Protein AF-0000000086655591 (afdb_homodimer)

Secondary structure (DSSP, 8-state):
------------------------SPPPPP-PPPTTS------B-HHHHHTT-HHHHHHHHB---TTTTT---EEEEEEEETTTTEEEEEEEE--SS-TTTSPEEEEE--TTT--THHIIIIISSSEEE-TTS-EEE-TT-GGGTSEEEEE--STTSBT-B-SSGGGS--SHHHHHHHHHHHHHHHHHHSGGGTTS-EEEEEETTHHHHHHHHHHHHHHHTTT-SS---EEEEEEES----HHHH---HHHHHHHTSS-HHHHHHHHHHHHHHHHHHHTT-HHHHHHHHIIIII-BTTB--HHHHHH--S--S-TT-SS--SHHHHHHHHHTSHHHHHHTT-TT---BSS-HHHHHHHTTTTTS--HHHHHHHTTTSEEEEEEETT-STT-HHHHHHHHHT--STTHHHHHHSPPEEEEETTEEEEEEEEETTEEEEEETT--S-HHHH-HHHHHHHHHHHHTTPPP-/------------------------SPPPPP-PPPTTS------B-HHHHHTT-HHHHHHHHB---TTTTT---EEEEEEEETTTTEEEEEEEE--SS-TTTSPEEEEE--TTT--THHIIIIISSSEEE-TTS-EEE-TT-GGGTSEEEEE--STTSBT-B-SSGGGS--SHHHHHHHHHHHHHHHHHHSGGGTTS-EEEEEETTHHHHHHHHHHHHHHHTTT-SS---EEEEEEES----HHHH---HHHHHHHTSS-HHHHHHHHHHHHHHHHHHHTT-HHHHHHHHIIIII-BTTB--HHHHHH--S--S-TT-SS--SHHHHHHHHHTSHHHHHHTT-TT---BSS-HHHHHHHTTTTTS--HHHHHHHTTTSEEEEEEETT-STT-HHHHHHHHHT--STTHHHHHHSPPEEEEETTEEEEEEEEETTEEEEEETT--S-HHHH-HHHHHHHHHHHHTTPPP-

Radius of gyration: 32.23 Å; Cα contacts (8 Å, |Δi|>4): 2110; chains: 2; bounding box: 83×98×82 Å

InterPro domains:
  IPR001563 Peptidase S10, serine carboxypeptidase [PF00450] (71-464)
  IPR001563 Peptidase S10, serine carboxypeptidase [PR00724] (138-150)
  IPR001563 Peptidase S10, serine carboxypeptidase [PR00724] (151-161)
  IPR001563 Peptidase S10, serine carboxypeptidase [PR00724] (186-211)
  IPR001563 Peptidase S10, serine carboxypeptidase [PR00724] (434-447)
  IPR001563 Peptidase S10, serine carboxypeptidase [PTHR11802] (72-451)
  IPR018202 Serine carboxypeptidase, serine active site [PS00131] (200-207)
  IPR029058 Alpha/Beta hydrolase fold [G3DSA:3.40.50.1820] (53-468)
  IPR029058 Alpha/Beta hydrolase fold [SSF53474] (71-465)
  IPR033124 Serine carboxypeptidases, histidine active site [PS00560] (434-451)

pLDDT: mean 93.1, std 14.23, range [26.48, 98.94]

Solvent-accessible surface area (backbone atoms only — not comparable to full-atom values): 46714 Å² total; per-residue (Å²): 136,82,79,78,78,75,79,75,77,74,76,75,75,73,79,65,83,65,61,50,55,62,46,76,60,84,83,50,63,88,65,86,68,65,88,84,55,79,20,62,62,59,39,66,41,46,69,33,54,76,70,66,38,35,69,57,40,51,61,70,20,48,41,63,48,83,72,61,58,86,60,62,35,35,27,23,27,37,65,62,34,77,90,32,54,18,26,35,27,38,42,36,31,63,16,73,44,60,46,71,66,24,39,36,37,37,41,32,34,17,32,57,15,30,36,15,59,51,44,36,39,56,31,38,28,57,34,30,47,39,97,84,54,40,65,43,81,40,90,50,24,46,30,50,56,20,21,38,36,32,33,17,39,50,44,37,3,18,64,7,32,48,79,33,81,81,43,45,44,50,42,53,68,50,44,7,49,41,50,46,48,44,50,48,53,48,33,62,59,40,55,80,49,35,82,24,49,25,33,40,27,22,25,33,38,7,25,40,50,33,44,30,32,52,51,37,47,63,60,48,43,76,75,40,87,74,52,71,41,72,49,31,37,36,26,32,22,36,56,27,30,45,78,47,36,63,60,57,24,68,45,38,29,52,54,60,60,34,51,70,67,50,23,54,52,38,46,52,53,34,51,52,35,42,52,26,42,77,69,65,35,19,48,61,26,41,54,49,48,21,46,44,60,60,5,32,85,85,38,79,9,53,44,28,71,68,57,66,35,72,40,46,45,29,74,88,39,49,57,77,76,63,53,62,46,28,41,38,49,44,65,55,31,51,68,45,20,33,26,43,21,44,15,86,60,63,73,34,56,74,25,57,66,37,39,65,42,25,36,67,37,68,43,48,62,46,52,68,48,48,36,56,44,39,75,79,27,38,32,38,40,34,19,13,44,37,16,55,80,46,22,43,52,21,50,47,46,32,59,74,65,44,70,45,94,56,40,73,56,56,74,66,57,74,71,40,66,27,44,62,86,92,38,81,41,31,36,36,38,73,43,94,35,38,36,40,34,43,33,54,79,6,16,51,51,35,34,49,54,31,27,64,57,40,39,52,51,52,51,27,59,78,66,72,44,80,84,75,132,83,79,77,78,76,78,76,78,75,75,76,75,72,78,66,83,66,61,52,56,63,46,75,59,85,84,51,62,88,65,87,67,65,88,83,54,76,20,62,63,58,40,67,39,46,70,33,53,76,71,65,37,33,68,59,40,50,61,68,21,45,41,62,50,82,73,62,57,88,58,63,35,35,28,22,26,38,67,63,33,77,91,32,54,19,27,34,29,39,43,35,30,61,14,72,46,60,45,71,66,24,38,36,36,37,42,31,36,18,33,57,16,30,37,14,59,50,45,37,40,55,31,38,27,58,35,29,48,38,98,84,53,41,66,42,79,40,91,48,25,46,29,50,56,18,22,37,37,32,33,17,39,48,45,38,3,18,63,7,32,48,80,32,82,83,43,45,44,50,43,53,68,50,44,8,49,42,52,45,49,45,50,48,53,47,32,64,59,41,56,79,50,35,81,23,49,25,33,40,27,22,26,32,38,6,25,41,50,32,44,30,32,52,50,38,46,62,59,46,41,76,74,41,87,72,52,73,41,73,50,32,39,38,26,30,21,38,56,28,32,43,79,48,36,62,61,57,23,69,45,38,30,53,56,58,59,33,54,71,66,50,22,53,53,38,47,53,52,34,51,51,35,43,52,26,43,76,69,66,36,20,49,62,26,42,53,50,47,22,44,45,61,60,6,32,85,84,39,80,8,53,45,27,69,70,56,67,35,71,39,47,46,28,75,89,38,48,56,77,76,64,55,63,46,28,40,38,50,44,65,53,30,48,70,45,19,32,27,44,21,45,16,85,58,61,71,37,56,77,24,54,67,38,38,65,41,25,38,68,36,69,43,49,63,47,52,68,50,46,36,54,44,39,75,79,26,40,31,38,41,33,19,12,46,35,16,55,81,46,22,42,52,21,50,49,45,31,59,75,66,44,71,46,96,55,40,72,56,55,75,67,58,74,71,40,66,26,46,62,83,94,38,82,40,31,34,35,38,72,48,94,36,39,33,39,34,44,33,56,79,7,16,50,50,34,34,51,56,32,27,65,58,39,39,52,51,52,51,28,59,78,67,72,44,80,84,76

Nearest PDB structures (foldseek):
  4mws-assembly1_B  TM=7.932E-01  e=4.209E-32  Homo sapiens
  4cib-assembly1_A-2  TM=7.897E-01  e=4.209E-32  Homo sapiens
  6wia-assembly1_A-2  TM=7.871E-01  e=2.374E-32  Homo sapiens
  1ysc-assembly1_A  TM=8.544E-01  e=5.780E-30  Saccharomyces cerevisiae
  1cpy-assembly1_A  TM=8.738E-01  e=3.040E-29  Saccharomyces cerevisiae

Foldseek 3Di:
DPPPPPPPPPPPPPPPVQLQLQQQDDFADDDDADPPFFLDAADELAVCLVVVVLVVSQVVQWFDDPQCPPFTKGWGWYQQDPVFRWIKIKIKGQAPPPSLAFEEEEEDEARVQEFLVCCQAQFAHQWHADPVLGTDGDPQHLSNGYTYMGIRDDALHFLTHTNDLVSFDQALLSRLSSVLSVVQSVCSSVVSCQQHEYEYEYFACVLSNRLSNVLSLVVCQVPDPRHHNYAEYEYELYDFALLQQQQQLVVCCVVVQADPVSSVVSVVLNVVLNVCVVVLVQLVSLVSVSQACVDGPVDDHPSCVGRVAPHFQFPVDRDDDCRSNSSSVNCNYSSNSNSSRSTPRDTRGSRSSNCVSHSSHSNDHNLVSVQVVLVPHAYEYEYECRGRSSHLVSVVSSLCPRDHPCNVVQVDFDKDFFDDVPDGQWIWGDDRRYIYTYGYQGGRRRSNRPVNSVSVVVVCRSVVHDGD/DPPPPPPPPPPPPPPPVFLQQQQQDDFADDDDADPPFFLDAADELAVCLVVVVLVVSQVVQWFDDPQCPPFTKGWGWYQQDPVFRWIKIKIKGQAPPPSLAFEEEEEDEARVQEFLVCCQAQFAHQWHADPVLGTDGDPQHLSNGYTYMGIRDDALHFLTHTNDLVSFDQAQLSRLSSVLSVVLSVCSSVVSCQQHEYEYEYFACVLSNRLSNVLSLVVCQVPDPRHHNYAEYEYELYDFALLQQQQQLVVCCVVVQADPVSSVVSVVLNVVLNVCVVVLVQLVSLVSVSQACVDGPVDDHPSCVGRVAPHFQFPVDRDDDCRSNSSSVNCNYSSNSNSNRSTPRDTRRSSSSNCVSHSSHSNDHNLVSVQVVLVPHAYEYEYECRGRSSHLVSVVSSLCPRDHPCNVVQVDFDKDFFDDVPDGQWIWGDDRRYIYTYGYQGGRRRSNRPVNSVSVVVVCRSVVHDGD

Organism: Vespula vulgaris (NCBI:txid7454)

Structure (mmCIF, N/CA/C/O backbone):
data_AF-0000000086655591-model_v1
#
loop_
_entity.id
_entity.type
_entity.pdbx_description
1 polymer Carboxypeptidase
#
loop_
_atom_site.group_PDB
_atom_site.id
_atom_site.type_symbol
_atom_site.label_atom_id
_atom_site.label_alt_id
_atom_site.label_comp_id
_atom_site.label_asym_id
_atom_site.label_entity_id
_atom_site.label_seq_id
_atom_site.pdbx_PDB_ins_code
_atom_site.Cartn_x
_atom_site.Cartn_y
_atom_site.Cartn_z
_atom_site.occupancy
_atom_site.B_iso_or_equiv
_atom_site.auth_seq_id
_atom_site.auth_comp_id
_atom_site.auth_asym_id
_atom_site.auth_atom_id
_atom_site.pdbx_PDB_model_num
ATOM 1 N N . MET A 1 1 ? 46.312 -15.406 42.938 1 26.48 1 MET A N 1
ATOM 2 C CA . MET A 1 1 ? 46.062 -13.969 42.875 1 26.48 1 MET A CA 1
ATOM 3 C C . MET A 1 1 ? 45.688 -13.531 41.469 1 26.48 1 MET A C 1
ATOM 5 O O . MET A 1 1 ? 46.562 -13.312 40.625 1 26.48 1 MET A O 1
ATOM 9 N N . THR A 1 2 ? 44.625 -14.125 40.844 1 29.84 2 THR A N 1
ATOM 10 C CA . THR A 1 2 ? 44.062 -13.984 39.531 1 29.84 2 THR A CA 1
ATOM 11 C C . THR A 1 2 ? 43.531 -12.57 39.312 1 29.84 2 THR A C 1
ATOM 13 O O . THR A 1 2 ? 42.656 -12.109 40.031 1 29.84 2 THR A O 1
ATOM 16 N N . GLN A 1 3 ? 44.438 -11.648 38.844 1 32.62 3 GLN A N 1
ATOM 17 C CA . GLN A 1 3 ? 44.188 -10.25 38.531 1 32.62 3 GLN A CA 1
ATOM 18 C C . GLN A 1 3 ? 43.031 -10.117 37.562 1 32.62 3 GLN A C 1
ATOM 20 O O . GLN A 1 3 ? 43.031 -10.734 36.5 1 32.62 3 GLN A O 1
ATOM 25 N N . LEU A 1 4 ? 41.844 -9.805 38.094 1 33.78 4 LEU A N 1
ATOM 26 C CA . LEU A 1 4 ? 40.562 -9.414 37.469 1 33.78 4 LEU A CA 1
ATOM 27 C C . LEU A 1 4 ? 40.781 -8.219 36.562 1 33.78 4 LEU A C 1
ATOM 29 O O . LEU A 1 4 ? 41.125 -7.129 37 1 33.78 4 LEU A O 1
ATOM 33 N N . PHE A 1 5 ? 41.375 -8.422 35.344 1 33.19 5 PHE A N 1
ATOM 34 C CA . PHE A 1 5 ? 41.406 -7.363 34.344 1 33.19 5 PHE A CA 1
ATOM 35 C C . PHE A 1 5 ? 40.031 -6.859 34.031 1 33.19 5 PHE A C 1
ATOM 37 O O . PHE A 1 5 ? 39.188 -7.617 33.531 1 33.19 5 PHE A O 1
ATOM 44 N N . SER A 1 6 ? 39.5 -5.906 34.844 1 30.02 6 SER A N 1
ATOM 45 C CA . SER A 1 6 ? 38.281 -5.188 34.562 1 30.02 6 SER A CA 1
ATOM 46 C C . SER A 1 6 ? 38.406 -4.367 33.281 1 30.02 6 SER A C 1
ATOM 48 O O . SER A 1 6 ? 39.219 -3.461 33.188 1 30.02 6 SER A O 1
ATOM 50 N N . LEU A 1 7 ? 38.156 -4.969 32.125 1 29.78 7 LEU A N 1
ATOM 51 C CA . LEU A 1 7 ? 38.031 -4.234 30.891 1 29.78 7 LEU A CA 1
ATOM 52 C C . LEU A 1 7 ? 36.938 -3.16 30.984 1 29.78 7 LEU A C 1
ATOM 54 O O . LEU A 1 7 ? 35.75 -3.473 31.156 1 29.78 7 LEU A O 1
ATOM 58 N N . PHE A 1 8 ? 37.312 -1.96 31.469 1 28.31 8 PHE A N 1
ATOM 59 C CA . PHE A 1 8 ? 36.438 -0.791 31.391 1 28.31 8 PHE A CA 1
ATOM 60 C C . PHE A 1 8 ? 36.188 -0.418 29.938 1 28.31 8 PHE A C 1
ATOM 62 O O . PHE A 1 8 ? 37.094 -0.047 29.203 1 28.31 8 PHE A O 1
ATOM 69 N N . VAL A 1 9 ? 35.219 -1.028 29.344 1 28.84 9 VAL A N 1
ATOM 70 C CA . VAL A 1 9 ? 34.719 -0.539 28.062 1 28.84 9 VAL A CA 1
ATOM 71 C C . VAL A 1 9 ? 34.25 0.905 28.203 1 28.84 9 VAL A C 1
ATOM 73 O O . VAL A 1 9 ? 33.281 1.181 28.953 1 28.84 9 VAL A O 1
ATOM 76 N N . PHE A 1 10 ? 35.156 1.83 28.062 1 27.53 10 PHE A N 1
ATOM 77 C CA . PHE A 1 10 ? 34.844 3.25 27.969 1 27.53 10 PHE A CA 1
ATOM 78 C C . PHE A 1 10 ? 33.875 3.514 26.812 1 27.53 10 PHE A C 1
ATOM 80 O O . PHE A 1 10 ? 34.188 3.254 25.656 1 27.53 10 PHE A O 1
ATOM 87 N N . PHE A 1 11 ? 32.656 3.479 27.156 1 28.09 11 PHE A N 1
ATOM 88 C CA . PHE A 1 11 ? 31.625 4.012 26.266 1 28.09 11 PHE A CA 1
ATOM 89 C C . PHE A 1 11 ? 31.891 5.48 25.953 1 28.09 11 PHE A C 1
ATOM 91 O O . PHE A 1 11 ? 31.844 6.328 26.844 1 28.09 11 PHE A O 1
ATOM 98 N N . VAL A 1 12 ? 32.844 5.699 25.047 1 29.44 12 VAL A N 1
ATOM 99 C CA . VAL A 1 12 ? 32.969 7.055 24.516 1 29.44 12 VAL A CA 1
ATOM 100 C C . VAL A 1 12 ? 31.625 7.543 24 1 29.44 12 VAL A C 1
ATOM 102 O O . VAL A 1 12 ? 31.078 6.984 23.031 1 29.44 12 VAL A O 1
ATOM 105 N N . PHE A 1 13 ? 30.938 8.203 24.922 1 28.98 13 PHE A N 1
ATOM 106 C CA . PHE A 1 13 ? 29.797 9 24.484 1 28.98 13 PHE A CA 1
ATOM 107 C C . PHE A 1 13 ? 30.25 10.156 23.594 1 28.98 13 PHE A C 1
ATOM 109 O O . PHE A 1 13 ? 30.812 11.133 24.078 1 28.98 13 PHE A O 1
ATOM 116 N N . VAL A 1 14 ? 30.75 9.938 22.438 1 30.02 14 VAL A N 1
ATOM 117 C CA . VAL A 1 14 ? 30.906 11.039 21.484 1 30.02 14 VAL A CA 1
ATOM 118 C C . VAL A 1 14 ? 29.594 11.82 21.391 1 30.02 14 VAL A C 1
ATOM 120 O O . VAL A 1 14 ? 28.562 11.273 21 1 30.02 14 VAL A O 1
ATOM 123 N N . ARG A 1 15 ? 29.594 12.898 22.156 1 33.22 15 ARG A N 1
ATOM 124 C CA . ARG A 1 15 ? 28.531 13.883 21.953 1 33.22 15 ARG A CA 1
ATOM 125 C C . ARG A 1 15 ? 28.547 14.422 20.531 1 33.22 15 ARG A C 1
ATOM 127 O O . ARG A 1 15 ? 29.375 15.281 20.203 1 33.22 15 ARG A O 1
ATOM 134 N N . ALA A 1 16 ? 28.406 13.539 19.625 1 37.03 16 ALA A N 1
ATOM 135 C CA . ALA A 1 16 ? 28.141 14.156 18.328 1 37.03 16 ALA A CA 1
ATOM 136 C C . ALA A 1 16 ? 26.969 15.117 18.391 1 37.03 16 ALA A C 1
ATOM 138 O O . ALA A 1 16 ? 25.891 14.742 18.859 1 37.03 16 ALA A O 1
ATOM 139 N N . ASP A 1 17 ? 27.172 16.359 18.438 1 33.03 17 ASP A N 1
ATOM 140 C CA . ASP A 1 17 ? 26.156 17.375 18.219 1 33.03 17 ASP A CA 1
ATOM 141 C C . ASP A 1 17 ? 25.266 17 17.031 1 33.03 17 ASP A C 1
ATOM 143 O O . ASP A 1 17 ? 25.625 17.234 15.883 1 33.03 17 ASP A O 1
ATOM 147 N N . THR A 1 18 ? 24.5 15.992 17.141 1 39.22 18 THR A N 1
ATOM 148 C CA . THR A 1 18 ? 23.562 15.555 16.125 1 39.22 18 THR A CA 1
ATOM 149 C C . THR A 1 18 ? 22.453 16.578 15.914 1 39.22 18 THR A C 1
ATOM 151 O O . THR A 1 18 ? 21.672 16.859 16.828 1 39.22 18 THR A O 1
ATOM 154 N N . HIS A 1 19 ? 22.781 17.641 15.18 1 42.78 19 HIS A N 1
ATOM 155 C CA . HIS A 1 19 ? 21.75 18.562 14.727 1 42.78 19 HIS A CA 1
ATOM 156 C C . HIS A 1 19 ? 20.641 17.812 13.984 1 42.78 19 HIS A C 1
ATOM 158 O O . HIS A 1 19 ? 20.844 17.375 12.852 1 42.78 19 HIS A O 1
ATOM 164 N N . GLY A 1 20 ? 19.828 17.141 14.68 1 45.38 20 GLY A N 1
ATOM 165 C CA . GLY A 1 20 ? 18.75 16.312 14.164 1 45.38 20 GLY A CA 1
ATOM 166 C C . GLY A 1 20 ? 17.609 17.125 13.578 1 45.38 20 GLY A C 1
ATOM 167 O O . GLY A 1 20 ? 17.109 18.047 14.211 1 45.38 20 GLY A O 1
ATOM 168 N N . PHE A 1 21 ? 17.625 17.438 12.273 1 48.62 21 PHE A N 1
ATOM 169 C CA . PHE A 1 21 ? 16.484 18.094 11.656 1 48.62 21 PHE A CA 1
ATOM 170 C C . PHE A 1 21 ? 15.297 17.141 11.57 1 48.62 21 PHE A C 1
ATOM 172 O O . PHE A 1 21 ? 15.414 16.047 11.008 1 48.62 21 PHE A O 1
ATOM 179 N N . THR A 1 22 ? 14.312 17.375 12.484 1 59.91 22 THR A N 1
ATOM 180 C CA . THR A 1 22 ? 13.133 16.516 12.602 1 59.91 22 THR A CA 1
ATOM 181 C C . THR A 1 22 ? 12.031 16.984 11.656 1 59.91 22 THR A C 1
ATOM 183 O O . THR A 1 22 ? 10.977 16.359 11.562 1 59.91 22 THR A O 1
ATOM 186 N N . ASN A 1 23 ? 12.281 18.172 10.969 1 67.31 23 ASN A N 1
ATOM 187 C CA . ASN A 1 23 ? 11.219 18.469 10.016 1 67.31 23 ASN A CA 1
ATOM 188 C C . ASN A 1 23 ? 11.07 17.359 8.984 1 67.31 23 ASN A C 1
ATOM 190 O O . ASN A 1 23 ? 11.969 17.141 8.164 1 67.31 23 ASN A O 1
ATOM 194 N N . ILE A 1 24 ? 10.008 16.797 9.039 1 70.94 24 ILE A N 1
ATOM 195 C CA . ILE A 1 24 ? 9.82 15.555 8.297 1 70.94 24 ILE A CA 1
ATOM 196 C C . ILE A 1 24 ? 9.453 15.875 6.852 1 70.94 24 ILE A C 1
ATOM 198 O O . ILE A 1 24 ? 9.477 14.992 5.988 1 70.94 24 ILE A O 1
ATOM 202 N N . TYR A 1 25 ? 9.242 17.188 6.574 1 78.38 25 TYR A N 1
ATOM 203 C CA . TYR A 1 25 ? 8.859 17.547 5.215 1 78.38 25 TYR A CA 1
ATOM 204 C C . TYR A 1 25 ? 10.078 17.656 4.309 1 78.38 25 TYR A C 1
ATOM 206 O O . TYR A 1 25 ? 11.203 17.781 4.793 1 78.38 25 TYR A O 1
ATOM 214 N N . PRO A 1 26 ? 9.836 17.578 3.01 1 77.62 26 PRO A N 1
ATOM 215 C CA . PRO A 1 26 ? 10.969 17.688 2.088 1 77.62 26 PRO A CA 1
ATOM 216 C C . PRO A 1 26 ? 11.758 18.969 2.281 1 77.62 26 PRO A C 1
ATOM 218 O O . PRO A 1 26 ? 11.18 20.031 2.531 1 77.62 26 PRO A O 1
ATOM 221 N N . LYS A 1 27 ? 13.055 18.828 2.152 1 80 27 LYS A N 1
ATOM 222 C CA . LYS A 1 27 ? 13.922 20 2.287 1 80 27 LYS A CA 1
ATOM 223 C C . LYS A 1 27 ? 13.836 20.891 1.056 1 80 27 LYS A C 1
ATOM 225 O O . LYS A 1 27 ? 14.109 20.453 -0.062 1 80 27 LYS A O 1
ATOM 230 N N . LEU A 1 28 ? 13.469 22.125 1.323 1 87.12 28 LEU A N 1
ATOM 231 C CA . LEU A 1 28 ? 13.297 23.078 0.237 1 87.12 28 LEU A CA 1
ATOM 232 C C . LEU A 1 28 ? 14.625 23.766 -0.099 1 87.12 28 LEU A C 1
ATOM 234 O O . LEU A 1 28 ? 15.492 23.906 0.766 1 87.12 28 LEU A O 1
ATOM 238 N N . LYS A 1 29 ? 14.742 24.188 -1.337 1 84.88 29 LYS A N 1
ATOM 239 C CA . LYS A 1 29 ? 15.938 24.906 -1.79 1 84.88 29 LYS A CA 1
ATOM 240 C C . LYS A 1 29 ? 15.727 26.422 -1.747 1 84.88 29 LYS A C 1
ATOM 242 O O . LYS A 1 29 ? 14.609 26.891 -1.913 1 84.88 29 LYS A O 1
ATOM 247 N N . LYS A 1 30 ? 16.828 27.016 -1.481 1 87.94 30 LYS A N 1
ATOM 248 C CA . LYS A 1 30 ? 16.828 28.469 -1.546 1 87.94 30 LYS A CA 1
ATOM 249 C C . LYS A 1 30 ? 17.062 28.953 -2.973 1 87.94 30 LYS A C 1
ATOM 251 O O . LYS A 1 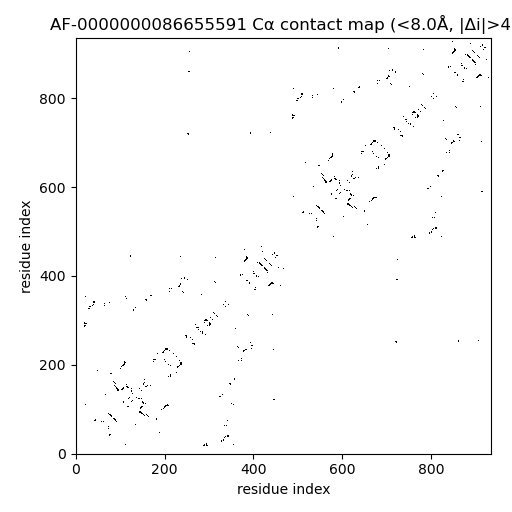30 ? 17.906 28.422 -3.689 1 87.94 30 LYS A O 1
ATOM 256 N N . PHE A 1 31 ? 16.234 29.938 -3.307 1 86.69 31 PHE A N 1
ATOM 257 C CA . PHE A 1 31 ? 16.406 30.531 -4.629 1 86.69 31 PHE A CA 1
ATOM 258 C C . PHE A 1 31 ? 16.828 31.984 -4.527 1 86.69 31 PHE A C 1
ATOM 260 O O . PHE A 1 31 ? 16.25 32.75 -3.742 1 86.69 31 PHE A O 1
ATOM 267 N N . VAL A 1 32 ? 17.906 32.312 -5.199 1 78.06 32 VAL A N 1
ATOM 268 C CA . VAL A 1 32 ? 18.562 33.625 -5.051 1 78.06 32 VAL A CA 1
ATOM 269 C C . VAL A 1 32 ? 17.734 34.688 -5.738 1 78.06 32 VAL A C 1
ATOM 271 O O . VAL A 1 32 ? 17.344 34.531 -6.902 1 78.06 32 VAL A O 1
ATOM 274 N N . LEU A 1 33 ? 17.484 35.688 -4.949 1 79.5 33 LEU A N 1
ATOM 275 C CA . LEU A 1 33 ? 16.766 36.844 -5.438 1 79.5 33 LEU A CA 1
ATOM 276 C C . LEU A 1 33 ? 17.688 37.781 -6.215 1 79.5 33 LEU A C 1
ATOM 278 O O . LEU A 1 33 ? 18.859 37.938 -5.859 1 79.5 33 LEU A O 1
ATOM 282 N N . ASP A 1 34 ? 17.062 38.25 -7.258 1 81.62 34 ASP A N 1
ATOM 283 C CA . ASP A 1 34 ? 17.766 39.344 -7.922 1 81.62 34 ASP A CA 1
ATOM 284 C C . ASP A 1 34 ? 17.812 40.594 -7.023 1 81.62 34 ASP A C 1
ATOM 286 O O . ASP A 1 34 ? 16.781 41.156 -6.652 1 81.62 34 ASP A O 1
ATOM 290 N N . LYS A 1 35 ? 18.969 41.094 -6.691 1 81.62 35 LYS A N 1
ATOM 291 C CA . LYS A 1 35 ? 19.188 42.219 -5.773 1 81.62 35 LYS A CA 1
ATOM 292 C C . LYS A 1 35 ? 18.547 43.5 -6.309 1 81.62 35 LYS A C 1
ATOM 294 O O . LYS A 1 35 ? 18.203 44.375 -5.535 1 81.62 35 LYS A O 1
ATOM 299 N N . ASN A 1 36 ? 18.359 43.5 -7.566 1 86.12 36 ASN A N 1
ATOM 300 C CA . ASN A 1 36 ? 17.844 44.719 -8.18 1 86.12 36 ASN A CA 1
ATOM 301 C C . ASN A 1 36 ? 16.344 44.625 -8.438 1 86.12 36 ASN A C 1
ATOM 303 O O . ASN A 1 36 ? 15.727 45.594 -8.906 1 86.12 36 ASN A O 1
ATOM 307 N N . ALA A 1 37 ? 15.797 43.5 -8.039 1 89.19 37 ALA A N 1
ATOM 308 C CA . ALA A 1 37 ? 14.375 43.312 -8.32 1 89.19 37 ALA A CA 1
ATOM 309 C C . ALA A 1 37 ? 13.516 44.094 -7.32 1 89.19 37 ALA A C 1
ATOM 311 O O . ALA A 1 37 ? 13.891 44.219 -6.152 1 89.19 37 ALA A O 1
ATOM 312 N N . ASP A 1 38 ? 12.414 44.656 -7.824 1 92.38 38 ASP A N 1
ATOM 313 C CA . ASP A 1 38 ? 11.469 45.312 -6.938 1 92.38 38 ASP A CA 1
ATOM 314 C C . ASP A 1 38 ? 10.547 44.312 -6.254 1 92.38 38 ASP A C 1
ATOM 316 O O . ASP A 1 38 ? 9.539 43.906 -6.824 1 92.38 38 ASP A O 1
ATOM 320 N N . VAL A 1 39 ? 10.766 44.031 -5.066 1 95.06 39 VAL A N 1
ATOM 321 C CA . VAL A 1 39 ? 10 43.031 -4.328 1 95.06 39 VAL A CA 1
ATOM 322 C C . VAL A 1 39 ? 8.992 43.719 -3.418 1 95.06 39 VAL A C 1
ATOM 324 O O . VAL A 1 39 ? 8.258 43.062 -2.676 1 95.06 39 VAL A O 1
ATOM 327 N N . GLY A 1 40 ?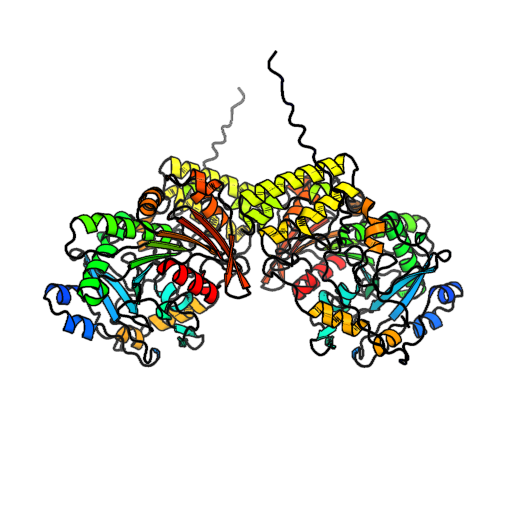 8.906 45.031 -3.531 1 95.56 40 GLY A N 1
ATOM 328 C CA . GLY A 1 40 ? 8 45.781 -2.682 1 95.56 40 GLY A CA 1
ATOM 329 C C . GLY A 1 40 ? 8.414 45.812 -1.223 1 95.56 40 GLY A C 1
ATOM 330 O O . GLY A 1 40 ? 9.547 45.438 -0.892 1 95.56 40 GLY A O 1
ATOM 331 N N . GLU A 1 41 ? 7.516 46.344 -0.335 1 96.56 41 GLU A N 1
ATOM 332 C CA . GLU A 1 41 ? 7.738 46.375 1.106 1 96.56 41 GLU A CA 1
ATOM 333 C C . GLU A 1 41 ? 6.82 45.406 1.837 1 96.56 41 GLU A C 1
ATOM 335 O O . GLU A 1 41 ? 5.68 45.188 1.425 1 96.56 41 GLU A O 1
ATOM 340 N N . PRO A 1 42 ? 7.41 44.844 2.898 1 98.38 42 PRO A N 1
ATOM 341 C CA . PRO A 1 42 ? 6.504 44 3.688 1 98.38 42 PRO A CA 1
ATOM 342 C C . PRO A 1 42 ? 5.332 44.781 4.27 1 98.38 42 PRO A C 1
ATOM 344 O O . PRO A 1 42 ? 5.504 45.938 4.684 1 98.38 42 PRO A O 1
ATOM 347 N N . LEU A 1 43 ? 4.219 44.188 4.246 1 98.88 43 LEU A N 1
ATOM 348 C CA . LEU A 1 43 ? 3.023 44.812 4.781 1 98.88 43 LEU A CA 1
ATOM 349 C C . LEU A 1 43 ? 2.734 44.344 6.195 1 98.88 43 LEU A C 1
ATOM 351 O O . LEU A 1 43 ? 2.447 43.156 6.402 1 98.88 43 LEU A O 1
ATOM 355 N N . PHE A 1 44 ? 2.836 45.156 7.137 1 98.81 44 PHE A N 1
ATOM 356 C CA . PHE A 1 44 ? 2.457 44.875 8.516 1 98.81 44 P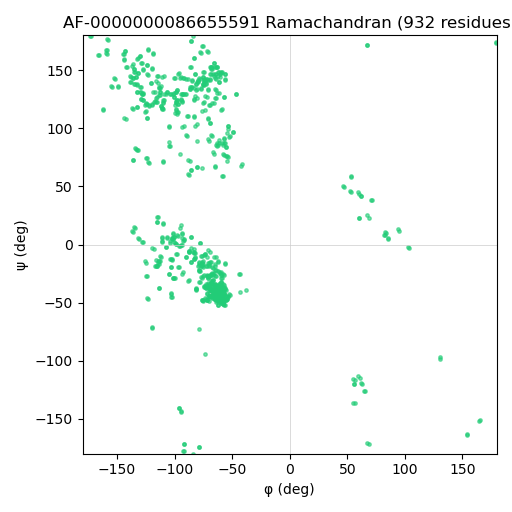HE A CA 1
ATOM 357 C C . PHE A 1 44 ? 1.08 45.438 8.828 1 98.81 44 PHE A C 1
ATOM 359 O O . PHE A 1 44 ? 0.882 46.656 8.781 1 98.81 44 PHE A O 1
ATOM 366 N N . LEU A 1 45 ? 0.191 44.625 9.219 1 98.88 45 LEU A N 1
ATOM 367 C CA . LEU A 1 45 ? -1.213 45 9.32 1 98.88 45 LEU A CA 1
ATOM 368 C C . LEU A 1 45 ? -1.547 45.469 10.727 1 98.88 45 LEU A C 1
ATOM 370 O O . LEU A 1 45 ? -2.492 46.25 10.922 1 98.88 45 LEU A O 1
ATOM 374 N N . THR A 1 46 ? -0.841 45.062 11.734 1 98.81 46 THR A N 1
ATOM 375 C CA . THR A 1 46 ? -1.151 45.281 13.148 1 98.81 46 THR A CA 1
ATOM 376 C C . THR A 1 46 ? -1.289 46.75 13.445 1 98.81 46 THR A C 1
ATOM 378 O O . THR A 1 46 ? -2.271 47.188 14.055 1 98.81 46 THR A O 1
ATOM 381 N N . PRO A 1 47 ? -0.304 47.625 12.992 1 98.5 47 PRO A N 1
ATOM 382 C CA . PRO A 1 47 ? -0.46 49.062 13.281 1 98.5 47 PRO A CA 1
ATOM 383 C C . PRO A 1 47 ? -1.723 49.656 12.664 1 98.5 47 PRO A C 1
ATOM 385 O O . PRO A 1 47 ? -2.357 50.531 13.258 1 98.5 47 PRO A O 1
ATOM 388 N N . LEU A 1 48 ? -2.096 49.219 11.469 1 98.69 48 LEU A N 1
ATOM 389 C CA . LEU A 1 48 ? -3.297 49.688 10.805 1 98.69 48 LEU A CA 1
ATOM 390 C C . LEU A 1 48 ? -4.551 49.281 11.555 1 98.69 48 LEU A C 1
ATOM 392 O O . LEU A 1 48 ? -5.473 50.062 11.742 1 98.69 48 LEU A O 1
ATOM 396 N N . ILE A 1 49 ? -4.594 48.062 12.016 1 98.31 49 ILE A N 1
ATOM 397 C CA . ILE A 1 49 ? -5.734 47.531 12.75 1 98.31 49 ILE A CA 1
ATOM 398 C C . ILE A 1 49 ? -5.887 48.25 14.078 1 98.31 49 ILE A C 1
ATOM 400 O O . ILE A 1 49 ? -6.996 48.625 14.461 1 98.31 49 ILE A O 1
ATOM 404 N N . GLU A 1 50 ? -4.762 48.531 14.75 1 97.94 50 GLU A N 1
ATOM 405 C CA . GLU A 1 50 ? -4.777 49.188 16.047 1 97.94 50 GLU A CA 1
ATOM 406 C C . GLU A 1 50 ? -5.23 50.625 15.922 1 97.94 50 GLU A C 1
ATOM 408 O O . GLU A 1 50 ? -5.805 51.188 16.859 1 97.94 50 GLU A O 1
ATOM 413 N N . SER A 1 51 ? -5.035 51.219 14.758 1 98 51 SER A N 1
ATOM 414 C CA . SER A 1 51 ? -5.418 52.594 14.539 1 98 51 SER A CA 1
ATOM 415 C C . SER A 1 51 ? -6.824 52.688 13.945 1 98 51 SER A C 1
ATOM 417 O O . SER A 1 51 ? -7.277 53.781 13.602 1 98 51 SER A O 1
ATOM 419 N N . GLY A 1 52 ? -7.461 51.562 13.711 1 97.25 52 GLY A N 1
ATOM 420 C CA . GLY A 1 52 ? -8.836 51.531 13.227 1 97.25 52 GLY A CA 1
ATOM 421 C C . GLY A 1 52 ? -8.938 51.688 11.719 1 97.25 52 GLY A C 1
ATOM 422 O O . GLY A 1 52 ? -10.031 51.844 11.18 1 97.25 52 GLY A O 1
ATOM 423 N N . LYS A 1 53 ? -7.828 51.625 11.008 1 98.25 53 LYS A N 1
ATOM 424 C CA . LYS A 1 53 ? -7.812 51.781 9.555 1 98.25 53 LYS A CA 1
ATOM 425 C C . LYS A 1 53 ? -8.047 50.469 8.859 1 98.25 53 LYS A C 1
ATOM 427 O O . LYS A 1 53 ? -7.242 50.031 8.031 1 98.25 53 LYS A O 1
ATOM 432 N N . ILE A 1 54 ? -9.164 49.906 9.125 1 98.25 54 ILE A N 1
ATOM 433 C CA . ILE A 1 54 ? -9.484 48.531 8.719 1 98.25 54 ILE A CA 1
ATOM 434 C C . ILE A 1 54 ? -9.641 48.469 7.203 1 98.25 54 ILE A C 1
ATOM 436 O O . ILE A 1 54 ? -9.109 47.562 6.559 1 98.25 54 ILE A O 1
ATOM 440 N N . ASP A 1 55 ? -10.328 49.406 6.609 1 98.12 55 ASP A N 1
ATOM 441 C CA . ASP A 1 55 ? -10.531 49.406 5.164 1 98.12 55 ASP A CA 1
ATOM 442 C C . ASP A 1 55 ? -9.203 49.562 4.426 1 98.12 55 ASP A C 1
ATOM 444 O O . ASP A 1 55 ? -8.977 48.875 3.412 1 98.12 55 ASP A O 1
ATOM 448 N N . GLU A 1 56 ? -8.422 50.406 4.969 1 98.31 56 GLU A N 1
ATOM 449 C CA . GLU A 1 56 ? -7.102 50.562 4.379 1 98.31 56 GLU A CA 1
ATOM 450 C C . GLU A 1 56 ? -6.273 49.281 4.492 1 98.31 56 GLU A C 1
ATOM 452 O O . GLU A 1 56 ? -5.613 48.875 3.533 1 98.31 56 GLU A O 1
ATOM 457 N N . ALA A 1 57 ? -6.281 48.75 5.656 1 98.75 57 ALA A N 1
ATOM 458 C CA . ALA A 1 57 ? -5.543 47.5 5.887 1 98.75 57 ALA A CA 1
ATOM 459 C C . ALA A 1 57 ? -5.977 46.406 4.91 1 98.75 57 ALA A C 1
ATOM 461 O O . ALA A 1 57 ? -5.141 45.719 4.324 1 98.75 57 ALA A O 1
ATOM 462 N N . ARG A 1 58 ? -7.281 46.25 4.684 1 98.44 58 ARG A N 1
ATOM 463 C CA . ARG A 1 58 ? -7.816 45.219 3.781 1 98.44 58 ARG A CA 1
ATOM 464 C C . ARG A 1 58 ? -7.387 45.5 2.342 1 98.44 58 ARG A C 1
ATOM 466 O O . ARG A 1 58 ? -6.996 44.562 1.624 1 98.44 58 ARG A O 1
ATOM 473 N N . LYS A 1 59 ? -7.492 46.688 1.985 1 98.38 59 LYS A N 1
ATOM 474 C CA . LYS A 1 59 ? -7.121 47.062 0.624 1 98.38 59 LYS A CA 1
ATOM 475 C C . LYS A 1 59 ? -5.648 46.781 0.356 1 98.38 59 LYS A C 1
ATOM 477 O O . LYS A 1 59 ? -5.297 46.25 -0.701 1 98.38 59 LYS A O 1
ATOM 482 N N . GLU A 1 60 ? -4.883 47.094 1.32 1 98.44 60 GLU A N 1
ATOM 483 C CA . GLU A 1 60 ? -3.447 46.906 1.159 1 98.44 60 GLU A CA 1
ATOM 484 C C . GLU A 1 60 ? -3.088 45.406 1.158 1 98.44 60 GLU A C 1
ATOM 486 O O . GLU A 1 60 ? -2.08 45 0.571 1 98.44 60 GLU A O 1
ATOM 491 N N . ALA A 1 61 ? -3.889 44.625 1.797 1 98.81 61 ALA A N 1
ATOM 492 C CA . ALA A 1 61 ? -3.584 43.219 1.961 1 98.81 61 ALA A CA 1
ATOM 493 C C . ALA A 1 61 ? -3.994 42.406 0.726 1 98.81 61 ALA A C 1
ATOM 495 O O . ALA A 1 61 ? -3.652 41.25 0.597 1 98.81 61 ALA A O 1
ATOM 496 N N . ILE A 1 62 ? -4.699 43 -0.268 1 98.69 62 ILE A N 1
ATOM 497 C CA . ILE A 1 62 ? -5.176 42.312 -1.464 1 98.69 62 ILE A CA 1
ATOM 498 C C . ILE A 1 62 ? -3.984 41.812 -2.268 1 98.69 62 ILE A C 1
ATOM 500 O O . ILE A 1 62 ? -3.004 42.531 -2.473 1 98.69 62 ILE A O 1
ATOM 504 N N . VAL A 1 63 ? -4.07 40.531 -2.633 1 98.56 63 VAL A N 1
ATOM 505 C CA . VAL A 1 63 ? -3.027 39.938 -3.451 1 98.56 63 VAL A CA 1
ATOM 506 C C . VAL A 1 63 ? -3.408 40.031 -4.926 1 98.56 63 VAL A C 1
ATOM 508 O O . VAL A 1 63 ? -4.465 39.531 -5.332 1 98.56 63 VAL A O 1
ATOM 511 N N . GLU A 1 64 ? -2.568 40.625 -5.695 1 96.69 64 GLU A N 1
ATOM 512 C CA . GLU A 1 64 ? -2.744 40.719 -7.141 1 96.69 64 GLU A CA 1
ATOM 513 C C . GLU A 1 64 ? -1.526 40.188 -7.879 1 96.69 64 GLU A C 1
ATOM 515 O O . GLU A 1 64 ? -0.41 40.688 -7.691 1 96.69 64 GLU A O 1
ATOM 520 N N . HIS A 1 65 ? -1.78 39.25 -8.609 1 96.56 65 HIS A N 1
ATOM 521 C CA . HIS A 1 65 ? -0.751 38.625 -9.422 1 96.56 65 HIS A CA 1
ATOM 522 C C . HIS A 1 65 ? -1.351 38 -10.68 1 96.56 65 HIS A C 1
ATOM 524 O O . HIS A 1 65 ? -2.43 37.375 -10.625 1 96.56 65 HIS A O 1
ATOM 530 N N . LYS A 1 66 ? -0.648 38.062 -11.781 1 96.25 66 LYS A N 1
ATOM 531 C CA . LYS A 1 66 ? -1.158 37.594 -13.07 1 96.25 66 LYS A CA 1
ATOM 532 C C . LYS A 1 66 ? -1.502 36.125 -13.031 1 96.25 66 LYS A C 1
ATOM 534 O O . LYS A 1 66 ? -2.525 35.688 -13.578 1 96.25 66 LYS A O 1
ATOM 539 N N . GLU A 1 67 ? -0.701 35.281 -12.383 1 96.5 67 GLU A N 1
ATOM 540 C CA . GLU A 1 67 ? -0.893 33.844 -12.383 1 96.5 67 GLU A CA 1
ATOM 541 C C . GLU A 1 67 ? -2.023 33.438 -11.445 1 96.5 67 GLU A C 1
ATOM 543 O O . GLU A 1 67 ? -2.625 32.375 -11.617 1 96.5 67 GLU A O 1
ATOM 548 N N . ILE A 1 68 ? -2.275 34.156 -10.477 1 95.44 68 ILE A N 1
ATOM 549 C CA . ILE A 1 68 ? -3.328 33.875 -9.508 1 95.44 68 ILE A CA 1
ATOM 550 C C . ILE A 1 68 ? -4.691 34.188 -10.117 1 95.44 68 ILE A C 1
ATOM 552 O O . ILE A 1 68 ? -5.691 33.562 -9.781 1 95.44 68 ILE A O 1
ATOM 556 N N . GLY A 1 69 ? -4.727 35.094 -11.047 1 92.94 69 GLY A N 1
ATOM 557 C CA . GLY A 1 69 ? -5.926 35.406 -11.812 1 92.94 69 GLY A CA 1
ATOM 558 C C . GLY A 1 69 ? -7.035 36 -10.969 1 92.94 69 GLY A C 1
ATOM 559 O O . GLY A 1 69 ? -6.809 36.969 -10.227 1 92.94 69 GLY A O 1
ATOM 560 N N . ALA A 1 70 ? -8.219 35.375 -11.047 1 91.06 70 ALA A N 1
ATOM 561 C CA . ALA A 1 70 ? -9.406 35.969 -10.445 1 91.06 70 ALA A CA 1
ATOM 562 C C . ALA A 1 70 ? -9.617 35.469 -9.023 1 91.06 70 ALA A C 1
ATOM 564 O O . ALA A 1 70 ? -10.578 35.844 -8.352 1 91.06 70 ALA A O 1
ATOM 565 N N . VAL A 1 71 ? -8.727 34.656 -8.523 1 95.62 71 VAL A N 1
ATOM 566 C CA . VAL A 1 71 ? -8.875 34.156 -7.16 1 95.62 71 VAL A CA 1
ATOM 567 C C . VAL A 1 71 ? -8.547 35.281 -6.16 1 95.62 71 VAL A C 1
ATOM 569 O O . VAL A 1 71 ? -7.414 35.75 -6.102 1 95.62 71 VAL A O 1
ATOM 572 N N . SER A 1 72 ? -9.523 35.656 -5.434 1 96.06 72 SER A N 1
ATOM 573 C CA . SER A 1 72 ? -9.312 36.688 -4.426 1 96.06 72 SER A CA 1
ATOM 574 C C . SER A 1 72 ? -8.57 36.156 -3.215 1 96.06 72 SER A C 1
ATOM 576 O O . SER A 1 72 ? -8.852 35.031 -2.758 1 96.06 72 SER A O 1
ATOM 578 N N . SER A 1 73 ? -7.648 36.938 -2.764 1 98.62 73 SER A N 1
ATOM 579 C CA . SER A 1 73 ? -6.957 36.562 -1.539 1 98.62 73 SER A CA 1
ATOM 580 C C . SER A 1 73 ? -6.305 37.75 -0.869 1 98.62 73 SER A C 1
ATOM 582 O O . SER A 1 73 ? -6.277 38.844 -1.435 1 98.62 73 SER A O 1
ATOM 584 N N . TYR A 1 74 ? -5.887 37.562 0.353 1 98.88 74 TYR A N 1
ATOM 585 C CA . TYR A 1 74 ? -5.262 38.594 1.184 1 98.88 74 TYR A CA 1
ATOM 586 C C . TYR A 1 74 ? -4.027 38.031 1.887 1 98.88 74 TYR A C 1
ATOM 588 O O . TYR A 1 74 ? -4.027 36.875 2.346 1 98.88 74 TYR A O 1
ATOM 596 N N . ALA A 1 75 ? -2.965 38.812 1.929 1 98.88 75 ALA A N 1
ATOM 597 C CA . ALA A 1 75 ? -1.751 38.344 2.598 1 98.88 75 ALA A CA 1
ATOM 598 C C . ALA A 1 75 ? -1.042 39.5 3.299 1 98.88 75 ALA A C 1
ATOM 600 O O . ALA A 1 75 ? -1.311 40.688 3.012 1 98.88 75 ALA A O 1
ATOM 601 N N . GLY A 1 76 ? -0.165 39.188 4.172 1 98.81 76 GLY A N 1
ATOM 602 C CA . GLY A 1 76 ? 0.62 40.125 4.949 1 98.81 76 GLY A CA 1
ATOM 603 C C . GLY A 1 76 ? 1.087 39.562 6.277 1 98.81 76 GLY A C 1
ATOM 604 O O . GLY A 1 76 ? 1.17 38.344 6.449 1 98.81 76 GLY A O 1
ATOM 605 N N . TYR A 1 77 ? 1.504 40.5 7.156 1 98.94 77 TYR A N 1
ATOM 606 C CA . TYR A 1 77 ? 2.039 40.125 8.453 1 98.94 77 TYR A CA 1
ATOM 607 C C . TYR A 1 77 ? 1.148 40.594 9.586 1 98.94 77 TYR A C 1
ATOM 609 O O . TYR A 1 77 ? 0.627 41.719 9.539 1 98.94 77 TYR A O 1
ATOM 617 N N . PHE A 1 78 ? 0.985 39.781 10.539 1 98.94 78 PHE A N 1
ATOM 618 C CA . PHE A 1 78 ? 0.484 40.188 11.844 1 98.94 78 PHE A CA 1
ATOM 619 C C . PHE A 1 78 ? 1.597 40.125 12.891 1 98.94 78 PHE A C 1
ATOM 621 O O . PHE A 1 78 ? 2.287 39.125 13.031 1 98.94 78 PHE A O 1
ATOM 628 N N . THR A 1 79 ? 1.747 41.219 13.617 1 98.88 79 THR A N 1
ATOM 629 C CA . THR A 1 79 ? 2.711 41.25 14.711 1 98.88 79 THR A CA 1
ATOM 630 C C . THR A 1 79 ? 2.133 40.625 15.969 1 98.88 79 THR A C 1
ATOM 632 O O . THR A 1 79 ? 1.068 41.031 16.438 1 98.88 79 THR A O 1
ATOM 635 N N . VAL A 1 80 ? 2.885 39.688 16.5 1 98.62 80 VAL A N 1
ATOM 636 C CA . VAL A 1 80 ? 2.338 38.969 17.656 1 98.62 80 VAL A CA 1
ATOM 637 C C . VAL A 1 80 ? 3.164 39.281 18.891 1 98.62 80 VAL A C 1
ATOM 639 O O . VAL A 1 80 ? 2.732 39 20.016 1 98.62 80 VAL A O 1
ATOM 642 N N . ASN A 1 81 ? 4.305 39.781 18.719 1 98.31 81 ASN A N 1
ATOM 643 C CA . ASN A 1 81 ? 5.152 40.281 19.797 1 98.31 81 ASN A CA 1
ATOM 644 C C . ASN A 1 81 ? 5.91 41.531 19.391 1 98.31 81 ASN A C 1
ATOM 646 O O . ASN A 1 81 ? 6.891 41.469 18.641 1 98.31 81 ASN A O 1
ATOM 650 N N . LYS A 1 82 ? 5.555 42.656 19.906 1 97.94 82 LYS A N 1
ATOM 651 C CA . LYS A 1 82 ? 6.145 43.938 19.516 1 97.94 82 LYS A CA 1
ATOM 652 C C . LYS A 1 82 ? 7.555 44.094 20.078 1 97.94 82 LYS A C 1
ATOM 654 O O . LYS A 1 82 ? 8.438 44.656 19.422 1 97.94 82 LYS A O 1
ATOM 659 N N . GLU A 1 83 ? 7.727 43.594 21.234 1 97.88 83 GLU A N 1
ATOM 660 C CA . GLU A 1 83 ? 9.031 43.688 21.891 1 97.88 83 GLU A CA 1
ATOM 661 C C . GLU A 1 83 ? 10.117 43.031 21.031 1 97.88 83 GLU A C 1
ATOM 663 O O . GLU A 1 83 ? 11.211 43.562 20.891 1 97.88 83 GLU A O 1
ATOM 668 N N . TYR A 1 84 ? 9.789 41.875 20.469 1 98.19 84 TYR A N 1
ATOM 669 C CA . TYR A 1 84 ? 10.781 41.125 19.719 1 98.19 84 TYR A CA 1
ATOM 670 C C . TYR A 1 84 ? 10.57 41.25 18.219 1 98.19 84 TYR A C 1
ATOM 672 O O . TYR A 1 84 ? 11.297 40.656 17.422 1 98.19 84 TYR A O 1
ATOM 680 N N . ASN A 1 85 ? 9.57 42.062 17.859 1 98.19 85 ASN A N 1
ATOM 681 C CA . ASN A 1 85 ? 9.18 42.219 16.469 1 98.19 85 ASN A CA 1
ATOM 682 C C . ASN A 1 85 ? 8.914 40.875 15.797 1 98.19 85 ASN A C 1
ATOM 684 O O . ASN A 1 85 ? 9.5 40.562 14.758 1 98.19 85 ASN A O 1
ATOM 688 N N . SER A 1 86 ? 8.164 40.031 16.5 1 98.56 86 SER A N 1
ATOM 689 C CA . SER A 1 86 ? 7.746 38.75 15.953 1 98.56 86 SER A CA 1
ATOM 690 C C . SER A 1 86 ? 6.504 38.906 15.086 1 98.56 86 SER A C 1
ATOM 692 O O . SER A 1 86 ? 5.488 39.438 15.523 1 98.56 86 SER A O 1
ATOM 694 N N . ASN A 1 87 ? 6.629 38.438 13.852 1 98.81 87 ASN A N 1
ATOM 695 C CA . ASN A 1 87 ? 5.578 38.594 12.859 1 98.81 87 ASN A CA 1
ATOM 696 C C . ASN A 1 87 ? 5.234 37.281 12.18 1 98.81 87 ASN A C 1
ATOM 698 O O . ASN A 1 87 ? 6.133 36.531 11.797 1 98.81 87 ASN A O 1
ATOM 702 N N . LEU A 1 88 ? 3.984 36.969 12.102 1 98.88 88 LEU A N 1
ATOM 703 C CA . LEU A 1 88 ? 3.514 35.781 11.406 1 98.88 88 LEU A CA 1
ATOM 704 C C . LEU A 1 88 ? 2.916 36.156 10.047 1 98.88 88 LEU A C 1
ATOM 706 O O . LEU A 1 88 ? 2.104 37.062 9.953 1 98.88 88 LEU A O 1
ATOM 710 N N . PHE A 1 89 ? 3.365 35.469 9.047 1 98.81 89 PHE A N 1
ATOM 711 C CA . PHE A 1 89 ? 2.828 35.625 7.703 1 98.81 89 PHE A CA 1
ATOM 712 C C . PHE A 1 89 ? 1.538 34.844 7.539 1 98.81 89 PHE A C 1
ATOM 714 O O . PHE A 1 89 ? 1.455 33.688 7.961 1 98.81 89 PHE A O 1
ATOM 721 N N . PHE A 1 90 ? 0.507 35.438 6.965 1 98.88 90 PHE A N 1
ATOM 722 C CA . PHE A 1 90 ? -0.731 34.75 6.668 1 98.88 90 PHE A CA 1
ATOM 723 C C . PHE A 1 90 ? -1.126 34.938 5.207 1 98.88 90 PHE A C 1
ATOM 725 O O . PHE A 1 90 ? -0.704 35.906 4.566 1 98.88 90 PHE A O 1
ATOM 732 N N . TRP A 1 91 ? -1.767 34 4.695 1 98.94 91 TRP A N 1
ATOM 733 C CA . TRP A 1 91 ? -2.418 34.062 3.389 1 98.94 91 TRP A CA 1
ATOM 734 C C . TRP A 1 91 ? -3.844 33.531 3.475 1 98.94 91 TRP A C 1
ATOM 736 O O . TRP A 1 91 ? -4.062 32.375 3.852 1 98.94 91 TRP A O 1
ATOM 746 N N . PHE A 1 92 ? -4.824 34.406 3.17 1 98.94 92 PHE A N 1
ATOM 747 C CA . PHE A 1 92 ? -6.242 34.125 3.357 1 98.94 92 PHE A CA 1
ATOM 748 C C . PHE A 1 92 ? -6.957 34.031 2.016 1 98.94 92 PHE A C 1
ATOM 750 O O . PHE A 1 92 ? -6.754 34.906 1.146 1 98.94 92 PHE A O 1
ATOM 757 N N . PHE A 1 93 ? -7.801 33 1.857 1 98.88 93 PHE A N 1
ATOM 758 C CA . PHE A 1 93 ? -8.609 32.781 0.662 1 98.88 93 PHE A CA 1
ATOM 759 C C . PHE A 1 93 ? -10.086 32.688 1.02 1 98.88 93 PHE A C 1
ATOM 761 O O . PHE A 1 93 ? -10.523 31.688 1.597 1 98.88 93 PHE A O 1
ATOM 768 N N . PRO A 1 94 ? -10.883 33.75 0.646 1 98.62 94 PRO A N 1
ATOM 769 C CA . PRO A 1 94 ? -12.336 33.594 0.801 1 98.62 94 PRO A CA 1
ATOM 770 C C . PRO A 1 94 ? -12.883 32.406 0.001 1 98.62 94 PRO A C 1
ATOM 772 O O . PRO A 1 94 ? -12.391 32.094 -1.088 1 98.62 94 PRO A O 1
ATOM 775 N N . ALA A 1 95 ? -13.922 31.828 0.551 1 98.56 95 ALA A N 1
ATOM 776 C CA . ALA A 1 95 ? -14.578 30.719 -0.148 1 98.56 95 ALA A CA 1
ATOM 777 C C . ALA A 1 95 ? -15.109 31.172 -1.508 1 98.56 95 ALA A C 1
ATOM 779 O O . ALA A 1 95 ? -15.562 32.312 -1.659 1 98.56 95 ALA A O 1
ATOM 780 N N . GLN A 1 96 ? -15.062 30.219 -2.43 1 96.88 96 GLN A N 1
ATOM 781 C CA . GLN A 1 96 ? -15.609 30.5 -3.752 1 96.88 96 GLN A CA 1
ATOM 782 C C . GLN A 1 96 ? -17.125 30.641 -3.701 1 96.88 96 GLN A C 1
ATOM 784 O O . GLN A 1 96 ? -17.703 31.5 -4.379 1 96.88 96 GLN A O 1
ATOM 789 N N . HIS A 1 97 ? -17.625 29.75 -2.859 1 95.88 97 HIS A N 1
ATOM 790 C CA . HIS A 1 97 ? -19.078 29.781 -2.748 1 95.88 97 HIS A CA 1
ATOM 791 C C . HIS A 1 97 ? -19.531 30.312 -1.392 1 95.88 97 HIS A C 1
ATOM 793 O O . HIS A 1 97 ? -19.172 29.75 -0.352 1 95.88 97 HIS A O 1
ATOM 799 N N . ASN A 1 98 ? -20.312 31.359 -1.363 1 95.75 98 ASN A N 1
ATOM 800 C CA . ASN A 1 98 ? -20.922 31.969 -0.184 1 95.75 98 ASN A CA 1
ATOM 801 C C . ASN A 1 98 ? -19.875 32.281 0.89 1 95.75 98 ASN A C 1
ATOM 803 O O . ASN A 1 98 ? -20.016 31.828 2.031 1 95.75 98 ASN A O 1
ATOM 807 N N . PRO A 1 99 ? -18.938 33.062 0.564 1 97.06 99 PRO A N 1
ATOM 808 C CA . PRO A 1 99 ? -17.844 33.312 1.506 1 97.06 99 PRO A CA 1
ATOM 809 C C . PRO A 1 99 ? -18.328 33.938 2.812 1 97.06 99 PRO A C 1
ATOM 811 O O . PRO A 1 99 ? -17.703 33.75 3.861 1 97.06 99 PRO A O 1
ATOM 814 N N . LYS A 1 100 ? -19.422 34.594 2.828 1 97.06 100 LYS A N 1
ATOM 815 C CA . LYS A 1 100 ? -19.906 35.281 4.02 1 97.06 100 LYS A CA 1
ATOM 816 C C . LYS A 1 100 ? -20.406 34.281 5.066 1 97.06 100 LYS A C 1
ATOM 818 O O . LYS A 1 100 ? -20.359 34.562 6.266 1 97.06 100 LYS A O 1
ATOM 823 N N . ASP A 1 101 ? -20.828 33.125 4.586 1 97.25 101 ASP A N 1
ATOM 824 C CA . ASP A 1 101 ? -21.453 32.188 5.508 1 97.25 101 ASP A CA 1
ATOM 825 C C . ASP A 1 101 ? -20.625 30.906 5.629 1 97.25 101 ASP A C 1
ATOM 827 O O . ASP A 1 101 ? -20.812 30.125 6.559 1 97.25 101 ASP A O 1
ATOM 831 N N . ALA A 1 102 ? -19.703 30.75 4.734 1 98.56 102 ALA A N 1
ATOM 832 C CA . ALA A 1 102 ? -18.906 29.531 4.719 1 98.56 102 ALA A CA 1
ATOM 833 C C . ALA A 1 102 ? -18.047 29.406 5.98 1 98.56 102 ALA A C 1
ATOM 835 O O . ALA A 1 102 ? -17.594 30.422 6.523 1 98.56 102 ALA A O 1
ATOM 836 N N . PRO A 1 103 ? -17.859 28.156 6.406 1 98.81 103 PRO A N 1
ATOM 837 C CA . PRO A 1 103 ? -16.953 27.969 7.551 1 98.81 103 PRO A CA 1
ATOM 838 C C . PRO A 1 103 ? -15.562 28.562 7.305 1 98.81 103 PRO A C 1
ATOM 840 O O . PRO A 1 103 ? -15.094 28.578 6.164 1 98.81 103 PRO A O 1
ATOM 843 N N . VAL A 1 104 ? -14.945 29.062 8.391 1 98.94 104 VAL A N 1
ATOM 844 C CA . VAL A 1 104 ? -13.562 29.531 8.336 1 98.94 104 VAL A CA 1
ATOM 845 C C . VAL A 1 104 ? -12.633 28.438 8.875 1 98.94 104 VAL A C 1
ATOM 847 O O . VAL A 1 104 ? -12.828 27.938 9.992 1 98.94 104 VAL A O 1
ATOM 850 N N . VAL A 1 105 ? -11.688 28.031 8.07 1 98.94 105 VAL A N 1
ATOM 851 C CA . VAL A 1 105 ? -10.773 26.953 8.422 1 98.94 105 VAL A CA 1
ATOM 852 C C . VAL A 1 105 ? -9.344 27.469 8.484 1 98.94 105 VAL A C 1
ATOM 854 O O . VAL A 1 105 ? -8.836 28.031 7.516 1 98.94 105 VAL A O 1
ATOM 857 N N . LEU A 1 106 ? -8.734 27.281 9.609 1 98.94 106 LEU A N 1
ATOM 858 C CA . LEU A 1 106 ? -7.309 27.547 9.781 1 98.94 106 LEU A CA 1
ATOM 859 C C . LEU A 1 106 ? -6.492 26.297 9.477 1 98.94 106 LEU A C 1
ATOM 861 O O . LEU A 1 106 ? -6.797 25.203 9.984 1 98.94 106 LEU A O 1
ATOM 865 N N . TRP A 1 107 ? -5.496 26.438 8.648 1 98.88 107 TRP A N 1
ATOM 866 C CA . TRP A 1 107 ? -4.586 25.344 8.359 1 98.88 107 TRP A CA 1
ATOM 867 C C . TRP A 1 107 ? -3.215 25.594 8.977 1 98.88 107 TRP A C 1
ATOM 869 O O . TRP A 1 107 ? -2.586 26.625 8.719 1 98.88 107 TRP A O 1
ATOM 879 N N . LEU A 1 108 ? -2.779 24.672 9.758 1 98.44 108 LEU A N 1
ATOM 880 C CA . LEU A 1 108 ? -1.45 24.688 10.359 1 98.44 108 LEU A CA 1
ATOM 881 C C . LEU A 1 108 ? -0.643 23.469 9.922 1 98.44 108 LEU A C 1
ATOM 883 O O . LEU A 1 108 ? -1.013 22.328 10.227 1 98.44 108 LEU A O 1
ATOM 887 N N . GLN A 1 109 ? 0.436 23.828 9.312 1 95.62 109 GLN A N 1
ATOM 888 C CA . GLN A 1 109 ? 1.286 22.75 8.828 1 95.62 109 GLN A CA 1
ATOM 889 C C . GLN A 1 109 ? 2.064 22.109 9.969 1 95.62 109 GLN A C 1
ATOM 891 O O . GLN A 1 109 ? 2.043 22.594 11.102 1 95.62 109 GLN A O 1
ATOM 896 N N . GLY A 1 110 ? 2.734 21.031 9.781 1 93.38 110 GLY A N 1
ATOM 897 C CA . GLY A 1 110 ? 3.529 20.359 10.805 1 93.38 110 GLY A CA 1
ATOM 898 C C . GLY A 1 110 ? 5 20.734 10.75 1 93.38 110 GLY A C 1
ATOM 899 O O . GLY A 1 110 ? 5.344 21.906 10.688 1 93.38 110 GLY A O 1
ATOM 900 N N . GLY A 1 111 ? 5.715 19.984 10.922 1 89 111 GLY A N 1
ATOM 901 C CA . GLY A 1 111 ? 7.156 20.156 10.977 1 89 111 GLY A CA 1
ATOM 902 C C . GLY A 1 111 ? 7.789 19.516 12.203 1 89 111 GLY A C 1
ATOM 903 O O . GLY A 1 111 ? 7.867 18.297 12.305 1 89 111 GLY A O 1
ATOM 904 N N . PRO A 1 112 ? 8.016 20.297 13.203 1 90.69 112 PRO A N 1
ATOM 905 C CA . PRO A 1 112 ? 7.715 21.719 13.297 1 90.69 112 PRO A CA 1
ATOM 906 C C . PRO A 1 112 ? 8.562 22.562 12.352 1 90.69 112 PRO A C 1
ATOM 908 O O . PRO A 1 112 ? 9.664 22.156 11.977 1 90.69 112 PRO A O 1
ATOM 911 N N . GLY A 1 113 ? 7.961 23.656 11.961 1 90.94 113 GLY A N 1
ATOM 912 C CA . GLY A 1 113 ? 8.688 24.641 11.18 1 90.94 113 GLY A CA 1
ATOM 913 C C . GLY A 1 113 ? 8.492 24.484 9.688 1 90.94 113 GLY A C 1
ATOM 914 O O . GLY A 1 113 ? 9.25 25.062 8.898 1 90.94 113 GLY A O 1
ATOM 915 N N . ALA A 1 114 ? 7.535 23.672 9.344 1 93.31 114 ALA A N 1
ATOM 916 C CA . ALA A 1 114 ? 7.199 23.609 7.926 1 93.31 114 ALA A CA 1
ATOM 917 C C . ALA A 1 114 ? 6.199 24.703 7.547 1 93.31 114 ALA A C 1
ATOM 919 O O . ALA A 1 114 ? 5.215 24.922 8.258 1 93.31 114 ALA A O 1
ATOM 920 N N . THR A 1 115 ? 6.477 25.328 6.438 1 96.06 115 THR A N 1
ATOM 921 C CA . THR A 1 115 ? 5.609 26.406 5.988 1 96.06 115 THR A CA 1
ATOM 922 C C . THR A 1 115 ? 4.219 25.875 5.645 1 96.06 115 THR A C 1
ATOM 924 O O . THR A 1 115 ? 4.082 24.797 5.086 1 96.06 115 THR A O 1
ATOM 927 N N . SER A 1 116 ? 3.227 26.641 5.941 1 97.19 116 SER A N 1
ATOM 928 C CA . SER A 1 116 ? 1.858 26.266 5.598 1 97.19 116 SER A CA 1
ATOM 929 C C . SER A 1 116 ? 1.622 26.359 4.094 1 97.19 116 SER A C 1
ATOM 931 O O . SER A 1 116 ? 0.586 25.906 3.594 1 97.19 116 SER A O 1
ATOM 933 N N . LEU A 1 117 ? 2.59 26.828 3.402 1 97.44 117 LEU A N 1
ATOM 934 C CA . LEU A 1 117 ? 2.488 26.891 1.949 1 97.44 117 LEU A CA 1
ATOM 935 C C . LEU A 1 117 ? 2.547 25.5 1.339 1 97.44 117 LEU A C 1
ATOM 937 O O . LEU A 1 117 ? 2.111 25.297 0.203 1 97.44 117 LEU A O 1
ATOM 941 N N . PHE A 1 118 ? 3.037 24.531 2.111 1 96.62 118 PHE A N 1
ATOM 942 C CA . PHE A 1 118 ? 2.832 23.156 1.701 1 96.62 118 PHE A CA 1
ATOM 943 C C . PHE A 1 118 ? 1.347 22.844 1.551 1 96.62 118 PHE A C 1
ATOM 945 O O . PHE A 1 118 ? 0.922 22.281 0.538 1 96.62 118 PHE A O 1
ATOM 952 N N . GLY A 1 119 ? 0.602 23.203 2.607 1 98.12 119 GLY A N 1
ATOM 953 C CA . GLY A 1 119 ? -0.839 23.016 2.541 1 98.12 119 GLY A CA 1
ATOM 954 C C . GLY A 1 119 ? -1.484 23.766 1.386 1 98.12 119 GLY A C 1
ATOM 955 O O . GLY A 1 119 ? -2.307 23.203 0.661 1 98.12 119 GLY A O 1
ATOM 956 N N . LEU A 1 120 ? -1.07 24.953 1.169 1 98.62 120 LEU A N 1
ATOM 957 C CA . LEU A 1 120 ? -1.663 25.812 0.153 1 98.62 120 LEU A CA 1
ATOM 958 C C . LEU A 1 120 ? -1.38 25.281 -1.247 1 98.62 120 LEU A C 1
ATOM 960 O O . LEU A 1 120 ? -2.291 25.172 -2.07 1 98.62 120 LEU A O 1
ATOM 964 N N . PHE A 1 121 ? -0.177 24.875 -1.497 1 98.38 121 PHE A N 1
ATOM 965 C CA . PHE A 1 121 ? 0.215 24.641 -2.881 1 98.38 121 PHE A CA 1
ATOM 966 C C . PHE A 1 121 ? 0.233 23.141 -3.188 1 98.38 121 PHE A C 1
ATOM 968 O O . PHE A 1 121 ? 0.161 22.734 -4.352 1 98.38 121 PHE A O 1
ATOM 975 N N . MET A 1 122 ? 0.295 22.312 -2.164 1 97.94 122 MET A N 1
ATOM 976 C CA . MET A 1 122 ? 0.413 20.891 -2.451 1 97.94 122 MET A CA 1
ATOM 977 C C . MET A 1 122 ? -0.823 20.125 -1.975 1 97.94 122 MET A C 1
ATOM 979 O O . MET A 1 122 ? -1.098 19.016 -2.441 1 97.94 122 MET A O 1
ATOM 983 N N . GLU A 1 123 ? -1.594 20.688 -1.108 1 98.44 123 GLU A N 1
ATOM 984 C CA . GLU A 1 123 ? -2.6 19.859 -0.449 1 98.44 123 GLU A CA 1
ATOM 985 C C . GLU A 1 123 ? -4.008 20.375 -0.72 1 98.44 123 GLU A C 1
ATOM 987 O O . GLU A 1 123 ? -4.789 19.734 -1.428 1 98.44 123 GLU A O 1
ATOM 992 N N . ASN A 1 124 ? -4.398 21.531 -0.136 1 98.75 124 ASN A N 1
ATOM 993 C CA . ASN A 1 124 ? -5.836 21.766 -0.106 1 98.75 124 ASN A CA 1
ATOM 994 C C . ASN A 1 124 ? -6.176 23.172 -0.584 1 98.75 124 ASN A C 1
ATOM 996 O O . ASN A 1 124 ? -7.344 23.578 -0.589 1 98.75 124 ASN A O 1
ATOM 1000 N N . GLY A 1 125 ? -5.203 23.969 -1.064 1 98.69 125 GLY A N 1
ATOM 1001 C CA . GLY A 1 125 ? -5.445 25.328 -1.542 1 98.69 125 GLY A CA 1
ATOM 1002 C C . GLY A 1 125 ? -6.031 25.375 -2.939 1 98.69 125 GLY A C 1
ATOM 1003 O O . GLY A 1 125 ? -6.348 24.328 -3.52 1 98.69 125 GLY A O 1
ATOM 1004 N N . PRO A 1 126 ? -6.172 26.547 -3.496 1 98.31 126 PRO A N 1
ATOM 1005 C CA . PRO A 1 126 ? -6.895 26.719 -4.758 1 98.31 126 PRO A CA 1
ATOM 1006 C C . PRO A 1 126 ? -6.059 26.328 -5.973 1 98.31 126 PRO A C 1
ATOM 1008 O O . PRO A 1 126 ? -6.602 26.078 -7.051 1 98.31 126 PRO A O 1
ATOM 1011 N N . PHE A 1 127 ? -4.719 26.328 -5.852 1 97.94 127 PHE A N 1
ATOM 1012 C CA . PHE A 1 127 ? -3.867 26.062 -7.004 1 97.94 127 PHE A CA 1
ATOM 1013 C C . PHE A 1 127 ? -2.641 25.25 -6.594 1 97.94 127 PHE A C 1
ATOM 1015 O O . PHE A 1 127 ? -2.398 25.047 -5.402 1 97.94 127 PHE A O 1
ATOM 1022 N N . PHE A 1 128 ? -1.959 24.719 -7.527 1 98.19 128 PHE A N 1
ATOM 1023 C CA . PHE A 1 128 ? -0.665 24.078 -7.344 1 98.19 128 PHE A CA 1
ATOM 1024 C C . PHE A 1 128 ? 0.351 24.609 -8.352 1 98.19 128 PHE A C 1
ATOM 1026 O O . PHE A 1 128 ? -0.018 25.266 -9.328 1 98.19 128 PHE A O 1
ATOM 1033 N N . VAL A 1 129 ? 1.613 24.391 -8.062 1 98.38 129 VAL A N 1
ATOM 1034 C CA . VAL A 1 129 ? 2.686 24.828 -8.945 1 98.38 129 VAL A CA 1
ATOM 1035 C C . VAL A 1 129 ? 3.066 23.703 -9.906 1 98.38 129 VAL A C 1
ATOM 1037 O O . VAL A 1 129 ? 3.348 22.578 -9.477 1 98.38 129 VAL A O 1
ATOM 1040 N N . THR A 1 130 ? 3.111 24 -11.164 1 98.19 130 THR A N 1
ATOM 1041 C CA . THR A 1 130 ? 3.436 23.016 -12.188 1 98.19 130 THR A CA 1
ATOM 1042 C C . THR A 1 130 ? 4.945 22.906 -12.375 1 98.19 130 THR A C 1
ATOM 1044 O O . THR A 1 130 ? 5.707 23.688 -11.789 1 98.19 130 THR A O 1
ATOM 1047 N N . SER A 1 131 ? 5.395 21.984 -13.203 1 97.31 131 SER A N 1
ATOM 1048 C CA . SER A 1 131 ? 6.812 21.766 -13.484 1 97.31 131 SER A CA 1
ATOM 1049 C C . SER A 1 131 ? 7.418 22.953 -14.227 1 97.31 131 SER A C 1
ATOM 1051 O O . SER A 1 131 ? 8.641 23.125 -14.227 1 97.31 131 SER A O 1
ATOM 1053 N N . ASN A 1 132 ? 6.574 23.797 -14.875 1 97.88 132 ASN A N 1
ATOM 1054 C CA . ASN A 1 132 ? 7.027 25.016 -15.531 1 97.88 132 ASN A CA 1
ATOM 1055 C C . ASN A 1 132 ? 7.098 26.188 -14.555 1 97.88 132 ASN A C 1
ATOM 1057 O O . ASN A 1 132 ? 7.27 27.344 -14.969 1 97.88 132 ASN A O 1
ATOM 1061 N N . ILE A 1 133 ? 6.875 25.906 -13.305 1 97.25 133 ILE A N 1
ATOM 1062 C CA . ILE A 1 133 ? 6.914 26.875 -12.211 1 97.25 133 ILE A CA 1
ATOM 1063 C C . ILE A 1 133 ? 5.852 27.938 -12.43 1 97.25 133 ILE A C 1
ATOM 1065 O O . ILE A 1 133 ? 6.125 29.141 -12.297 1 97.25 133 ILE A O 1
ATOM 1069 N N . THR A 1 134 ? 4.691 27.516 -12.852 1 97.69 134 THR A N 1
ATOM 1070 C CA . THR A 1 134 ? 3.5 28.344 -12.961 1 97.69 134 THR A CA 1
ATOM 1071 C C . THR A 1 134 ? 2.346 27.75 -12.156 1 97.69 134 THR A C 1
ATOM 1073 O O . THR A 1 134 ? 2.426 26.609 -11.695 1 97.69 134 THR A O 1
ATOM 1076 N N . LEU A 1 135 ? 1.327 28.578 -12.008 1 98.06 135 LEU A N 1
ATOM 1077 C CA . LEU A 1 135 ? 0.2 28.109 -11.211 1 98.06 135 LEU A CA 1
ATOM 1078 C C . LEU A 1 135 ? -0.849 27.438 -12.086 1 98.06 135 LEU A C 1
ATOM 1080 O O . LEU A 1 135 ? -1.072 27.844 -13.227 1 98.06 135 LEU A O 1
ATOM 1084 N N . ALA A 1 136 ? -1.466 26.406 -11.586 1 97.94 136 ALA A N 1
ATOM 1085 C CA . ALA A 1 136 ? -2.645 25.766 -12.156 1 97.94 136 ALA A CA 1
ATOM 1086 C C . ALA A 1 136 ? -3.719 25.547 -11.094 1 97.94 136 ALA A C 1
ATOM 1088 O O . ALA A 1 136 ? -3.408 25.328 -9.922 1 97.94 136 ALA A O 1
ATOM 1089 N N . PRO A 1 137 ? -4.988 25.609 -11.492 1 97.38 137 PRO A N 1
ATOM 1090 C CA . PRO A 1 137 ? -6.062 25.438 -10.508 1 97.38 137 PRO A CA 1
ATOM 1091 C C . PRO A 1 137 ? -6.145 24 -9.977 1 97.38 137 PRO A C 1
ATOM 1093 O O . PRO A 1 137 ? -5.891 23.047 -10.719 1 97.38 137 PRO A O 1
ATOM 1096 N N . ARG A 1 138 ? -6.516 23.906 -8.758 1 97.88 138 ARG A N 1
ATOM 1097 C CA . ARG A 1 138 ? -6.766 22.609 -8.133 1 97.88 138 ARG A CA 1
ATOM 1098 C C . ARG A 1 138 ? -8.234 22.219 -8.25 1 97.88 138 ARG A C 1
ATOM 1100 O O . ARG A 1 138 ? -9.117 22.969 -7.812 1 97.88 138 ARG A O 1
ATOM 1107 N N . LYS A 1 139 ? -8.523 21.016 -8.711 1 97.5 139 LYS A N 1
ATOM 1108 C CA . LYS A 1 139 ? -9.891 20.562 -8.945 1 97.5 139 LYS A CA 1
ATOM 1109 C C . LYS A 1 139 ? -10.641 20.359 -7.637 1 97.5 139 LYS A C 1
ATOM 1111 O O . LYS A 1 139 ? -11.781 20.812 -7.492 1 97.5 139 LYS A O 1
ATOM 1116 N N . TYR A 1 140 ? -9.992 19.734 -6.684 1 98.19 140 TYR A N 1
ATOM 1117 C CA . TYR A 1 140 ? -10.625 19.422 -5.402 1 98.19 140 TYR A CA 1
ATOM 1118 C C . TYR A 1 140 ? -10.023 20.281 -4.289 1 98.19 140 TYR A C 1
ATOM 1120 O O . TYR A 1 140 ? -9.398 19.75 -3.361 1 98.19 140 TYR A O 1
ATOM 1128 N N . SER A 1 141 ? -10.336 21.547 -4.297 1 98.44 141 SER A N 1
ATOM 1129 C CA . SER A 1 141 ? -9.836 22.516 -3.33 1 98.44 141 SER A CA 1
ATOM 1130 C C . SER A 1 141 ? -10.805 22.703 -2.17 1 98.44 141 SER A C 1
ATOM 1132 O O . SER A 1 141 ? -12.023 22.703 -2.365 1 98.44 141 SER A O 1
ATOM 1134 N N . TRP A 1 142 ? -10.234 22.891 -1.013 1 98.81 142 TRP A N 1
ATOM 1135 C CA . TRP A 1 142 ? -11.086 23.188 0.134 1 98.81 142 TRP A CA 1
ATOM 1136 C C . TRP A 1 142 ? -11.68 24.594 0.014 1 98.81 142 TRP A C 1
ATOM 1138 O O . TRP A 1 142 ? -12.68 24.906 0.664 1 98.81 142 TRP A O 1
ATOM 1148 N N . SER A 1 143 ? -11.109 25.453 -0.875 1 98.31 143 SER A N 1
ATOM 1149 C CA . SER A 1 143 ? -11.562 26.844 -0.993 1 98.31 143 SER A CA 1
ATOM 1150 C C . SER A 1 143 ? -12.906 26.922 -1.705 1 98.31 143 SER A C 1
ATOM 1152 O O . SER A 1 143 ? -13.547 27.969 -1.715 1 98.31 143 SER A O 1
ATOM 1154 N N . ILE A 1 144 ? -13.336 25.812 -2.217 1 97.25 144 ILE A N 1
ATOM 1155 C CA . ILE A 1 144 ? -14.625 25.781 -2.893 1 97.25 144 ILE A CA 1
ATOM 1156 C C . ILE A 1 144 ? -15.727 26.172 -1.912 1 97.25 144 ILE A C 1
ATOM 1158 O O . ILE A 1 144 ? -16.609 26.969 -2.244 1 97.25 144 ILE A O 1
ATOM 1162 N N . SER A 1 145 ? -15.555 25.688 -0.691 1 97.31 145 SER A N 1
ATOM 1163 C CA . SER A 1 145 ? -16.672 25.906 0.23 1 97.31 145 SER A CA 1
ATOM 1164 C C . SER A 1 145 ? -16.172 26.328 1.608 1 97.31 145 SER A C 1
ATOM 1166 O O . SER A 1 145 ? -16.938 26.297 2.582 1 97.31 145 SER A O 1
ATOM 1168 N N . HIS A 1 146 ? -14.977 26.641 1.717 1 98.81 146 HIS A N 1
ATOM 1169 C CA . HIS A 1 146 ? -14.422 27.078 2.994 1 98.81 146 HIS A CA 1
ATOM 1170 C C . HIS A 1 146 ? -13.594 28.344 2.832 1 98.81 146 HIS A C 1
ATOM 1172 O O . HIS A 1 146 ? -12.891 28.5 1.832 1 98.81 146 HIS A O 1
ATOM 1178 N N . ASN A 1 147 ? -13.727 29.312 3.764 1 98.88 147 ASN A N 1
ATOM 1179 C CA . ASN A 1 147 ? -12.719 30.344 3.963 1 98.88 147 ASN A CA 1
ATOM 1180 C C . ASN A 1 147 ? -11.438 29.766 4.566 1 98.88 147 ASN A C 1
ATOM 1182 O O . ASN A 1 147 ? -11.469 29.219 5.668 1 98.88 147 ASN A O 1
ATOM 1186 N N . LEU A 1 148 ? -10.328 29.922 3.838 1 98.94 148 LEU A N 1
ATOM 1187 C CA . LEU A 1 148 ? -9.117 29.234 4.266 1 98.94 148 LEU A CA 1
ATOM 1188 C C . LEU A 1 148 ? -8.055 30.219 4.723 1 98.94 148 LEU A C 1
ATOM 1190 O O . LEU A 1 148 ? -7.75 31.188 4.012 1 98.94 148 LEU A O 1
ATOM 1194 N N . ILE A 1 149 ? -7.488 29.969 5.875 1 98.94 149 ILE A N 1
ATOM 1195 C CA . ILE A 1 149 ? -6.375 30.75 6.398 1 98.94 149 ILE A CA 1
ATOM 1196 C C . ILE A 1 149 ? -5.133 29.875 6.512 1 98.94 149 ILE A C 1
ATOM 1198 O O . ILE A 1 149 ? -5.16 28.828 7.172 1 98.94 149 ILE A O 1
ATOM 1202 N N . TYR A 1 150 ? -4.082 30.281 5.863 1 98.88 150 TYR A N 1
ATOM 1203 C CA . TYR A 1 150 ? -2.775 29.656 6.027 1 98.88 150 TYR A CA 1
ATOM 1204 C C . TYR A 1 150 ? -1.837 30.562 6.824 1 98.88 150 TYR A C 1
ATOM 1206 O O . TYR A 1 150 ? -1.681 31.734 6.508 1 98.88 150 TYR A O 1
ATOM 1214 N N . ILE A 1 151 ? -1.167 30 7.848 1 98.81 151 ILE A N 1
ATOM 1215 C CA . ILE A 1 151 ? -0.232 30.766 8.656 1 98.81 151 ILE A CA 1
ATOM 1216 C C . ILE A 1 151 ? 1.097 30.031 8.758 1 98.81 151 ILE A C 1
ATOM 1218 O O . ILE A 1 151 ? 1.128 28.844 9.117 1 98.81 151 ILE A O 1
ATOM 1222 N N . ASP A 1 152 ? 2.174 30.688 8.391 1 97.69 152 ASP A N 1
ATOM 1223 C CA . ASP A 1 152 ? 3.502 30.141 8.672 1 97.69 152 ASP A CA 1
ATOM 1224 C C . ASP A 1 152 ? 3.789 30.141 10.172 1 97.69 152 ASP A C 1
ATOM 1226 O O . ASP A 1 152 ? 4.293 31.125 10.711 1 97.69 152 ASP A O 1
ATOM 1230 N N . ASN A 1 153 ? 3.504 29.062 10.703 1 96.38 153 ASN A N 1
ATOM 1231 C CA . ASN A 1 153 ? 3.588 28.859 12.141 1 96.38 153 ASN A CA 1
ATOM 1232 C C . ASN A 1 153 ? 4.555 27.734 12.5 1 96.38 153 ASN A C 1
ATOM 1234 O O . ASN A 1 153 ? 4.609 26.719 11.797 1 96.38 153 ASN A O 1
ATOM 1238 N N . PRO A 1 154 ? 5.379 28.016 13.641 1 96.69 154 PRO A N 1
ATOM 1239 C CA . PRO A 1 154 ? 5.508 29.141 14.562 1 96.69 154 PRO A CA 1
ATOM 1240 C C . PRO A 1 154 ? 6.418 30.25 14.016 1 96.69 154 PRO A C 1
ATOM 1242 O O . PRO A 1 154 ? 6.855 30.172 12.867 1 96.69 154 PRO A O 1
ATOM 1245 N N . VAL A 1 155 ? 6.535 31.281 14.844 1 96.62 155 VAL A N 1
ATOM 1246 C CA . VAL A 1 155 ? 7.461 32.344 14.477 1 96.62 155 VAL A CA 1
ATOM 1247 C C . VAL A 1 155 ? 8.789 31.75 14.031 1 96.62 155 VAL A C 1
ATOM 1249 O O . VAL A 1 155 ? 9.312 30.828 14.672 1 96.62 155 VAL A O 1
ATOM 1252 N N . GLY A 1 156 ? 9.297 32.188 12.836 1 95.75 156 GLY A N 1
ATOM 1253 C CA . GLY A 1 156 ? 10.523 31.656 12.258 1 95.75 156 GLY A CA 1
ATOM 1254 C C . GLY A 1 156 ? 10.273 30.672 11.125 1 95.75 156 GLY A C 1
ATOM 1255 O O . GLY A 1 156 ? 11.211 30.234 10.461 1 95.75 156 GLY A O 1
ATOM 1256 N N . THR A 1 157 ? 9.062 30.375 10.82 1 96 157 THR A N 1
ATOM 1257 C CA . THR A 1 157 ? 8.68 29.422 9.781 1 96 157 THR A CA 1
ATOM 1258 C C . THR A 1 157 ? 8.336 30.141 8.484 1 96 157 THR A C 1
ATOM 1260 O O . THR A 1 157 ? 7.562 31.109 8.492 1 96 157 THR A O 1
ATOM 1263 N N . GLY A 1 158 ? 8.875 29.641 7.359 1 95.88 158 GLY A N 1
ATOM 1264 C CA . GLY A 1 158 ? 8.57 30.281 6.09 1 95.88 158 GLY A CA 1
ATOM 1265 C C . GLY A 1 158 ? 8.906 31.766 6.062 1 95.88 158 GLY A C 1
ATOM 1266 O O . GLY A 1 158 ? 10.031 32.156 6.355 1 95.88 158 GLY A O 1
ATOM 1267 N N . TYR A 1 159 ? 7.883 32.531 5.832 1 97.38 159 TYR A N 1
ATOM 1268 C CA . TYR A 1 159 ? 8.117 33.969 5.758 1 97.38 159 TYR A CA 1
ATOM 1269 C C . TYR A 1 159 ? 7.977 34.625 7.129 1 97.38 159 TYR A C 1
ATOM 1271 O O . TYR A 1 159 ? 8.305 35.781 7.305 1 97.38 159 TYR A O 1
ATOM 1279 N N . SER A 1 160 ? 7.473 33.906 8.086 1 98.06 160 SER A N 1
ATOM 1280 C CA . SER A 1 160 ? 7.387 34.469 9.43 1 98.06 160 SER A CA 1
ATOM 1281 C C . SER A 1 160 ? 8.773 34.625 10.047 1 98.06 160 SER A C 1
ATOM 1283 O O . SER A 1 160 ? 9.703 33.906 9.711 1 98.06 160 SER A O 1
ATOM 1285 N N . PHE A 1 161 ? 8.859 35.625 10.984 1 97.31 161 PHE A N 1
ATOM 1286 C CA . PHE A 1 161 ? 10.195 35.906 11.5 1 97.31 161 PHE A CA 1
ATOM 1287 C C . PHE A 1 161 ? 10.117 36.625 12.844 1 97.31 161 PHE A C 1
ATOM 1289 O O . PHE A 1 161 ? 9.047 37.062 13.25 1 97.31 161 PHE A O 1
ATOM 1296 N N . THR A 1 162 ? 11.195 36.625 13.523 1 97.5 162 THR A N 1
ATOM 1297 C CA . THR A 1 162 ? 11.445 37.438 14.711 1 97.5 162 THR A CA 1
ATOM 1298 C C . THR A 1 162 ? 12.836 38.062 14.656 1 97.5 162 THR A C 1
ATOM 1300 O O . THR A 1 162 ? 13.719 37.562 13.953 1 97.5 162 THR A O 1
ATOM 1303 N N . LYS A 1 163 ? 13.031 39.156 15.328 1 97.06 163 LYS A N 1
ATOM 1304 C CA . LYS A 1 163 ? 14.328 39.812 15.336 1 97.06 163 LYS A CA 1
ATOM 1305 C C . LYS A 1 163 ? 15.086 39.531 16.625 1 97.06 163 LYS A C 1
ATOM 1307 O O . LYS A 1 163 ? 16.156 40.094 16.859 1 97.06 163 LYS A O 1
ATOM 1312 N N . ASN A 1 164 ? 14.5 38.719 17.406 1 97.06 164 ASN A N 1
ATOM 1313 C CA . ASN A 1 164 ? 15.102 38.344 18.688 1 97.06 164 ASN A CA 1
ATOM 1314 C C . ASN A 1 164 ? 14.93 36.844 18.938 1 97.06 164 ASN A C 1
ATOM 1316 O O . ASN A 1 164 ? 13.852 36.281 18.719 1 97.06 164 ASN A O 1
ATOM 1320 N N . ASP A 1 165 ? 15.984 36.25 19.469 1 95.81 165 ASP A N 1
ATOM 1321 C CA . ASP A 1 165 ? 15.969 34.812 19.734 1 95.81 165 ASP A CA 1
ATOM 1322 C C . ASP A 1 165 ? 14.852 34.469 20.703 1 95.81 165 ASP A C 1
ATOM 1324 O O . ASP A 1 165 ? 14.258 33.375 20.609 1 95.81 165 ASP A O 1
ATOM 1328 N N . LYS A 1 166 ? 14.531 35.312 21.594 1 96.62 166 LYS A N 1
ATOM 1329 C CA . LYS A 1 166 ? 13.5 35.062 22.594 1 96.62 166 LYS A CA 1
ATOM 1330 C C . LYS A 1 166 ? 12.109 35.125 21.984 1 96.62 166 LYS A C 1
ATOM 1332 O O . LYS A 1 166 ? 11.133 34.719 22.609 1 96.62 166 LYS A O 1
ATOM 1337 N N . GLY A 1 167 ? 12.008 35.531 20.781 1 97.25 167 GLY A N 1
ATOM 1338 C CA . GLY A 1 167 ? 10.734 35.625 20.094 1 97.25 167 GLY A CA 1
ATOM 1339 C C . GLY A 1 167 ? 10.234 34.312 19.578 1 97.25 167 GLY A C 1
ATOM 1340 O O . GLY A 1 167 ? 9.055 34.156 19.25 1 97.25 167 GLY A O 1
ATOM 1341 N N . TYR A 1 168 ? 11.203 33.344 19.484 1 96.75 168 TYR A N 1
ATOM 1342 C CA . TYR A 1 168 ? 10.805 32 19.062 1 96.75 168 TYR A CA 1
ATOM 1343 C C . TYR A 1 168 ? 9.961 31.312 20.141 1 96.75 168 TYR A C 1
ATOM 1345 O O . TYR A 1 168 ? 10.219 31.484 21.328 1 96.75 168 TYR A O 1
ATOM 1353 N N . ALA A 1 169 ? 8.938 30.562 19.672 1 96.81 169 ALA A N 1
ATOM 1354 C CA . ALA A 1 169 ? 8.164 29.781 20.625 1 96.81 169 ALA A CA 1
ATOM 1355 C C . ALA A 1 169 ? 8.977 28.594 21.141 1 96.81 169 ALA A C 1
ATOM 1357 O O . ALA A 1 169 ? 9.711 27.953 20.391 1 96.81 169 ALA A O 1
ATOM 1358 N N . SER A 1 170 ? 8.812 28.297 22.406 1 96.44 170 SER A N 1
ATOM 1359 C CA . SER A 1 170 ? 9.555 27.188 23.016 1 96.44 170 SER A CA 1
ATOM 1360 C C . SER A 1 170 ? 8.617 26.109 23.531 1 96.44 170 SER A C 1
ATOM 1362 O O . SER A 1 170 ? 9.07 25.078 24.016 1 96.44 170 SER A O 1
ATOM 1364 N N . ASN A 1 171 ? 7.383 26.312 23.453 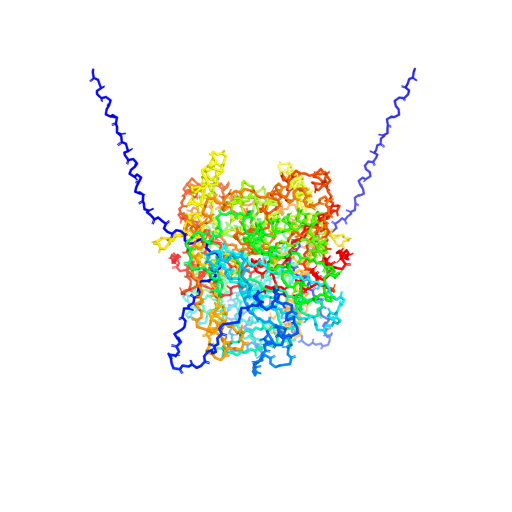1 96.88 171 ASN A N 1
ATOM 1365 C CA . ASN A 1 171 ? 6.379 25.344 23.828 1 96.88 171 ASN A CA 1
ATOM 1366 C C . ASN A 1 171 ? 5.039 25.609 23.156 1 96.88 171 ASN A C 1
ATOM 1368 O O . ASN A 1 171 ? 4.859 26.656 22.531 1 96.88 171 ASN A O 1
ATOM 1372 N N . GLU A 1 172 ? 4.113 24.75 23.375 1 97.81 172 GLU A N 1
ATOM 1373 C CA . GLU A 1 172 ? 2.852 24.812 22.656 1 97.81 172 GLU A CA 1
ATOM 1374 C C . GLU A 1 172 ? 1.94 25.891 23.234 1 97.81 172 GLU A C 1
ATOM 1376 O O . GLU A 1 172 ? 1.046 26.391 22.547 1 97.81 172 GLU A O 1
ATOM 1381 N N . THR A 1 173 ? 2.131 26.266 24.453 1 97.88 173 THR A N 1
ATOM 1382 C CA . THR A 1 173 ? 1.382 27.375 25.031 1 97.88 173 THR A CA 1
ATOM 1383 C C . THR A 1 173 ? 1.685 28.688 24.297 1 97.88 173 THR A C 1
ATOM 1385 O O . THR A 1 173 ? 0.774 29.453 23.984 1 97.88 173 THR A O 1
ATOM 1388 N N . GLN A 1 174 ? 2.914 28.875 24.016 1 98.19 174 GLN A N 1
ATOM 1389 C CA . GLN A 1 174 ? 3.33 30.078 23.297 1 98.19 174 GLN A CA 1
ATOM 1390 C C . GLN A 1 174 ? 2.822 30.047 21.859 1 98.19 174 GLN A C 1
ATOM 1392 O O . GLN A 1 174 ? 2.398 31.078 21.328 1 98.19 174 GLN A O 1
ATOM 1397 N N . VAL A 1 175 ? 2.865 28.891 21.25 1 98.25 175 VAL A N 1
ATOM 1398 C CA . VAL A 1 175 ? 2.332 28.75 19.906 1 98.25 175 VAL A CA 1
ATOM 1399 C C . VAL A 1 175 ? 0.849 29.109 19.891 1 98.25 175 VAL A C 1
ATOM 1401 O O . VAL A 1 175 ? 0.398 29.875 19.047 1 98.25 175 VAL A O 1
ATOM 1404 N N . GLY A 1 176 ? 0.106 28.531 20.859 1 98.56 176 GLY A N 1
ATOM 1405 C CA . GLY A 1 176 ? -1.313 28.828 20.984 1 98.56 176 GLY A CA 1
ATOM 1406 C C . GLY A 1 176 ? -1.606 30.312 21.156 1 98.56 176 GLY A C 1
ATOM 1407 O O . GLY A 1 176 ? -2.521 30.844 20.531 1 98.56 176 GLY A O 1
ATOM 1408 N N . ARG A 1 177 ? -0.846 30.969 21.953 1 97.94 177 ARG A N 1
ATOM 1409 C CA . ARG A 1 177 ? -1.019 32.375 22.219 1 97.94 177 ARG A CA 1
ATOM 1410 C C . ARG A 1 177 ? -0.775 33.219 20.969 1 97.94 177 ARG A C 1
ATOM 1412 O O . ARG A 1 177 ? -1.553 34.125 20.641 1 97.94 177 ARG A O 1
ATOM 1419 N N . ASP A 1 178 ? 0.303 32.906 20.312 1 98.62 178 ASP A N 1
ATOM 1420 C CA . ASP A 1 178 ? 0.659 33.656 19.125 1 98.62 178 ASP A CA 1
ATOM 1421 C C . ASP A 1 178 ? -0.411 33.531 18.047 1 98.62 178 ASP A C 1
ATOM 1423 O O . ASP A 1 178 ? -0.811 34.531 17.438 1 98.62 178 ASP A O 1
ATOM 1427 N N . ILE A 1 179 ? -0.891 32.344 17.828 1 98.81 179 ILE A N 1
ATOM 1428 C CA . ILE A 1 179 ? -1.899 32.125 16.797 1 98.81 179 ILE A CA 1
ATOM 1429 C C . ILE A 1 179 ? -3.219 32.75 17.219 1 98.81 179 ILE A C 1
ATOM 1431 O O . ILE A 1 179 ? -3.941 33.312 16.391 1 98.81 179 ILE A O 1
ATOM 1435 N N . HIS A 1 180 ? -3.566 32.625 18.5 1 98.56 180 HIS A N 1
ATOM 1436 C CA . HIS A 1 180 ? -4.77 33.312 18.969 1 98.56 180 HIS A CA 1
ATOM 1437 C C . HIS A 1 180 ? -4.695 34.812 18.703 1 98.56 180 HIS A C 1
ATOM 1439 O O . HIS A 1 180 ? -5.688 35.438 18.297 1 98.56 180 HIS A O 1
ATOM 1445 N N . ASN A 1 181 ? -3.527 35.375 18.938 1 98.06 181 ASN A N 1
ATOM 1446 C CA . ASN A 1 181 ? -3.32 36.812 18.641 1 98.06 181 ASN A CA 1
ATOM 1447 C C . ASN A 1 181 ? -3.562 37.125 17.172 1 98.06 181 ASN A C 1
ATOM 1449 O O . ASN A 1 181 ? -4.219 38.094 16.844 1 98.06 181 ASN A O 1
ATOM 1453 N N . VAL A 1 182 ? -3.051 36.281 16.312 1 98.81 182 VAL A N 1
ATOM 1454 C CA . VAL A 1 182 ? -3.262 36.469 14.883 1 98.81 182 VAL A CA 1
ATOM 1455 C C . VAL A 1 182 ? -4.754 36.406 14.57 1 98.81 182 VAL A C 1
ATOM 1457 O O . VAL A 1 182 ? -5.266 37.219 13.805 1 98.81 182 VAL A O 1
ATOM 1460 N N . LEU A 1 183 ? -5.438 35.469 15.156 1 98.88 183 LEU A N 1
ATOM 1461 C CA . LEU A 1 183 ? -6.848 35.25 14.852 1 98.88 183 LEU A CA 1
ATOM 1462 C C . LEU A 1 183 ? -7.688 36.438 15.312 1 98.88 183 LEU A C 1
ATOM 1464 O O . LEU A 1 183 ? -8.633 36.844 14.625 1 98.88 183 LEU A O 1
ATOM 1468 N N . VAL A 1 184 ? -7.379 37 16.453 1 98.31 184 VAL A N 1
ATOM 1469 C CA . VAL A 1 184 ? -8.086 38.188 16.938 1 98.31 184 VAL A CA 1
ATOM 1470 C C . VAL A 1 184 ? -7.906 39.344 15.938 1 98.31 184 VAL A C 1
ATOM 1472 O O . VAL A 1 184 ? -8.875 40 15.57 1 98.31 184 VAL A O 1
ATOM 1475 N N . GLN A 1 185 ? -6.684 39.562 15.516 1 98.62 185 GLN A N 1
ATOM 1476 C CA . GLN A 1 185 ? -6.41 40.625 14.539 1 98.62 185 GLN A CA 1
ATOM 1477 C C . GLN A 1 185 ? -7.102 40.312 13.211 1 98.62 185 GLN A C 1
ATOM 1479 O O . GLN A 1 185 ? -7.629 41.219 12.57 1 98.62 185 GLN A O 1
ATOM 1484 N N . PHE A 1 186 ? -7.105 39.094 12.781 1 98.88 186 PHE A N 1
ATOM 1485 C CA . PHE A 1 186 ? -7.746 38.656 11.539 1 98.88 186 PHE A CA 1
ATOM 1486 C C . PHE A 1 186 ? -9.234 39 11.555 1 98.88 186 PHE A C 1
ATOM 1488 O O . PHE A 1 186 ? -9.758 39.562 10.586 1 98.88 186 PHE A O 1
ATOM 1495 N N . PHE A 1 187 ? -9.898 38.688 12.656 1 98.62 187 PHE A N 1
ATOM 1496 C CA . PHE A 1 187 ? -11.336 38.875 12.719 1 98.62 187 PHE A CA 1
ATOM 1497 C C . PHE A 1 187 ? -11.664 40.344 12.914 1 98.62 187 PHE A C 1
ATOM 1499 O O . PHE A 1 187 ? -12.781 40.781 12.641 1 98.62 187 PHE A O 1
ATOM 1506 N N . LYS A 1 188 ? -10.727 41.125 13.352 1 98.12 188 LYS A N 1
ATOM 1507 C CA . LYS A 1 188 ? -10.891 42.594 13.312 1 98.12 188 LYS A CA 1
ATOM 1508 C C . LYS A 1 188 ? -10.75 43.125 11.883 1 98.12 188 LYS A C 1
ATOM 1510 O O . LYS A 1 188 ? -11.438 44.062 11.5 1 98.12 188 LYS A O 1
ATOM 1515 N N . LEU A 1 189 ? -9.867 42.5 11.188 1 98.44 189 LEU A N 1
ATOM 1516 C CA . LEU A 1 189 ? -9.656 42.875 9.789 1 98.44 189 LEU A CA 1
ATOM 1517 C C . LEU A 1 189 ? -10.852 42.469 8.93 1 98.44 189 LEU A C 1
ATOM 1519 O O . LEU A 1 189 ? -11.203 43.156 7.973 1 98.44 189 LEU A O 1
ATOM 1523 N N . PHE A 1 190 ? -11.438 41.312 9.242 1 98.31 190 PHE A N 1
ATOM 1524 C CA . PHE A 1 190 ? -12.602 40.75 8.555 1 98.31 190 PHE A CA 1
ATOM 1525 C C . PHE A 1 190 ? -13.734 40.5 9.531 1 98.31 190 PHE A C 1
ATOM 1527 O O . PHE A 1 190 ? -14.148 39.344 9.719 1 98.31 190 PHE A O 1
ATOM 1534 N N . PRO A 1 191 ? -14.359 41.5 10.031 1 97 191 PRO A N 1
ATOM 1535 C CA . PRO A 1 191 ? -15.344 41.344 11.102 1 97 191 PRO A CA 1
ATOM 1536 C C . PRO A 1 191 ? -16.594 40.594 10.641 1 97 191 PRO A C 1
ATOM 1538 O O . PRO A 1 191 ? -17.266 39.938 11.461 1 97 191 PRO A O 1
ATOM 1541 N N . GLU A 1 192 ? -16.906 40.594 9.375 1 97.12 192 GLU A N 1
ATOM 1542 C CA . GLU A 1 192 ? -18.078 39.875 8.844 1 97.12 192 GLU A CA 1
ATOM 1543 C C . GLU A 1 192 ? -17.938 38.375 9.008 1 97.12 192 GLU A C 1
ATOM 1545 O O . GLU A 1 192 ? -18.938 37.656 8.93 1 97.12 192 GLU A O 1
ATOM 1550 N N . LEU A 1 193 ? -16.734 37.875 9.25 1 98.56 193 LEU A N 1
ATOM 1551 C CA . LEU A 1 193 ? -16.484 36.438 9.328 1 98.56 193 LEU A CA 1
ATOM 1552 C C . LEU A 1 193 ? -16.453 35.969 10.781 1 98.56 193 LEU A C 1
ATOM 1554 O O . LEU A 1 193 ? -16.406 34.75 11.055 1 98.56 193 LEU A O 1
ATOM 1558 N N . GLN A 1 194 ? -16.484 36.812 11.727 1 97.56 194 GLN A N 1
ATOM 1559 C CA . GLN A 1 194 ? -16.234 36.5 13.133 1 97.56 194 GLN A CA 1
ATOM 1560 C C . GLN A 1 194 ? -17.25 35.469 13.656 1 97.56 194 GLN A C 1
ATOM 1562 O O . GLN A 1 194 ? -16.922 34.625 14.484 1 97.56 194 GLN A O 1
ATOM 1567 N N . ASN A 1 195 ? -18.5 35.594 13.203 1 97.25 195 ASN A N 1
ATOM 1568 C CA . ASN A 1 195 ? -19.562 34.719 13.734 1 97.25 195 ASN A CA 1
ATOM 1569 C C . ASN A 1 195 ? -19.656 33.406 12.961 1 97.25 195 ASN A C 1
ATOM 1571 O O . ASN A 1 195 ? -20.422 32.531 13.336 1 97.25 195 ASN A O 1
ATOM 1575 N N . ASN A 1 196 ? -18.906 33.25 11.852 1 98.62 196 ASN A N 1
ATOM 1576 C CA . ASN A 1 196 ? -18.906 31.984 11.117 1 98.62 196 ASN A CA 1
ATOM 1577 C C . ASN A 1 196 ? -18.344 30.844 11.945 1 98.62 196 ASN A C 1
ATOM 1579 O O . ASN A 1 196 ? -17.594 31.078 12.898 1 98.62 196 ASN A O 1
ATOM 1583 N N . ASP A 1 197 ? -18.812 29.625 11.617 1 98.75 197 ASP A N 1
ATOM 1584 C CA . ASP A 1 197 ? -18.188 28.453 12.234 1 98.75 197 ASP A CA 1
ATOM 1585 C C . ASP A 1 197 ? -16.688 28.422 11.961 1 98.75 197 ASP A C 1
ATOM 1587 O O . ASP A 1 197 ? -16.25 28.578 10.812 1 98.75 197 ASP A O 1
ATOM 1591 N N . PHE A 1 198 ? -15.93 28.312 13.016 1 98.94 198 PHE A N 1
ATOM 1592 C CA . PHE A 1 198 ? -14.477 28.344 12.891 1 98.94 198 PHE A CA 1
ATOM 1593 C C . PHE A 1 198 ? -13.883 26.984 13.258 1 98.94 198 PHE A C 1
ATOM 1595 O O . PHE A 1 198 ? -14.328 26.328 14.203 1 98.94 198 PHE A O 1
ATOM 1602 N N . PHE A 1 199 ? -12.953 26.5 12.492 1 98.94 199 PHE A N 1
ATOM 1603 C CA . PHE A 1 199 ? -12.289 25.219 12.711 1 98.94 199 PHE A CA 1
ATOM 1604 C C . PHE A 1 199 ? -10.773 25.375 12.664 1 98.94 199 PHE A C 1
ATOM 1606 O O . PHE A 1 199 ? -10.242 26.094 11.812 1 98.94 199 PHE A O 1
ATOM 1613 N N . VAL A 1 200 ? -10.07 24.766 13.594 1 98.94 200 VAL A N 1
ATOM 1614 C CA . VAL A 1 200 ? -8.609 24.672 13.562 1 98.94 200 VAL A CA 1
ATOM 1615 C C . VAL A 1 200 ? -8.188 23.328 12.977 1 98.94 200 VAL A C 1
ATOM 1617 O O . VAL A 1 200 ? -8.578 22.281 13.484 1 98.94 200 VAL A O 1
ATOM 1620 N N . THR A 1 201 ? -7.43 23.328 11.898 1 98.94 201 THR A N 1
ATOM 1621 C CA . THR A 1 201 ? -7.008 22.094 11.25 1 98.94 201 THR A CA 1
ATOM 1622 C C . THR A 1 201 ? -5.496 22.094 11.031 1 98.94 201 THR A C 1
ATOM 1624 O O . THR A 1 201 ? -4.855 23.141 11.039 1 98.94 201 THR A O 1
ATOM 1627 N N . GLY A 1 202 ? -4.965 20.969 10.93 1 98.62 202 GLY A N 1
ATOM 1628 C CA . GLY A 1 202 ? -3.539 20.812 10.695 1 98.62 202 GLY A CA 1
ATOM 1629 C C . GLY A 1 202 ? -3.127 19.375 10.445 1 98.62 202 GLY A C 1
ATOM 1630 O O . GLY A 1 202 ? -3.977 18.484 10.383 1 98.62 202 GLY A O 1
ATOM 1631 N N . GLU A 1 203 ? -1.862 19.188 10.227 1 97.69 203 GLU A N 1
ATOM 1632 C CA . GLU A 1 203 ? -1.312 17.891 9.875 1 97.69 203 GLU A CA 1
ATOM 1633 C C . GLU A 1 203 ? 0.039 17.656 10.539 1 97.69 203 GLU A C 1
ATOM 1635 O O . GLU A 1 203 ? 0.769 18.609 10.828 1 97.69 203 GLU A O 1
ATOM 1640 N N . SER A 1 204 ? 0.391 16.391 10.781 1 97.19 204 SER A N 1
ATOM 1641 C CA . SER A 1 204 ? 1.715 16.031 11.281 1 97.19 204 SER A CA 1
ATOM 1642 C C . SER A 1 204 ? 1.959 16.641 12.664 1 97.19 204 SER A C 1
ATOM 1644 O O . SER A 1 204 ? 1.163 16.438 13.578 1 97.19 204 SER A O 1
ATOM 1646 N N . TYR A 1 205 ? 2.988 17.484 12.797 1 96.38 205 TYR A N 1
ATOM 1647 C CA . TYR A 1 205 ? 3.217 18.156 14.07 1 96.38 205 TYR A CA 1
ATOM 1648 C C . TYR A 1 205 ? 2.068 19.094 14.414 1 96.38 205 TYR A C 1
ATOM 1650 O O . TYR A 1 205 ? 1.919 19.516 15.562 1 96.38 205 TYR A O 1
ATOM 1658 N N . GLY A 1 206 ? 1.179 19.312 13.383 1 97.62 206 GLY A N 1
ATOM 1659 C CA . GLY A 1 206 ? -0.079 19.984 13.672 1 97.62 206 GLY A CA 1
ATOM 1660 C C . GLY A 1 206 ? -0.892 19.281 14.75 1 97.62 206 GLY A C 1
ATOM 1661 O O . GLY A 1 206 ? -1.771 19.891 15.359 1 97.62 206 GLY A O 1
ATOM 1662 N N . GLY A 1 207 ? -0.542 18.078 15 1 98.31 207 GLY A N 1
ATOM 1663 C CA . GLY A 1 207 ? -1.129 17.359 16.109 1 98.31 207 GLY A CA 1
ATOM 1664 C C . GLY A 1 207 ? -0.835 17.984 17.453 1 98.31 207 GLY A C 1
ATOM 1665 O O . GLY A 1 207 ? -1.494 17.672 18.453 1 98.31 207 GLY A O 1
ATOM 1666 N N . LYS A 1 208 ? 0.097 18.859 17.469 1 98.12 208 LYS A N 1
ATOM 1667 C CA . LYS A 1 208 ? 0.397 19.641 18.672 1 98.12 208 LYS A CA 1
ATOM 1668 C C . LYS A 1 208 ? -0.153 21.062 18.547 1 98.12 208 LYS A C 1
ATOM 1670 O O . LYS A 1 208 ? -0.721 21.594 19.5 1 98.12 208 LYS A O 1
ATOM 1675 N N . TYR A 1 209 ? 0.004 21.625 17.391 1 98.56 209 TYR A N 1
ATOM 1676 C CA . TYR A 1 209 ? -0.448 22.984 17.156 1 98.56 209 TYR A CA 1
ATOM 1677 C C . TYR A 1 209 ? -1.959 23.094 17.328 1 98.56 209 TYR A C 1
ATOM 1679 O O . TYR A 1 209 ? -2.447 24.016 18 1 98.56 209 TYR A O 1
ATOM 1687 N N . VAL A 1 210 ? -2.652 22.172 16.719 1 98.88 210 VAL A N 1
ATOM 1688 C CA . VAL A 1 210 ? -4.105 22.266 16.609 1 98.88 210 VAL A CA 1
ATOM 1689 C C . VAL A 1 210 ? -4.738 22.219 18 1 98.88 210 VAL A C 1
ATOM 1691 O O . VAL A 1 210 ? -5.539 23.078 18.359 1 98.88 210 VAL A O 1
ATOM 1694 N N . PRO A 1 211 ? -4.367 21.281 18.828 1 98.88 211 PRO A N 1
ATOM 1695 C CA . PRO A 1 211 ? -4.957 21.312 20.172 1 98.88 211 PRO A CA 1
ATOM 1696 C C . PRO A 1 211 ? -4.5 22.516 20.984 1 98.88 211 PRO A C 1
ATOM 1698 O O . PRO A 1 211 ? -5.277 23.062 21.766 1 98.88 211 PRO A O 1
ATOM 1701 N N . ALA A 1 212 ? -3.305 22.922 20.797 1 98.81 212 ALA A N 1
ATOM 1702 C CA . ALA A 1 212 ? -2.799 24.078 21.547 1 98.81 212 ALA A CA 1
ATOM 1703 C C . ALA A 1 212 ? -3.574 25.344 21.188 1 98.81 212 ALA A C 1
ATOM 1705 O O . ALA A 1 212 ? -3.986 26.094 22.078 1 98.81 212 ALA A O 1
ATOM 1706 N N . VAL A 1 213 ? -3.762 25.547 19.938 1 98.94 213 VAL A N 1
ATOM 1707 C CA . VAL A 1 213 ? -4.473 26.734 19.453 1 98.94 213 VAL A CA 1
ATOM 1708 C C . VAL A 1 213 ? -5.941 26.656 19.875 1 98.94 213 VAL A C 1
ATOM 1710 O O . VAL A 1 213 ? -6.512 27.656 20.328 1 98.94 213 VAL A O 1
ATOM 1713 N N . SER A 1 214 ? -6.539 25.516 19.719 1 98.94 214 SER A N 1
ATOM 1714 C CA . SER A 1 214 ? -7.934 25.344 20.109 1 98.94 214 SER A CA 1
ATOM 1715 C C . SER A 1 214 ? -8.133 25.594 21.594 1 98.94 214 SER A C 1
ATOM 1717 O O . SER A 1 214 ? -9.117 26.219 22 1 98.94 214 SER A O 1
ATOM 1719 N N . HIS A 1 215 ? -7.23 25.062 22.375 1 98.81 215 HIS A N 1
ATOM 1720 C CA . HIS A 1 215 ? -7.285 25.297 23.812 1 98.81 215 HIS A CA 1
ATOM 1721 C C . HIS A 1 215 ? -7.145 26.781 24.141 1 98.81 215 HIS A C 1
ATOM 1723 O O . HIS A 1 215 ? -7.852 27.297 25 1 98.81 215 HIS A O 1
ATOM 1729 N N . ALA A 1 216 ? -6.23 27.453 23.484 1 98.75 216 ALA A N 1
ATOM 1730 C CA . ALA A 1 216 ? -6.055 28.875 23.688 1 98.75 216 ALA A CA 1
ATOM 1731 C C . ALA A 1 216 ? -7.336 29.641 23.375 1 98.75 216 ALA A C 1
ATOM 1733 O O . ALA A 1 216 ? -7.746 30.531 24.125 1 98.75 216 ALA A O 1
ATOM 1734 N N . ILE A 1 217 ? -7.953 29.297 22.25 1 98.81 217 ILE A N 1
ATOM 1735 C CA . ILE A 1 217 ? -9.195 29.953 21.859 1 98.81 217 ILE A CA 1
ATOM 1736 C C . ILE A 1 217 ? -10.25 29.75 22.953 1 98.81 217 ILE A C 1
ATOM 1738 O O . ILE A 1 217 ? -10.914 30.703 23.375 1 98.81 217 ILE A O 1
ATOM 1742 N N . LYS A 1 218 ? -10.43 28.516 23.359 1 98.5 218 LYS A N 1
ATOM 1743 C CA . LYS A 1 218 ? -11.406 28.188 24.391 1 98.5 218 LYS A CA 1
ATOM 1744 C C . LYS A 1 218 ? -11.188 29.031 25.656 1 98.5 218 LYS A C 1
ATOM 1746 O O . LYS A 1 218 ? -12.141 29.562 26.219 1 98.5 218 LYS A O 1
ATOM 1751 N N . ASP A 1 219 ? -9.961 29.141 26.047 1 98 219 ASP A N 1
ATOM 1752 C CA . ASP A 1 219 ? -9.609 29.828 27.281 1 98 219 ASP A CA 1
ATOM 1753 C C . ASP A 1 219 ? -9.797 31.344 27.141 1 98 219 ASP A C 1
ATOM 1755 O O . ASP A 1 219 ? -10.383 32 28 1 98 219 ASP A O 1
ATOM 1759 N N . TYR A 1 220 ? -9.289 31.891 26.078 1 97.44 220 TYR A N 1
ATOM 1760 C CA . TYR A 1 220 ? -9.32 33.344 25.891 1 97.44 220 TYR A CA 1
ATOM 1761 C C . TYR A 1 220 ? -10.734 33.812 25.609 1 97.44 220 TYR A C 1
ATOM 1763 O O . TYR A 1 220 ? -11.07 34.969 25.891 1 97.44 220 TYR A O 1
ATOM 1771 N N . ASN A 1 221 ? -11.531 33 25.031 1 96.31 221 ASN A N 1
ATOM 1772 C CA . ASN A 1 221 ? -12.914 33.344 24.734 1 96.31 221 ASN A CA 1
ATOM 1773 C C . ASN A 1 221 ? -13.672 33.75 26 1 96.31 221 ASN A C 1
ATOM 1775 O O . ASN A 1 221 ? -14.672 34.469 25.922 1 96.31 221 ASN A O 1
ATOM 1779 N N . ILE A 1 222 ? -13.258 33.281 27.109 1 94.88 222 ILE A N 1
ATOM 1780 C CA . ILE A 1 222 ? -13.938 33.562 28.375 1 94.88 222 ILE A CA 1
ATOM 1781 C C . ILE A 1 222 ? -13.984 35.062 28.609 1 94.88 222 ILE A C 1
ATOM 1783 O O . ILE A 1 222 ? -15.016 35.594 29.031 1 94.88 222 ILE A O 1
ATOM 1787 N N . LYS A 1 223 ? -12.977 35.812 28.266 1 94.31 223 LYS A N 1
ATOM 1788 C CA . LYS A 1 223 ? -12.906 37.219 28.609 1 94.31 223 LYS A CA 1
ATOM 1789 C C . LYS A 1 223 ? -12.641 38.062 27.375 1 94.31 223 LYS A C 1
ATOM 1791 O O . LYS A 1 223 ? -12.625 39.312 27.453 1 94.31 223 LYS A O 1
ATOM 1796 N N . ALA A 1 224 ? -12.57 37.438 26.297 1 92 224 ALA A N 1
ATOM 1797 C CA . ALA A 1 224 ? -12.148 38.156 25.094 1 92 224 ALA A CA 1
ATOM 1798 C C . ALA A 1 224 ? -13.258 39.094 24.594 1 92 224 ALA A C 1
ATOM 1800 O O . ALA A 1 224 ? -14.438 38.75 24.656 1 92 224 ALA A O 1
ATOM 1801 N N . GLU A 1 225 ? -12.844 40.188 24.141 1 91.81 225 GLU A N 1
ATOM 1802 C CA . GLU A 1 225 ? -13.781 41.094 23.438 1 91.81 225 GLU A CA 1
ATOM 1803 C C . GLU A 1 225 ? -14.156 40.531 22.062 1 91.81 225 GLU A C 1
ATOM 1805 O O . GLU A 1 225 ? -15.328 40.5 21.703 1 91.81 225 GLU A O 1
ATOM 1810 N N . THR A 1 226 ? -13.203 40.125 21.344 1 94.25 226 THR A N 1
ATOM 1811 C CA . THR A 1 226 ? -13.398 39.438 20.078 1 94.25 226 THR A CA 1
ATOM 1812 C C . THR A 1 226 ? -13.391 37.906 20.297 1 94.25 226 THR A C 1
ATOM 1814 O O . THR A 1 226 ? -12.328 37.312 20.359 1 94.25 226 THR A O 1
ATOM 1817 N N . LYS A 1 227 ? -14.555 37.344 20.312 1 96.56 227 LYS A N 1
ATOM 1818 C CA . LYS A 1 227 ? -14.664 35.906 20.531 1 96.56 227 LYS A CA 1
ATOM 1819 C C . LYS A 1 227 ? -14.57 35.156 19.203 1 96.56 227 LYS A C 1
ATOM 1821 O O . LYS A 1 227 ? -15.023 35.625 18.172 1 96.56 227 LYS A O 1
ATOM 1826 N N . ILE A 1 228 ? -13.961 34.094 19.234 1 98.5 228 ILE A N 1
ATOM 1827 C CA . ILE A 1 228 ? -13.836 33.219 18.062 1 98.5 228 ILE A CA 1
ATOM 1828 C C . ILE A 1 228 ? -14.828 32.062 18.188 1 98.5 228 ILE A C 1
ATOM 1830 O O . ILE A 1 228 ? -14.883 31.391 19.219 1 98.5 228 ILE A O 1
ATOM 1834 N N . ASN A 1 229 ? -15.617 31.797 17.172 1 98.62 229 ASN A N 1
ATOM 1835 C CA . ASN A 1 229 ? -16.703 30.812 17.188 1 98.62 229 ASN A CA 1
ATOM 1836 C C . ASN A 1 229 ? -16.203 29.422 16.859 1 98.62 229 ASN A C 1
ATOM 1838 O O . ASN A 1 229 ? -16.656 28.797 15.898 1 98.62 229 ASN A O 1
ATOM 1842 N N . LEU A 1 230 ? -15.359 28.906 17.719 1 98.88 230 LEU A N 1
ATOM 1843 C CA . LEU A 1 230 ? -14.766 27.578 17.531 1 98.88 230 LEU A CA 1
ATOM 1844 C C . LEU A 1 230 ? -15.828 26.484 17.578 1 98.88 230 LEU A C 1
ATOM 1846 O O . LEU A 1 230 ? -16.562 26.391 18.562 1 98.88 230 LEU A O 1
ATOM 1850 N N . LYS A 1 231 ? -15.859 25.625 16.484 1 98.88 231 LYS A N 1
ATOM 1851 C CA . LYS A 1 231 ? -16.844 24.547 16.438 1 98.88 231 LYS A CA 1
ATOM 1852 C C . LYS A 1 231 ? -16.156 23.188 16.438 1 98.88 231 LYS A C 1
ATOM 1854 O O . LYS A 1 231 ? -16.781 22.172 16.75 1 98.88 231 LYS A O 1
ATOM 1859 N N . GLY A 1 232 ? -14.875 23.203 16.094 1 98.88 232 GLY A N 1
ATOM 1860 C CA . GLY A 1 232 ? -14.203 21.906 16.047 1 98.88 232 GLY A CA 1
ATOM 1861 C C . GLY A 1 232 ? -12.75 22.016 15.617 1 98.88 232 GLY A C 1
ATOM 1862 O O . GLY A 1 232 ? -12.258 23.109 15.336 1 98.88 232 GLY A O 1
ATOM 1863 N N . LEU A 1 233 ? -12.062 20.891 15.68 1 98.94 233 LEU A N 1
ATOM 1864 C CA . LEU A 1 233 ? -10.68 20.781 15.242 1 98.94 233 LEU A CA 1
ATOM 1865 C C . LEU A 1 233 ? -10.461 19.469 14.477 1 98.94 233 LEU A C 1
ATOM 1867 O O . LEU A 1 233 ? -11.07 18.453 14.789 1 98.94 233 LEU A O 1
ATOM 1871 N N . ALA A 1 234 ? -9.594 19.484 13.438 1 98.94 234 ALA A N 1
ATOM 1872 C CA . ALA A 1 234 ? -9.242 18.328 12.617 1 98.94 234 ALA A CA 1
ATOM 1873 C C . ALA A 1 234 ? -7.73 18.156 12.539 1 98.94 234 ALA A C 1
ATOM 1875 O O . ALA A 1 234 ? -7.004 19.109 12.25 1 98.94 234 ALA A O 1
ATOM 1876 N N . ILE A 1 235 ? -7.277 16.969 12.797 1 98.94 235 ILE A N 1
ATOM 1877 C CA . ILE A 1 235 ? -5.848 16.672 12.82 1 98.94 235 ILE A CA 1
ATOM 1878 C C . ILE A 1 235 ? -5.543 15.508 11.883 1 98.94 235 ILE A C 1
ATOM 1880 O O . ILE A 1 235 ? -5.973 14.375 12.133 1 98.94 235 ILE A O 1
ATOM 1884 N N . GLY A 1 236 ? -4.797 15.766 10.812 1 98.81 236 GLY A N 1
ATOM 1885 C CA . GLY A 1 236 ? -4.387 14.727 9.875 1 98.81 236 GLY A CA 1
ATOM 1886 C C . GLY A 1 236 ? -3.016 14.156 10.18 1 98.81 236 GLY A C 1
ATOM 1887 O O . GLY A 1 236 ? -2.033 14.898 10.258 1 98.81 236 GLY A O 1
ATOM 1888 N N . ASN A 1 237 ? -2.973 12.891 10.328 1 98.56 237 ASN A N 1
ATOM 1889 C CA . ASN A 1 237 ? -1.688 12.258 10.609 1 98.56 237 ASN A CA 1
ATOM 1890 C C . ASN A 1 237 ? -0.929 12.992 11.711 1 98.56 237 ASN A C 1
ATOM 1892 O O . ASN A 1 237 ? 0.254 13.305 11.555 1 98.56 237 ASN A O 1
ATOM 1896 N N . GLY A 1 238 ? -1.615 13.234 12.773 1 98.56 238 GLY A N 1
ATOM 1897 C CA . GLY A 1 238 ? -1.113 14.148 13.781 1 98.56 238 GLY A CA 1
ATOM 1898 C C . GLY A 1 238 ? -0.205 13.477 14.797 1 98.56 238 GLY A C 1
ATOM 1899 O O . GLY A 1 238 ? -0.498 12.375 15.266 1 98.56 238 GLY A O 1
ATOM 1900 N N . PHE A 1 239 ? 0.882 14.078 15.086 1 97.81 239 PHE A N 1
ATOM 1901 C CA . PHE A 1 239 ? 1.768 13.672 16.172 1 97.81 239 PHE A CA 1
ATOM 1902 C C . PHE A 1 239 ? 1.382 14.367 17.469 1 97.81 239 PHE A C 1
ATOM 1904 O O . PHE A 1 239 ? 1.903 15.445 17.781 1 97.81 239 PHE A O 1
ATOM 1911 N N . THR A 1 240 ? 0.54 13.695 18.297 1 98.62 240 THR A N 1
ATOM 1912 C CA . THR A 1 240 ? -0.075 14.32 19.453 1 98.62 240 THR A CA 1
ATOM 1913 C C . THR A 1 240 ? 0.451 13.703 20.75 1 98.62 240 THR A C 1
ATOM 1915 O O . THR A 1 240 ? 0.673 14.398 21.734 1 98.62 240 THR A O 1
ATOM 1918 N N . ASP A 1 241 ? 0.666 12.422 20.703 1 98.44 241 ASP A N 1
ATOM 1919 C CA . ASP A 1 241 ? 0.967 11.648 21.906 1 98.44 241 ASP A CA 1
ATOM 1920 C C . ASP A 1 241 ? 2.146 10.711 21.672 1 98.44 241 ASP A C 1
ATOM 1922 O O . ASP A 1 241 ? 1.971 9.492 21.594 1 98.44 241 ASP A O 1
ATOM 1926 N N . PRO A 1 242 ? 3.359 11.281 21.797 1 97.56 242 PRO A N 1
ATOM 1927 C CA . PRO A 1 242 ? 4.551 10.469 21.516 1 97.56 242 PRO A CA 1
ATOM 1928 C C . PRO A 1 242 ? 4.629 9.219 22.375 1 97.56 242 PRO A C 1
ATOM 1930 O O . PRO A 1 242 ? 5.059 8.164 21.906 1 97.56 242 PRO A O 1
ATOM 1933 N N . GLU A 1 243 ? 4.207 9.281 23.531 1 95.94 243 GLU A N 1
ATOM 1934 C CA . GLU A 1 243 ? 4.266 8.141 24.453 1 95.94 243 GLU A CA 1
ATOM 1935 C C . GLU A 1 243 ? 3.559 6.926 23.859 1 95.94 243 GLU A C 1
ATOM 1937 O O . GLU A 1 243 ? 4.004 5.789 24.062 1 95.94 243 GLU A O 1
ATOM 1942 N N . HIS A 1 244 ? 2.514 7.156 23.188 1 97.81 244 HIS A N 1
ATOM 1943 C CA . HIS A 1 244 ? 1.697 6.047 22.703 1 97.81 244 HIS A CA 1
ATOM 1944 C C . HIS A 1 244 ? 1.78 5.93 21.188 1 97.81 244 HIS A C 1
ATOM 1946 O O . HIS A 1 244 ? 1.143 5.055 20.594 1 97.81 244 HIS A O 1
ATOM 1952 N N . GLN A 1 245 ? 2.578 6.77 20.547 1 97.88 245 GLN A N 1
ATOM 1953 C CA . GLN A 1 245 ? 2.59 6.746 19.078 1 97.88 245 GLN A CA 1
ATOM 1954 C C . GLN A 1 245 ? 3.93 6.246 18.547 1 97.88 245 GLN A C 1
ATOM 1956 O O . GLN A 1 245 ? 4.043 5.891 17.375 1 97.88 245 GLN A O 1
ATOM 1961 N N . LEU A 1 246 ? 4.953 6.18 19.344 1 96.75 246 LEU A N 1
ATOM 1962 C CA . LEU A 1 246 ? 6.258 5.719 18.875 1 96.75 246 LEU A CA 1
ATOM 1963 C C . LEU A 1 246 ? 6.305 4.195 18.828 1 96.75 246 LEU A C 1
ATOM 1965 O O . LEU A 1 246 ? 7.055 3.566 19.578 1 96.75 246 LEU A O 1
ATOM 1969 N N . LEU A 1 247 ? 5.539 3.574 17.953 1 96.88 247 LEU A N 1
ATOM 1970 C CA . LEU A 1 247 ? 5.391 2.133 17.766 1 96.88 247 LEU A CA 1
ATOM 1971 C C . LEU A 1 247 ? 5.504 1.752 16.297 1 96.88 247 LEU A C 1
ATOM 1973 O O . LEU A 1 247 ? 4.5 1.423 15.664 1 96.88 247 LEU A O 1
ATOM 1977 N N . TYR A 1 248 ? 6.734 1.65 15.82 1 97.88 248 TYR A N 1
ATOM 1978 C CA . TYR A 1 248 ? 6.953 1.478 14.391 1 97.88 248 TYR A CA 1
ATOM 1979 C C . TYR A 1 248 ? 7.227 0.017 14.055 1 97.88 248 TYR A C 1
ATOM 1981 O O . TYR A 1 248 ? 6.93 -0.438 12.945 1 97.88 248 TYR A O 1
ATOM 1989 N N . GLY A 1 249 ? 7.789 -0.725 14.961 1 98.25 249 GLY A N 1
ATOM 1990 C CA . GLY A 1 249 ? 8.336 -2.047 14.688 1 98.25 249 GLY A CA 1
ATOM 1991 C C . GLY A 1 249 ? 7.309 -3.002 14.102 1 98.25 249 GLY A C 1
ATOM 1992 O O . GLY A 1 249 ? 7.535 -3.598 13.047 1 98.25 249 GLY A O 1
ATOM 1993 N N . ASP A 1 250 ? 6.16 -3.129 14.773 1 98.19 250 ASP A N 1
ATOM 1994 C CA . ASP A 1 250 ? 5.133 -4.059 14.32 1 98.19 250 ASP A CA 1
ATOM 1995 C C . ASP A 1 250 ? 4.57 -3.639 12.969 1 98.19 250 ASP A C 1
ATOM 1997 O O . ASP A 1 250 ? 4.328 -4.48 12.102 1 98.19 250 ASP A O 1
ATOM 2001 N N . TYR A 1 251 ? 4.348 -2.4 12.805 1 98.62 251 TYR A N 1
ATOM 2002 C CA . TYR A 1 251 ? 3.777 -1.854 11.578 1 98.62 251 TYR A CA 1
ATOM 2003 C C . TYR A 1 251 ? 4.695 -2.109 10.391 1 98.62 251 TYR A C 1
ATOM 2005 O O . TYR A 1 251 ? 4.273 -2.695 9.391 1 98.62 251 TYR A O 1
ATOM 2013 N N . LEU A 1 252 ? 5.945 -1.731 10.555 1 98.62 252 LEU A N 1
ATOM 2014 C CA . LEU A 1 252 ? 6.914 -1.873 9.469 1 98.62 252 LEU A CA 1
ATOM 2015 C C . LEU A 1 252 ? 7.152 -3.344 9.141 1 98.62 252 LEU A C 1
ATOM 2017 O O . LEU A 1 252 ? 7.375 -3.697 7.98 1 98.62 252 LEU A O 1
ATOM 2021 N N . TYR A 1 253 ? 7.105 -4.176 10.133 1 98.62 253 TYR A N 1
ATOM 2022 C CA . TYR A 1 253 ? 7.273 -5.609 9.93 1 98.62 253 TYR A CA 1
ATOM 2023 C C . TYR A 1 253 ? 6.125 -6.184 9.109 1 98.62 253 TYR A C 1
ATOM 2025 O O . TYR A 1 253 ? 6.348 -6.961 8.18 1 98.62 253 TYR A O 1
ATOM 2033 N N . GLN A 1 254 ? 4.91 -5.77 9.43 1 98.56 254 GLN A N 1
ATOM 2034 C CA . GLN A 1 254 ? 3.758 -6.301 8.711 1 98.56 254 GLN A CA 1
ATOM 2035 C C . GLN A 1 254 ? 3.736 -5.805 7.27 1 98.56 254 GLN A C 1
ATOM 2037 O O . GLN A 1 254 ? 3.26 -6.508 6.371 1 98.56 254 GLN A O 1
ATOM 2042 N N . LEU A 1 255 ? 4.34 -4.648 7.035 1 98.38 255 LEU A N 1
ATOM 2043 C CA . LEU A 1 255 ? 4.445 -4.129 5.676 1 98.38 255 LEU A CA 1
ATOM 2044 C C . LEU A 1 255 ? 5.52 -4.875 4.891 1 98.38 255 LEU A C 1
ATOM 2046 O O . LEU A 1 255 ? 5.59 -4.766 3.666 1 98.38 255 LEU A O 1
ATOM 2050 N N . GLY A 1 256 ? 6.336 -5.586 5.59 1 98.38 256 GLY A N 1
ATOM 2051 C CA . GLY A 1 256 ? 7.438 -6.293 4.961 1 98.38 256 GLY A CA 1
ATOM 2052 C C . GLY A 1 256 ? 8.648 -5.414 4.715 1 98.38 256 GLY A C 1
ATOM 2053 O O . GLY A 1 256 ? 9.633 -5.852 4.109 1 98.38 256 GLY A O 1
ATOM 2054 N N . ILE A 1 257 ? 8.602 -4.242 5.227 1 97.38 257 ILE A N 1
ATOM 2055 C CA . ILE A 1 257 ? 9.656 -3.266 4.965 1 97.38 257 ILE A CA 1
ATOM 2056 C C . ILE A 1 257 ? 10.875 -3.578 5.828 1 97.38 257 ILE A C 1
ATOM 2058 O O . ILE A 1 257 ? 12.016 -3.316 5.426 1 97.38 257 ILE A O 1
ATOM 2062 N N . ILE A 1 258 ? 10.633 -4.102 6.988 1 98 258 ILE A N 1
ATOM 2063 C CA . ILE A 1 258 ? 11.727 -4.609 7.809 1 98 258 ILE A CA 1
ATOM 2064 C C . ILE A 1 258 ? 11.477 -6.074 8.156 1 98 258 ILE A C 1
ATOM 2066 O O . ILE A 1 258 ? 10.344 -6.551 8.094 1 98 258 ILE A O 1
ATOM 2070 N N . ASP A 1 259 ? 12.562 -6.812 8.43 1 97.81 259 ASP A N 1
ATOM 2071 C CA . ASP A 1 259 ? 12.422 -8.203 8.836 1 97.81 259 ASP A CA 1
ATOM 2072 C C . ASP A 1 259 ? 12.352 -8.328 10.359 1 97.81 259 ASP A C 1
ATOM 2074 O O . ASP A 1 259 ? 12.188 -7.324 11.062 1 97.81 259 ASP A O 1
ATOM 2078 N N . LEU A 1 260 ? 12.398 -9.523 10.898 1 97.56 260 LEU A N 1
ATOM 2079 C CA . LEU A 1 260 ? 12.273 -9.766 12.328 1 97.56 260 LEU A CA 1
ATOM 2080 C C . LEU A 1 260 ? 13.422 -9.117 13.094 1 97.56 260 LEU A C 1
ATOM 2082 O O . LEU A 1 260 ? 13.234 -8.609 14.203 1 97.56 260 LEU A O 1
ATOM 2086 N N . ASN A 1 261 ? 14.641 -9.141 12.484 1 97.31 261 ASN A N 1
ATOM 2087 C CA . ASN A 1 261 ? 15.773 -8.445 13.094 1 97.31 261 ASN A CA 1
ATOM 2088 C C . ASN A 1 261 ? 15.5 -6.949 13.242 1 97.31 261 ASN A C 1
ATOM 2090 O O . ASN A 1 261 ? 15.742 -6.371 14.305 1 97.31 261 ASN A O 1
ATOM 2094 N N . GLY A 1 262 ? 15.031 -6.398 12.164 1 97.19 262 GLY A N 1
ATOM 2095 C CA . GLY A 1 262 ? 14.672 -4.992 12.203 1 97.19 262 GLY A CA 1
ATOM 2096 C C . GLY A 1 262 ? 13.57 -4.68 13.195 1 97.19 262 GLY A C 1
ATOM 2097 O O . GLY A 1 262 ? 13.641 -3.688 13.922 1 97.19 262 GLY A O 1
ATOM 2098 N N . LYS A 1 263 ? 12.602 -5.531 13.234 1 98 263 LYS A N 1
ATOM 2099 C CA . LYS A 1 263 ? 11.5 -5.363 14.18 1 98 263 LYS A CA 1
ATOM 2100 C C . LYS A 1 263 ? 12 -5.336 15.617 1 98 263 LYS A C 1
ATOM 2102 O O . LYS A 1 263 ? 11.617 -4.461 16.406 1 98 263 LYS A O 1
ATOM 2107 N N . ASN A 1 264 ? 12.82 -6.293 15.953 1 97.69 264 ASN A N 1
ATOM 2108 C CA . ASN A 1 264 ? 13.375 -6.375 17.297 1 97.69 264 ASN A CA 1
ATOM 2109 C C . ASN A 1 264 ? 14.203 -5.137 17.641 1 97.69 264 ASN A C 1
ATOM 2111 O O . ASN A 1 264 ? 14.125 -4.625 18.766 1 97.69 264 ASN A O 1
ATOM 2115 N N . LEU A 1 265 ? 14.977 -4.723 16.734 1 97.12 265 LEU A N 1
ATOM 2116 C CA . LEU A 1 265 ? 15.773 -3.52 16.938 1 97.12 265 LEU A CA 1
ATOM 2117 C C . LEU A 1 265 ? 14.875 -2.307 17.156 1 97.12 265 LEU A C 1
ATOM 2119 O O . LEU A 1 265 ? 15.133 -1.509 18.062 1 97.12 265 LEU A O 1
ATOM 2123 N N . PHE A 1 266 ? 13.844 -2.154 16.375 1 97.75 266 PHE A N 1
ATOM 2124 C CA . PHE A 1 266 ? 12.906 -1.054 16.562 1 97.75 266 PHE A CA 1
ATOM 2125 C C . PHE A 1 266 ? 12.25 -1.126 17.922 1 97.75 266 PHE A C 1
ATOM 2127 O O . PHE A 1 266 ? 12.086 -0.104 18.594 1 97.75 266 PHE A O 1
ATOM 2134 N N . HIS A 1 267 ? 11.883 -2.312 18.344 1 98.12 267 HIS A N 1
ATOM 2135 C CA . HIS A 1 267 ? 11.258 -2.48 19.656 1 98.12 267 HIS A CA 1
ATOM 2136 C C . HIS A 1 267 ? 12.18 -2.016 20.781 1 98.12 267 HIS A C 1
ATOM 2138 O O . HIS A 1 267 ? 11.727 -1.434 21.766 1 98.12 267 HIS A O 1
ATOM 2144 N N . GLN A 1 268 ? 13.445 -2.291 20.609 1 98 268 GLN A N 1
ATOM 2145 C CA . GLN A 1 268 ? 14.422 -1.848 21.594 1 98 268 GLN A CA 1
ATOM 2146 C C . GLN A 1 268 ? 14.469 -0.324 21.688 1 98 268 GLN A C 1
ATOM 2148 O O . GLN A 1 268 ? 14.453 0.241 22.781 1 98 268 GLN A O 1
ATOM 2153 N N . TYR A 1 269 ? 14.523 0.308 20.578 1 96.75 269 TYR A N 1
ATOM 2154 C CA . TYR A 1 269 ? 14.586 1.765 20.547 1 96.75 269 TYR A CA 1
ATOM 2155 C C . TYR A 1 269 ? 13.273 2.377 21.031 1 96.75 269 TYR A C 1
ATOM 2157 O O . TYR A 1 269 ? 13.281 3.408 21.703 1 96.75 269 TYR A O 1
ATOM 2165 N N . GLU A 1 270 ? 12.164 1.771 20.641 1 97.31 270 GLU A N 1
ATOM 2166 C CA . GLU A 1 270 ? 10.852 2.229 21.109 1 97.31 270 GLU A CA 1
ATOM 2167 C C . GLU A 1 270 ? 10.758 2.193 22.625 1 97.31 270 GLU A C 1
ATOM 2169 O O . GLU A 1 270 ? 10.281 3.145 23.25 1 97.31 270 GLU A O 1
ATOM 2174 N N . LYS A 1 271 ? 11.188 1.099 23.188 1 98.06 271 LYS A N 1
ATOM 2175 C CA . LYS A 1 271 ? 11.18 0.971 24.641 1 98.06 271 LYS A CA 1
ATOM 2176 C C . LYS A 1 271 ? 12.055 2.041 25.297 1 98.06 271 LYS A C 1
ATOM 2178 O O . LYS A 1 271 ? 11.656 2.652 26.297 1 98.06 271 LYS A O 1
ATOM 2183 N N . LYS A 1 272 ? 13.219 2.234 24.766 1 98 272 LYS A N 1
ATOM 2184 C CA . LYS A 1 272 ? 14.117 3.262 25.281 1 98 272 LYS A CA 1
ATOM 2185 C C . LYS A 1 272 ? 13.484 4.645 25.188 1 98 272 LYS A C 1
ATOM 2187 O O . LYS A 1 272 ? 13.602 5.449 26.125 1 98 272 LYS A O 1
ATOM 2192 N N . ALA A 1 273 ? 12.867 4.961 24.109 1 96.88 273 ALA A N 1
ATOM 2193 C CA . ALA A 1 273 ? 12.195 6.25 23.938 1 96.88 273 ALA A CA 1
ATOM 2194 C C . ALA A 1 273 ? 11.094 6.43 24.969 1 96.88 273 ALA A C 1
ATOM 2196 O O . ALA A 1 273 ? 10.945 7.508 25.547 1 96.88 273 ALA A O 1
ATOM 2197 N N . HIS A 1 274 ? 10.336 5.406 25.156 1 97.31 274 HIS A N 1
ATOM 2198 C CA . HIS A 1 274 ? 9.266 5.441 26.156 1 97.31 274 HIS A CA 1
ATOM 2199 C C . HIS A 1 274 ? 9.828 5.715 27.547 1 97.31 274 HIS A C 1
ATOM 2201 O O . HIS A 1 274 ? 9.273 6.523 28.297 1 97.31 274 HIS A O 1
ATOM 2207 N N . ASP A 1 275 ? 10.891 5.02 27.859 1 98.31 275 ASP A N 1
ATOM 2208 C CA . ASP A 1 275 ? 11.531 5.215 29.172 1 98.31 275 ASP A CA 1
ATOM 2209 C C . ASP A 1 275 ? 12.008 6.656 29.328 1 98.31 275 ASP A C 1
ATOM 2211 O O . ASP A 1 275 ? 11.852 7.246 30.406 1 98.31 275 ASP A O 1
ATOM 2215 N N . LEU A 1 276 ? 12.586 7.188 28.297 1 98.56 276 LEU A N 1
ATOM 2216 C CA . LEU A 1 276 ? 13.062 8.562 28.344 1 98.56 276 LEU A CA 1
ATOM 2217 C C . LEU A 1 276 ? 11.914 9.539 28.547 1 98.56 276 LEU A C 1
ATOM 2219 O O . LEU A 1 276 ? 12.016 10.484 29.312 1 98.56 276 LEU A O 1
ATOM 2223 N N . ILE A 1 277 ? 10.82 9.344 27.891 1 98.31 277 ILE A N 1
ATOM 2224 C CA . ILE A 1 277 ? 9.648 10.211 28.016 1 98.31 277 ILE A CA 1
ATOM 2225 C C . ILE A 1 277 ? 9.094 10.125 29.438 1 98.31 277 ILE A C 1
ATOM 2227 O O . ILE A 1 277 ? 8.773 11.148 30.031 1 98.31 277 ILE A O 1
ATOM 2231 N N . GLU A 1 278 ? 9.016 8.922 29.953 1 97.69 278 GLU A N 1
ATOM 2232 C CA . GLU A 1 278 ? 8.539 8.734 31.328 1 97.69 278 GLU A CA 1
ATOM 2233 C C . GLU A 1 278 ? 9.422 9.477 32.312 1 97.69 278 GLU A C 1
ATOM 2235 O O . GLU A 1 278 ? 8.93 9.969 33.344 1 97.69 278 GLU A O 1
ATOM 2240 N N . GLN A 1 279 ? 10.695 9.562 32.062 1 98.31 279 GLN A N 1
ATOM 2241 C CA . GLN A 1 279 ? 11.656 10.242 32.906 1 98.31 279 GLN A CA 1
ATOM 2242 C C . GLN A 1 279 ? 11.688 11.742 32.625 1 98.31 279 GLN A C 1
ATOM 2244 O O . GLN A 1 279 ? 12.477 12.477 33.219 1 98.31 279 GLN A O 1
ATOM 2249 N N . LYS A 1 280 ? 10.93 12.188 31.641 1 97.81 280 LYS A N 1
ATOM 2250 C CA . LYS A 1 280 ? 10.812 13.586 31.219 1 97.81 280 LYS A CA 1
ATOM 2251 C C . LYS A 1 280 ? 12.117 14.086 30.609 1 97.81 280 LYS A C 1
ATOM 2253 O O . LYS A 1 280 ? 12.461 15.258 30.734 1 97.81 280 LYS A O 1
ATOM 2258 N N . LYS A 1 281 ? 12.844 13.109 30.109 1 98.19 281 LYS A N 1
ATOM 2259 C CA . LYS A 1 281 ? 14.023 13.438 29.312 1 98.19 281 LYS A CA 1
ATOM 2260 C C . LYS A 1 281 ? 13.664 13.602 27.844 1 98.19 281 LYS A C 1
ATOM 2262 O O . LYS A 1 281 ? 14.133 12.844 27 1 98.19 281 LYS A O 1
ATOM 2267 N N . TYR A 1 282 ? 13.016 14.672 27.531 1 97.5 282 TYR A N 1
ATOM 2268 C CA . TYR A 1 282 ? 12.352 14.852 26.25 1 97.5 282 TYR A CA 1
ATOM 2269 C C . TYR A 1 282 ? 13.375 15.117 25.156 1 97.5 282 TYR A C 1
ATOM 2271 O O . TYR A 1 282 ? 13.195 14.672 24.016 1 97.5 282 TYR A O 1
ATOM 2279 N N . VAL A 1 283 ? 14.398 15.805 25.406 1 96.38 283 VAL A N 1
ATOM 2280 C CA . VAL A 1 283 ? 15.414 16.094 24.391 1 96.38 283 VAL A CA 1
ATOM 2281 C C . VAL A 1 283 ? 16.109 14.812 23.984 1 96.38 283 VAL A C 1
ATOM 2283 O O . VAL A 1 283 ? 16.344 14.57 22.797 1 96.38 283 VAL A O 1
ATOM 2286 N N . ASP A 1 284 ? 16.422 13.977 24.969 1 96.69 284 ASP A N 1
ATOM 2287 C CA . ASP A 1 284 ? 17.047 12.695 24.688 1 96.69 284 ASP A CA 1
ATOM 2288 C C . ASP A 1 284 ? 16.125 11.805 23.859 1 96.69 284 ASP A C 1
ATOM 2290 O O . ASP A 1 284 ? 16.578 11.102 22.953 1 96.69 284 ASP A O 1
ATOM 2294 N N . ALA A 1 285 ? 14.859 11.828 24.25 1 96.62 285 ALA A N 1
ATOM 2295 C CA . ALA A 1 285 ? 13.875 11.055 23.5 1 96.62 285 ALA A CA 1
ATOM 2296 C C . ALA A 1 285 ? 13.789 11.531 22.047 1 96.62 285 ALA A C 1
ATOM 2298 O O . ALA A 1 285 ? 13.656 10.719 21.125 1 96.62 285 ALA A O 1
ATOM 2299 N N . PHE A 1 286 ? 13.852 12.797 21.891 1 94.19 286 PHE A N 1
ATOM 2300 C CA . PHE A 1 286 ? 13.812 13.383 20.562 1 94.19 286 PHE A CA 1
ATOM 2301 C C . PHE A 1 286 ? 15.023 12.953 19.734 1 94.19 286 PHE A C 1
ATOM 2303 O O . PHE A 1 286 ? 14.891 12.594 18.562 1 94.19 286 PHE A O 1
ATOM 2310 N N . GLU A 1 287 ? 16.172 12.992 20.328 1 91.69 287 GLU A N 1
ATOM 2311 C CA . GLU A 1 287 ? 17.375 12.57 19.641 1 91.69 287 GLU A CA 1
ATOM 2312 C C . GLU A 1 287 ? 17.312 11.102 19.234 1 91.69 287 GLU A C 1
ATOM 2314 O O . GLU A 1 287 ? 17.781 10.719 18.156 1 91.69 287 GLU A O 1
ATOM 2319 N N . LEU A 1 288 ? 16.766 10.375 20.078 1 93.19 288 LEU A N 1
ATOM 2320 C CA . LEU A 1 288 ? 16.594 8.961 19.766 1 93.19 288 LEU A CA 1
ATOM 2321 C C . LEU A 1 288 ? 15.625 8.773 18.594 1 93.19 288 LEU A C 1
ATOM 2323 O O . LEU A 1 288 ? 15.836 7.906 17.75 1 93.19 288 LEU A O 1
ATOM 2327 N N . PHE A 1 289 ? 14.602 9.523 18.594 1 92.31 289 PHE A N 1
ATOM 2328 C CA . PHE A 1 289 ? 13.648 9.5 17.5 1 92.31 289 PHE A CA 1
ATOM 2329 C C . PHE A 1 289 ? 14.336 9.844 16.172 1 92.31 289 PHE A C 1
ATOM 2331 O O . PHE A 1 289 ? 14.07 9.219 15.148 1 92.31 289 PHE A O 1
ATOM 2338 N N . ASN A 1 290 ? 15.164 10.766 16.172 1 89.38 290 ASN A N 1
ATOM 2339 C CA . ASN A 1 290 ? 15.938 11.141 14.992 1 89.38 290 ASN A CA 1
ATOM 2340 C C . ASN A 1 290 ? 16.828 9.992 14.516 1 89.38 290 ASN A C 1
ATOM 2342 O O . ASN A 1 290 ? 16.938 9.758 13.312 1 89.38 290 ASN A O 1
ATOM 2346 N N . THR A 1 291 ? 17.375 9.359 15.445 1 90.06 291 THR A N 1
ATOM 2347 C CA . THR A 1 291 ? 18.219 8.211 15.117 1 90.06 291 THR A CA 1
ATOM 2348 C C . THR A 1 291 ? 17.391 7.102 14.461 1 90.06 291 THR A C 1
ATOM 2350 O O . THR A 1 291 ? 17.859 6.434 13.539 1 90.06 291 THR A O 1
ATOM 2353 N N . LEU A 1 292 ? 16.25 6.98 14.891 1 91.81 292 LEU A N 1
ATOM 2354 C CA . LEU A 1 292 ? 15.383 5.902 14.438 1 91.81 292 LEU A CA 1
ATOM 2355 C C . LEU A 1 292 ? 14.852 6.191 13.039 1 91.81 292 LEU A C 1
ATOM 2357 O O . LEU A 1 292 ? 14.922 5.336 12.156 1 91.81 292 LEU A O 1
ATOM 2361 N N . LEU A 1 293 ? 14.32 7.406 12.781 1 88.94 293 LEU A N 1
ATOM 2362 C CA . LEU A 1 293 ? 13.516 7.609 11.586 1 88.94 293 LEU A CA 1
ATOM 2363 C C . LEU A 1 293 ? 14.094 8.742 10.734 1 88.94 293 LEU A C 1
ATOM 2365 O O . LEU A 1 293 ? 14.141 8.633 9.508 1 88.94 293 LEU A O 1
ATOM 2369 N N . SER A 1 294 ? 14.438 9.836 11.211 1 79.5 294 SER A N 1
ATOM 2370 C CA . SER A 1 294 ? 14.688 11.047 10.43 1 79.5 294 SER A CA 1
ATOM 2371 C C . SER A 1 294 ? 16.172 11.211 10.133 1 79.5 294 SER A C 1
ATOM 2373 O O . SER A 1 294 ? 16.547 11.781 9.102 1 79.5 294 SER A O 1
ATOM 2375 N N . GLY A 1 295 ? 16.953 10.609 10.82 1 73.5 295 GLY A N 1
ATOM 2376 C CA . GLY A 1 295 ? 18.375 10.82 10.633 1 73.5 295 GLY A CA 1
ATOM 2377 C C . GLY A 1 295 ? 18.828 12.219 11.016 1 73.5 295 GLY A C 1
ATOM 2378 O O . GLY A 1 295 ? 18.047 13.008 11.531 1 73.5 295 GLY A O 1
ATOM 2379 N N . ASP A 1 296 ? 20.109 12.391 11.016 1 64.06 296 ASP A N 1
ATOM 2380 C CA . ASP A 1 296 ? 20.719 13.695 11.234 1 64.06 296 ASP A CA 1
ATOM 2381 C C . ASP A 1 296 ? 21.547 14.125 10.023 1 64.06 296 ASP A C 1
ATOM 2383 O O . ASP A 1 296 ? 21.609 13.414 9.023 1 64.06 296 ASP A O 1
ATOM 2387 N N . TYR A 1 297 ? 21.828 15.383 10.055 1 56.09 297 TYR A N 1
ATOM 2388 C CA . TYR A 1 297 ? 22.609 15.953 8.961 1 56.09 297 TYR A CA 1
ATOM 2389 C C . TYR A 1 297 ? 23.781 15.047 8.602 1 56.09 297 TYR A C 1
ATOM 2391 O O . TYR A 1 297 ? 24.141 14.922 7.426 1 56.09 297 TYR A O 1
ATOM 2399 N N . ASP A 1 298 ? 24.172 14.32 9.508 1 62.72 298 ASP A N 1
ATOM 2400 C CA . ASP A 1 298 ? 25.438 13.664 9.219 1 62.72 298 ASP A CA 1
ATOM 2401 C C . ASP A 1 298 ? 25.266 12.156 9.062 1 62.72 298 ASP A C 1
ATOM 2403 O O . ASP A 1 298 ? 26.188 11.445 8.656 1 62.72 298 ASP A O 1
ATOM 2407 N N . SER A 1 299 ? 24.078 11.727 9.422 1 80 299 SER A N 1
ATOM 2408 C CA . SER A 1 299 ? 23.969 10.273 9.383 1 80 299 SER A CA 1
ATOM 2409 C C . SER A 1 299 ? 22.547 9.836 9.055 1 80 299 SER A C 1
ATOM 2411 O O . SER A 1 299 ? 21.578 10.375 9.609 1 80 299 SER A O 1
ATOM 2413 N N . PRO A 1 300 ? 22.484 8.898 8.195 1 87 300 PRO A N 1
ATOM 2414 C CA . PRO A 1 300 ? 21.156 8.352 7.918 1 87 300 PRO A CA 1
ATOM 2415 C C . PRO A 1 300 ? 20.516 7.688 9.141 1 87 300 PRO A C 1
ATOM 2417 O O . PRO A 1 300 ? 21.234 7.285 10.062 1 87 300 PRO A O 1
ATOM 2420 N N . SER A 1 301 ? 19.281 7.664 9.203 1 91.81 301 SER A N 1
ATOM 2421 C CA . SER A 1 301 ? 18.562 7.016 10.289 1 91.81 301 SER A CA 1
ATOM 2422 C C . SER A 1 301 ? 18.656 5.496 10.195 1 91.81 301 SER A C 1
ATOM 2424 O O . SER A 1 301 ? 19.078 4.961 9.164 1 91.81 301 SER A O 1
ATOM 2426 N N . LEU A 1 302 ? 18.281 4.844 11.266 1 94.06 302 LEU A N 1
ATOM 2427 C CA . LEU A 1 302 ? 18.156 3.393 11.266 1 94.06 302 LEU A CA 1
ATOM 2428 C C . LEU A 1 302 ? 17.172 2.93 10.211 1 94.06 302 LEU A C 1
ATOM 2430 O O . LEU A 1 302 ? 17.406 1.934 9.523 1 94.06 302 LEU A O 1
ATOM 2434 N N . PHE A 1 303 ? 16.094 3.602 10.047 1 96.56 303 PHE A N 1
ATOM 2435 C CA . PHE A 1 303 ? 15.07 3.311 9.047 1 96.56 303 PHE A CA 1
ATOM 2436 C C . PHE A 1 303 ? 15.664 3.338 7.648 1 96.56 303 PHE A C 1
ATOM 2438 O O . PHE A 1 303 ? 15.484 2.396 6.871 1 96.56 303 PHE A O 1
ATOM 2445 N N . THR A 1 304 ? 16.359 4.371 7.324 1 95.38 304 THR A N 1
ATOM 2446 C CA . THR A 1 304 ? 16.953 4.516 6.004 1 95.38 304 THR A CA 1
ATOM 2447 C C . THR A 1 304 ? 17.984 3.416 5.75 1 95.38 304 THR A C 1
ATOM 2449 O O . THR A 1 304 ? 18.016 2.828 4.668 1 95.38 304 THR A O 1
ATOM 2452 N N . ASN A 1 305 ? 18.75 3.148 6.777 1 95 305 ASN A N 1
ATOM 2453 C CA . ASN A 1 305 ? 19.797 2.145 6.625 1 95 305 ASN A CA 1
ATOM 2454 C C . ASN A 1 305 ? 19.219 0.759 6.367 1 95 305 ASN A C 1
ATOM 2456 O O . ASN A 1 305 ? 19.734 0.008 5.539 1 95 305 ASN A O 1
ATOM 2460 N N . ILE A 1 306 ? 18.156 0.469 7.02 1 96 306 ILE A N 1
ATOM 2461 C CA . ILE A 1 306 ? 17.578 -0.872 6.938 1 96 306 ILE A CA 1
ATOM 2462 C C . ILE A 1 306 ? 16.734 -0.998 5.672 1 96 306 ILE A C 1
ATOM 2464 O O . ILE A 1 306 ? 16.781 -2.027 4.996 1 96 306 ILE A O 1
ATOM 2468 N N . THR A 1 307 ? 16.016 0.039 5.289 1 97.25 307 THR A N 1
ATOM 2469 C CA . THR A 1 307 ? 14.977 -0.107 4.273 1 97.25 307 THR A CA 1
ATOM 2470 C C . THR A 1 307 ? 15.461 0.4 2.92 1 97.25 307 THR A C 1
ATOM 2472 O O . THR A 1 307 ? 14.93 0.014 1.878 1 97.25 307 THR A O 1
ATOM 2475 N N . GLY A 1 308 ? 16.391 1.373 2.975 1 96.06 308 GLY A N 1
ATOM 2476 C CA . GLY A 1 308 ? 16.797 2.039 1.749 1 96.06 308 GLY A CA 1
ATOM 2477 C C . GLY A 1 308 ? 15.898 3.201 1.371 1 96.06 308 GLY A C 1
ATOM 2478 O O . GLY A 1 308 ? 16.125 3.855 0.349 1 96.06 308 GLY A O 1
ATOM 2479 N N . PHE A 1 309 ? 14.938 3.531 2.236 1 96 309 PHE A N 1
ATOM 2480 C CA . PHE A 1 309 ? 14.016 4.629 1.976 1 96 309 PHE A CA 1
ATOM 2481 C C . PHE A 1 309 ? 14.648 5.965 2.34 1 96 309 PHE A C 1
ATOM 2483 O O . PHE A 1 309 ? 15.312 6.082 3.369 1 96 309 PHE A O 1
ATOM 2490 N N . ASN A 1 310 ? 14.438 6.902 1.511 1 91.94 310 ASN A N 1
ATOM 2491 C CA . ASN A 1 310 ? 14.75 8.289 1.832 1 91.94 310 ASN A CA 1
ATOM 2492 C C . ASN A 1 310 ? 13.484 9.148 1.9 1 91.94 310 ASN A C 1
ATOM 2494 O O . ASN A 1 310 ? 13.508 10.32 1.529 1 91.94 310 ASN A O 1
ATOM 2498 N N . TYR A 1 311 ? 12.422 8.516 2.141 1 92.69 311 TYR A N 1
ATOM 2499 C CA . TYR A 1 311 ? 11.086 9.102 2.148 1 92.69 311 TYR A CA 1
ATOM 2500 C C . TYR A 1 311 ? 10.141 8.305 3.039 1 92.69 311 TYR A C 1
ATOM 2502 O O . TYR A 1 311 ? 10.172 7.07 3.039 1 92.69 311 TYR A O 1
ATOM 2510 N N . TYR A 1 312 ? 9.352 8.906 3.842 1 94.56 312 TYR A N 1
ATOM 2511 C CA . TYR A 1 312 ? 8.539 8.141 4.781 1 94.56 312 TYR A CA 1
ATOM 2512 C C . TYR A 1 312 ? 7.102 8.641 4.793 1 94.56 312 TYR A C 1
ATOM 2514 O O . TYR A 1 312 ? 6.344 8.352 5.723 1 94.56 312 TYR A O 1
ATOM 2522 N N . PHE A 1 313 ? 6.637 9.469 3.795 1 96.44 313 PHE A N 1
ATOM 2523 C CA . PHE A 1 313 ? 5.273 9.992 3.758 1 96.44 313 PHE A CA 1
ATOM 2524 C C . PHE A 1 313 ? 4.336 9 3.076 1 96.44 313 PHE A C 1
ATOM 2526 O O . PHE A 1 313 ? 3.113 9.125 3.186 1 96.44 313 PHE A O 1
ATOM 2533 N N . ASN A 1 314 ? 4.895 8.047 2.383 1 97.94 314 ASN A N 1
ATOM 2534 C CA . ASN A 1 314 ? 4.168 7.039 1.624 1 97.94 314 ASN A CA 1
ATOM 2535 C C . ASN A 1 314 ? 5.055 5.844 1.289 1 97.94 314 ASN A C 1
ATOM 2537 O O . ASN A 1 314 ? 6.004 5.969 0.512 1 97.94 314 ASN A O 1
ATOM 2541 N N . TYR A 1 315 ? 4.758 4.688 1.789 1 98.12 315 TYR A N 1
ATOM 2542 C CA . TYR A 1 315 ? 5.715 3.59 1.7 1 98.12 315 TYR A CA 1
ATOM 2543 C C . TYR A 1 315 ? 5.715 2.979 0.304 1 98.12 315 TYR A C 1
ATOM 2545 O O . TYR A 1 315 ? 6.484 2.057 0.023 1 98.12 315 TYR A O 1
ATOM 2553 N N . LEU A 1 316 ? 4.906 3.496 -0.677 1 98.19 316 LEU A N 1
ATOM 2554 C CA . LEU A 1 316 ? 4.977 3.062 -2.068 1 98.19 316 LEU A CA 1
ATOM 2555 C C . LEU A 1 316 ? 6.105 3.777 -2.805 1 98.19 316 LEU A C 1
ATOM 2557 O 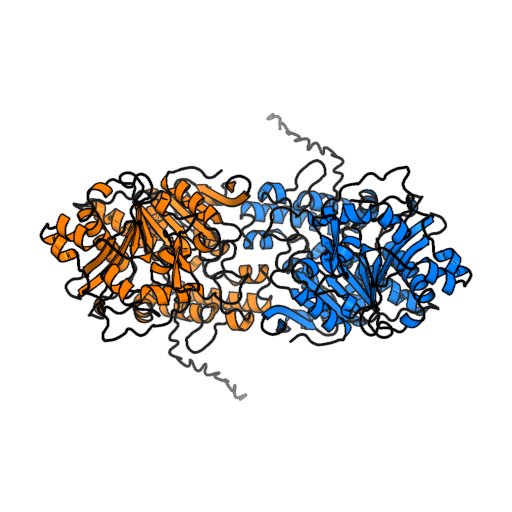O . LEU A 1 316 ? 6.488 3.371 -3.906 1 98.19 316 LEU A O 1
ATOM 2561 N N . ARG A 1 317 ? 6.648 4.82 -2.139 1 96.44 317 ARG A N 1
ATOM 2562 C CA . ARG A 1 317 ? 7.711 5.617 -2.744 1 96.44 317 ARG A CA 1
ATOM 2563 C C . ARG A 1 317 ? 8.953 5.633 -1.86 1 96.44 317 ARG A C 1
ATOM 2565 O O . ARG A 1 317 ? 8.852 5.707 -0.634 1 96.44 317 ARG A O 1
ATOM 2572 N N . THR A 1 318 ? 10.109 5.668 -2.535 1 95.94 318 THR A N 1
ATOM 2573 C CA . THR A 1 318 ? 11.352 5.656 -1.769 1 95.94 318 THR A CA 1
ATOM 2574 C C . THR A 1 318 ? 11.969 7.051 -1.72 1 95.94 318 THR A C 1
ATOM 2576 O O . THR A 1 318 ? 12.883 7.301 -0.934 1 95.94 318 THR A O 1
ATOM 2579 N N . GLU A 1 319 ? 11.422 7.906 -2.578 1 93.31 319 GLU A N 1
ATOM 2580 C CA . GLU A 1 319 ? 11.922 9.281 -2.656 1 93.31 319 GLU A CA 1
ATOM 2581 C C . GLU A 1 319 ? 10.781 10.258 -2.922 1 93.31 319 GLU A C 1
ATOM 2583 O O . GLU A 1 319 ? 9.711 9.867 -3.377 1 93.31 319 GLU A O 1
ATOM 2588 N N . ASP A 1 320 ? 11.055 11.469 -2.592 1 90.81 320 ASP A N 1
ATOM 2589 C CA . ASP A 1 320 ? 10.086 12.531 -2.844 1 90.81 320 ASP A CA 1
ATOM 2590 C C . ASP A 1 320 ? 10.094 12.953 -4.312 1 90.81 320 ASP A C 1
ATOM 2592 O O . ASP A 1 320 ? 10.969 12.531 -5.074 1 90.81 320 ASP A O 1
ATOM 2596 N N . THR A 1 321 ? 9.039 13.695 -4.691 1 91.94 321 THR A N 1
ATOM 2597 C CA . THR A 1 321 ? 8.992 14.289 -6.023 1 91.94 321 THR A CA 1
ATOM 2598 C C . THR A 1 321 ? 9.562 15.703 -6.012 1 91.94 321 THR A C 1
ATOM 2600 O O . THR A 1 321 ? 9.953 16.203 -4.957 1 91.94 321 THR A O 1
ATOM 2603 N N . ASN A 1 322 ? 9.523 16.344 -7.168 1 94.19 322 ASN A N 1
ATOM 2604 C CA . ASN A 1 322 ? 10.07 17.688 -7.281 1 94.19 322 ASN A CA 1
ATOM 2605 C C . ASN A 1 322 ? 9 18.75 -7.023 1 94.19 322 ASN A C 1
ATOM 2607 O O . ASN A 1 322 ? 9.281 19.953 -7.074 1 94.19 322 ASN A O 1
ATOM 2611 N N . GLU A 1 323 ? 7.891 18.344 -6.688 1 95.44 323 GLU A N 1
ATOM 2612 C CA . GLU A 1 323 ? 6.785 19.297 -6.578 1 95.44 323 GLU A CA 1
ATOM 2613 C C . GLU A 1 323 ? 7.027 20.297 -5.465 1 95.44 323 GLU A C 1
ATOM 2615 O O . GLU A 1 323 ? 6.668 21.469 -5.594 1 95.44 323 GLU A O 1
ATOM 2620 N N . SER A 1 324 ? 7.559 19.844 -4.383 1 94 324 SER A N 1
ATOM 2621 C CA . SER A 1 324 ? 7.875 20.766 -3.293 1 94 324 SER A CA 1
ATOM 2622 C C . SER A 1 324 ? 8.898 21.797 -3.73 1 94 324 SER A C 1
ATOM 2624 O O . SER A 1 324 ? 8.836 22.953 -3.311 1 94 324 SER A O 1
ATOM 2626 N N . GLN A 1 325 ? 9.82 21.422 -4.551 1 95 325 GLN A N 1
ATOM 2627 C CA . GLN A 1 325 ? 10.836 22.344 -5.043 1 95 325 GLN A CA 1
ATOM 2628 C C . GLN A 1 325 ? 10.227 23.359 -6.008 1 95 325 GLN A C 1
ATOM 2630 O O . GLN A 1 325 ? 10.648 24.516 -6.039 1 95 325 GLN A O 1
ATOM 2635 N N . TRP A 1 326 ? 9.273 22.875 -6.828 1 97 326 TRP A N 1
ATOM 2636 C CA . TRP A 1 326 ? 8.578 23.812 -7.707 1 97 326 TRP A CA 1
ATOM 2637 C C . TRP A 1 326 ? 7.867 24.891 -6.902 1 97 326 TRP A C 1
ATOM 2639 O O . TRP A 1 326 ? 7.93 26.078 -7.246 1 97 326 TRP A O 1
ATOM 2649 N N . MET A 1 327 ? 7.25 24.453 -5.855 1 96.31 327 MET A N 1
ATOM 2650 C CA . MET A 1 327 ? 6.586 25.406 -4.969 1 96.31 327 MET A CA 1
ATOM 2651 C C . MET A 1 327 ? 7.594 26.375 -4.352 1 96.31 327 MET A C 1
ATOM 2653 O O . MET A 1 327 ? 7.359 27.578 -4.32 1 96.31 327 MET A O 1
ATOM 2657 N N . SER A 1 328 ? 8.672 25.828 -3.885 1 95.44 328 SER A N 1
ATOM 2658 C CA . SER A 1 328 ? 9.711 26.656 -3.26 1 95.44 328 SER A CA 1
ATOM 2659 C C . SER A 1 328 ? 10.219 27.734 -4.211 1 95.44 328 SER A C 1
ATOM 2661 O O . SER A 1 328 ? 10.391 28.875 -3.814 1 95.44 328 SER A O 1
ATOM 2663 N N . GLU A 1 329 ? 10.398 27.328 -5.402 1 96.12 329 GLU A N 1
ATOM 2664 C CA . GLU A 1 329 ? 10.875 28.281 -6.402 1 96.12 329 GLU A CA 1
ATOM 2665 C C . GLU A 1 329 ? 9.836 29.375 -6.668 1 96.12 329 GLU A C 1
ATOM 2667 O O . GLU A 1 329 ? 10.172 30.562 -6.738 1 96.12 329 GLU A O 1
ATOM 2672 N N . TRP A 1 330 ? 8.656 28.984 -6.789 1 97.44 330 TRP A N 1
ATOM 2673 C CA . TRP A 1 330 ? 7.594 29.922 -7.133 1 97.44 330 TRP A CA 1
ATOM 2674 C C . TRP A 1 330 ? 7.398 30.953 -6.023 1 97.44 330 TRP A C 1
ATOM 2676 O O . TRP A 1 330 ? 7.293 32.156 -6.289 1 97.44 330 TRP A O 1
ATOM 2686 N N . VAL A 1 331 ? 7.395 30.578 -4.789 1 96.56 331 VAL A N 1
ATOM 2687 C CA . VAL A 1 331 ? 7.023 31.453 -3.684 1 96.56 331 VAL A CA 1
ATOM 2688 C C . VAL A 1 331 ? 8.164 32.438 -3.395 1 96.56 331 VAL A C 1
ATOM 2690 O O . VAL A 1 331 ? 7.961 33.469 -2.736 1 96.56 331 VAL A O 1
ATOM 2693 N N . GLN A 1 332 ? 9.352 32.156 -3.889 1 95.75 332 GLN A N 1
ATOM 2694 C CA . GLN A 1 332 ? 10.508 32.969 -3.592 1 95.75 332 GLN A CA 1
ATOM 2695 C C . GLN A 1 332 ? 10.789 33.938 -4.73 1 95.75 332 GLN A C 1
ATOM 2697 O O . GLN A 1 332 ? 11.727 34.75 -4.652 1 95.75 332 GLN A O 1
ATOM 2702 N N . ARG A 1 333 ? 9.984 33.906 -5.75 1 95.88 333 ARG A N 1
ATOM 2703 C CA . ARG A 1 333 ? 10.172 34.812 -6.879 1 95.88 333 ARG A CA 1
ATOM 2704 C C . ARG A 1 333 ? 9.93 36.281 -6.457 1 95.88 333 ARG A C 1
ATOM 2706 O O . ARG A 1 333 ? 9.078 36.531 -5.613 1 95.88 333 ARG A O 1
ATOM 2713 N N . ASP A 1 334 ? 10.547 37.156 -7.234 1 95.44 334 ASP A N 1
ATOM 2714 C CA . ASP A 1 334 ? 10.461 38.562 -6.906 1 95.44 334 ASP A CA 1
ATOM 2715 C C . ASP A 1 334 ? 9.039 39.094 -7.094 1 95.44 334 ASP A C 1
ATOM 2717 O O . ASP A 1 334 ? 8.523 39.844 -6.25 1 95.44 334 ASP A O 1
ATOM 2721 N N . ASP A 1 335 ? 8.422 38.719 -8.18 1 95.75 335 ASP A N 1
ATOM 2722 C CA . ASP A 1 335 ? 7.082 39.219 -8.477 1 95.75 335 ASP A CA 1
ATOM 2723 C C . ASP A 1 335 ? 6.059 38.656 -7.492 1 95.75 335 ASP A C 1
ATOM 2725 O O . ASP A 1 335 ? 5.082 39.344 -7.152 1 95.75 335 ASP A O 1
ATOM 2729 N N . VAL A 1 336 ? 6.289 37.438 -7.012 1 97.06 336 VAL A N 1
ATOM 2730 C CA . VAL A 1 336 ? 5.387 36.812 -6.051 1 97.06 336 VAL A CA 1
ATOM 2731 C C . VAL A 1 336 ? 5.551 37.5 -4.684 1 97.06 336 VAL A C 1
ATOM 2733 O O . VAL A 1 336 ? 4.562 37.812 -4.016 1 97.06 336 VAL A O 1
ATOM 2736 N N . ARG A 1 337 ? 6.781 37.688 -4.25 1 97.06 337 ARG A N 1
ATOM 2737 C CA . ARG A 1 337 ? 7.062 38.375 -2.977 1 97.06 337 ARG A CA 1
ATOM 2738 C C . ARG A 1 337 ? 6.352 39.719 -2.893 1 97.06 337 ARG A C 1
ATOM 2740 O O . ARG A 1 337 ? 5.797 40.062 -1.849 1 97.06 337 ARG A O 1
ATOM 2747 N N . ARG A 1 338 ? 6.422 40.438 -4.016 1 97.44 338 ARG A N 1
ATOM 2748 C CA . ARG A 1 338 ? 5.727 41.719 -4.074 1 97.44 338 ARG A CA 1
ATOM 2749 C C . ARG A 1 338 ? 4.219 41.531 -3.938 1 97.44 338 ARG A C 1
ATOM 2751 O O . ARG A 1 338 ? 3.559 42.281 -3.201 1 97.44 338 ARG A O 1
ATOM 2758 N N . ALA A 1 339 ? 3.713 40.594 -4.613 1 97.94 339 ALA A N 1
ATOM 2759 C CA . ALA A 1 339 ? 2.271 40.344 -4.672 1 97.94 339 ALA A CA 1
ATOM 2760 C C . ALA A 1 339 ? 1.726 39.938 -3.309 1 97.94 339 ALA A C 1
ATOM 2762 O O . ALA A 1 339 ? 0.617 40.344 -2.934 1 97.94 339 ALA A O 1
ATOM 2763 N N . ILE A 1 340 ? 2.518 39.188 -2.564 1 98.56 340 ILE A N 1
ATOM 2764 C CA . ILE A 1 340 ? 1.989 38.656 -1.311 1 98.56 340 ILE A CA 1
ATOM 2765 C C . ILE A 1 340 ? 2.512 39.469 -0.14 1 98.56 340 ILE A C 1
ATOM 2767 O O . ILE A 1 340 ? 2.348 39.094 1.021 1 98.56 340 ILE A O 1
ATOM 2771 N N . HIS A 1 341 ? 3.217 40.531 -0.39 1 98.62 341 HIS A N 1
ATOM 2772 C CA . HIS A 1 341 ? 3.551 41.594 0.545 1 98.62 341 HIS A CA 1
ATOM 2773 C C . HIS A 1 341 ? 4.566 41.125 1.582 1 98.62 341 HIS A C 1
ATOM 2775 O O . HIS A 1 341 ? 4.434 41.406 2.77 1 98.62 341 HIS A O 1
ATOM 2781 N N . VAL A 1 342 ? 5.523 40.312 1.152 1 98.06 342 VAL A N 1
ATOM 2782 C CA . VAL A 1 342 ? 6.539 39.875 2.102 1 98.06 342 VAL A CA 1
ATOM 2783 C C . VAL A 1 342 ? 7.828 40.656 1.891 1 98.06 342 VAL A C 1
ATOM 2785 O O . VAL A 1 342 ? 8.727 40.625 2.738 1 98.06 342 VAL A O 1
ATOM 2788 N N . GLY A 1 343 ? 7.93 41.375 0.78 1 96 343 GLY A N 1
ATOM 2789 C CA . GLY A 1 343 ? 9.125 42.125 0.503 1 96 343 GLY A CA 1
ATOM 2790 C C . GLY A 1 343 ? 10.398 41.312 0.515 1 96 343 GLY A C 1
ATOM 2791 O O . GLY A 1 343 ? 10.438 40.219 -0.074 1 96 343 GLY A O 1
ATOM 2792 N N . ASN A 1 344 ? 11.445 41.875 1.148 1 93.88 344 ASN A N 1
ATOM 2793 C CA . ASN A 1 344 ? 12.75 41.188 1.146 1 93.88 344 ASN A CA 1
ATOM 2794 C C . ASN A 1 344 ? 12.938 40.344 2.385 1 93.88 344 ASN A C 1
ATOM 2796 O O . ASN A 1 344 ? 14.055 39.906 2.695 1 93.88 344 ASN A O 1
ATOM 2800 N N . CYS A 1 345 ? 11.836 40.062 3.096 1 93.81 345 CYS A N 1
ATOM 2801 C CA . CYS A 1 345 ? 11.938 39.188 4.238 1 93.81 345 CYS A CA 1
ATOM 2802 C C . CYS A 1 345 ? 12.398 37.781 3.803 1 93.81 345 CYS A C 1
ATOM 2804 O O . CYS A 1 345 ? 12.023 37.312 2.73 1 93.81 345 CYS A O 1
ATOM 2806 N N . SER A 1 346 ? 13.164 37.188 4.637 1 92 346 SER A N 1
ATOM 2807 C CA . SER A 1 346 ? 13.734 35.875 4.301 1 92 346 SER A CA 1
ATOM 2808 C C . SER A 1 346 ? 12.672 34.781 4.352 1 92 346 SER A C 1
ATOM 2810 O O . SER A 1 346 ? 11.797 34.781 5.223 1 92 346 SER A O 1
ATOM 2812 N N . PHE A 1 347 ? 12.75 33.906 3.369 1 94.25 347 PHE A N 1
ATOM 2813 C CA . PHE A 1 347 ? 11.969 32.656 3.414 1 94.25 347 PHE A CA 1
ATOM 2814 C C . PHE A 1 347 ? 12.734 31.562 4.129 1 94.25 347 PHE A C 1
ATOM 2816 O O . PHE A 1 347 ? 13.688 31 3.576 1 94.25 347 PHE A O 1
ATOM 2823 N N . ASN A 1 348 ? 12.273 31.203 5.285 1 89.81 348 ASN A N 1
ATOM 2824 C CA . ASN A 1 348 ? 12.977 30.219 6.098 1 89.81 348 ASN A CA 1
ATOM 2825 C C . ASN A 1 348 ? 12.625 28.797 5.68 1 89.81 348 ASN A C 1
ATOM 2827 O O . ASN A 1 348 ? 11.477 28.375 5.816 1 89.81 348 ASN A O 1
ATOM 2831 N N . LEU A 1 349 ? 13.469 28.047 5.102 1 75.5 349 LEU A N 1
ATOM 2832 C CA . LEU A 1 349 ? 13.25 26.703 4.566 1 75.5 349 LEU A CA 1
ATOM 2833 C C . LEU A 1 349 ? 13.125 25.688 5.688 1 75.5 349 LEU A C 1
ATOM 2835 O O . LEU A 1 349 ? 12.172 24.906 5.715 1 75.5 349 LEU A O 1
ATOM 2839 N N . GLU A 1 350 ? 13.984 24.938 6.23 1 60 350 GLU A N 1
ATOM 2840 C CA . GLU A 1 350 ? 13.977 23.891 7.258 1 60 350 GLU A CA 1
ATOM 2841 C C . GLU A 1 350 ? 14.562 24.422 8.57 1 60 350 GLU A C 1
ATOM 2843 O O . GLU A 1 350 ? 15.781 24.453 8.734 1 60 350 GLU A O 1
ATOM 2848 N N . THR A 1 351 ? 13.516 24.984 9.273 1 69.12 351 THR A N 1
ATOM 2849 C CA . THR A 1 351 ? 14.086 25.953 10.211 1 69.12 351 THR A CA 1
ATOM 2850 C C . THR A 1 351 ? 14.617 25.234 11.453 1 69.12 351 THR A C 1
ATOM 2852 O O . THR A 1 351 ? 13.844 24.859 12.336 1 69.12 351 THR A O 1
ATOM 2855 N N . LYS A 1 352 ? 15.836 24.828 11.406 1 78.56 352 LYS A N 1
ATOM 2856 C CA . LYS A 1 352 ? 16.625 24.375 12.547 1 78.56 352 LYS A CA 1
ATOM 2857 C C . LYS A 1 352 ? 16.344 25.203 13.789 1 78.56 352 LYS A C 1
ATOM 2859 O O . LYS A 1 352 ? 16.188 24.672 14.883 1 78.56 352 LYS A O 1
ATOM 2864 N N . ASN A 1 353 ? 16.172 26.516 13.586 1 89.25 353 ASN A N 1
ATOM 2865 C CA . ASN A 1 353 ? 15.938 27.406 14.727 1 89.25 353 ASN A CA 1
ATOM 2866 C C . ASN A 1 353 ? 14.617 27.094 15.414 1 89.25 353 ASN A C 1
ATOM 2868 O O . ASN A 1 353 ? 14.547 27.047 16.641 1 89.25 353 ASN A O 1
ATOM 2872 N N . VAL A 1 354 ? 13.602 26.938 14.609 1 93.25 354 VAL A N 1
ATOM 2873 C CA . VAL A 1 354 ? 12.289 26.625 15.164 1 93.25 354 VAL A CA 1
ATOM 2874 C C . VAL A 1 354 ? 12.352 25.297 15.922 1 93.25 354 VAL A C 1
ATOM 2876 O O . VAL A 1 354 ? 11.883 25.188 17.047 1 93.25 354 VAL A O 1
ATOM 2879 N N . GLU A 1 355 ? 12.938 24.297 15.328 1 89.88 355 GLU A N 1
ATOM 2880 C CA . GLU A 1 355 ? 13.055 22.984 15.938 1 89.88 355 GLU A CA 1
ATOM 2881 C C . GLU A 1 355 ? 13.867 23.031 17.219 1 89.88 355 GLU A C 1
ATOM 2883 O O . GLU A 1 355 ? 13.508 22.391 18.219 1 89.88 355 GLU A O 1
ATOM 2888 N N . ASP A 1 356 ? 14.945 23.781 17.188 1 90.88 356 ASP A N 1
ATOM 2889 C CA . ASP A 1 356 ? 15.828 23.875 18.344 1 90.88 356 ASP A CA 1
ATOM 2890 C C . ASP A 1 356 ? 15.094 24.484 19.547 1 90.88 356 ASP A C 1
ATOM 2892 O O . ASP A 1 356 ? 15.328 24.078 20.688 1 90.88 356 ASP A O 1
ATOM 2896 N N . HIS A 1 357 ? 14.273 25.375 19.234 1 94.44 357 HIS A N 1
ATOM 2897 C CA . HIS A 1 357 ? 13.562 26.047 20.312 1 94.44 357 HIS A CA 1
ATOM 2898 C C . HIS A 1 357 ? 12.414 25.188 20.844 1 94.44 357 HIS A C 1
ATOM 2900 O O . HIS A 1 357 ? 11.93 25.406 21.953 1 94.44 357 HIS A O 1
ATOM 2906 N N . LEU A 1 358 ? 12.055 24.172 20.062 1 94.25 358 LEU A N 1
ATOM 2907 C CA . LEU A 1 358 ? 10.93 23.328 20.453 1 94.25 358 LEU A CA 1
ATOM 2908 C C . LEU A 1 358 ? 11.398 21.938 20.844 1 94.25 358 LEU A C 1
ATOM 2910 O O . LEU A 1 358 ? 10.586 21.062 21.156 1 94.25 358 LEU A O 1
ATOM 2914 N N . LYS A 1 359 ? 12.656 21.656 20.906 1 92.06 359 LYS A N 1
ATOM 2915 C CA . LYS A 1 359 ? 13.227 20.328 21.109 1 92.06 359 LYS A CA 1
ATOM 2916 C C . LYS A 1 359 ? 12.719 19.703 22.406 1 92.06 359 LYS A C 1
ATOM 2918 O O . LYS A 1 359 ? 12.5 18.484 22.469 1 92.06 359 LYS A O 1
ATOM 2923 N N . GLY A 1 360 ? 12.594 20.484 23.391 1 93.94 360 GLY A N 1
ATOM 2924 C CA . GLY A 1 360 ? 12.133 20 24.688 1 93.94 360 GLY A CA 1
ATOM 2925 C C . GLY A 1 360 ? 10.641 19.75 24.734 1 93.94 360 GLY A C 1
ATOM 2926 O O . GLY A 1 360 ? 10.141 19.094 25.656 1 93.94 360 GLY A O 1
ATOM 2927 N N . ASP A 1 361 ? 9.977 20.172 23.734 1 94.69 361 ASP A N 1
ATOM 2928 C CA . ASP A 1 361 ? 8.523 20.094 23.719 1 94.69 361 ASP A CA 1
ATOM 2929 C C . ASP A 1 361 ? 8.039 18.969 22.812 1 94.69 361 ASP A C 1
ATOM 2931 O O . ASP A 1 361 ? 6.984 18.375 23.062 1 94.69 361 ASP A O 1
ATOM 2935 N N . ILE A 1 362 ? 8.742 18.562 21.859 1 94.44 362 ILE A N 1
ATOM 2936 C CA . ILE A 1 362 ? 8.336 17.703 20.766 1 94.44 362 ILE A CA 1
ATOM 2937 C C . ILE A 1 362 ? 7.867 16.359 21.297 1 94.44 362 ILE A C 1
ATOM 2939 O O . ILE A 1 362 ? 6.859 15.812 20.844 1 94.44 362 ILE A O 1
ATOM 2943 N N . MET A 1 363 ? 8.508 15.852 22.328 1 97.06 363 MET A N 1
ATOM 2944 C CA . MET A 1 363 ? 8.203 14.5 22.797 1 97.06 363 MET A CA 1
ATOM 2945 C C . MET A 1 363 ? 7.242 14.539 23.984 1 97.06 363 MET A C 1
ATOM 2947 O O . MET A 1 363 ? 6.965 13.508 24.609 1 97.06 363 MET A O 1
ATOM 2951 N N . GLN A 1 364 ? 6.742 15.719 24.266 1 97.44 364 GLN A N 1
ATOM 2952 C CA . GLN A 1 364 ? 5.703 15.836 25.297 1 97.44 364 GLN A CA 1
ATOM 2953 C C . GLN A 1 364 ? 4.32 15.57 24.703 1 97.44 364 GLN A C 1
ATOM 2955 O O . GLN A 1 364 ? 4.023 16 23.578 1 97.44 364 GLN A O 1
ATOM 2960 N N . SER A 1 365 ? 3.5 14.875 25.516 1 97.88 365 SER A N 1
ATOM 2961 C CA . SER A 1 365 ? 2.154 14.562 25.047 1 97.88 365 SER A CA 1
ATOM 2962 C C . SER A 1 365 ? 1.219 15.758 25.203 1 97.88 365 SER A C 1
ATOM 2964 O O . SER A 1 365 ? 1.293 16.469 26.203 1 97.88 365 SER A O 1
ATOM 2966 N N . LEU A 1 366 ? 0.345 15.969 24.234 1 98.19 366 LEU A N 1
ATOM 2967 C CA . LEU A 1 366 ? -0.718 16.953 24.359 1 98.19 366 LEU A CA 1
ATOM 2968 C C . LEU A 1 366 ? -2.088 16.297 24.359 1 98.19 366 LEU A C 1
ATOM 2970 O O . LEU A 1 366 ? -3.107 16.953 24.141 1 98.19 366 LEU A O 1
ATOM 2974 N N . ALA A 1 367 ? -2.115 15.008 24.656 1 98.5 367 ALA A N 1
ATOM 2975 C CA . ALA A 1 367 ? -3.359 14.242 24.688 1 98.5 367 ALA A CA 1
ATOM 2976 C C . ALA A 1 367 ? -4.332 14.828 25.703 1 98.5 367 ALA A C 1
ATOM 2978 O O . ALA A 1 367 ? -5.551 14.773 25.516 1 98.5 367 ALA A O 1
ATOM 2979 N N . ILE A 1 368 ? -3.836 15.438 26.719 1 98.19 368 ILE A N 1
ATOM 2980 C CA . ILE A 1 368 ? -4.676 15.992 27.781 1 98.19 368 ILE A CA 1
ATOM 2981 C C . ILE A 1 368 ? -5.539 17.109 27.203 1 98.19 368 ILE A C 1
ATOM 2983 O O . ILE A 1 368 ? -6.68 17.312 27.641 1 98.19 368 ILE A O 1
ATOM 2987 N N . LEU A 1 369 ? -4.988 17.906 26.281 1 98.69 369 LEU A N 1
ATOM 2988 C CA . LEU A 1 369 ? -5.77 18.969 25.656 1 98.69 369 LEU A CA 1
ATOM 2989 C C . LEU A 1 369 ? -6.883 18.391 24.797 1 98.69 369 LEU A C 1
ATOM 2991 O O . LEU A 1 369 ? -8 18.906 24.781 1 98.69 369 LEU A O 1
ATOM 2995 N N . VAL A 1 370 ? -6.562 17.328 24.094 1 98.81 370 VAL A N 1
ATOM 2996 C CA . VAL A 1 370 ? -7.574 16.672 23.25 1 98.81 370 VAL A CA 1
ATOM 2997 C C . VAL A 1 370 ? -8.68 16.109 24.141 1 98.81 370 VAL A C 1
ATOM 2999 O O . VAL A 1 370 ? -9.859 16.188 23.781 1 98.81 370 VAL A O 1
ATOM 3002 N N . SER A 1 371 ? -8.297 15.516 25.266 1 98.75 371 SER A N 1
ATOM 3003 C CA . SER A 1 371 ? -9.258 14.984 26.234 1 98.75 371 SER A CA 1
ATOM 3004 C C . SER A 1 371 ? -10.25 16.047 26.672 1 98.75 371 SER A C 1
ATOM 3006 O O . SER A 1 371 ? -11.438 15.773 26.828 1 98.75 371 SER A O 1
ATOM 3008 N N . ASP A 1 372 ? -9.773 17.203 26.844 1 98.69 372 ASP A N 1
ATOM 3009 C CA . ASP A 1 372 ? -10.625 18.312 27.25 1 98.69 372 ASP A CA 1
ATOM 3010 C C . ASP A 1 372 ? -11.461 18.828 26.078 1 98.69 372 ASP A C 1
ATOM 3012 O O . ASP A 1 372 ? -12.68 18.969 26.203 1 98.69 372 ASP A O 1
ATOM 3016 N N . LEU A 1 373 ? -10.859 19.047 24.984 1 98.88 373 LEU A N 1
ATOM 3017 C CA . LEU A 1 373 ? -11.484 19.688 23.828 1 98.88 373 LEU A CA 1
ATOM 3018 C C . LEU A 1 373 ? -12.617 18.828 23.266 1 98.88 373 LEU A C 1
ATOM 3020 O O . LEU A 1 373 ? -13.641 19.344 22.828 1 98.88 373 LEU A O 1
ATOM 3024 N N . VAL A 1 374 ? -12.422 17.531 23.344 1 98.75 374 VAL A N 1
ATOM 3025 C CA . VAL A 1 374 ? -13.391 16.609 22.734 1 98.75 374 VAL A CA 1
ATOM 3026 C C . VAL A 1 374 ? -14.695 16.656 23.531 1 98.75 374 VAL A C 1
ATOM 3028 O O . VAL A 1 374 ? -15.742 16.234 23.031 1 98.75 374 VAL A O 1
ATOM 3031 N N . GLN A 1 375 ? -14.68 17.188 24.688 1 98.44 375 GLN A N 1
ATOM 3032 C CA . GLN A 1 375 ? -15.891 17.297 25.5 1 98.44 375 GLN A CA 1
ATOM 3033 C C . GLN A 1 375 ? -16.703 18.516 25.094 1 98.44 375 GLN A C 1
ATOM 3035 O O . GLN A 1 375 ? -17.875 18.656 25.5 1 98.44 375 GLN A O 1
ATOM 3040 N N . HIS A 1 376 ? -16.141 19.438 24.297 1 98.25 376 HIS A N 1
ATOM 3041 C CA . HIS A 1 376 ? -16.797 20.719 24.016 1 98.25 376 HIS A CA 1
ATOM 3042 C C . HIS A 1 376 ? -16.953 20.938 22.516 1 98.25 376 HIS A C 1
ATOM 3044 O O . HIS A 1 376 ? -17.859 21.656 22.094 1 98.25 376 HIS A O 1
ATOM 3050 N N . TYR A 1 377 ? -16.109 20.359 21.734 1 98.81 377 TYR A N 1
ATOM 3051 C CA . TYR A 1 377 ? -16.031 20.641 20.297 1 98.81 377 TYR A CA 1
ATOM 3052 C C . TYR A 1 377 ? -15.977 19.328 19.5 1 98.81 377 TYR A C 1
ATOM 3054 O O . TYR A 1 377 ? -15.648 18.281 20.047 1 98.81 377 TYR A O 1
ATOM 3062 N N . ARG A 1 378 ? -16.312 19.391 18.219 1 98.75 378 ARG A N 1
ATOM 3063 C CA . ARG A 1 378 ? -16.109 18.25 17.328 1 98.75 378 ARG A CA 1
ATOM 3064 C C . ARG A 1 378 ? -14.617 18.031 17.047 1 98.75 378 ARG A C 1
ATOM 3066 O O . ARG A 1 378 ? -13.891 18.984 16.766 1 98.75 378 ARG A O 1
ATOM 3073 N N . VAL A 1 379 ? -14.195 16.781 17.141 1 98.88 379 VAL A N 1
ATOM 3074 C CA . VAL A 1 379 ? -12.789 16.453 16.906 1 98.88 379 VAL A CA 1
ATOM 3075 C C . VAL A 1 379 ? -12.68 15.383 15.828 1 98.88 379 VAL A C 1
ATOM 3077 O O . VAL A 1 379 ? -13.258 14.297 15.953 1 98.88 379 VAL A O 1
ATOM 3080 N N . LEU A 1 380 ? -11.977 15.688 14.773 1 98.88 380 LEU A N 1
ATOM 3081 C CA . LEU A 1 380 ? -11.695 14.758 13.688 1 98.88 380 LEU A CA 1
ATOM 3082 C C . LEU A 1 380 ? -10.219 14.383 13.664 1 98.88 380 LEU A C 1
ATOM 3084 O O . LEU A 1 380 ? -9.352 15.25 13.516 1 98.88 380 LEU A O 1
ATOM 3088 N N . ILE A 1 381 ? -9.953 13.133 13.859 1 98.94 381 ILE A N 1
ATOM 3089 C CA . ILE A 1 381 ? -8.602 12.586 13.719 1 98.94 381 ILE A CA 1
ATOM 3090 C C . ILE A 1 381 ? -8.555 11.656 12.508 1 98.94 381 ILE A C 1
ATOM 3092 O O . ILE A 1 381 ? -9.258 10.648 12.453 1 98.94 381 ILE A O 1
ATOM 3096 N N . TYR A 1 382 ? -7.707 12 11.523 1 98.94 382 TYR A N 1
ATOM 3097 C CA . TYR A 1 382 ? -7.684 11.164 10.328 1 98.94 382 TYR A CA 1
ATOM 3098 C C . TYR A 1 382 ? -6.254 10.859 9.898 1 98.94 382 TYR A C 1
ATOM 3100 O O . TYR A 1 382 ? -5.34 11.648 10.172 1 98.94 382 TYR A O 1
ATOM 3108 N N . ASN A 1 383 ? -6.074 9.711 9.32 1 98.88 383 ASN A N 1
ATOM 3109 C CA . ASN A 1 383 ? -4.773 9.266 8.828 1 98.88 383 ASN A CA 1
ATOM 3110 C C . ASN A 1 383 ? -4.871 8.695 7.418 1 98.88 383 ASN A C 1
ATOM 3112 O O . ASN A 1 383 ? -5.879 8.078 7.062 1 98.88 383 ASN A O 1
ATOM 3116 N N . GLY A 1 384 ? -3.771 8.992 6.672 1 98.88 384 GLY A N 1
ATOM 3117 C CA . GLY A 1 384 ? -3.582 8.203 5.461 1 98.88 384 GLY A CA 1
ATOM 3118 C C . GLY A 1 384 ? -3.076 6.801 5.734 1 98.88 384 GLY A C 1
ATOM 3119 O O . GLY A 1 384 ? -2.209 6.602 6.59 1 98.88 384 GLY A O 1
ATOM 3120 N N . GLN A 1 385 ? -3.52 5.875 4.977 1 98.88 385 GLN A N 1
ATOM 3121 C CA . GLN A 1 385 ? -3.238 4.457 5.156 1 98.88 385 GLN A CA 1
ATOM 3122 C C . GLN A 1 385 ? -1.762 4.152 4.918 1 98.88 385 GLN A C 1
ATOM 3124 O O . GLN A 1 385 ? -1.195 3.258 5.551 1 98.88 385 GLN A O 1
ATOM 3129 N N . LEU A 1 386 ? -1.132 4.875 4.082 1 98.81 386 LEU A N 1
ATOM 3130 C CA . LEU A 1 386 ? 0.18 4.504 3.564 1 98.81 386 LEU A CA 1
ATOM 3131 C C . LEU A 1 386 ? 1.283 5.289 4.266 1 98.81 386 LEU A C 1
ATOM 3133 O O . LEU A 1 386 ? 2.449 5.215 3.873 1 98.81 386 LEU A O 1
ATOM 3137 N N . ASP A 1 387 ? 0.9 5.98 5.32 1 98.56 387 ASP A N 1
ATOM 3138 C CA . ASP A 1 387 ? 1.839 6.816 6.062 1 98.56 387 ASP A CA 1
ATOM 3139 C C . ASP A 1 387 ? 2.779 5.969 6.91 1 98.56 387 ASP A C 1
ATOM 3141 O O . ASP A 1 387 ? 2.348 5.008 7.551 1 98.56 387 ASP A O 1
ATOM 3145 N N . ILE A 1 388 ? 4.047 6.402 6.941 1 97.81 388 ILE A N 1
ATOM 3146 C CA . ILE A 1 388 ? 5.016 5.715 7.789 1 97.81 388 ILE A CA 1
ATOM 3147 C C . ILE A 1 388 ? 5.258 6.527 9.062 1 97.81 388 ILE A C 1
ATOM 3149 O O . ILE A 1 388 ? 5.262 5.977 10.164 1 97.81 388 ILE A O 1
ATOM 3153 N N . ILE A 1 389 ? 5.441 7.801 8.961 1 96.5 389 ILE A N 1
ATOM 3154 C CA . ILE A 1 389 ? 5.965 8.633 10.039 1 96.5 389 ILE A CA 1
ATOM 3155 C C . ILE A 1 389 ? 4.926 8.734 11.156 1 96.5 389 ILE A C 1
ATOM 3157 O O . ILE A 1 389 ? 5.27 8.703 12.336 1 96.5 389 ILE A O 1
ATOM 3161 N N . VAL A 1 390 ? 3.707 8.969 10.758 1 98 390 VAL A N 1
ATOM 3162 C CA . VAL A 1 390 ? 2.596 8.891 11.695 1 98 390 VAL A CA 1
ATOM 3163 C C . VAL A 1 390 ? 1.544 7.91 11.18 1 98 390 VAL A C 1
ATOM 3165 O O . VAL A 1 390 ? 0.437 8.312 10.812 1 98 390 VAL A O 1
ATOM 3168 N N . ALA A 1 391 ? 1.876 6.676 11.297 1 98.5 391 ALA A N 1
ATOM 3169 C CA . ALA A 1 391 ? 1.04 5.617 10.727 1 98.5 391 ALA A CA 1
ATOM 3170 C C . ALA A 1 391 ? -0.287 5.512 11.477 1 98.5 391 ALA A C 1
ATOM 3172 O O . ALA A 1 391 ? -0.374 5.867 12.656 1 98.5 391 ALA A O 1
ATOM 3173 N N . TYR A 1 392 ? -1.273 5.047 10.766 1 98.81 392 TYR A N 1
ATOM 3174 C CA . TYR A 1 392 ? -2.629 4.93 11.289 1 98.81 392 TYR A CA 1
ATOM 3175 C C . TYR A 1 392 ? -2.648 4.113 12.578 1 98.81 392 TYR A C 1
ATOM 3177 O O . TYR A 1 392 ? -3.258 4.52 13.57 1 98.81 392 TYR A O 1
ATOM 3185 N N . PRO A 1 393 ? -1.99 2.936 12.688 1 98.69 393 PRO A N 1
ATOM 3186 C CA . PRO A 1 393 ? -2.061 2.156 13.922 1 98.69 393 PRO A CA 1
ATOM 3187 C C . PRO A 1 393 ? -1.43 2.877 15.109 1 98.69 393 PRO A C 1
ATOM 3189 O O . PRO A 1 393 ? -1.819 2.645 16.266 1 98.69 393 PRO A O 1
ATOM 3192 N N . LEU A 1 394 ? -0.49 3.727 14.875 1 98.56 394 LEU A N 1
ATOM 3193 C CA . LEU A 1 394 ? 0.093 4.52 15.953 1 98.56 394 LEU A CA 1
ATOM 3194 C C . LEU A 1 394 ? -0.94 5.473 16.547 1 98.56 394 LEU A C 1
ATOM 3196 O O . LEU A 1 394 ? -1.027 5.617 17.766 1 98.56 394 LEU A O 1
ATOM 3200 N N . THR A 1 395 ? -1.65 6.125 15.633 1 98.81 395 THR A N 1
ATOM 3201 C CA . THR A 1 395 ? -2.717 7.027 16.047 1 98.81 395 THR A CA 1
ATOM 3202 C C . THR A 1 395 ? -3.811 6.262 16.797 1 98.81 395 THR A C 1
ATOM 3204 O O . THR A 1 395 ? -4.332 6.742 17.797 1 98.81 395 THR A O 1
ATOM 3207 N N . VAL A 1 396 ? -4.125 5.086 16.328 1 98.62 396 VAL A N 1
ATOM 3208 C CA . VAL A 1 396 ? -5.145 4.277 16.984 1 98.62 396 VAL A CA 1
ATOM 3209 C C . VAL A 1 396 ? -4.695 3.939 18.406 1 98.62 396 VAL A C 1
ATOM 3211 O O . VAL A 1 396 ? -5.496 3.98 19.344 1 98.62 396 VAL A O 1
ATOM 3214 N N . ASN A 1 397 ? -3.449 3.564 18.562 1 98.62 397 ASN A N 1
ATOM 3215 C CA . ASN A 1 397 ? -2.953 3.277 19.906 1 98.62 397 ASN A CA 1
ATOM 3216 C C . ASN A 1 397 ? -3.092 4.484 20.828 1 98.62 397 ASN A C 1
ATOM 3218 O O . ASN A 1 397 ? -3.453 4.344 22 1 98.62 397 ASN A O 1
ATOM 3222 N N . TYR A 1 398 ? -2.779 5.676 20.328 1 98.5 398 TYR A N 1
ATOM 3223 C CA . TYR A 1 398 ? -2.99 6.934 21.031 1 98.5 398 TYR A CA 1
ATOM 3224 C C . TYR A 1 398 ? -4.445 7.086 21.453 1 98.5 398 TYR A C 1
ATOM 3226 O O . TYR A 1 398 ? -4.738 7.344 22.625 1 98.5 398 TYR A O 1
ATOM 3234 N N . LEU A 1 399 ? -5.375 6.848 20.562 1 98.69 399 LEU A N 1
ATOM 3235 C CA . LEU A 1 399 ? -6.793 7.047 20.844 1 98.69 399 LEU A CA 1
ATOM 3236 C C . LEU A 1 399 ? -7.309 5.992 21.812 1 98.69 399 LEU A C 1
ATOM 3238 O O . LEU A 1 399 ? -8.18 6.281 22.641 1 98.69 399 LEU A O 1
ATOM 3242 N N . GLN A 1 400 ? -6.762 4.777 21.734 1 98.12 400 GLN A N 1
ATOM 3243 C CA . GLN A 1 400 ? -7.137 3.715 22.656 1 98.12 400 GLN A CA 1
ATOM 3244 C C . GLN A 1 400 ? -6.73 4.062 24.078 1 98.12 400 GLN A C 1
ATOM 3246 O O . GLN A 1 400 ? -7.324 3.572 25.047 1 98.12 400 GLN A O 1
ATOM 3251 N N . ASN A 1 401 ? -5.785 4.938 24.188 1 98.19 401 ASN A N 1
ATOM 3252 C CA . ASN A 1 401 ? -5.262 5.277 25.516 1 98.19 401 ASN A CA 1
ATOM 3253 C C . ASN A 1 401 ? -5.711 6.668 25.953 1 98.19 401 ASN A C 1
ATOM 3255 O O . ASN A 1 401 ? -5.352 7.125 27.047 1 98.19 401 ASN A O 1
ATOM 3259 N N . LEU A 1 402 ? -6.43 7.344 25.109 1 98.5 402 LEU A N 1
ATOM 3260 C CA . LEU A 1 402 ? -6.941 8.664 25.453 1 98.5 402 LEU A CA 1
ATOM 3261 C C . LEU A 1 402 ? -7.938 8.578 26.609 1 98.5 402 LEU A C 1
ATOM 3263 O O . LEU A 1 402 ? -8.836 7.73 26.594 1 98.5 402 LEU A O 1
ATOM 3267 N N . LYS A 1 403 ? -7.785 9.461 27.594 1 97.69 403 LYS A N 1
ATOM 3268 C CA . LYS A 1 403 ? -8.695 9.492 28.734 1 97.69 403 LYS A CA 1
ATOM 3269 C C . LYS A 1 403 ? -9.773 10.555 28.547 1 97.69 403 LYS A C 1
ATOM 3271 O O . LYS A 1 403 ? -9.484 11.758 28.578 1 97.69 403 LYS A O 1
ATOM 3276 N N . TRP A 1 404 ? -10.945 10.203 28.422 1 97.62 404 TRP A N 1
ATOM 3277 C CA . TRP A 1 404 ? -12.109 11.062 28.219 1 97.62 404 TRP A CA 1
ATOM 3278 C C . TRP A 1 404 ? -13.398 10.281 28.453 1 97.62 404 TRP A C 1
ATOM 3280 O O . TRP A 1 404 ? -13.383 9.055 28.531 1 97.62 404 TRP A O 1
ATOM 3290 N N . PRO A 1 405 ? -14.547 10.859 28.656 1 98.12 405 PRO A N 1
ATOM 3291 C CA . PRO A 1 405 ? -15.781 10.172 29.031 1 98.12 405 PRO A CA 1
ATOM 3292 C C . PRO A 1 405 ? -16.219 9.133 28 1 98.12 405 PRO A C 1
ATOM 3294 O O . PRO A 1 405 ? -16.859 8.141 28.344 1 98.12 405 PRO A O 1
ATOM 3297 N N . GLY A 1 406 ? -15.828 9.305 26.766 1 98.12 406 GLY A N 1
ATOM 3298 C CA . GLY A 1 406 ? -16.25 8.391 25.719 1 98.12 406 GLY A CA 1
ATOM 3299 C C . GLY A 1 406 ? -15.258 7.266 25.469 1 98.12 406 GLY A C 1
ATOM 3300 O O . GLY A 1 406 ? -15.43 6.469 24.547 1 98.12 406 GLY A O 1
ATOM 3301 N N . ALA A 1 407 ? -14.258 7.078 26.297 1 98.12 407 ALA A N 1
ATOM 3302 C CA . ALA A 1 407 ? -13.141 6.172 26.047 1 98.12 407 ALA A CA 1
ATOM 3303 C C . ALA A 1 407 ? -13.609 4.723 25.984 1 98.12 407 ALA A C 1
ATOM 3305 O O . ALA A 1 407 ? -13.18 3.959 25.125 1 98.12 407 ALA A O 1
ATOM 3306 N N . LYS A 1 408 ? -14.43 4.309 26.906 1 97.81 408 LYS A N 1
ATOM 3307 C CA . LYS A 1 408 ? -14.922 2.932 26.922 1 97.81 408 LYS A CA 1
ATOM 3308 C C . LYS A 1 408 ? -15.742 2.617 25.688 1 97.81 408 LYS A C 1
ATOM 3310 O O . LYS A 1 408 ? -15.602 1.549 25.078 1 97.81 408 LYS A O 1
ATOM 3315 N N . LYS A 1 409 ? -16.609 3.527 25.312 1 98.06 409 LYS A N 1
ATOM 3316 C CA . LYS A 1 409 ? -17.422 3.357 24.109 1 98.06 409 LYS A CA 1
ATOM 3317 C C . LYS A 1 409 ? -16.562 3.273 22.859 1 98.06 409 LYS A C 1
ATOM 3319 O O . LYS A 1 409 ? -16.859 2.498 21.938 1 98.06 409 LYS A O 1
ATOM 3324 N N . TYR A 1 410 ? -15.531 4.008 22.812 1 98.06 410 TYR A N 1
ATOM 3325 C CA . TYR A 1 410 ? -14.633 4.055 21.656 1 98.06 410 TYR A CA 1
ATOM 3326 C C . TYR A 1 410 ? -14 2.691 21.406 1 98.06 410 TYR A C 1
ATOM 3328 O O . TYR A 1 410 ? -13.812 2.295 20.25 1 98.06 410 TYR A O 1
ATOM 3336 N N . LYS A 1 411 ? -13.727 1.935 22.406 1 96.44 411 LYS A N 1
ATOM 3337 C CA . LYS A 1 411 ? -13.023 0.662 22.297 1 96.44 411 LYS A CA 1
ATOM 3338 C C . LYS A 1 411 ? -13.906 -0.405 21.656 1 96.44 411 LYS A C 1
ATOM 3340 O O . LYS A 1 411 ? -13.398 -1.367 21.062 1 96.44 411 LYS A O 1
ATOM 3345 N N . THR A 1 412 ? -15.258 -0.159 21.656 1 95.31 412 THR A N 1
ATOM 3346 C CA . THR A 1 412 ? -16.109 -1.277 21.266 1 95.31 412 THR A CA 1
ATOM 3347 C C . THR A 1 412 ? -17.031 -0.886 20.109 1 95.31 412 THR A C 1
ATOM 3349 O O . THR A 1 412 ? -17.609 -1.75 19.453 1 95.31 412 THR A O 1
ATOM 3352 N N . VAL A 1 413 ? -17.141 0.383 19.891 1 97.06 413 VAL A N 1
ATOM 3353 C CA . VAL A 1 413 ? -18.078 0.831 18.859 1 97.06 413 VAL A CA 1
ATOM 3354 C C . VAL A 1 413 ? -17.656 0.265 17.5 1 97.06 413 VAL A C 1
ATOM 3356 O O . VAL A 1 413 ? -16.469 0.093 17.234 1 97.06 413 VAL A O 1
ATOM 3359 N N . ASP A 1 414 ? -18.656 0.007 16.641 1 95.81 414 ASP A N 1
ATOM 3360 C CA . ASP A 1 414 ? -18.375 -0.555 15.32 1 95.81 414 ASP A CA 1
ATOM 3361 C C . ASP A 1 414 ? -17.766 0.492 14.391 1 95.81 414 ASP A C 1
ATOM 3363 O O . ASP A 1 414 ? -18.156 1.66 14.422 1 95.81 414 ASP A O 1
ATOM 3367 N N . ARG A 1 415 ? -16.859 0.042 13.672 1 96.94 415 ARG A N 1
ATOM 3368 C CA . ARG A 1 415 ? -16.312 0.855 12.586 1 96.94 415 ARG A CA 1
ATOM 3369 C C . ARG A 1 415 ? -17.188 0.773 11.344 1 96.94 415 ARG A C 1
ATOM 3371 O O . ARG A 1 415 ? -17.75 -0.284 11.039 1 96.94 415 ARG A O 1
ATOM 3378 N N . LYS A 1 416 ? -17.25 1.857 10.609 1 97.06 416 LYS A N 1
ATOM 3379 C CA . LYS A 1 416 ? -18.078 1.897 9.414 1 97.06 416 LYS A CA 1
ATOM 3380 C C . LYS A 1 416 ? -17.25 2.164 8.164 1 97.06 416 LYS A C 1
ATOM 3382 O O . LYS A 1 416 ? -16.219 2.83 8.234 1 97.06 416 LYS A O 1
ATOM 3387 N N . GLN A 1 417 ? -17.766 1.644 7.086 1 97.56 417 GLN A N 1
ATOM 3388 C CA . GLN A 1 417 ? -17.203 1.982 5.781 1 97.56 417 GLN A CA 1
ATOM 3389 C C . GLN A 1 417 ? -17.609 3.389 5.355 1 97.56 417 GLN A C 1
ATOM 3391 O O . GLN A 1 417 ? -18.75 3.803 5.578 1 97.56 417 GLN A O 1
ATOM 3396 N N . TRP A 1 418 ? -16.719 4.125 4.809 1 98.44 418 TRP A N 1
ATOM 3397 C CA . TRP A 1 418 ? -16.953 5.449 4.242 1 98.44 418 TRP A CA 1
ATOM 3398 C C . TRP A 1 418 ? -16.812 5.426 2.725 1 98.44 418 TRP A C 1
ATOM 3400 O O . TRP A 1 418 ? -15.758 5.102 2.191 1 98.44 418 TRP A O 1
ATOM 3410 N N . TRP A 1 419 ? -17.953 5.727 2.033 1 97.25 419 TRP A N 1
ATOM 3411 C CA . TRP A 1 419 ? -18.016 5.684 0.576 1 97.25 419 TRP A CA 1
ATOM 3412 C C . TRP A 1 419 ? -18.219 7.082 -0.002 1 97.25 419 TRP A C 1
ATOM 3414 O O . TRP A 1 419 ? -19 7.871 0.515 1 97.25 419 TRP A O 1
ATOM 3424 N N . VAL A 1 420 ? -17.422 7.469 -0.925 1 96.94 420 VAL A N 1
ATOM 3425 C CA . VAL A 1 420 ? -17.625 8.664 -1.736 1 96.94 420 VAL A CA 1
ATOM 3426 C C . VAL A 1 420 ? -18.094 8.266 -3.131 1 96.94 420 VAL A C 1
ATOM 3428 O O . VAL A 1 420 ? -17.312 7.812 -3.959 1 96.94 420 VAL A O 1
ATOM 3431 N N . GLN A 1 421 ? -19.359 8.422 -3.307 1 92.81 421 GLN A N 1
ATOM 3432 C CA . GLN A 1 421 ? -20.047 7.852 -4.465 1 92.81 421 GLN A CA 1
ATOM 3433 C C . GLN A 1 421 ? -19.891 6.332 -4.492 1 92.81 421 GLN A C 1
ATOM 3435 O O . GLN A 1 421 ? -20.281 5.648 -3.541 1 92.81 421 GLN A O 1
ATOM 3440 N N . ASP A 1 422 ? -19.203 5.781 -5.441 1 92.81 422 ASP A N 1
ATOM 3441 C CA . ASP A 1 422 ? -19.125 4.328 -5.566 1 92.81 422 ASP A CA 1
ATOM 3442 C C . ASP A 1 422 ? -17.734 3.822 -5.223 1 92.81 422 ASP A C 1
ATOM 3444 O O . ASP A 1 422 ? -17.406 2.664 -5.484 1 92.81 422 ASP A O 1
ATOM 3448 N N . GLU A 1 423 ? -17.047 4.668 -4.566 1 96.31 423 GLU A N 1
ATOM 3449 C CA . GLU A 1 423 ? -15.688 4.281 -4.227 1 96.31 423 GLU A CA 1
ATOM 3450 C C . GLU A 1 423 ? -15.492 4.203 -2.715 1 96.31 423 GLU A C 1
ATOM 3452 O O . GLU A 1 423 ? -15.922 5.094 -1.983 1 96.31 423 GLU A O 1
ATOM 3457 N N . LEU A 1 424 ? -14.914 3.123 -2.266 1 98.12 424 LEU A N 1
ATOM 3458 C CA . LEU A 1 424 ? -14.578 2.98 -0.854 1 98.12 424 LEU A CA 1
ATOM 3459 C C . LEU A 1 424 ? -13.422 3.898 -0.473 1 98.12 424 LEU A C 1
ATOM 3461 O O . LEU A 1 424 ? -12.266 3.619 -0.802 1 98.12 424 LEU A O 1
ATOM 3465 N N . ALA A 1 425 ? -13.688 4.953 0.274 1 98.56 425 ALA A N 1
ATOM 3466 C CA . ALA A 1 425 ? -12.703 5.98 0.602 1 98.56 425 ALA A CA 1
ATOM 3467 C C . ALA A 1 425 ? -11.922 5.613 1.86 1 98.56 425 ALA A C 1
ATOM 3469 O O . ALA A 1 425 ? -10.766 6 2.016 1 98.56 425 ALA A O 1
ATOM 3470 N N . GLY A 1 426 ? -12.609 4.895 2.744 1 98.5 426 GLY A N 1
ATOM 3471 C CA . GLY A 1 426 ? -11.953 4.512 3.984 1 98.5 426 GLY A CA 1
ATOM 3472 C C . GLY A 1 426 ? -12.922 4.031 5.047 1 98.5 426 GLY A C 1
ATOM 3473 O O . GLY A 1 426 ? -13.922 3.373 4.738 1 98.5 426 GLY A O 1
ATOM 3474 N N . TYR A 1 427 ? -12.516 4.238 6.285 1 98.69 427 TYR A N 1
ATOM 3475 C CA . TYR A 1 427 ? -13.289 3.746 7.426 1 98.69 427 TYR A CA 1
ATOM 3476 C C . TYR A 1 427 ? -13.398 4.812 8.508 1 98.69 427 TYR A C 1
ATOM 3478 O O . TYR A 1 427 ? -12.508 5.656 8.648 1 98.69 427 TYR A O 1
ATOM 3486 N N . THR A 1 428 ? -14.469 4.746 9.25 1 98.38 428 THR A N 1
ATOM 3487 C CA . THR A 1 428 ? -14.703 5.75 10.281 1 98.38 428 THR A CA 1
ATOM 3488 C C . THR A 1 428 ? -15.188 5.098 11.57 1 98.38 428 THR A C 1
ATOM 3490 O O . THR A 1 428 ? -15.867 4.066 11.539 1 98.38 428 THR A O 1
ATOM 3493 N N . LYS A 1 429 ? -14.789 5.594 12.641 1 96.94 429 LYS A N 1
ATOM 3494 C CA . LYS A 1 429 ? -15.289 5.305 13.984 1 96.94 429 LYS A CA 1
ATOM 3495 C C . LYS A 1 429 ? -15.672 6.586 14.719 1 96.94 429 LYS A C 1
ATOM 3497 O O . LYS A 1 429 ? -14.844 7.496 14.852 1 96.94 429 LYS A O 1
ATOM 3502 N N . SER A 1 430 ? -16.906 6.691 15.203 1 97.31 430 SER A N 1
ATOM 3503 C CA . SER A 1 430 ? -17.375 7.918 15.844 1 97.31 430 SER A CA 1
ATOM 3504 C C . SER A 1 430 ? -17.984 7.629 17.203 1 97.31 430 SER A C 1
ATOM 3506 O O . SER A 1 430 ? -18.797 6.711 17.344 1 97.31 430 SER A O 1
ATOM 3508 N N . VAL A 1 431 ? -17.547 8.336 18.156 1 97.69 431 VAL A N 1
ATOM 3509 C CA . VAL A 1 431 ? -18.109 8.32 19.5 1 97.69 431 VAL A CA 1
ATOM 3510 C C . VAL A 1 431 ? -18.25 9.75 20.031 1 97.69 431 VAL A C 1
ATOM 3512 O O . VAL A 1 431 ? -17.25 10.469 20.141 1 97.69 431 VAL A O 1
ATOM 3515 N N . ASP A 1 432 ? -19.531 10.156 20.281 1 97.12 432 ASP A N 1
ATOM 3516 C CA . ASP A 1 432 ? -19.766 11.508 20.781 1 97.12 432 ASP A CA 1
ATOM 3517 C C . ASP A 1 432 ? -19.172 12.547 19.828 1 97.12 432 ASP A C 1
ATOM 3519 O O . ASP A 1 432 ? -19.484 12.57 18.641 1 97.12 432 ASP A O 1
ATOM 3523 N N . ASN A 1 433 ? -18.141 13.344 20.312 1 98.06 433 ASN A N 1
ATOM 3524 C CA . ASN A 1 433 ? -17.594 14.422 19.5 1 98.06 433 ASN A CA 1
ATOM 3525 C C . ASN A 1 433 ? -16.344 13.969 18.75 1 98.06 433 ASN A C 1
ATOM 3527 O O . ASN A 1 433 ? -15.766 14.734 17.969 1 98.06 433 ASN A O 1
ATOM 3531 N N . LEU A 1 434 ? -15.914 12.711 18.938 1 98.69 434 LEU A N 1
ATOM 3532 C CA . LEU A 1 434 ? -14.695 12.211 18.297 1 98.69 434 LEU A CA 1
ATOM 3533 C C . LEU A 1 434 ? -15.023 11.375 17.062 1 98.69 434 LEU A C 1
ATOM 3535 O O . LEU A 1 434 ? -15.844 10.453 17.141 1 98.69 434 LEU A O 1
ATOM 3539 N N . THR A 1 435 ? -14.438 11.695 15.969 1 98.62 435 THR A N 1
ATOM 3540 C CA . THR A 1 435 ? -14.477 10.883 14.758 1 98.62 435 THR A CA 1
ATOM 3541 C C . THR A 1 435 ? -13.062 10.508 14.312 1 98.62 435 THR A C 1
ATOM 3543 O O . THR A 1 435 ? -12.211 11.383 14.133 1 98.62 435 THR A O 1
ATOM 3546 N N . GLU A 1 436 ? -12.797 9.266 14.266 1 98.75 436 GLU A N 1
ATOM 3547 C CA . GLU A 1 436 ? -11.562 8.695 13.727 1 98.75 436 GLU A CA 1
ATOM 3548 C C . GLU A 1 436 ? -11.758 8.203 12.297 1 98.75 436 GLU A C 1
ATOM 3550 O O . GLU A 1 436 ? -12.719 7.496 12.008 1 98.75 436 GLU A O 1
ATOM 3555 N N . VAL A 1 437 ? -10.82 8.594 11.344 1 98.81 437 VAL A N 1
ATOM 3556 C CA . VAL A 1 437 ? -10.992 8.195 9.953 1 98.81 437 VAL A CA 1
ATOM 3557 C C . VAL A 1 437 ? -9.672 7.645 9.406 1 98.81 437 VAL A C 1
ATOM 3559 O O . VAL A 1 437 ? -8.609 8.234 9.617 1 98.81 437 VAL A O 1
ATOM 3562 N N . LEU A 1 438 ? -9.758 6.52 8.781 1 98.88 438 LEU A N 1
ATOM 3563 C CA . LEU A 1 438 ? -8.68 6.062 7.906 1 98.88 438 LEU A CA 1
ATOM 3564 C C . LEU A 1 438 ? -9 6.375 6.449 1 98.88 438 LEU A C 1
ATOM 3566 O O . LEU A 1 438 ? -10.078 6.023 5.953 1 98.88 438 LEU A O 1
ATOM 3570 N N . VAL A 1 439 ? -8.109 7.078 5.789 1 98.94 439 VAL A N 1
ATOM 3571 C CA . VAL A 1 439 ? -8.266 7.367 4.367 1 98.94 439 VAL A CA 1
ATOM 3572 C C . VAL A 1 439 ? -7.426 6.391 3.547 1 98.94 439 VAL A C 1
ATOM 3574 O O . VAL A 1 439 ? -6.195 6.406 3.619 1 98.94 439 VAL A O 1
ATOM 3577 N N . ARG A 1 440 ? -8.055 5.602 2.76 1 98.69 440 ARG A N 1
ATOM 3578 C CA . ARG A 1 440 ? -7.379 4.586 1.962 1 98.69 440 ARG A CA 1
ATOM 3579 C C . ARG A 1 440 ? -6.484 5.223 0.905 1 98.69 440 ARG A C 1
ATOM 3581 O O . ARG A 1 440 ? -6.816 6.277 0.359 1 98.69 440 ARG A O 1
ATOM 3588 N N . ASN A 1 441 ? -5.375 4.531 0.639 1 98.56 441 ASN A N 1
ATOM 3589 C CA . ASN A 1 441 ? -4.465 4.867 -0.451 1 98.56 441 ASN A CA 1
ATOM 3590 C C . ASN A 1 441 ? -3.898 6.273 -0.296 1 98.56 441 ASN A C 1
ATOM 3592 O O . ASN A 1 441 ? -3.596 6.938 -1.289 1 98.56 441 ASN A O 1
ATOM 3596 N N . ALA A 1 442 ? -3.881 6.797 0.932 1 98.81 442 ALA A N 1
ATOM 3597 C CA . ALA A 1 442 ? -3.271 8.094 1.213 1 98.81 442 ALA A CA 1
ATOM 3598 C C . ALA A 1 442 ? -2.066 7.945 2.137 1 98.81 442 ALA A C 1
ATOM 3600 O O . ALA A 1 442 ? -2.062 7.094 3.027 1 98.81 442 ALA A O 1
ATOM 3601 N N . GLY A 1 443 ? -1.071 8.789 1.9 1 98.44 443 GLY A N 1
ATOM 3602 C CA . GLY A 1 443 ? 0.086 8.859 2.779 1 98.44 443 GLY A CA 1
ATOM 3603 C C . GLY A 1 443 ? -0.035 9.93 3.842 1 98.44 443 GLY A C 1
ATOM 3604 O O . GLY A 1 443 ? -1.111 10.141 4.406 1 98.44 443 GLY A O 1
ATOM 3605 N N . HIS A 1 444 ? 1.066 10.539 4.141 1 98.25 444 HIS A N 1
ATOM 3606 C CA . HIS A 1 444 ? 1.173 11.516 5.219 1 98.25 444 HIS A CA 1
ATOM 3607 C C . HIS A 1 444 ? 0.4 12.789 4.883 1 98.25 444 HIS A C 1
ATOM 3609 O O . HIS A 1 444 ? -0.101 13.469 5.781 1 98.25 444 HIS A O 1
ATOM 3615 N N . MET A 1 445 ? 0.367 13.133 3.621 1 98.25 445 MET A N 1
ATOM 3616 C CA . MET A 1 445 ? -0.367 14.305 3.148 1 98.25 445 MET A CA 1
ATOM 3617 C C . MET A 1 445 ? -1.664 13.891 2.461 1 98.25 445 MET A C 1
ATOM 3619 O O . MET A 1 445 ? -1.738 13.867 1.23 1 98.25 445 MET A O 1
ATOM 3623 N N . VAL A 1 446 ? -2.646 13.703 3.26 1 98.81 446 VAL A N 1
ATOM 3624 C CA . VAL A 1 446 ? -3.9 13.094 2.832 1 98.81 446 VAL A CA 1
ATOM 3625 C C . VAL A 1 446 ? -4.523 13.93 1.713 1 98.81 446 VAL A C 1
ATOM 3627 O O . VAL A 1 446 ? -4.895 13.391 0.665 1 98.81 446 VAL A O 1
ATOM 3630 N N . PRO A 1 447 ? -4.613 15.297 1.829 1 98.81 447 PRO A N 1
ATOM 3631 C CA . PRO A 1 447 ? -5.246 16.047 0.738 1 98.81 447 PRO A CA 1
ATOM 3632 C C . PRO A 1 447 ? -4.441 15.992 -0.558 1 98.81 447 PRO A C 1
ATOM 3634 O O . PRO A 1 447 ? -5 16.156 -1.645 1 98.81 447 PRO A O 1
ATOM 3637 N N . TYR A 1 448 ? -3.109 15.789 -0.414 1 98.38 448 TYR A N 1
ATOM 3638 C CA . TYR A 1 448 ? -2.26 15.641 -1.59 1 98.38 448 TYR A CA 1
ATOM 3639 C C . TYR A 1 448 ? -2.506 14.297 -2.268 1 98.38 448 TYR A C 1
ATOM 3641 O O . TYR A 1 448 ? -2.67 14.227 -3.486 1 98.38 448 TYR A O 1
ATOM 3649 N N . ASP A 1 449 ? -2.637 13.242 -1.482 1 98.44 449 ASP A N 1
ATOM 3650 C CA . ASP A 1 449 ? -2.701 11.875 -1.984 1 98.44 449 ASP A CA 1
ATOM 3651 C C . ASP A 1 449 ? -4.105 11.531 -2.473 1 98.44 449 ASP A C 1
ATOM 3653 O O . ASP A 1 449 ? -4.27 10.758 -3.414 1 98.44 449 ASP A O 1
ATOM 3657 N N . GLN A 1 450 ? -5.117 12.023 -1.73 1 98.62 450 GLN A N 1
ATOM 3658 C CA . GLN A 1 450 ? -6.52 11.75 -2.039 1 98.62 450 GLN A CA 1
ATOM 3659 C C . GLN A 1 450 ? -7.359 13.023 -1.927 1 98.62 450 GLN A C 1
ATOM 3661 O O . GLN A 1 450 ? -8.203 13.133 -1.037 1 98.62 450 GLN A O 1
ATOM 3666 N N . PRO A 1 451 ? -7.176 13.922 -2.92 1 98.56 451 PRO A N 1
ATOM 3667 C CA . PRO A 1 451 ? -7.809 15.234 -2.805 1 98.56 451 PRO A CA 1
ATOM 3668 C C . PRO A 1 451 ? -9.336 15.164 -2.764 1 98.56 451 PRO A C 1
ATOM 3670 O O . PRO A 1 451 ? -9.969 15.883 -1.995 1 98.56 451 PRO A O 1
ATOM 3673 N N . ARG A 1 452 ? -9.945 14.258 -3.57 1 98.19 452 ARG A N 1
ATOM 3674 C CA . ARG A 1 452 ? -11.398 14.141 -3.6 1 98.19 452 ARG A CA 1
ATOM 3675 C C . ARG A 1 452 ? -11.938 13.656 -2.256 1 98.19 452 ARG A C 1
ATOM 3677 O O . ARG A 1 452 ? -12.906 14.203 -1.738 1 98.19 452 ARG A O 1
ATOM 3684 N N . TRP A 1 453 ? -11.328 12.672 -1.717 1 98.56 453 TRP A N 1
ATOM 3685 C CA . TRP A 1 453 ? -11.766 12.117 -0.441 1 98.56 453 TRP A CA 1
ATOM 3686 C C . TRP A 1 453 ? -11.5 13.094 0.698 1 98.56 453 TRP A C 1
ATOM 3688 O O . TRP A 1 453 ? -12.297 13.188 1.641 1 98.56 453 TRP A O 1
ATOM 3698 N N . ALA A 1 454 ? -10.391 13.805 0.615 1 98.75 454 ALA A N 1
ATOM 3699 C CA . ALA A 1 454 ? -10.07 14.805 1.634 1 98.75 454 ALA A CA 1
ATOM 3700 C C . ALA A 1 454 ? -11.102 15.93 1.639 1 98.75 454 ALA A C 1
ATOM 3702 O O . ALA A 1 454 ? -11.492 16.422 2.701 1 98.75 454 ALA A O 1
ATOM 3703 N N . LEU A 1 455 ? -11.516 16.359 0.447 1 98.62 455 LEU A N 1
ATOM 3704 C CA . LEU A 1 455 ? -12.531 17.391 0.359 1 98.62 455 LEU A CA 1
ATOM 3705 C C . LEU A 1 455 ? -13.859 16.906 0.933 1 98.62 455 LEU A C 1
ATOM 3707 O O . LEU A 1 455 ? -14.539 17.641 1.649 1 98.62 455 LEU A O 1
ATOM 3711 N N . ASP A 1 456 ? -14.234 15.656 0.593 1 98.31 456 ASP A N 1
ATOM 3712 C CA . ASP A 1 456 ? -15.453 15.086 1.162 1 98.31 456 ASP A CA 1
ATOM 3713 C C . ASP A 1 456 ? -15.367 15.023 2.686 1 98.31 456 ASP A C 1
ATOM 3715 O O . ASP A 1 456 ? -16.328 15.391 3.379 1 98.31 456 ASP A O 1
ATOM 3719 N N . LEU A 1 457 ? -14.266 14.562 3.189 1 98.56 457 LEU A N 1
ATOM 3720 C CA . LEU A 1 457 ? -14 14.398 4.613 1 98.56 457 LEU A CA 1
ATOM 3721 C C . LEU A 1 457 ? -14.172 15.719 5.355 1 98.56 457 LEU A C 1
ATOM 3723 O O . LEU A 1 457 ? -14.93 15.797 6.32 1 98.56 457 LEU A O 1
ATOM 3727 N N . ILE A 1 458 ? -13.516 16.797 4.895 1 98.81 458 ILE A N 1
ATOM 3728 C CA . ILE A 1 458 ? -13.516 18.062 5.625 1 98.81 458 ILE A CA 1
ATOM 3729 C C . ILE A 1 458 ? -14.891 18.719 5.512 1 98.81 458 ILE A C 1
ATOM 3731 O O . ILE A 1 458 ? -15.344 19.391 6.445 1 98.81 458 ILE A O 1
ATOM 3735 N N . THR A 1 459 ? -15.508 18.531 4.344 1 98.19 459 THR A N 1
ATOM 3736 C CA . THR A 1 459 ? -16.828 19.125 4.145 1 98.19 459 THR A CA 1
ATOM 3737 C C . THR A 1 459 ? -17.859 18.484 5.07 1 98.19 459 THR A C 1
ATOM 3739 O O . THR A 1 459 ? -18.656 19.188 5.695 1 98.19 459 THR A O 1
ATOM 3742 N N . ARG A 1 460 ? -17.812 17.172 5.191 1 97.75 460 ARG A N 1
ATOM 3743 C CA . ARG A 1 460 ? -18.703 16.5 6.125 1 97.75 460 ARG A CA 1
ATOM 3744 C C . ARG A 1 460 ? -18.453 16.969 7.559 1 97.75 460 ARG A C 1
ATOM 3746 O O . ARG A 1 460 ? -19.391 17.234 8.305 1 97.75 460 ARG A O 1
ATOM 3753 N N . PHE A 1 461 ? -17.25 17.047 7.891 1 98.5 461 PHE A N 1
ATOM 3754 C CA . PHE A 1 461 ? -16.844 17.422 9.25 1 98.5 461 PHE A CA 1
ATOM 3755 C C . PHE A 1 461 ? -17.344 18.812 9.602 1 98.5 461 PHE A C 1
ATOM 3757 O O . PHE A 1 461 ? -18 19 10.625 1 98.5 461 PHE A O 1
ATOM 3764 N N . THR A 1 462 ? -17.109 19.797 8.68 1 98.56 462 THR A N 1
ATOM 3765 C CA . THR A 1 462 ? -17.406 21.188 8.992 1 98.56 462 THR A CA 1
ATOM 3766 C C . THR A 1 462 ? -18.906 21.453 8.914 1 98.56 462 THR A C 1
ATOM 3768 O O . THR A 1 462 ? -19.391 22.453 9.445 1 98.56 462 THR A O 1
ATOM 3771 N N . HIS A 1 463 ? -19.641 20.594 8.266 1 96.81 463 HIS A N 1
ATOM 3772 C CA . HIS A 1 463 ? -21.078 20.781 8.156 1 96.81 463 HIS A CA 1
ATOM 3773 C C . HIS A 1 463 ? -21.828 19.797 9.047 1 96.81 463 HIS A C 1
ATOM 3775 O O . HIS A 1 463 ? -23.047 19.656 8.938 1 96.81 463 HIS A O 1
ATOM 3781 N N . ASN A 1 464 ? -21.031 19.062 9.828 1 95.94 464 ASN A N 1
ATOM 3782 C CA . ASN A 1 464 ? -21.578 18.125 10.797 1 95.94 464 ASN A CA 1
ATOM 3783 C C . ASN A 1 464 ? -22.438 17.047 10.133 1 95.94 464 ASN A C 1
ATOM 3785 O O . ASN A 1 464 ? -23.547 16.766 10.578 1 95.94 464 ASN A O 1
ATOM 3789 N N . LYS A 1 465 ? -21.922 16.578 9.086 1 92.75 465 LYS A N 1
ATOM 3790 C CA . LYS A 1 465 ? -22.578 15.492 8.375 1 92.75 465 LYS A CA 1
ATOM 3791 C C . LYS A 1 465 ? -21.953 14.148 8.711 1 92.75 465 LYS A C 1
ATOM 3793 O O . LYS A 1 465 ? -20.734 14.055 8.867 1 92.75 465 LYS A O 1
ATOM 3798 N N . LYS A 1 466 ? -22.734 13.156 8.789 1 87.31 466 LYS A N 1
ATOM 3799 C CA . LYS A 1 466 ? -22.25 11.82 9.109 1 87.31 466 LYS A CA 1
ATOM 3800 C C . LYS A 1 466 ? -21.547 11.195 7.91 1 87.31 466 LYS A C 1
ATOM 3802 O O . LYS A 1 466 ? -21.859 11.492 6.762 1 87.31 466 LYS A O 1
ATOM 3807 N N . PHE A 1 467 ? -20.625 10.43 8.266 1 86.88 467 PHE A N 1
ATOM 3808 C CA . PHE A 1 467 ? -19.984 9.633 7.23 1 86.88 467 PHE A CA 1
ATOM 3809 C C . PHE A 1 467 ? -20.859 8.445 6.84 1 86.88 467 PHE A C 1
ATOM 3811 O O . PHE A 1 467 ? -21.531 7.855 7.688 1 86.88 467 PHE A O 1
ATOM 3818 N N . LYS A 1 468 ? -21.078 8.125 5.562 1 79.69 468 LYS A N 1
ATOM 3819 C CA . LYS A 1 468 ? -21.891 7.008 5.078 1 79.69 468 LYS A CA 1
ATOM 3820 C C . LYS A 1 468 ? -21.172 6.238 3.977 1 79.69 468 LYS A C 1
ATOM 3822 O O . LYS A 1 468 ? -20.328 6.797 3.273 1 79.69 468 LYS A O 1
ATOM 3827 N N . MET B 1 1 ? -36.562 -25.641 45.719 1 26.67 1 MET B N 1
ATOM 3828 C CA . MET B 1 1 ? -36.594 -26.438 44.5 1 26.67 1 MET B CA 1
ATOM 3829 C C . MET B 1 1 ? -36.5 -25.531 43.281 1 26.67 1 MET B C 1
ATOM 3831 O O . MET B 1 1 ? -37.5 -25.047 42.75 1 26.67 1 MET B O 1
ATOM 3835 N N . THR B 1 2 ? -35.562 -24.562 43.25 1 32.72 2 THR B N 1
ATOM 3836 C CA . THR B 1 2 ? -35.281 -23.531 42.25 1 32.72 2 THR B CA 1
ATOM 3837 C C . THR B 1 2 ? -34.906 -24.172 40.906 1 32.72 2 THR B C 1
ATOM 3839 O O . THR B 1 2 ? -33.969 -24.938 40.812 1 32.72 2 THR B O 1
ATOM 3842 N N . GLN B 1 3 ? -35.969 -24.406 40.062 1 31.81 3 GLN B N 1
ATOM 3843 C CA . GLN B 1 3 ? -35.906 -25 38.75 1 31.81 3 GLN B CA 1
ATOM 3844 C C . GLN B 1 3 ? -34.938 -24.266 37.844 1 31.81 3 GLN B C 1
ATOM 3846 O O . GLN B 1 3 ? -35.031 -23.047 37.656 1 31.81 3 GLN B O 1
ATOM 3851 N N . LEU B 1 4 ? -33.688 -24.766 37.75 1 33.69 4 LEU B N 1
ATOM 3852 C CA . LEU B 1 4 ? -32.594 -24.422 36.844 1 33.69 4 LEU B CA 1
ATOM 3853 C C . LEU B 1 4 ? -33.031 -24.516 35.375 1 33.69 4 LEU B C 1
ATOM 3855 O O . LEU B 1 4 ? -33.375 -25.594 34.906 1 33.69 4 LEU B O 1
ATOM 3859 N N . PHE B 1 5 ? -33.812 -23.516 34.875 1 33.44 5 PHE B N 1
ATOM 3860 C CA . PHE B 1 5 ? -34.094 -23.438 33.438 1 33.44 5 PHE B CA 1
ATOM 3861 C C . PHE B 1 5 ? -32.812 -23.406 32.625 1 33.44 5 PHE B C 1
ATOM 3863 O O . PHE B 1 5 ? -32 -22.484 32.75 1 33.44 5 PHE B O 1
ATOM 3870 N N . SER B 1 6 ? -32.25 -24.594 32.344 1 29.78 6 SER B N 1
ATOM 3871 C CA . SER B 1 6 ? -31.141 -24.734 31.391 1 29.78 6 SER B CA 1
ATOM 3872 C C . SER B 1 6 ? -31.547 -24.281 29.984 1 29.78 6 SER B C 1
ATOM 3874 O O . SER B 1 6 ? -32.438 -24.875 29.375 1 29.78 6 SER B O 1
ATOM 3876 N N . LEU B 1 7 ? -31.422 -23.016 29.672 1 30.48 7 LEU B N 1
ATOM 3877 C CA . LEU B 1 7 ? -31.562 -22.547 28.312 1 30.48 7 LEU B CA 1
ATOM 3878 C C . LEU B 1 7 ? -30.594 -23.25 27.375 1 30.48 7 LEU B C 1
ATOM 3880 O O . LEU B 1 7 ? -29.375 -23.109 27.516 1 30.48 7 LEU B O 1
ATOM 3884 N N . PHE B 1 8 ? -30.984 -24.406 26.828 1 28.81 8 PHE B N 1
ATOM 3885 C CA . PHE B 1 8 ? -30.266 -25.062 25.734 1 28.81 8 PHE B CA 1
ATOM 3886 C C . PHE B 1 8 ? -30.266 -24.188 24.484 1 28.81 8 PHE B C 1
ATOM 3888 O O . PHE B 1 8 ? -31.312 -23.938 23.891 1 28.81 8 PHE B O 1
ATOM 3895 N N . VAL B 1 9 ? -29.359 -23.297 24.391 1 29.14 9 VAL B N 1
ATOM 3896 C CA . VAL B 1 9 ? -29.109 -22.625 23.125 1 29.14 9 VAL B CA 1
ATOM 3897 C C . VAL B 1 9 ? -28.75 -23.656 22.062 1 29.14 9 VAL B C 1
ATOM 3899 O O . VAL B 1 9 ? -27.734 -24.344 22.172 1 29.14 9 VAL B O 1
ATOM 3902 N N . PHE B 1 10 ? -29.766 -24.188 21.422 1 28.14 10 PHE B N 1
ATOM 3903 C CA . PHE B 1 10 ? -29.594 -25.016 20.234 1 28.14 10 PHE B CA 1
ATOM 3904 C C . PHE B 1 10 ? -28.844 -24.281 19.141 1 28.14 10 PHE B C 1
ATOM 3906 O O . PHE B 1 10 ? -29.312 -23.25 18.641 1 28.14 10 PHE B O 1
ATOM 3913 N N . PHE B 1 11 ? -27.578 -24.438 19.188 1 28.58 11 PHE B N 1
ATOM 3914 C CA . PHE B 1 11 ? -26.75 -24.078 18.031 1 28.58 11 PHE B CA 1
ATOM 3915 C C . PHE B 1 11 ? -27.203 -24.828 16.797 1 28.58 11 PHE B C 1
ATOM 3917 O O . PHE B 1 11 ? -27.109 -26.047 16.734 1 28.58 11 PHE B O 1
ATOM 3924 N N . VAL B 1 12 ? -28.328 -24.359 16.203 1 29.34 12 VAL B N 1
ATOM 3925 C CA . VAL B 1 12 ? -28.656 -24.875 14.883 1 29.34 12 VAL B CA 1
ATOM 3926 C C . VAL B 1 12 ? -27.453 -24.734 13.953 1 29.34 12 VAL B C 1
ATOM 3928 O O . VAL B 1 12 ? -27.031 -23.625 13.648 1 29.34 12 VAL B O 1
ATOM 3931 N N . PHE B 1 13 ? -26.719 -25.844 13.953 1 29.2 13 PHE B N 1
ATOM 3932 C CA . PHE B 1 13 ? -25.734 -26 12.891 1 29.2 13 PHE B CA 1
ATOM 3933 C C . PHE B 1 13 ? -26.422 -26.109 11.531 1 29.2 13 PHE B C 1
ATOM 3935 O O . PHE B 1 13 ? -26.984 -27.156 11.195 1 29.2 13 PHE B O 1
ATOM 3942 N N . VAL B 1 14 ? -27.078 -25.109 11.008 1 30.25 14 VAL B N 1
ATOM 3943 C CA . VAL B 1 14 ? -27.469 -25.141 9.602 1 30.25 14 VAL B CA 1
ATOM 3944 C C . VAL B 1 14 ? -26.266 -25.516 8.734 1 30.25 14 VAL B C 1
ATOM 3946 O O . VAL B 1 14 ? -25.25 -24.797 8.727 1 30.25 14 VAL B O 1
ATOM 3949 N N . ARG B 1 15 ? -26.25 -26.797 8.438 1 33.44 15 ARG B N 1
ATOM 3950 C CA . ARG B 1 15 ? -25.328 -27.25 7.406 1 33.44 15 ARG B CA 1
ATOM 3951 C C . ARG B 1 15 ? -25.594 -26.531 6.086 1 33.44 15 ARG B C 1
ATOM 3953 O O . ARG B 1 15 ? -26.531 -26.859 5.367 1 33.44 15 ARG B O 1
ATOM 3960 N N . ALA B 1 16 ? -25.5 -25.25 6.133 1 37.75 16 ALA B N 1
ATOM 3961 C CA . ALA B 1 16 ? -25.484 -24.672 4.793 1 37.75 16 ALA B CA 1
ATOM 3962 C C . ALA B 1 16 ? -24.406 -25.312 3.924 1 37.75 16 ALA B C 1
ATOM 3964 O O . ALA B 1 16 ? -23.25 -25.359 4.312 1 37.75 16 ALA B O 1
ATOM 3965 N N . ASP B 1 17 ? -24.734 -26.188 3.059 1 33.34 17 ASP B N 1
ATOM 3966 C CA . ASP B 1 17 ? -23.859 -26.641 1.981 1 33.34 17 ASP B CA 1
ATOM 3967 C C . ASP B 1 17 ? -23.109 -25.453 1.352 1 33.34 17 ASP B C 1
ATOM 3969 O O . ASP B 1 17 ? -23.656 -24.75 0.51 1 33.34 17 ASP B O 1
ATOM 3973 N N . THR B 1 18 ? -22.219 -24.859 2.033 1 39.66 18 THR B N 1
ATOM 3974 C CA . THR B 1 18 ? -21.406 -23.75 1.557 1 39.66 18 THR B CA 1
ATOM 3975 C C . THR B 1 18 ? -20.469 -24.203 0.441 1 39.66 18 THR B C 1
ATOM 3977 O O . THR B 1 18 ? -19.609 -25.047 0.655 1 39.66 18 THR B O 1
ATOM 3980 N N . HIS B 1 19 ? -21.016 -24.312 -0.768 1 43.12 19 HIS B N 1
ATOM 3981 C CA . HIS B 1 19 ? -20.156 -24.484 -1.939 1 43.12 19 HIS B CA 1
ATOM 3982 C C . HIS B 1 19 ? -19.109 -23.391 -2.021 1 43.12 19 HIS B C 1
ATOM 3984 O O . HIS B 1 19 ? -19.422 -22.25 -2.402 1 43.12 19 HIS B O 1
ATOM 3990 N N . GLY B 1 20 ? -18.172 -23.438 -1.175 1 45.62 20 GLY B N 1
ATOM 3991 C CA . GLY B 1 20 ? -17.109 -22.438 -1.027 1 45.62 20 GLY B CA 1
ATOM 3992 C C . GLY B 1 20 ? -16.125 -22.453 -2.174 1 45.62 20 GLY B C 1
ATOM 3993 O O . GLY B 1 20 ? -15.57 -23.5 -2.52 1 45.62 20 GLY B O 1
ATOM 3994 N N . PHE B 1 21 ? -16.344 -21.703 -3.258 1 48.69 21 PHE B N 1
ATOM 3995 C CA . PHE B 1 21 ? -15.344 -21.594 -4.305 1 48.69 21 PHE B CA 1
ATOM 3996 C C . PHE B 1 21 ? -14.125 -20.812 -3.803 1 48.69 21 PHE B C 1
ATOM 3998 O O . PHE B 1 21 ? -14.258 -19.688 -3.34 1 48.69 21 PHE B O 1
ATOM 4005 N N . THR B 1 22 ? -13.031 -21.609 -3.52 1 59.72 22 THR B N 1
ATOM 4006 C CA . THR B 1 22 ? -11.805 -21.062 -2.947 1 59.72 22 THR B CA 1
ATOM 4007 C C . THR B 1 22 ? -10.859 -20.578 -4.047 1 59.72 22 THR B C 1
ATOM 4009 O O . THR B 1 22 ? -9.797 -20.031 -3.762 1 59.72 22 THR B O 1
ATOM 4012 N N . ASN B 1 23 ? -11.273 -20.859 -5.359 1 67.06 23 ASN B N 1
ATOM 4013 C CA . ASN B 1 23 ? -10.352 -20.266 -6.32 1 67.06 23 ASN B CA 1
ATOM 4014 C C . ASN B 1 23 ? -10.266 -18.75 -6.145 1 67.06 23 ASN B C 1
ATOM 4016 O O . ASN B 1 23 ? -11.242 -18.031 -6.379 1 67.06 23 ASN B O 1
ATOM 4020 N N . ILE B 1 24 ? -9.172 -18.375 -5.824 1 70.81 24 ILE B N 1
ATOM 4021 C CA . ILE B 1 24 ? -9 -17 -5.371 1 70.81 24 ILE B CA 1
ATOM 4022 C C . ILE B 1 24 ? -8.836 -16.078 -6.578 1 70.81 24 ILE B C 1
ATOM 4024 O O . ILE B 1 24 ? -8.906 -14.852 -6.441 1 70.81 24 ILE B O 1
ATOM 4028 N N . TYR B 1 25 ? -8.75 -16.688 -7.781 1 78.25 25 TYR B N 1
ATOM 4029 C CA . TYR B 1 25 ? -8.562 -15.859 -8.961 1 78.25 25 TYR B CA 1
ATOM 4030 C C . TYR B 1 25 ? -9.891 -15.312 -9.461 1 78.25 25 TYR B C 1
ATOM 4032 O O . TYR B 1 25 ? -10.953 -15.828 -9.109 1 78.25 25 TYR B O 1
ATOM 4040 N N . PRO B 1 26 ? -9.82 -14.25 -10.25 1 77.5 26 PRO B N 1
ATOM 4041 C CA . PRO B 1 26 ? -11.07 -13.695 -10.773 1 77.5 26 PRO B CA 1
ATOM 4042 C C . PRO B 1 26 ? -11.906 -14.719 -11.531 1 77.5 26 PRO B C 1
ATOM 4044 O O . PRO B 1 26 ? -11.359 -15.562 -12.25 1 77.5 26 PRO B O 1
ATOM 4047 N N . LYS B 1 27 ? -13.188 -14.609 -11.352 1 80 27 LYS B N 1
ATOM 4048 C CA . LYS B 1 27 ? -14.102 -15.523 -12.039 1 80 27 LYS B CA 1
ATOM 4049 C C . LYS B 1 27 ? -14.234 -15.164 -13.516 1 80 27 LYS B C 1
ATOM 4051 O O . LYS B 1 27 ? -14.633 -14.047 -13.852 1 80 27 LYS B O 1
ATOM 4056 N N . LEU B 1 28 ? -13.898 -16.125 -14.328 1 87 28 LEU B N 1
ATOM 4057 C CA . LEU B 1 28 ? -13.93 -15.906 -15.773 1 87 28 LEU B CA 1
ATOM 4058 C C . LEU B 1 28 ? -15.32 -16.172 -16.328 1 87 28 LEU B C 1
ATOM 4060 O O . LEU B 1 28 ? -16.078 -16.969 -15.781 1 87 28 LEU B O 1
ATOM 4064 N N . LYS B 1 29 ? -15.641 -15.516 -17.438 1 84.69 29 LYS B N 1
ATOM 4065 C CA . LYS B 1 29 ? -16.922 -15.695 -18.109 1 84.69 29 LYS B CA 1
ATOM 4066 C C . LYS B 1 29 ? -16.812 -16.688 -19.266 1 84.69 29 LYS B C 1
ATOM 4068 O O . LYS B 1 29 ? -15.75 -16.797 -19.891 1 84.69 29 LYS B O 1
ATOM 4073 N N . LYS B 1 30 ? -17.891 -17.344 -19.406 1 87.56 30 LYS B N 1
ATOM 4074 C CA . LYS B 1 30 ? -18 -18.234 -20.562 1 87.56 30 LYS B CA 1
ATOM 4075 C C . LYS B 1 30 ? -18.438 -17.469 -21.812 1 87.56 30 LYS B C 1
ATOM 4077 O O . LYS B 1 30 ? -19.328 -16.609 -21.734 1 87.56 30 LYS B O 1
ATOM 4082 N N . PHE B 1 31 ? -17.719 -17.797 -22.875 1 86.44 31 PHE B N 1
ATOM 4083 C CA . PHE B 1 31 ? -18.094 -17.172 -24.141 1 86.44 31 PHE B CA 1
ATOM 4084 C C . PHE B 1 31 ? -18.578 -18.219 -25.141 1 86.44 31 PHE B C 1
ATOM 4086 O O . PHE B 1 31 ? -17.953 -19.266 -25.297 1 86.44 31 PHE B O 1
ATOM 4093 N N . VAL B 1 32 ? -19.766 -17.984 -25.656 1 78.38 32 VAL B N 1
ATOM 4094 C CA . VAL B 1 32 ? -20.484 -18.969 -26.469 1 78.38 32 VAL B CA 1
ATOM 4095 C C . VAL B 1 32 ? -19.812 -19.094 -27.828 1 78.38 32 VAL B C 1
ATOM 4097 O O . VAL B 1 32 ? -19.547 -18.078 -28.5 1 78.38 32 VAL B O 1
ATOM 4100 N N . LEU B 1 33 ? -19.516 -20.312 -28.109 1 80.31 33 LEU B N 1
ATOM 4101 C CA . LEU B 1 33 ? -18.938 -20.656 -29.406 1 80.31 33 LEU B CA 1
ATOM 4102 C C . LEU B 1 33 ? -20.016 -20.734 -30.484 1 80.31 33 LEU B C 1
ATOM 4104 O O . LEU B 1 33 ? -21.125 -21.188 -30.234 1 80.31 33 LEU B O 1
ATOM 4108 N N . ASP B 1 34 ? -19.578 -20.203 -31.609 1 81.75 34 ASP B N 1
ATOM 4109 C CA . ASP B 1 34 ? -20.422 -20.453 -32.781 1 81.75 34 ASP B CA 1
ATOM 4110 C C . ASP B 1 34 ? -20.438 -21.938 -33.125 1 81.75 34 ASP B C 1
ATOM 4112 O O . ASP B 1 34 ? -19.406 -22.531 -33.438 1 81.75 34 ASP B O 1
ATOM 4116 N N . LYS B 1 35 ? -21.578 -22.594 -33.156 1 81.44 35 LYS B N 1
ATOM 4117 C CA . LYS B 1 35 ? -21.75 -24.031 -33.406 1 81.44 35 LYS B CA 1
ATOM 4118 C C . LYS B 1 35 ? -21.25 -24.406 -34.781 1 81.44 35 LYS B C 1
ATOM 4120 O O . LYS B 1 35 ? -20.859 -25.547 -35.031 1 81.44 35 LYS B O 1
ATOM 4125 N N . ASN B 1 36 ? -21.219 -23.438 -35.625 1 86.31 36 ASN B N 1
ATOM 4126 C CA . ASN B 1 36 ? -20.844 -23.734 -37 1 86.31 36 ASN B CA 1
ATOM 4127 C C . ASN B 1 36 ? -19.391 -23.375 -37.281 1 86.31 36 ASN B C 1
ATOM 4129 O O . ASN B 1 36 ? -18.891 -23.594 -38.406 1 86.31 36 ASN B O 1
ATOM 4133 N N . ALA B 1 37 ? -18.734 -22.922 -36.25 1 89.19 37 ALA B N 1
ATOM 4134 C CA . ALA B 1 37 ? -17.359 -22.5 -36.469 1 89.19 37 ALA B CA 1
ATOM 4135 C C . ALA B 1 37 ? -16.422 -23.719 -36.531 1 89.19 37 ALA B C 1
ATOM 4137 O O . ALA B 1 37 ? -16.641 -24.719 -35.844 1 89.19 37 ALA B O 1
ATOM 4138 N N . ASP B 1 38 ? -15.422 -23.609 -37.406 1 92.38 38 ASP B N 1
ATOM 4139 C CA . ASP B 1 38 ? -14.406 -24.656 -37.469 1 92.38 38 ASP B CA 1
ATOM 4140 C C . ASP B 1 38 ? -13.352 -24.484 -36.406 1 92.38 38 ASP B C 1
ATOM 4142 O O . ASP B 1 38 ? -12.398 -23.719 -36.562 1 92.38 38 ASP B O 1
ATOM 4146 N N . VAL B 1 39 ? -13.406 -25.203 -35.375 1 95 39 VAL B N 1
ATOM 4147 C CA . VAL B 1 39 ? -12.492 -25.078 -34.25 1 95 39 VAL B CA 1
ATOM 4148 C C . VAL B 1 39 ? -11.414 -26.172 -34.344 1 95 39 VAL B C 1
ATOM 4150 O O . VAL B 1 39 ? -10.555 -26.266 -33.469 1 95 39 VAL B O 1
ATOM 4153 N N . GLY B 1 40 ? -11.414 -26.922 -35.438 1 95.5 40 GLY B N 1
ATOM 4154 C CA . GLY B 1 40 ? -10.453 -28 -35.594 1 95.5 40 GLY B CA 1
ATOM 4155 C C . GLY B 1 40 ? -10.672 -29.141 -34.625 1 95.5 40 GLY B C 1
ATOM 4156 O O . GLY B 1 40 ? -11.734 -29.234 -34 1 95.5 40 GLY B O 1
ATOM 4157 N N . GLU B 1 41 ? -9.703 -30.109 -34.562 1 96.56 41 GLU B N 1
ATOM 4158 C CA . GLU B 1 41 ? -9.742 -31.25 -33.656 1 96.56 41 GLU B CA 1
ATOM 4159 C C . GLU B 1 41 ? -8.68 -31.125 -32.594 1 96.56 41 GLU B C 1
ATOM 4161 O O . GLU B 1 41 ? -7.586 -30.609 -32.844 1 96.56 41 GLU B O 1
ATOM 4166 N N . PRO B 1 42 ? -9.094 -31.609 -31.406 1 98.38 42 PRO B N 1
ATOM 4167 C CA . PRO B 1 42 ? -8.039 -31.625 -30.391 1 98.38 42 PRO B CA 1
ATOM 4168 C C . PRO B 1 42 ? -6.859 -32.5 -30.766 1 98.38 42 PRO B C 1
ATOM 4170 O O . PRO B 1 42 ? -7.047 -33.562 -31.359 1 98.38 42 PRO B O 1
ATOM 4173 N N . LEU B 1 43 ? -5.723 -32.031 -30.469 1 98.88 43 LEU B N 1
ATOM 4174 C CA . LEU B 1 43 ? -4.508 -32.781 -30.766 1 98.88 43 LEU B CA 1
ATOM 4175 C C . LEU B 1 43 ? -4.008 -33.5 -29.531 1 98.88 43 LEU B C 1
ATOM 4177 O O . LEU B 1 43 ? -3.625 -32.875 -28.531 1 98.88 43 LEU B O 1
ATOM 4181 N N . PHE B 1 44 ? -4.043 -34.781 -29.547 1 98.81 44 PHE B N 1
ATOM 4182 C CA . PHE B 1 44 ? -3.471 -35.625 -28.5 1 98.81 44 PHE B CA 1
ATOM 4183 C C . PHE B 1 44 ? -2.102 -36.156 -28.922 1 98.81 44 PHE B C 1
ATOM 4185 O O . PHE B 1 44 ? -1.985 -36.875 -29.906 1 98.81 44 PHE B O 1
ATOM 4192 N N . LEU B 1 45 ? -1.107 -35.844 -28.172 1 98.88 45 LEU B N 1
ATOM 4193 C CA . LEU B 1 45 ? 0.271 -36.094 -28.578 1 98.88 45 LEU B CA 1
ATOM 4194 C C . LEU B 1 45 ? 0.756 -37.438 -28.078 1 98.88 45 LEU B C 1
ATOM 4196 O O . LEU B 1 45 ? 1.668 -38.031 -28.672 1 98.88 45 LEU B O 1
ATOM 4200 N N . THR B 1 46 ? 0.202 -38 -27.031 1 98.81 46 THR B N 1
ATOM 4201 C CA . THR B 1 46 ? 0.674 -39.188 -26.344 1 98.81 46 THR B CA 1
ATOM 4202 C C . THR B 1 46 ? 0.76 -40.375 -27.297 1 98.81 46 THR B C 1
ATOM 4204 O O . THR B 1 46 ? 1.786 -41.031 -27.359 1 98.81 46 THR B O 1
ATOM 4207 N N . PRO B 1 47 ? -0.322 -40.625 -28.125 1 98.5 47 PRO B N 1
ATOM 4208 C CA . PRO B 1 47 ? -0.216 -41.75 -29.047 1 98.5 47 PRO B CA 1
ATOM 4209 C C . PRO B 1 47 ? 0.916 -41.594 -30.047 1 98.5 47 PRO B C 1
ATOM 4211 O O . PRO B 1 47 ? 1.568 -42.594 -30.422 1 98.5 47 PRO B O 1
ATOM 4214 N N . LEU B 1 48 ? 1.155 -40.375 -30.531 1 98.69 48 LEU B N 1
ATOM 4215 C CA . LEU B 1 48 ? 2.229 -40.125 -31.484 1 98.69 48 LEU B CA 1
ATOM 4216 C C . LEU B 1 48 ? 3.594 -40.344 -30.844 1 98.69 48 LEU B C 1
ATOM 4218 O O . LEU B 1 48 ? 4.48 -40.938 -31.438 1 98.69 48 LEU B O 1
ATOM 4222 N N . ILE B 1 49 ? 3.77 -39.906 -29.625 1 98.31 49 ILE B N 1
ATOM 4223 C CA . ILE B 1 49 ? 5.027 -40.062 -28.906 1 98.31 49 ILE B CA 1
ATOM 4224 C C . ILE B 1 49 ? 5.305 -41.531 -28.641 1 98.31 49 ILE B C 1
ATOM 4226 O O . ILE B 1 49 ? 6.43 -42 -28.828 1 98.31 49 ILE B O 1
ATOM 4230 N N . GLU B 1 50 ? 4.258 -42.281 -28.266 1 97.94 50 GLU B N 1
ATOM 4231 C CA . GLU B 1 50 ? 4.402 -43.688 -27.938 1 97.94 50 GLU B CA 1
ATOM 4232 C C . GLU B 1 50 ? 4.75 -44.5 -29.188 1 97.94 50 GLU B C 1
ATOM 4234 O O . GLU B 1 50 ? 5.402 -45.562 -29.078 1 97.94 50 GLU B O 1
ATOM 4239 N N . SER B 1 51 ? 4.371 -44 -30.344 1 98 51 SER B N 1
ATOM 4240 C CA . SER B 1 51 ? 4.637 -44.719 -31.578 1 98 51 SER B CA 1
ATOM 4241 C C . SER B 1 51 ? 5.941 -44.25 -32.219 1 98 51 SER B C 1
ATOM 4243 O O . SER B 1 51 ? 6.277 -44.656 -33.344 1 98 51 SER B O 1
ATOM 4245 N N . GLY B 1 52 ? 6.617 -43.281 -31.578 1 97.25 52 GLY B N 1
ATOM 4246 C CA . GLY B 1 52 ? 7.91 -42.812 -32.062 1 97.25 52 GLY B CA 1
ATOM 4247 C C . GLY B 1 52 ? 7.809 -41.781 -33.156 1 97.25 52 GLY B C 1
ATOM 4248 O O . GLY B 1 52 ? 8.812 -41.406 -33.75 1 97.25 52 GLY B O 1
ATOM 4249 N N . LYS B 1 53 ? 6.621 -41.25 -33.406 1 98.25 53 LYS B N 1
ATOM 4250 C CA . LYS B 1 53 ? 6.406 -40.25 -34.438 1 98.25 53 LYS B CA 1
ATOM 4251 C C . LYS B 1 53 ? 6.633 -38.844 -33.906 1 98.25 53 LYS B C 1
ATOM 4253 O O . LYS B 1 53 ? 5.75 -38 -34 1 98.25 53 LYS B O 1
ATOM 4258 N N . ILE B 1 54 ? 7.809 -38.625 -33.469 1 98.25 54 ILE B N 1
ATOM 4259 C CA . ILE B 1 54 ? 8.156 -37.438 -32.719 1 98.25 54 ILE B CA 1
ATOM 4260 C C . ILE B 1 54 ? 8.117 -36.219 -33.656 1 98.25 54 ILE B C 1
ATOM 4262 O O . ILE B 1 54 ? 7.559 -35.188 -33.312 1 98.25 54 ILE B O 1
ATOM 4266 N N . ASP B 1 55 ? 8.664 -36.312 -34.844 1 98.12 55 ASP B N 1
ATOM 4267 C CA . ASP B 1 55 ? 8.68 -35.219 -35.812 1 98.12 55 ASP B CA 1
ATOM 4268 C C . ASP B 1 55 ? 7.258 -34.812 -36.188 1 98.12 55 ASP B C 1
ATOM 4270 O O . ASP B 1 55 ? 6.945 -33.625 -36.312 1 98.12 55 ASP B O 1
ATOM 4274 N N . GLU B 1 56 ? 6.508 -35.812 -36.375 1 98.31 56 GLU B N 1
ATOM 4275 C CA . GLU B 1 56 ? 5.109 -35.562 -36.719 1 98.31 56 GLU B CA 1
ATOM 4276 C C . GLU B 1 56 ? 4.383 -34.875 -35.562 1 98.31 56 GLU B C 1
ATOM 4278 O O . GLU B 1 56 ? 3.631 -33.938 -35.781 1 98.31 56 GLU B O 1
ATOM 4283 N N . ALA B 1 57 ? 4.578 -35.406 -34.406 1 98.75 57 ALA B N 1
ATOM 4284 C CA . ALA B 1 57 ? 3.961 -34.844 -33.219 1 98.75 57 ALA B CA 1
ATOM 4285 C C . ALA B 1 57 ? 4.332 -33.344 -33.062 1 98.75 57 ALA B C 1
ATOM 4287 O O . ALA B 1 57 ? 3.467 -32.531 -32.812 1 98.75 57 ALA B O 1
ATOM 4288 N N . ARG B 1 58 ? 5.602 -33 -33.25 1 98.44 58 ARG B N 1
ATOM 4289 C CA . ARG B 1 58 ? 6.074 -31.625 -33.125 1 98.44 58 ARG B CA 1
ATOM 4290 C C . ARG B 1 58 ? 5.445 -30.719 -34.188 1 98.44 58 ARG B C 1
ATOM 4292 O O . ARG B 1 58 ? 5.023 -29.609 -33.875 1 98.44 58 ARG B O 1
ATOM 4299 N N . LYS B 1 59 ? 5.434 -31.219 -35.344 1 98.38 59 LYS B N 1
ATOM 4300 C CA . LYS B 1 59 ? 4.867 -30.438 -36.438 1 98.38 59 LYS B CA 1
ATOM 4301 C C . LYS B 1 59 ? 3.395 -30.141 -36.188 1 98.38 59 LYS B C 1
ATOM 4303 O O . LYS B 1 59 ? 2.943 -29.016 -36.406 1 98.38 59 LYS B O 1
ATOM 4308 N N . GLU B 1 60 ? 2.738 -31.125 -35.719 1 98.44 60 GLU B N 1
ATOM 4309 C CA . GLU B 1 60 ? 1.307 -30.969 -35.5 1 98.44 60 GLU B CA 1
ATOM 4310 C C . GLU B 1 60 ? 1.043 -30.031 -34.312 1 98.44 60 GLU B C 1
ATOM 4312 O O . GLU B 1 60 ? -0.006 -29.391 -34.25 1 98.44 60 GLU B O 1
ATOM 4317 N N . ALA B 1 61 ? 1.965 -29.969 -33.406 1 98.81 61 ALA B N 1
ATOM 4318 C CA . ALA B 1 61 ? 1.771 -29.188 -32.188 1 98.81 61 ALA B CA 1
ATOM 4319 C C . ALA B 1 61 ? 2.064 -27.719 -32.406 1 98.81 61 ALA B C 1
ATOM 4321 O O . ALA B 1 61 ? 1.782 -26.875 -31.562 1 98.81 61 ALA B O 1
ATOM 4322 N N . ILE B 1 62 ? 2.604 -27.297 -33.594 1 98.69 62 ILE B N 1
ATOM 4323 C CA . ILE B 1 62 ? 2.959 -25.922 -33.906 1 98.69 62 ILE B CA 1
ATOM 4324 C C . ILE B 1 62 ? 1.709 -25.047 -33.844 1 98.69 62 ILE B C 1
ATOM 4326 O O . ILE B 1 62 ? 0.669 -25.406 -34.406 1 98.69 62 ILE B O 1
ATOM 4330 N N . VAL B 1 63 ? 1.827 -23.953 -33.125 1 98.56 63 VAL B N 1
ATOM 4331 C CA . VAL B 1 63 ? 0.728 -23 -33.062 1 98.56 63 VAL B CA 1
ATOM 4332 C C . VAL B 1 63 ? 0.91 -21.906 -34.125 1 98.56 63 VAL B C 1
ATOM 4334 O O . VAL B 1 63 ? 1.93 -21.219 -34.125 1 98.56 63 VAL B O 1
ATOM 4337 N N . GLU B 1 64 ? -0.056 -21.766 -34.969 1 96.56 64 GLU B N 1
ATOM 4338 C CA . GLU B 1 64 ? -0.075 -20.703 -35.969 1 96.56 64 GLU B CA 1
ATOM 4339 C C . GLU B 1 64 ? -1.345 -19.875 -35.875 1 96.56 64 GLU B C 1
ATOM 4341 O O . GLU B 1 64 ? -2.455 -20.391 -35.969 1 96.56 64 GLU B O 1
ATOM 4346 N N . HIS B 1 65 ? -1.135 -18.703 -35.656 1 96.5 65 HIS B N 1
ATOM 4347 C CA . HIS B 1 65 ? -2.221 -17.734 -35.531 1 96.5 65 HIS B CA 1
ATOM 4348 C C . HIS B 1 65 ? -1.753 -16.344 -35.938 1 96.5 65 HIS B C 1
ATOM 4350 O O . HIS B 1 65 ? -0.643 -15.93 -35.594 1 96.5 65 HIS B O 1
ATOM 4356 N N . LYS B 1 66 ? -2.592 -15.578 -36.594 1 96.12 66 LYS B N 1
ATOM 4357 C CA . LYS B 1 66 ? -2.227 -14.273 -37.156 1 96.12 66 LYS B CA 1
ATOM 4358 C C . LYS B 1 66 ? -1.791 -13.32 -36.031 1 96.12 66 LYS B C 1
ATOM 4360 O O . LYS B 1 66 ? -0.821 -12.578 -36.188 1 96.12 66 LYS B O 1
ATOM 4365 N N . GLU B 1 67 ? -2.451 -13.336 -34.906 1 96.38 67 GLU B N 1
ATOM 4366 C CA . GLU B 1 67 ? -2.174 -12.391 -33.812 1 96.38 67 GLU B CA 1
ATOM 4367 C C . GLU B 1 67 ? -0.909 -12.773 -33.062 1 96.38 67 GLU B C 1
ATOM 4369 O O . GLU B 1 67 ? -0.268 -11.922 -32.438 1 96.38 67 GLU B O 1
ATOM 4374 N N . ILE B 1 68 ? -0.584 -13.977 -33.031 1 95.31 68 ILE B N 1
ATOM 4375 C CA . ILE B 1 68 ? 0.599 -14.461 -32.344 1 95.31 68 ILE B CA 1
ATOM 4376 C C . ILE B 1 68 ? 1.852 -14.117 -33.125 1 95.31 68 ILE B C 1
ATOM 4378 O O . ILE B 1 68 ? 2.922 -13.898 -32.562 1 95.31 68 ILE B O 1
ATOM 4382 N N . GLY B 1 69 ? 1.719 -13.977 -34.406 1 92.75 69 GLY B N 1
ATOM 4383 C CA . GLY B 1 69 ? 2.789 -13.523 -35.281 1 92.75 69 GLY B CA 1
ATOM 4384 C C . GLY B 1 69 ? 3.961 -14.484 -35.344 1 92.75 69 GLY B C 1
ATOM 4385 O O . GLY B 1 69 ? 3.779 -15.68 -35.562 1 92.75 69 GLY B O 1
ATOM 4386 N N . ALA B 1 70 ? 5.156 -13.938 -35.062 1 90.75 70 ALA B N 1
ATOM 4387 C CA . ALA B 1 70 ? 6.375 -14.703 -35.312 1 90.75 70 ALA B CA 1
ATOM 4388 C C . ALA B 1 70 ? 6.801 -15.445 -34.031 1 90.75 70 ALA B C 1
ATOM 4390 O O . ALA B 1 70 ? 7.812 -16.156 -34.031 1 90.75 70 ALA B O 1
ATOM 4391 N N . VAL B 1 71 ? 6.023 -15.391 -33 1 95.5 71 VAL B N 1
ATOM 4392 C CA . VAL B 1 71 ? 6.379 -16.094 -31.766 1 95.5 71 VAL B CA 1
ATOM 4393 C C . VAL B 1 71 ? 6.117 -17.594 -31.938 1 95.5 71 VAL B C 1
ATOM 4395 O O . VAL B 1 71 ? 4.973 -18 -32.125 1 95.5 71 VAL B O 1
ATOM 4398 N N . SER B 1 72 ? 7.156 -18.328 -31.906 1 95.94 72 SER B N 1
ATOM 4399 C CA . SER B 1 72 ? 7.02 -19.766 -32.031 1 95.94 72 SER B CA 1
ATOM 4400 C C . SER B 1 72 ? 6.473 -20.391 -30.734 1 95.94 72 SER B C 1
ATOM 4402 O O . SER B 1 72 ? 6.867 -20 -29.641 1 95.94 72 SER B O 1
ATOM 4404 N N . SER B 1 73 ? 5.566 -21.312 -30.953 1 98.56 73 SER B N 1
ATOM 4405 C CA . SER B 1 73 ? 5.062 -22.031 -29.781 1 98.56 73 SER B CA 1
ATOM 4406 C C . SER B 1 73 ? 4.43 -23.359 -30.188 1 98.56 73 SER B C 1
ATOM 4408 O O . SER B 1 73 ? 4.266 -23.641 -31.375 1 98.56 73 SER B O 1
ATOM 4410 N N . TYR B 1 74 ? 4.191 -24.188 -29.203 1 98.88 74 TYR B N 1
ATOM 4411 C CA . TYR B 1 74 ? 3.611 -25.516 -29.375 1 98.88 74 TYR B CA 1
ATOM 4412 C C . TYR B 1 74 ? 2.516 -25.766 -28.344 1 98.88 74 TYR B C 1
ATOM 4414 O O . TYR B 1 74 ? 2.645 -25.375 -27.188 1 98.88 74 TYR B O 1
ATOM 4422 N N . ALA B 1 75 ? 1.417 -26.375 -28.781 1 98.88 75 ALA B N 1
ATOM 4423 C CA . ALA B 1 75 ? 0.328 -26.656 -27.859 1 98.88 75 ALA B CA 1
ATOM 4424 C C . ALA B 1 75 ? -0.35 -27.984 -28.188 1 98.88 75 ALA B C 1
ATOM 4426 O O . ALA B 1 75 ? -0.188 -28.5 -29.297 1 98.88 75 ALA B O 1
ATOM 4427 N N . GLY B 1 76 ? -1.08 -28.469 -27.266 1 98.81 76 GLY B N 1
ATOM 4428 C CA . GLY B 1 76 ? -1.811 -29.734 -27.391 1 98.81 76 GLY B CA 1
ATOM 4429 C C . GLY B 1 76 ? -2.068 -30.406 -26.062 1 98.81 76 GLY B C 1
ATOM 4430 O O . GLY B 1 76 ? -2.051 -29.75 -25.016 1 98.81 76 GLY B O 1
ATOM 4431 N N . TYR B 1 77 ? -2.426 -31.719 -26.172 1 98.94 77 TYR B N 1
ATOM 4432 C CA . TYR B 1 77 ? -2.764 -32.469 -24.969 1 98.94 77 TYR B CA 1
ATOM 4433 C C . TYR B 1 77 ? -1.766 -33.594 -24.75 1 98.94 77 TYR B C 1
ATOM 4435 O O . TYR B 1 77 ? -1.326 -34.25 -25.688 1 98.94 77 TYR B O 1
ATOM 4443 N N . PHE B 1 78 ? -1.432 -33.781 -23.531 1 98.94 78 PHE B N 1
ATOM 4444 C CA . PHE B 1 78 ? -0.793 -35 -23.078 1 98.94 78 PHE B CA 1
ATOM 4445 C C . PHE B 1 78 ? -1.758 -35.844 -22.25 1 98.94 78 PHE B C 1
ATOM 4447 O O . PHE B 1 78 ? -2.357 -35.344 -21.297 1 98.94 78 PHE B O 1
ATOM 4454 N N . THR B 1 79 ? -1.887 -37.094 -22.578 1 98.88 79 THR B N 1
ATOM 4455 C CA . THR B 1 79 ? -2.705 -38.031 -21.797 1 98.88 79 THR B CA 1
ATOM 4456 C C . THR B 1 79 ? -1.931 -38.531 -20.578 1 98.88 79 THR B C 1
ATOM 4458 O O . THR B 1 79 ? -0.845 -39.094 -20.734 1 98.88 79 THR B O 1
ATOM 4461 N N . VAL B 1 80 ? -2.545 -38.375 -19.438 1 98.62 80 VAL B N 1
ATOM 4462 C CA . VAL B 1 80 ? -1.81 -38.75 -18.234 1 98.62 80 VAL B CA 1
ATOM 4463 C C . VAL B 1 80 ? -2.484 -39.938 -17.578 1 98.62 80 VAL B C 1
ATOM 4465 O O . VAL B 1 80 ? -1.894 -40.594 -16.719 1 98.62 80 VAL B O 1
ATOM 4468 N N . ASN B 1 81 ? -3.668 -40.219 -17.938 1 98.25 81 ASN B N 1
ATOM 4469 C CA . ASN B 1 81 ? -4.398 -41.406 -17.516 1 98.25 81 ASN B CA 1
ATOM 4470 C C . ASN B 1 81 ? -5.277 -41.938 -18.625 1 98.25 81 ASN B C 1
ATOM 4472 O O . ASN B 1 81 ? -6.344 -41.406 -18.906 1 98.25 81 ASN B O 1
ATOM 4476 N N . LYS B 1 82 ? -4.93 -43.031 -19.188 1 97.88 82 LYS B N 1
ATOM 4477 C CA . LYS B 1 82 ? -5.641 -43.625 -20.328 1 97.88 82 LYS B CA 1
ATOM 4478 C C . LYS B 1 82 ? -6.977 -44.219 -19.906 1 97.88 82 LYS B C 1
ATOM 4480 O O . LYS B 1 82 ? -7.965 -44.125 -20.641 1 97.88 82 LYS B O 1
ATOM 4485 N N . GLU B 1 83 ? -6.953 -44.781 -18.781 1 97.88 83 GLU B N 1
ATOM 4486 C CA . GLU B 1 83 ? -8.172 -45.406 -18.266 1 97.88 83 GLU B CA 1
ATOM 4487 C C . GLU B 1 83 ? -9.312 -44.406 -18.156 1 97.88 83 GLU B C 1
ATOM 4489 O O . GLU B 1 83 ? -10.453 -44.688 -18.531 1 97.88 83 GLU B O 1
ATOM 4494 N N . TYR B 1 84 ? -9 -43.219 -17.688 1 98.19 84 TYR B N 1
ATOM 4495 C CA . TYR B 1 84 ? -10.031 -42.219 -17.438 1 98.19 84 TYR B CA 1
ATOM 4496 C C . TYR B 1 84 ? -10.023 -41.156 -18.531 1 98.19 84 TYR B C 1
ATOM 4498 O O . TYR B 1 84 ? -10.805 -40.188 -18.484 1 98.19 84 TYR B O 1
ATOM 4506 N N . ASN B 1 85 ? -9.125 -41.344 -19.5 1 98.19 85 ASN B N 1
ATOM 4507 C CA . ASN B 1 85 ? -8.93 -40.344 -20.562 1 98.19 85 ASN B CA 1
ATOM 4508 C C . ASN B 1 85 ? -8.664 -38.969 -20 1 98.19 85 ASN B C 1
ATOM 4510 O O . ASN B 1 85 ? -9.359 -38 -20.359 1 98.19 85 ASN B O 1
ATOM 4514 N N . SER B 1 86 ? -7.793 -38.906 -19.016 1 98.56 86 SER B N 1
ATOM 4515 C CA . SER B 1 86 ? -7.363 -37.625 -18.438 1 98.56 86 SER B CA 1
ATOM 4516 C C . SER B 1 86 ? -6.258 -37 -19.266 1 98.56 86 SER B C 1
ATOM 4518 O O . SER B 1 86 ? -5.23 -37.625 -19.531 1 98.56 86 SER B O 1
ATOM 4520 N N . ASN B 1 87 ? -6.512 -35.781 -19.672 1 98.81 87 ASN B N 1
ATOM 4521 C CA . ASN B 1 87 ? -5.609 -35.062 -20.578 1 98.81 87 ASN B CA 1
ATOM 4522 C C . ASN B 1 87 ? -5.277 -33.656 -20.047 1 98.81 87 ASN B C 1
ATOM 4524 O O . ASN B 1 87 ? -6.168 -32.938 -19.594 1 98.81 87 ASN B O 1
ATOM 4528 N N . LEU B 1 88 ? -4.035 -33.344 -20.031 1 98.81 88 LEU B N 1
ATOM 4529 C CA . LEU B 1 88 ? -3.586 -32.031 -19.625 1 98.81 88 LEU B CA 1
ATOM 4530 C C . LEU B 1 88 ? -3.191 -31.188 -20.828 1 98.81 88 LEU B C 1
ATOM 4532 O O . LEU B 1 88 ? -2.453 -31.656 -21.703 1 98.81 88 LEU B O 1
ATOM 4536 N N . PHE B 1 89 ? -3.719 -30 -20.891 1 98.81 89 PHE B N 1
ATOM 4537 C CA . PHE B 1 89 ? -3.373 -29.047 -21.938 1 98.81 89 PHE B CA 1
ATOM 4538 C C . PHE B 1 89 ? -2.068 -28.328 -21.609 1 98.81 89 PHE B C 1
ATOM 4540 O O . PHE B 1 89 ? -1.856 -27.906 -20.469 1 98.81 89 PHE B O 1
ATOM 4547 N N . PHE B 1 90 ? -1.162 -28.234 -22.578 1 98.88 90 PHE B N 1
ATOM 4548 C CA . PHE B 1 90 ? 0.069 -27.484 -22.375 1 98.88 90 PHE B CA 1
ATOM 4549 C C . PHE B 1 90 ? 0.26 -26.469 -23.5 1 98.88 90 PHE B C 1
ATOM 4551 O O . PHE B 1 90 ? -0.302 -26.625 -24.594 1 98.88 90 PHE B O 1
ATOM 4558 N N . TRP B 1 91 ? 0.887 -25.438 -23.203 1 98.94 91 TRP B N 1
ATOM 4559 C CA . TRP B 1 91 ? 1.36 -24.438 -24.156 1 98.94 91 TRP B CA 1
ATOM 4560 C C . TRP B 1 91 ? 2.816 -24.078 -23.875 1 98.94 91 TRP B C 1
ATOM 4562 O O . TRP B 1 91 ? 3.154 -23.609 -22.781 1 98.94 91 TRP B O 1
ATOM 4572 N N . PHE B 1 92 ? 3.689 -24.359 -24.891 1 98.94 92 PHE B N 1
ATOM 4573 C CA . PHE B 1 92 ? 5.133 -24.234 -24.734 1 98.94 92 PHE B CA 1
ATOM 4574 C C . PHE B 1 92 ? 5.676 -23.125 -25.609 1 98.94 92 PHE B C 1
ATOM 4576 O O . PHE B 1 92 ? 5.312 -23.016 -26.797 1 98.94 92 PHE B O 1
ATOM 4583 N N . PHE B 1 93 ? 6.555 -22.281 -25.031 1 98.88 93 PHE B N 1
ATOM 4584 C CA . PHE B 1 93 ? 7.211 -21.188 -25.734 1 98.88 93 PHE B CA 1
ATOM 4585 C C . PHE B 1 93 ? 8.727 -21.297 -25.625 1 98.88 93 PHE B C 1
ATOM 4587 O O . PHE B 1 93 ? 9.297 -21.078 -24.547 1 98.88 93 PHE B O 1
ATOM 4594 N N . PRO B 1 94 ? 9.406 -21.641 -26.766 1 98.62 94 PRO B N 1
ATOM 4595 C CA . PRO B 1 94 ? 10.867 -21.578 -26.734 1 98.62 94 PRO B CA 1
ATOM 4596 C C . PRO B 1 94 ? 11.383 -20.172 -26.422 1 98.62 94 PRO B C 1
ATOM 4598 O O . PRO B 1 94 ? 10.766 -19.172 -26.828 1 98.62 94 PRO B O 1
ATOM 4601 N N . ALA B 1 95 ? 12.508 -20.156 -25.766 1 98.56 95 ALA B N 1
ATOM 4602 C CA . ALA B 1 95 ? 13.125 -18.875 -25.453 1 98.56 95 ALA B CA 1
ATOM 4603 C C . ALA B 1 95 ? 13.445 -18.094 -26.719 1 98.56 95 ALA B C 1
ATOM 4605 O O . ALA B 1 95 ? 13.812 -18.688 -27.75 1 98.56 95 ALA B O 1
ATOM 4606 N N . GLN B 1 96 ? 13.344 -16.781 -26.578 1 96.88 96 GLN B N 1
ATOM 4607 C CA . GLN B 1 96 ? 13.695 -15.922 -27.703 1 96.88 96 GLN B CA 1
ATOM 4608 C C . GLN B 1 96 ? 15.195 -15.961 -27.984 1 96.88 96 GLN B C 1
ATOM 4610 O O . GLN B 1 96 ? 15.625 -15.961 -29.141 1 96.88 96 GLN B O 1
ATOM 4615 N N . HIS B 1 97 ? 15.859 -16 -26.844 1 95.88 97 HIS B N 1
ATOM 4616 C CA . HIS B 1 97 ? 17.312 -16 -26.984 1 95.88 97 HIS B CA 1
ATOM 4617 C C . HIS B 1 97 ? 17.891 -17.359 -26.594 1 95.88 97 HIS B C 1
ATOM 4619 O O . HIS B 1 97 ? 17.719 -17.812 -25.453 1 95.88 97 HIS B O 1
ATOM 4625 N N . ASN B 1 98 ? 18.594 -18.016 -27.469 1 95.75 98 ASN B N 1
ATOM 4626 C CA . ASN B 1 98 ? 19.312 -19.266 -27.266 1 95.75 98 ASN B CA 1
ATOM 4627 C C . ASN B 1 98 ? 18.422 -20.344 -26.688 1 95.75 98 ASN B C 1
ATOM 4629 O O . ASN B 1 98 ? 18.719 -20.906 -25.625 1 95.75 98 ASN B O 1
ATOM 4633 N N . PRO B 1 99 ? 17.391 -20.656 -27.344 1 97.06 99 PRO B N 1
ATOM 4634 C CA . PRO B 1 99 ? 16.422 -21.609 -26.797 1 97.06 99 PRO B CA 1
ATOM 4635 C C . PRO B 1 99 ? 17.031 -22.969 -26.516 1 97.06 99 PRO B C 1
ATOM 4637 O O . PRO B 1 99 ? 16.578 -23.672 -25.609 1 97.06 99 PRO B O 1
ATOM 4640 N N . LYS B 1 100 ? 18.078 -23.344 -27.141 1 97.06 100 LYS B N 1
ATOM 4641 C CA . LYS B 1 100 ? 18.672 -24.656 -26.984 1 97.06 100 LYS B CA 1
ATOM 4642 C C . LYS B 1 100 ? 19.359 -24.797 -25.625 1 97.06 100 LYS B C 1
ATOM 4644 O O . LYS B 1 100 ? 19.438 -25.891 -25.078 1 97.06 100 LYS B O 1
ATOM 4649 N N . ASP B 1 101 ? 19.797 -23.656 -25.109 1 97.25 101 ASP B N 1
ATOM 4650 C CA . ASP B 1 101 ? 20.578 -23.703 -23.875 1 97.25 101 ASP B CA 1
ATOM 4651 C C . ASP B 1 101 ? 19.859 -23.031 -22.719 1 97.25 101 ASP B C 1
ATOM 4653 O O . ASP B 1 101 ? 20.219 -23.219 -21.562 1 97.25 101 ASP B O 1
ATOM 4657 N N . ALA B 1 102 ? 18.844 -22.297 -23.047 1 98.56 102 ALA B N 1
ATOM 4658 C CA . ALA B 1 102 ? 18.125 -21.547 -22.031 1 98.56 102 ALA B CA 1
ATOM 4659 C C . ALA B 1 102 ? 17.453 -22.484 -21.031 1 98.56 102 ALA B C 1
ATOM 4661 O O . ALA B 1 102 ? 17 -23.578 -21.391 1 98.56 102 ALA B O 1
ATOM 4662 N N . PRO B 1 103 ? 17.391 -22 -19.781 1 98.81 103 PRO B N 1
ATOM 4663 C CA . PRO B 1 103 ? 16.656 -22.812 -18.797 1 98.81 103 PRO B CA 1
ATOM 4664 C C . PRO B 1 103 ? 15.211 -23.094 -19.219 1 98.81 103 PRO B C 1
ATOM 4666 O O . PRO B 1 103 ? 14.602 -22.266 -19.906 1 98.81 103 PRO B O 1
ATOM 4669 N N . VAL B 1 104 ? 14.711 -24.281 -18.828 1 98.94 104 VAL B N 1
ATOM 4670 C CA . VAL B 1 104 ? 13.312 -24.625 -19.031 1 98.94 104 VAL B CA 1
ATOM 4671 C C . VAL B 1 104 ? 12.531 -24.391 -17.734 1 98.94 104 VAL B C 1
ATOM 4673 O O . VAL B 1 104 ? 12.898 -24.906 -16.672 1 98.94 104 VAL B O 1
ATOM 4676 N N . VAL B 1 105 ? 11.508 -23.578 -17.812 1 98.94 105 VAL B N 1
ATOM 4677 C CA . VAL B 1 105 ? 10.727 -23.188 -16.641 1 98.94 105 VAL B CA 1
ATOM 4678 C C . VAL B 1 105 ? 9.281 -23.672 -16.812 1 98.94 105 VAL B C 1
ATOM 4680 O O . VAL B 1 105 ? 8.617 -23.312 -17.797 1 98.94 105 VAL B O 1
ATOM 4683 N N . LEU B 1 106 ? 8.836 -24.438 -15.883 1 98.94 106 LEU B N 1
ATOM 4684 C CA . LEU B 1 106 ? 7.43 -24.812 -15.781 1 98.94 106 LEU B CA 1
ATOM 4685 C C . LEU B 1 106 ? 6.66 -23.828 -14.914 1 98.94 106 LEU B C 1
ATOM 4687 O O . LEU B 1 106 ? 7.09 -23.5 -13.805 1 98.94 106 LEU B O 1
ATOM 4691 N N . TRP B 1 107 ? 5.559 -23.359 -15.43 1 98.88 107 TRP B N 1
ATOM 4692 C CA . TRP B 1 107 ? 4.688 -22.484 -14.656 1 98.88 107 TRP B CA 1
ATOM 4693 C C . TRP B 1 107 ? 3.395 -23.188 -14.281 1 98.88 107 TRP B C 1
ATOM 4695 O O . TRP B 1 107 ? 2.678 -23.703 -15.148 1 98.88 107 TRP B O 1
ATOM 4705 N N . LEU B 1 108 ? 3.113 -23.219 -13.016 1 98.38 108 LEU B N 1
ATOM 4706 C CA . LEU B 1 108 ? 1.874 -23.766 -12.477 1 98.38 108 LEU B CA 1
ATOM 4707 C C . LEU B 1 108 ? 1.095 -22.703 -11.711 1 98.38 108 LEU B C 1
ATOM 4709 O O . LEU B 1 108 ? 1.568 -22.188 -10.695 1 98.38 108 LEU B O 1
ATOM 4713 N N . GLN B 1 109 ? -0.071 -22.531 -12.25 1 95.56 109 GLN B N 1
ATOM 4714 C CA . GLN B 1 109 ? -0.91 -21.516 -11.617 1 95.56 109 GLN B CA 1
ATOM 4715 C C . GLN B 1 109 ? -1.493 -22.016 -10.305 1 95.56 109 GLN B C 1
ATOM 4717 O O . GL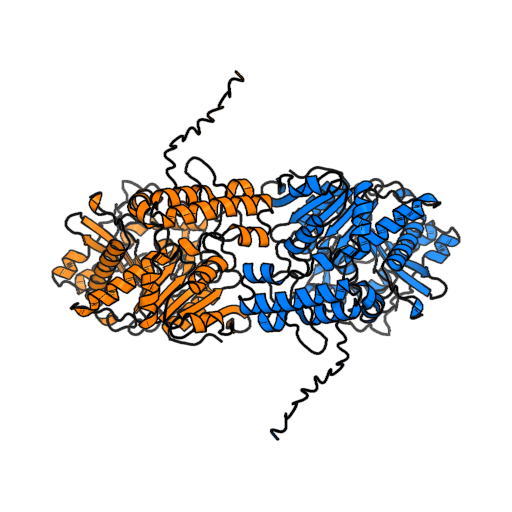N B 1 109 ? -1.362 -23.203 -9.977 1 95.56 109 GLN B O 1
ATOM 4722 N N . GLY B 1 110 ? -2.107 -21.219 -9.508 1 93.31 110 GLY B N 1
ATOM 4723 C CA . GLY B 1 110 ? -2.721 -21.609 -8.25 1 93.31 110 GLY B CA 1
ATOM 4724 C C . GLY B 1 110 ? -4.207 -21.891 -8.367 1 93.31 110 GLY B C 1
ATOM 4725 O O . GLY B 1 110 ? -4.629 -22.625 -9.266 1 93.31 110 GLY B O 1
ATOM 4726 N N . GLY B 1 111 ? -4.844 -21.578 -7.602 1 89.12 111 GLY B N 1
ATOM 4727 C CA . GLY B 1 111 ? -6.273 -21.828 -7.504 1 89.12 111 GLY B CA 1
ATOM 4728 C C . GLY B 1 111 ? -6.695 -22.375 -6.16 1 89.12 111 GLY B C 1
ATOM 4729 O O . GLY B 1 111 ? -6.672 -21.672 -5.152 1 89.12 111 GLY B O 1
ATOM 4730 N N . PRO B 1 112 ? -6.867 -23.656 -6.078 1 90.94 112 PRO B N 1
ATOM 4731 C CA . PRO B 1 112 ? -6.641 -24.625 -7.145 1 90.94 112 PRO B CA 1
ATOM 4732 C C . PRO B 1 112 ? -7.652 -24.5 -8.281 1 90.94 112 PRO B C 1
ATOM 4734 O O . PRO B 1 112 ? -8.773 -24.031 -8.07 1 90.94 112 PRO B O 1
ATOM 4737 N N . GLY B 1 113 ? -7.164 -24.875 -9.438 1 91.12 113 GLY B N 1
ATOM 4738 C CA . GLY B 1 113 ? -8.031 -24.969 -10.602 1 91.12 113 GLY B CA 1
ATOM 4739 C C . GLY B 1 113 ? -8.031 -23.719 -11.453 1 91.12 113 GLY B C 1
ATOM 4740 O O . GLY B 1 113 ? -8.922 -23.531 -12.289 1 91.12 113 GLY B O 1
ATOM 4741 N N . ALA B 1 114 ? -7.07 -22.891 -11.18 1 93.38 114 ALA B N 1
ATOM 4742 C CA . ALA B 1 114 ? -6.922 -21.734 -12.078 1 93.38 114 ALA B CA 1
ATOM 4743 C C . ALA B 1 114 ? -6.043 -22.094 -13.273 1 93.38 114 ALA B C 1
ATOM 4745 O O . ALA B 1 114 ? -4.988 -22.703 -13.125 1 93.38 114 ALA B O 1
ATOM 4746 N N . THR B 1 115 ? -6.508 -21.672 -14.43 1 96.12 115 THR B N 1
ATOM 4747 C CA . THR B 1 115 ? -5.773 -21.969 -15.656 1 96.12 115 THR B CA 1
ATOM 4748 C C . THR B 1 115 ? -4.406 -21.281 -15.648 1 96.12 115 THR B C 1
ATOM 4750 O O . THR B 1 115 ? -4.277 -20.141 -15.188 1 96.12 115 THR B O 1
ATOM 4753 N N . SER B 1 116 ? -3.436 -21.938 -16.156 1 97.19 116 SER B N 1
ATOM 4754 C CA . SER B 1 116 ? -2.104 -21.359 -16.281 1 97.19 116 SER B CA 1
ATOM 4755 C C . SER B 1 116 ? -2.072 -20.25 -17.328 1 97.19 116 SER B C 1
ATOM 4757 O O . SER B 1 116 ? -1.086 -19.516 -17.438 1 97.19 116 SER B O 1
ATOM 4759 N N . LEU B 1 117 ? -3.145 -20.094 -18 1 97.38 117 LEU B N 1
ATOM 4760 C CA . LEU B 1 117 ? -3.238 -19.016 -18.984 1 97.38 117 LEU B CA 1
ATOM 4761 C C . LEU B 1 117 ? -3.287 -17.656 -18.312 1 97.38 117 LEU B C 1
ATOM 4763 O O . LEU B 1 117 ? -2.988 -16.625 -18.922 1 97.38 117 LEU B O 1
ATOM 4767 N N . PHE B 1 118 ? -3.617 -17.656 -17.016 1 96.5 118 PHE B N 1
ATOM 4768 C CA . PHE B 1 118 ? -3.385 -16.438 -16.25 1 96.5 118 PHE B CA 1
ATOM 4769 C C . PHE B 1 118 ? -1.916 -16.031 -16.297 1 96.5 118 PHE B C 1
ATOM 4771 O O . PHE B 1 118 ? -1.595 -14.875 -16.578 1 96.5 118 PHE B O 1
ATOM 4778 N N . GLY B 1 119 ? -1.067 -17.016 -16 1 97.94 119 GLY B N 1
ATOM 4779 C CA . GLY B 1 119 ? 0.361 -16.766 -16.094 1 97.94 119 GLY B CA 1
ATOM 4780 C C . GLY B 1 119 ? 0.803 -16.328 -17.469 1 97.94 119 GLY B C 1
ATOM 4781 O O . GLY B 1 119 ? 1.552 -15.359 -17.609 1 97.94 119 GLY B O 1
ATOM 4782 N N . LEU B 1 120 ? 0.3 -16.953 -18.453 1 98.56 120 LEU B N 1
ATOM 4783 C CA . LEU B 1 120 ? 0.701 -16.703 -19.844 1 98.56 120 LEU B CA 1
ATOM 4784 C C . LEU B 1 120 ? 0.272 -15.312 -20.281 1 98.56 120 LEU B C 1
ATOM 4786 O O . LEU B 1 120 ? 1.071 -14.562 -20.859 1 98.56 120 LEU B O 1
ATOM 4790 N N . PHE B 1 121 ? -0.923 -14.93 -19.984 1 98.31 121 PHE B N 1
ATOM 4791 C CA . PHE B 1 121 ? -1.475 -13.742 -20.625 1 98.31 121 PHE B CA 1
ATOM 4792 C C . PHE B 1 121 ? -1.441 -12.547 -19.672 1 98.31 121 PHE B C 1
ATOM 4794 O O . PHE B 1 121 ? -1.499 -11.398 -20.125 1 98.31 121 PHE B O 1
ATOM 4801 N N . MET B 1 122 ? -1.319 -12.805 -18.391 1 97.88 122 MET B N 1
ATOM 4802 C CA . MET B 1 122 ? -1.387 -11.672 -17.469 1 97.88 122 MET B CA 1
ATOM 4803 C C . MET B 1 122 ? -0.057 -11.477 -16.75 1 97.88 122 MET B C 1
ATOM 4805 O O . MET B 1 122 ? 0.225 -10.383 -16.234 1 97.88 122 MET B O 1
ATOM 4809 N N . GLU B 1 123 ? 0.782 -12.445 -16.719 1 98.44 123 GLU B N 1
ATOM 4810 C CA . GLU B 1 123 ? 1.914 -12.352 -15.805 1 98.44 123 GLU B CA 1
ATOM 4811 C C . GLU B 1 123 ? 3.24 -12.398 -16.562 1 98.44 123 GLU B C 1
ATOM 4813 O O . GLU B 1 123 ? 3.957 -11.391 -16.625 1 98.44 123 GLU B O 1
ATOM 4818 N N . ASN B 1 124 ? 3.637 -13.555 -17.109 1 98.75 124 ASN B N 1
ATOM 4819 C CA . ASN B 1 124 ? 5.047 -13.648 -17.469 1 98.75 124 ASN B CA 1
ATOM 4820 C C . ASN B 1 124 ? 5.234 -14.172 -18.891 1 98.75 124 ASN B C 1
ATOM 4822 O O . ASN B 1 124 ? 6.367 -14.359 -19.344 1 98.75 124 ASN B O 1
ATOM 4826 N N . GLY B 1 125 ? 4.156 -14.383 -19.672 1 98.69 125 GLY B N 1
ATOM 4827 C CA . GLY B 1 125 ? 4.25 -14.875 -21.031 1 98.69 125 GLY B CA 1
ATOM 4828 C C . GLY B 1 125 ? 4.645 -13.805 -22.031 1 98.69 125 GLY B C 1
ATOM 4829 O O . GLY B 1 125 ? 4.961 -12.68 -21.641 1 98.69 125 GLY B O 1
ATOM 4830 N N . PRO B 1 126 ? 4.645 -14.141 -23.312 1 98.31 126 PRO B N 1
ATOM 4831 C CA . PRO B 1 126 ? 5.188 -13.234 -24.328 1 98.31 126 PRO B CA 1
ATOM 4832 C C . PRO B 1 126 ? 4.223 -12.109 -24.688 1 98.31 126 PRO B C 1
ATOM 4834 O O . PRO B 1 126 ? 4.641 -11.094 -25.25 1 98.31 126 PRO B O 1
ATOM 4837 N N . PHE B 1 127 ? 2.922 -12.281 -24.438 1 97.88 127 PHE B N 1
ATOM 4838 C CA . PHE B 1 127 ? 1.947 -11.281 -24.859 1 97.88 127 PHE B CA 1
ATOM 4839 C C . PHE B 1 127 ? 0.835 -11.148 -23.828 1 97.88 127 PHE B C 1
ATOM 4841 O O . PHE B 1 127 ? 0.764 -11.938 -22.875 1 97.88 127 PHE B O 1
ATOM 4848 N N . PHE B 1 128 ? 0.071 -10.141 -23.922 1 98.19 128 PHE B N 1
ATOM 4849 C CA . PHE B 1 128 ? -1.147 -9.938 -23.141 1 98.19 128 PHE B CA 1
ATOM 4850 C C . PHE B 1 128 ? -2.314 -9.57 -24.062 1 98.19 128 PHE B C 1
ATOM 4852 O O . PHE B 1 128 ? -2.115 -9.234 -25.219 1 98.19 128 PHE B O 1
ATOM 4859 N N . VAL B 1 129 ? -3.512 -9.719 -23.547 1 98.31 129 VAL B N 1
ATOM 4860 C CA . VAL B 1 129 ? -4.715 -9.398 -24.312 1 98.31 129 VAL B CA 1
ATOM 4861 C C . VAL B 1 129 ? -5.148 -7.969 -24 1 98.31 129 VAL B C 1
ATOM 4863 O O . VAL B 1 129 ? -5.297 -7.59 -22.844 1 98.31 129 VAL B O 1
ATOM 4866 N N . THR B 1 130 ? -5.375 -7.207 -25.031 1 98.12 130 THR B N 1
ATOM 4867 C CA . THR B 1 130 ? -5.77 -5.809 -24.891 1 98.12 130 THR B CA 1
ATOM 4868 C C . THR B 1 130 ? -7.281 -5.688 -24.719 1 98.12 130 THR B C 1
ATOM 4870 O O . THR B 1 130 ? -8.008 -6.68 -24.844 1 98.12 130 THR B O 1
ATOM 4873 N N . SER B 1 131 ? -7.785 -4.488 -24.484 1 97.31 131 SER B N 1
ATOM 4874 C CA . SER B 1 131 ? -9.211 -4.223 -24.297 1 97.31 131 SER B CA 1
ATOM 4875 C C . SER B 1 131 ? -9.977 -4.453 -25.594 1 97.31 131 SER B C 1
ATOM 4877 O O . SER B 1 131 ? -11.195 -4.641 -25.578 1 97.31 131 SER B O 1
ATOM 4879 N N . ASN B 1 132 ? -9.281 -4.457 -26.781 1 97.88 132 ASN B N 1
ATOM 4880 C CA . ASN B 1 132 ? -9.891 -4.773 -28.062 1 97.88 132 ASN B CA 1
ATOM 4881 C C . ASN B 1 132 ? -9.898 -6.273 -28.328 1 97.88 132 ASN B C 1
ATOM 4883 O O . ASN B 1 132 ? -10.195 -6.715 -29.438 1 97.88 132 ASN B O 1
ATOM 4887 N N . ILE B 1 133 ? -9.5 -7.031 -27.344 1 97.19 133 ILE B N 1
ATOM 4888 C CA . ILE B 1 133 ? -9.453 -8.484 -27.375 1 97.19 133 ILE B CA 1
ATOM 4889 C C . ILE B 1 133 ? -8.492 -8.945 -28.469 1 97.19 133 ILE B C 1
ATOM 4891 O O . ILE B 1 133 ? -8.82 -9.844 -29.25 1 97.19 133 ILE B O 1
ATOM 4895 N N . THR B 1 134 ? -7.367 -8.273 -28.562 1 97.69 134 THR B N 1
ATOM 4896 C CA . THR B 1 134 ? -6.254 -8.648 -29.422 1 97.69 134 THR B CA 1
ATOM 4897 C C . THR B 1 134 ? -4.973 -8.812 -28.609 1 97.69 134 THR B C 1
ATOM 4899 O O . THR B 1 134 ? -4.926 -8.445 -27.438 1 97.69 134 THR B O 1
ATOM 4902 N N . LEU B 1 135 ? -3.992 -9.391 -29.266 1 98.06 135 LEU B N 1
ATOM 4903 C CA . LEU B 1 135 ? -2.746 -9.641 -28.547 1 98.06 135 LEU B CA 1
ATOM 4904 C C . LEU B 1 135 ? -1.778 -8.469 -28.734 1 98.06 135 LEU B C 1
ATOM 4906 O O . LEU B 1 135 ? -1.725 -7.863 -29.812 1 98.06 135 LEU B O 1
ATOM 4910 N N . ALA B 1 136 ? -1.044 -8.156 -27.703 1 97.94 136 ALA B N 1
ATOM 4911 C CA . ALA B 1 136 ? 0.089 -7.234 -27.734 1 97.94 136 ALA B CA 1
ATOM 4912 C C . ALA B 1 136 ? 1.302 -7.84 -27.031 1 97.94 136 ALA B C 1
ATOM 4914 O O . ALA B 1 136 ? 1.156 -8.617 -26.094 1 97.94 136 ALA B O 1
ATOM 4915 N N . PRO B 1 137 ? 2.504 -7.508 -27.5 1 97.31 137 PRO B N 1
ATOM 4916 C CA . PRO B 1 137 ? 3.703 -8.078 -26.891 1 97.31 137 PRO B CA 1
ATOM 4917 C C . PRO B 1 137 ? 3.938 -7.562 -25.469 1 97.31 137 PRO B C 1
ATOM 4919 O O . PRO B 1 137 ? 3.652 -6.395 -25.172 1 97.31 137 PRO B O 1
ATOM 4922 N N . ARG B 1 138 ? 4.473 -8.398 -24.672 1 97.88 138 ARG B N 1
ATOM 4923 C CA . ARG B 1 138 ? 4.875 -8.023 -23.312 1 97.88 138 ARG B CA 1
ATOM 4924 C C . ARG B 1 138 ? 6.344 -7.605 -23.281 1 97.88 138 ARG B C 1
ATOM 4926 O O . ARG B 1 138 ? 7.219 -8.367 -23.688 1 97.88 138 ARG B O 1
ATOM 4933 N N . LYS B 1 139 ? 6.641 -6.449 -22.703 1 97.56 139 LYS B N 1
ATOM 4934 C CA . LYS B 1 139 ? 7.992 -5.902 -22.688 1 97.56 139 LYS B CA 1
ATOM 4935 C C . LYS B 1 139 ? 8.914 -6.73 -21.797 1 97.56 139 LYS B C 1
ATOM 4937 O O . LYS B 1 139 ? 10.031 -7.07 -22.188 1 97.56 139 LYS B O 1
ATOM 4942 N N . TYR B 1 140 ? 8.438 -7.082 -20.641 1 98.12 140 TYR B N 1
ATOM 4943 C CA . TYR B 1 140 ? 9.234 -7.82 -19.672 1 98.12 140 TYR B CA 1
ATOM 4944 C C . TYR B 1 140 ? 8.734 -9.25 -19.531 1 98.12 140 TYR B C 1
ATOM 4946 O O . TYR B 1 140 ? 8.289 -9.656 -18.453 1 98.12 140 TYR B O 1
ATOM 4954 N N . SER B 1 141 ? 8.969 -10.047 -20.547 1 98.38 141 SER B N 1
ATOM 4955 C CA . SER B 1 141 ? 8.531 -11.438 -20.609 1 98.38 141 SER B CA 1
ATOM 4956 C C . SER B 1 141 ? 9.633 -12.383 -20.141 1 98.38 141 SER B C 1
ATOM 4958 O O . SER B 1 141 ? 10.812 -12.156 -20.406 1 98.38 141 SER B O 1
ATOM 4960 N N . TRP B 1 142 ? 9.203 -13.414 -19.469 1 98.81 142 TRP B N 1
ATOM 4961 C CA . TRP B 1 142 ? 10.172 -14.43 -19.078 1 98.81 142 TRP B CA 1
ATOM 4962 C C . TRP B 1 142 ? 10.664 -15.211 -20.297 1 98.81 142 TRP B C 1
ATOM 4964 O O . TRP B 1 142 ? 11.719 -15.844 -20.25 1 98.81 142 TRP B O 1
ATOM 4974 N N . SER B 1 143 ? 9.938 -15.117 -21.438 1 98.38 143 SER B N 1
ATOM 4975 C CA . SER B 1 143 ? 10.281 -15.898 -22.625 1 98.38 143 SER B CA 1
ATOM 4976 C C . SER B 1 143 ? 11.516 -15.328 -23.312 1 98.38 143 SER B C 1
ATOM 4978 O O . SER B 1 143 ? 12.078 -15.961 -24.219 1 98.38 143 SER B O 1
ATOM 4980 N N . ILE B 1 144 ? 11.93 -14.203 -22.875 1 97.25 144 ILE B N 1
ATOM 4981 C CA . ILE B 1 144 ? 13.125 -13.594 -23.438 1 97.25 144 ILE B CA 1
ATOM 4982 C C . ILE B 1 144 ? 14.32 -14.523 -23.266 1 97.25 144 ILE B C 1
ATOM 4984 O O . ILE B 1 144 ? 15.094 -14.742 -24.203 1 97.25 144 ILE B O 1
ATOM 4988 N N . SER B 1 145 ? 14.344 -15.148 -22.094 1 97.38 145 SER B N 1
ATOM 4989 C CA . SER B 1 145 ? 15.547 -15.922 -21.812 1 97.38 145 SER B CA 1
ATOM 4990 C C . SER B 1 145 ? 15.211 -17.281 -21.203 1 97.38 145 SER B C 1
ATOM 4992 O O . SER B 1 145 ? 16.078 -17.953 -20.641 1 97.38 145 SER B O 1
ATOM 4994 N N . HIS B 1 146 ? 14.023 -17.641 -21.219 1 98.81 146 HIS B N 1
ATOM 4995 C CA . HIS B 1 146 ? 13.609 -18.922 -20.672 1 98.81 146 HIS B CA 1
ATOM 4996 C C . HIS B 1 146 ? 12.688 -19.672 -21.625 1 98.81 146 HIS B C 1
ATOM 4998 O O . HIS B 1 146 ? 11.859 -19.047 -22.297 1 98.81 146 HIS B O 1
ATOM 5004 N N . ASN B 1 147 ? 12.891 -20.984 -21.781 1 98.88 147 ASN B N 1
ATOM 5005 C CA . ASN B 1 147 ? 11.859 -21.859 -22.312 1 98.88 147 ASN B CA 1
ATOM 5006 C C . ASN B 1 147 ? 10.703 -22.031 -21.328 1 98.88 147 ASN B C 1
ATOM 5008 O O . ASN B 1 147 ? 10.906 -22.531 -20.219 1 98.88 147 ASN B O 1
ATOM 5012 N N . LEU B 1 148 ? 9.492 -21.641 -21.766 1 98.94 148 LEU B N 1
ATOM 5013 C CA . LEU B 1 148 ? 8.391 -21.594 -20.797 1 98.94 148 LEU B CA 1
ATOM 5014 C C . LEU B 1 148 ? 7.336 -22.656 -21.125 1 98.94 148 LEU B C 1
ATOM 5016 O O . LEU B 1 148 ? 6.883 -22.75 -22.266 1 98.94 148 LEU B O 1
ATOM 5020 N N . ILE B 1 149 ? 6.953 -23.406 -20.125 1 98.94 149 ILE B N 1
ATOM 5021 C CA . ILE B 1 149 ? 5.871 -24.375 -20.25 1 98.94 149 ILE B CA 1
ATOM 5022 C C . ILE B 1 149 ? 4.711 -23.969 -19.344 1 98.94 149 ILE B C 1
ATOM 5024 O O . ILE B 1 149 ? 4.887 -23.797 -18.141 1 98.94 149 ILE B O 1
ATOM 5028 N N . TYR B 1 150 ? 3.555 -23.797 -19.938 1 98.88 150 TYR B N 1
ATOM 5029 C CA . TYR B 1 150 ? 2.322 -23.594 -19.188 1 98.88 150 TYR B CA 1
ATOM 5030 C C . TYR B 1 150 ? 1.438 -24.844 -19.25 1 98.88 150 TYR B C 1
ATOM 5032 O O . TYR B 1 150 ? 1.164 -25.359 -20.328 1 98.88 150 TYR B O 1
ATOM 5040 N N . ILE B 1 151 ? 0.949 -25.297 -18.078 1 98.75 151 ILE B N 1
ATOM 5041 C CA . ILE B 1 151 ? 0.079 -26.469 -18.031 1 98.75 151 ILE B CA 1
ATOM 5042 C C . ILE B 1 151 ? -1.179 -26.141 -17.234 1 98.75 151 ILE B C 1
ATOM 5044 O O . ILE B 1 151 ? -1.093 -25.641 -16.109 1 98.75 151 ILE B O 1
ATOM 5048 N N . ASP B 1 152 ? -2.334 -26.344 -17.828 1 97.75 152 ASP B N 1
ATOM 5049 C CA . ASP B 1 152 ? -3.58 -26.281 -17.078 1 97.75 152 ASP B CA 1
ATOM 5050 C C . ASP B 1 152 ? -3.67 -27.453 -16.078 1 97.75 152 ASP B C 1
ATOM 5052 O O . ASP B 1 152 ? -4.16 -28.531 -16.422 1 97.75 152 ASP B O 1
ATOM 5056 N N . ASN B 1 153 ? -3.252 -27.141 -14.953 1 96.44 153 ASN B N 1
ATOM 5057 C CA . ASN B 1 153 ? -3.135 -28.109 -13.867 1 96.44 153 ASN B CA 1
ATOM 5058 C C . ASN B 1 153 ? -3.977 -27.703 -12.664 1 96.44 153 ASN B C 1
ATOM 5060 O O . ASN B 1 153 ? -4.066 -26.531 -12.328 1 96.44 153 ASN B O 1
ATOM 5064 N N . PRO B 1 154 ? -4.668 -28.812 -12.039 1 96.75 154 PRO B N 1
ATOM 5065 C CA . PRO B 1 154 ? -4.742 -30.25 -12.305 1 96.75 154 PRO B CA 1
ATOM 5066 C C . PRO B 1 154 ? -5.781 -30.609 -13.367 1 96.75 154 PRO B C 1
ATOM 5068 O O . PRO B 1 154 ? -6.359 -29.719 -13.992 1 96.75 154 PRO B O 1
ATOM 5071 N N . VAL B 1 155 ? -5.844 -31.922 -13.602 1 96.62 155 VAL B N 1
ATOM 5072 C CA . VAL B 1 155 ? -6.875 -32.375 -14.523 1 96.62 155 VAL B CA 1
ATOM 5073 C C . VAL B 1 155 ? -8.211 -31.734 -14.18 1 96.62 155 VAL B C 1
ATOM 5075 O O . VAL B 1 155 ? -8.586 -31.641 -13.008 1 96.62 155 VAL B O 1
ATOM 5078 N N . GLY B 1 156 ? -8.898 -31.125 -15.211 1 95.75 156 GLY B N 1
ATOM 5079 C CA . GLY B 1 156 ? -10.148 -30.422 -15.008 1 95.75 156 GLY B CA 1
ATOM 5080 C C . GLY B 1 156 ? -9.984 -28.906 -15.016 1 95.75 156 GLY B C 1
ATOM 5081 O O . GLY B 1 156 ? -10.969 -28.172 -14.969 1 95.75 156 GLY B O 1
ATOM 5082 N N . THR B 1 157 ? -8.805 -28.406 -15.141 1 96 157 THR B N 1
ATOM 5083 C CA . THR B 1 157 ? -8.5 -26.984 -15.125 1 96 157 THR B CA 1
ATOM 5084 C C . THR B 1 157 ? -8.375 -26.438 -16.547 1 96 157 THR B C 1
ATOM 5086 O O . THR B 1 157 ? -7.668 -27.016 -17.375 1 96 157 THR B O 1
ATOM 5089 N N . GLY B 1 158 ? -9.031 -25.281 -16.797 1 95.81 158 GLY B N 1
ATOM 5090 C CA . GLY B 1 158 ? -8.93 -24.703 -18.141 1 95.81 158 GLY B CA 1
ATOM 5091 C C . GLY B 1 158 ? -9.352 -25.672 -19.234 1 95.81 158 GLY B C 1
ATOM 5092 O O . GLY B 1 158 ? -10.461 -26.203 -19.203 1 95.81 158 GLY B O 1
ATOM 5093 N N . TYR B 1 159 ? -8.422 -25.938 -20.109 1 97.38 159 TYR B N 1
ATOM 5094 C CA . TYR B 1 159 ? -8.758 -26.812 -21.219 1 97.38 159 TYR B CA 1
ATOM 5095 C C . TYR B 1 159 ? -8.477 -28.266 -20.859 1 97.38 159 TYR B C 1
ATOM 5097 O O . TYR B 1 159 ? -8.852 -29.188 -21.609 1 97.38 159 TYR B O 1
ATOM 5105 N N . SER B 1 160 ? -7.809 -28.516 -19.766 1 98 160 SER B N 1
ATOM 5106 C CA . SER B 1 160 ? -7.586 -29.891 -19.344 1 98 160 SER B CA 1
ATOM 5107 C C . SER B 1 160 ? -8.891 -30.547 -18.922 1 98 160 SER B C 1
ATOM 5109 O O . SER B 1 160 ? -9.812 -29.875 -18.453 1 98 160 SER B O 1
ATOM 5111 N N . PHE B 1 161 ? -8.922 -31.906 -19.062 1 97.31 161 PHE B N 1
ATOM 5112 C CA . PHE B 1 161 ? -10.195 -32.562 -18.766 1 97.31 161 PHE B CA 1
ATOM 5113 C C . PHE B 1 161 ? -9.984 -34.031 -18.469 1 97.31 161 PHE B C 1
ATOM 5115 O O . PHE B 1 161 ? -8.898 -34.562 -18.688 1 97.31 161 PHE B O 1
ATOM 5122 N N . THR B 1 162 ? -10.961 -34.625 -17.906 1 97.44 162 THR B N 1
ATOM 5123 C CA . THR B 1 162 ? -11.102 -36.062 -17.734 1 97.44 162 THR B CA 1
ATOM 5124 C C . THR B 1 162 ? -12.523 -36.5 -18.047 1 97.44 162 THR B C 1
ATOM 5126 O O . THR B 1 162 ? -13.461 -35.719 -18.016 1 97.44 162 THR B O 1
ATOM 5129 N N . LYS B 1 163 ? -12.688 -37.75 -18.453 1 97.12 163 LYS B N 1
ATOM 5130 C CA . LYS B 1 163 ? -14.016 -38.25 -18.781 1 97.12 163 LYS B CA 1
ATOM 5131 C C . LYS B 1 163 ? -14.586 -39.094 -17.656 1 97.12 163 LYS B C 1
ATOM 5133 O O . LYS B 1 163 ? -15.641 -39.719 -17.797 1 97.12 163 LYS B O 1
ATOM 5138 N N . ASN B 1 164 ? -13.859 -39.125 -16.609 1 97.12 164 ASN B N 1
ATOM 5139 C CA . ASN B 1 164 ? -14.266 -39.875 -15.422 1 97.12 164 ASN B CA 1
ATOM 5140 C C . ASN B 1 164 ? -13.969 -39.094 -14.141 1 97.12 164 ASN B C 1
ATOM 5142 O O . ASN B 1 164 ? -12.898 -38.531 -14 1 97.12 164 ASN B O 1
ATOM 5146 N N . ASP B 1 165 ? -14.922 -39.188 -13.227 1 95.94 165 ASP B N 1
ATOM 5147 C CA . ASP B 1 165 ? -14.773 -38.469 -11.969 1 95.94 165 ASP B CA 1
ATOM 5148 C C . ASP B 1 165 ? -13.516 -38.906 -11.219 1 95.94 165 ASP B C 1
ATOM 5150 O O . ASP B 1 165 ? -12.875 -38.125 -10.539 1 95.94 165 ASP B O 1
ATOM 5154 N N . LYS B 1 166 ? -13.148 -40.125 -11.352 1 96.69 166 LYS B N 1
ATOM 5155 C CA . LYS B 1 166 ? -11.984 -40.688 -10.672 1 96.69 166 LYS B CA 1
ATOM 5156 C C . LYS B 1 166 ? -10.688 -40.156 -11.281 1 96.69 166 LYS B C 1
ATOM 5158 O O . LYS B 1 166 ? -9.609 -40.312 -10.711 1 96.69 166 LYS B O 1
ATOM 5163 N N . GLY B 1 167 ? -10.766 -39.5 -12.375 1 97.25 167 GLY B N 1
ATOM 5164 C CA . GLY B 1 167 ? -9.594 -38.969 -13.055 1 97.25 167 GLY B CA 1
ATOM 5165 C C . GLY B 1 167 ? -9.094 -37.688 -12.43 1 97.25 167 GLY B C 1
ATOM 5166 O O . GLY B 1 167 ? -7.953 -37.281 -12.672 1 97.25 167 GLY B O 1
ATOM 5167 N N . TYR B 1 168 ? -10 -37.062 -11.625 1 96.75 168 TYR B N 1
ATOM 5168 C CA . TYR B 1 168 ? -9.57 -35.844 -10.922 1 96.75 168 TYR B CA 1
ATOM 5169 C C . TYR B 1 168 ? -8.555 -36.188 -9.836 1 96.75 168 TYR B C 1
ATOM 5171 O O . TYR B 1 168 ? -8.664 -37.219 -9.172 1 96.75 168 TYR B O 1
ATOM 5179 N N . ALA B 1 169 ? -7.562 -35.281 -9.688 1 96.88 169 ALA B N 1
ATOM 5180 C CA . ALA B 1 169 ? -6.621 -35.438 -8.578 1 96.88 169 ALA B CA 1
ATOM 5181 C C . ALA B 1 169 ? -7.281 -35.125 -7.242 1 96.88 169 ALA B C 1
ATOM 5183 O O . ALA B 1 169 ? -8.07 -34.188 -7.137 1 96.88 169 ALA B O 1
ATOM 5184 N N . SER B 1 170 ? -6.941 -35.875 -6.234 1 96.5 170 SER B N 1
ATOM 5185 C CA . SER B 1 170 ? -7.535 -35.656 -4.918 1 96.5 170 SER B CA 1
ATOM 5186 C C . SER B 1 170 ? -6.477 -35.312 -3.883 1 96.5 170 SER B C 1
ATOM 5188 O O . SER B 1 170 ? -6.797 -35.031 -2.723 1 96.5 170 SER B O 1
ATOM 5190 N N . ASN B 1 171 ? -5.273 -35.312 -4.258 1 96.94 171 ASN B N 1
ATOM 5191 C CA . ASN B 1 171 ? -4.168 -34.906 -3.395 1 96.94 171 ASN B CA 1
ATOM 5192 C C . ASN B 1 171 ? -2.947 -34.5 -4.211 1 96.94 171 ASN B C 1
ATOM 5194 O O . ASN B 1 171 ? -2.916 -34.688 -5.426 1 96.94 171 ASN B O 1
ATOM 5198 N N . GLU B 1 172 ? -1.951 -34.062 -3.535 1 97.81 172 GLU B N 1
ATOM 5199 C CA . GLU B 1 172 ? -0.801 -33.469 -4.215 1 97.81 172 GLU B CA 1
ATOM 5200 C C . GLU B 1 172 ? 0.112 -34.562 -4.785 1 97.81 172 GLU B C 1
ATOM 5202 O O . GLU B 1 172 ? 0.875 -34.281 -5.719 1 97.81 172 GLU B O 1
ATOM 5207 N N . THR B 1 173 ? 0.063 -35.75 -4.27 1 97.88 173 THR B N 1
ATOM 5208 C CA . THR B 1 173 ? 0.811 -36.844 -4.848 1 97.88 173 THR B CA 1
ATOM 5209 C C . THR B 1 173 ? 0.336 -37.125 -6.27 1 97.88 173 THR B C 1
ATOM 5211 O O . THR B 1 173 ? 1.15 -37.344 -7.168 1 97.88 173 THR B O 1
ATOM 5214 N N . GLN B 1 174 ? -0.927 -37.125 -6.434 1 98.19 174 GLN B N 1
ATOM 5215 C CA . GLN B 1 174 ? -1.505 -37.375 -7.75 1 98.19 174 GLN B CA 1
ATOM 5216 C C . GLN B 1 174 ? -1.186 -36.219 -8.711 1 98.19 174 GLN B C 1
ATOM 5218 O O . GLN B 1 174 ? -0.899 -36.469 -9.883 1 98.19 174 GLN B O 1
ATOM 5223 N N . VAL B 1 175 ? -1.231 -35.031 -8.195 1 98.19 175 VAL B N 1
ATOM 5224 C CA . VAL B 1 175 ? -0.867 -33.875 -9.016 1 98.19 175 VAL B CA 1
ATOM 5225 C C . VAL B 1 175 ? 0.577 -34.031 -9.492 1 98.19 175 VAL B C 1
ATOM 5227 O O . VAL B 1 175 ? 0.865 -33.844 -10.68 1 98.19 175 VAL B O 1
ATOM 5230 N N . GLY B 1 176 ? 1.467 -34.344 -8.539 1 98.56 176 GLY B N 1
ATOM 5231 C CA . GLY B 1 176 ? 2.869 -34.531 -8.875 1 98.56 176 GLY B CA 1
ATOM 5232 C C . GLY B 1 176 ? 3.092 -35.625 -9.922 1 98.56 176 GLY B C 1
ATOM 5233 O O . GLY B 1 176 ? 3.883 -35.438 -10.852 1 98.56 176 GLY B O 1
ATOM 5234 N N . ARG B 1 177 ? 2.396 -36.688 -9.828 1 97.94 177 ARG B N 1
ATOM 5235 C CA . ARG B 1 177 ? 2.516 -37.781 -10.758 1 97.94 177 ARG B CA 1
ATOM 5236 C C . ARG B 1 177 ? 2.062 -37.375 -12.156 1 97.94 177 ARG B C 1
ATOM 5238 O O . ARG B 1 177 ? 2.738 -37.688 -13.148 1 97.94 177 ARG B O 1
ATOM 5245 N N . ASP B 1 178 ? 0.935 -36.75 -12.18 1 98.56 178 ASP B N 1
ATOM 5246 C CA . ASP B 1 178 ? 0.383 -36.344 -13.477 1 98.56 178 ASP B CA 1
ATOM 5247 C C . ASP B 1 178 ? 1.311 -35.375 -14.203 1 98.56 178 ASP B C 1
ATOM 5249 O O . ASP B 1 178 ? 1.566 -35.531 -15.398 1 98.56 178 ASP B O 1
ATOM 5253 N N . ILE B 1 179 ? 1.83 -34.406 -13.484 1 98.81 179 ILE B N 1
ATOM 5254 C CA . ILE B 1 179 ? 2.707 -33.438 -14.109 1 98.81 179 ILE B CA 1
ATOM 5255 C C . ILE B 1 179 ? 4.031 -34.094 -14.492 1 98.81 179 ILE B C 1
ATOM 5257 O O . ILE B 1 179 ? 4.605 -33.781 -15.539 1 98.81 179 ILE B O 1
ATOM 5261 N N . HIS B 1 180 ? 4.543 -34.969 -13.641 1 98.56 180 HIS B N 1
ATOM 5262 C CA . HIS B 1 180 ? 5.75 -35.688 -14.016 1 98.56 180 HIS B CA 1
ATOM 5263 C C . HIS B 1 180 ? 5.555 -36.469 -15.32 1 98.56 180 HIS B C 1
ATOM 5265 O O . HIS B 1 180 ? 6.441 -36.469 -16.172 1 98.56 180 HIS B O 1
ATOM 5271 N N . ASN B 1 181 ? 4.387 -37.062 -15.453 1 98.06 181 ASN B N 1
ATOM 5272 C CA . ASN B 1 181 ? 4.055 -37.781 -16.688 1 98.06 181 ASN B CA 1
ATOM 5273 C C . ASN B 1 181 ? 4.086 -36.844 -17.891 1 98.06 181 ASN B C 1
ATOM 5275 O O . ASN B 1 181 ? 4.633 -37.188 -18.938 1 98.06 181 ASN B O 1
ATOM 5279 N N . VAL B 1 182 ? 3.52 -35.688 -17.75 1 98.81 182 VAL B N 1
ATOM 5280 C CA . VAL B 1 182 ? 3.531 -34.688 -18.812 1 98.81 182 VAL B CA 1
ATOM 5281 C C . VAL B 1 182 ? 4.973 -34.312 -19.156 1 98.81 182 VAL B C 1
ATOM 5283 O O . VAL B 1 182 ? 5.328 -34.25 -20.344 1 98.81 182 VAL B O 1
ATOM 5286 N N . LEU B 1 183 ? 5.789 -34.125 -18.172 1 98.88 183 LEU B N 1
ATOM 5287 C CA . LEU B 1 183 ? 7.156 -33.688 -18.391 1 98.88 183 LEU B CA 1
ATOM 5288 C C . LEU B 1 183 ? 7.977 -34.75 -19.109 1 98.88 183 LEU B C 1
ATOM 5290 O O . LEU B 1 183 ? 8.797 -34.438 -19.969 1 98.88 183 LEU B O 1
ATOM 5294 N N . VAL B 1 184 ? 7.773 -36 -18.766 1 98.31 184 VAL B N 1
ATOM 5295 C CA . VAL B 1 184 ? 8.461 -37.094 -19.469 1 98.31 184 VAL B CA 1
ATOM 5296 C C . VAL B 1 184 ? 8.086 -37.062 -20.938 1 98.31 184 VAL B C 1
ATOM 5298 O O . VAL B 1 184 ? 8.953 -37.156 -21.812 1 98.31 184 VAL B O 1
ATOM 5301 N N . GLN B 1 185 ? 6.812 -36.969 -21.219 1 98.62 185 GLN B N 1
ATOM 5302 C CA . GLN B 1 185 ? 6.352 -36.906 -22.594 1 98.62 185 GLN B CA 1
ATOM 5303 C C . GLN B 1 185 ? 6.879 -35.656 -23.312 1 98.62 185 GLN B C 1
ATOM 5305 O O . GLN B 1 185 ? 7.262 -35.75 -24.484 1 98.62 185 GLN B O 1
ATOM 5310 N N . PHE B 1 186 ? 6.902 -34.562 -22.641 1 98.88 186 PHE B N 1
ATOM 5311 C CA . PHE B 1 186 ? 7.402 -33.281 -23.188 1 98.88 186 PHE B CA 1
ATOM 5312 C C . PHE B 1 186 ? 8.852 -33.438 -23.625 1 98.88 186 PHE B C 1
ATOM 5314 O O . PHE B 1 186 ? 9.219 -33.031 -24.734 1 98.88 186 PHE B O 1
ATOM 5321 N N . PHE B 1 187 ? 9.672 -34.031 -22.766 1 98.62 187 PHE B N 1
ATOM 5322 C CA . PHE B 1 187 ? 11.094 -34.125 -23.078 1 98.62 187 PHE B CA 1
ATOM 5323 C C . PHE B 1 187 ? 11.352 -35.188 -24.125 1 98.62 187 PHE B C 1
ATOM 5325 O O . PHE B 1 187 ? 12.391 -35.188 -24.781 1 98.62 187 PHE B O 1
ATOM 5332 N N . LYS B 1 188 ? 10.438 -36.094 -24.312 1 98.12 188 LYS B N 1
ATOM 5333 C CA . LYS B 1 188 ? 10.5 -37 -25.469 1 98.12 188 LYS B CA 1
ATOM 5334 C C . LYS B 1 188 ? 10.148 -36.25 -26.75 1 98.12 188 LYS B C 1
ATOM 5336 O O . LYS B 1 188 ? 10.711 -36.531 -27.812 1 98.12 188 LYS B O 1
ATOM 5341 N N . LEU B 1 189 ? 9.211 -35.375 -26.609 1 98.44 189 LEU B N 1
ATOM 5342 C CA . LEU B 1 189 ? 8.805 -34.562 -27.75 1 98.44 189 LEU B CA 1
ATOM 5343 C C . LEU B 1 189 ? 9.898 -33.594 -28.141 1 98.44 189 LEU B C 1
ATOM 5345 O O . LEU B 1 189 ? 10.086 -33.281 -29.312 1 98.44 189 LEU B O 1
ATOM 5349 N N . PHE B 1 190 ? 10.594 -33.031 -27.141 1 98.31 190 PHE B N 1
ATOM 5350 C CA . PHE B 1 190 ? 11.695 -32.094 -27.312 1 98.31 190 PHE B CA 1
ATOM 5351 C C . PHE B 1 190 ? 12.961 -32.594 -26.656 1 98.31 190 PHE B C 1
ATOM 5353 O O . PHE B 1 190 ? 13.469 -31.984 -25.719 1 98.31 190 PHE B O 1
ATOM 5360 N N . PRO B 1 191 ? 13.578 -33.594 -27.172 1 97 191 PRO B N 1
ATOM 5361 C CA . PRO B 1 191 ? 14.711 -34.25 -26.5 1 97 191 PRO B CA 1
ATOM 5362 C C . PRO B 1 191 ? 15.922 -33.344 -26.375 1 97 191 PRO B C 1
ATOM 5364 O O . PRO B 1 191 ? 16.734 -33.5 -25.453 1 97 191 PRO B O 1
ATOM 5367 N N . GLU B 1 192 ? 16.094 -32.344 -27.219 1 97.12 192 GLU B N 1
ATOM 5368 C CA . GLU B 1 192 ? 17.219 -31.422 -27.188 1 97.12 192 GLU B CA 1
ATOM 5369 C C . GLU B 1 192 ? 17.203 -30.578 -25.906 1 97.12 192 GLU B C 1
ATOM 5371 O O . GLU B 1 192 ? 18.203 -29.984 -25.531 1 97.12 192 GLU B O 1
ATOM 5376 N N . LEU B 1 193 ? 16.062 -30.5 -25.219 1 98.56 193 LEU B N 1
ATOM 5377 C CA . LEU B 1 193 ? 15.914 -29.656 -24.031 1 98.56 193 LEU B CA 1
ATOM 5378 C C . LEU B 1 193 ? 16.094 -30.469 -22.766 1 98.56 193 LEU B C 1
ATOM 5380 O O . LEU B 1 193 ? 16.172 -29.906 -21.672 1 98.56 193 LEU B O 1
ATOM 5384 N N . GLN B 1 194 ? 16.188 -31.719 -22.812 1 97.56 194 GLN B N 1
ATOM 5385 C CA . GLN B 1 194 ? 16.141 -32.594 -21.641 1 97.56 194 GLN B CA 1
ATOM 5386 C C . GLN B 1 194 ? 17.281 -32.281 -20.672 1 97.56 194 GLN B C 1
ATOM 5388 O O . GLN B 1 194 ? 17.109 -32.406 -19.453 1 97.56 194 GLN B O 1
ATOM 5393 N N . ASN B 1 195 ? 18.453 -31.938 -21.203 1 97.25 195 ASN B N 1
ATOM 5394 C CA . ASN B 1 195 ? 19.625 -31.719 -20.359 1 97.25 195 ASN B CA 1
ATOM 5395 C C . ASN B 1 195 ? 19.703 -30.281 -19.859 1 97.25 195 ASN B C 1
ATOM 5397 O O . ASN B 1 195 ? 20.562 -29.938 -19.047 1 97.25 195 ASN B O 1
ATOM 5401 N N . ASN B 1 196 ? 18.828 -29.375 -20.328 1 98.62 196 ASN B N 1
ATOM 5402 C CA . ASN B 1 196 ? 18.812 -28 -19.844 1 98.62 196 ASN B CA 1
ATOM 5403 C C . ASN B 1 196 ? 18.422 -27.938 -18.375 1 98.62 196 ASN B C 1
ATOM 5405 O O . ASN B 1 196 ? 17.797 -28.859 -17.844 1 98.62 196 ASN B O 1
ATOM 5409 N N . ASP B 1 197 ? 18.922 -26.859 -17.703 1 98.75 197 ASP B N 1
ATOM 5410 C CA . ASP B 1 197 ? 18.453 -26.625 -16.344 1 98.75 197 ASP B CA 1
ATOM 5411 C C . ASP B 1 197 ? 16.938 -26.484 -16.297 1 98.75 197 ASP B C 1
ATOM 5413 O O . ASP B 1 197 ? 16.359 -25.734 -17.094 1 98.75 197 ASP B O 1
ATOM 5417 N N . PHE B 1 198 ? 16.328 -27.266 -15.453 1 98.94 198 PHE B N 1
ATOM 5418 C CA . PHE B 1 198 ? 14.875 -27.266 -15.352 1 98.94 198 PHE B CA 1
ATOM 5419 C C . PHE B 1 198 ? 14.414 -26.703 -14.016 1 98.94 198 PHE B C 1
ATOM 5421 O O . PHE B 1 198 ? 15.023 -26.984 -12.977 1 98.94 198 PHE B O 1
ATOM 5428 N N . PHE B 1 199 ? 13.43 -25.875 -14.016 1 98.94 199 PHE B N 1
ATOM 5429 C CA . PHE B 1 199 ? 12.883 -25.25 -12.812 1 98.94 199 PHE B CA 1
ATOM 5430 C C . PHE B 1 199 ? 11.367 -25.406 -12.758 1 98.94 199 PHE B C 1
ATOM 5432 O O . PHE B 1 199 ? 10.688 -25.266 -13.773 1 98.94 199 PHE B O 1
ATOM 5439 N N . VAL B 1 200 ? 10.828 -25.766 -11.609 1 98.94 200 VAL B N 1
ATOM 5440 C CA . VAL B 1 200 ? 9.391 -25.766 -11.367 1 98.94 200 VAL B CA 1
ATOM 5441 C C . VAL B 1 200 ? 8.977 -24.484 -10.656 1 98.94 200 VAL B C 1
ATOM 5443 O O . VAL B 1 200 ? 9.492 -24.172 -9.586 1 98.94 200 VAL B O 1
ATOM 5446 N N . THR B 1 201 ? 8.078 -23.703 -11.258 1 98.94 201 THR B N 1
ATOM 5447 C CA . THR B 1 201 ? 7.652 -22.438 -10.672 1 98.94 201 THR B CA 1
ATOM 5448 C C . THR B 1 201 ? 6.129 -22.359 -10.602 1 98.94 201 THR B C 1
ATOM 5450 O O . THR B 1 201 ? 5.434 -23.094 -11.312 1 98.94 201 THR B O 1
ATOM 5453 N N . GLY B 1 202 ? 5.66 -21.594 -9.742 1 98.62 202 GLY B N 1
ATOM 5454 C CA . GLY B 1 202 ? 4.227 -21.406 -9.586 1 98.62 202 GLY B CA 1
ATOM 5455 C C . GLY B 1 202 ? 3.873 -20.297 -8.594 1 98.62 202 GLY B C 1
ATOM 5456 O O . GLY B 1 202 ? 4.758 -19.609 -8.086 1 98.62 202 GLY B O 1
ATOM 5457 N N . GLU B 1 203 ? 2.609 -20.094 -8.43 1 97.62 203 GLU B N 1
ATOM 5458 C CA . GLU B 1 203 ? 2.098 -19.016 -7.59 1 97.62 203 GLU B CA 1
ATOM 5459 C C . GLU B 1 203 ? 0.86 -19.453 -6.816 1 97.62 203 GLU B C 1
ATOM 5461 O O . GLU B 1 203 ? 0.118 -20.328 -7.266 1 97.62 203 GLU B O 1
ATOM 5466 N N . SER B 1 204 ? 0.618 -18.828 -5.652 1 97.12 204 SER B N 1
ATOM 5467 C CA . SER B 1 204 ? -0.605 -19.078 -4.891 1 97.12 204 SER B CA 1
ATOM 5468 C C . SER B 1 204 ? -0.705 -20.531 -4.441 1 97.12 204 SER B C 1
ATOM 5470 O O . SER B 1 204 ? 0.214 -21.047 -3.807 1 97.12 204 SER B O 1
ATOM 5472 N N . TYR B 1 205 ? -1.749 -21.234 -4.879 1 96.38 205 TYR B N 1
ATOM 5473 C CA . TYR B 1 205 ? -1.851 -22.656 -4.543 1 96.38 205 TYR B CA 1
ATOM 5474 C C . TYR B 1 205 ? -0.727 -23.453 -5.191 1 96.38 205 TYR B C 1
ATOM 5476 O O . TYR B 1 205 ? -0.458 -24.594 -4.805 1 96.38 205 TYR B O 1
ATOM 5484 N N . GLY B 1 206 ? 0.003 -22.766 -6.121 1 97.5 206 GLY B N 1
ATOM 5485 C CA . GLY B 1 206 ? 1.246 -23.344 -6.609 1 97.5 206 GLY B CA 1
ATOM 5486 C C . GLY B 1 206 ? 2.23 -23.656 -5.496 1 97.5 206 GLY B C 1
ATOM 5487 O O . GLY B 1 206 ? 3.146 -24.453 -5.684 1 97.5 206 GLY B O 1
ATOM 5488 N N . GLY B 1 207 ? 1.987 -23.094 -4.383 1 98.31 207 GLY B N 1
ATOM 5489 C CA . GLY B 1 207 ? 2.754 -23.438 -3.195 1 98.31 207 GLY B CA 1
ATOM 5490 C C . GLY B 1 207 ? 2.602 -24.891 -2.785 1 98.31 207 GLY B C 1
ATOM 5491 O O . GLY B 1 207 ? 3.404 -25.406 -2.004 1 98.31 207 GLY B O 1
ATOM 5492 N N . LYS B 1 208 ? 1.627 -25.516 -3.318 1 98.12 208 LYS B N 1
ATOM 5493 C CA . LYS B 1 208 ? 1.438 -26.953 -3.121 1 98.12 208 LYS B CA 1
ATOM 5494 C C . LYS B 1 208 ? 1.881 -27.734 -4.352 1 98.12 208 LYS B C 1
ATOM 5496 O O . LYS B 1 208 ? 2.537 -28.781 -4.23 1 98.12 208 LYS B O 1
ATOM 5501 N N . TYR B 1 209 ? 1.54 -27.234 -5.492 1 98.56 209 TYR B N 1
ATOM 5502 C CA . TYR B 1 209 ? 1.874 -27.906 -6.742 1 98.56 209 TYR B CA 1
ATOM 5503 C C . TYR B 1 209 ? 3.385 -28.016 -6.914 1 98.56 209 TYR B C 1
ATOM 5505 O O . TYR B 1 209 ? 3.9 -29.078 -7.25 1 98.56 209 TYR B O 1
ATOM 5513 N N . VAL B 1 210 ? 4.047 -26.922 -6.688 1 98.88 210 VAL B N 1
ATOM 5514 C CA . VAL B 1 210 ? 5.461 -26.797 -7.02 1 98.88 210 VAL B CA 1
ATOM 5515 C C . VAL B 1 210 ? 6.273 -27.781 -6.184 1 98.88 210 VAL B C 1
ATOM 5517 O O . VAL B 1 210 ? 7.059 -28.578 -6.723 1 98.88 210 VAL B O 1
ATOM 5520 N N . PRO B 1 211 ? 6.07 -27.828 -4.887 1 98.88 211 PRO B N 1
ATOM 5521 C CA . PRO B 1 211 ? 6.824 -28.844 -4.137 1 98.88 211 PRO B CA 1
ATOM 5522 C C . PRO B 1 211 ? 6.406 -30.266 -4.477 1 98.88 211 PRO B C 1
ATOM 5524 O O . PRO B 1 211 ? 7.242 -31.172 -4.5 1 98.88 211 PRO B O 1
ATOM 5527 N N . ALA B 1 212 ? 5.172 -30.469 -4.75 1 98.81 212 ALA B N 1
ATOM 5528 C CA . ALA B 1 212 ? 4.699 -31.812 -5.09 1 98.81 212 ALA B CA 1
ATOM 5529 C C . ALA B 1 212 ? 5.34 -32.312 -6.379 1 98.81 212 ALA B C 1
ATOM 5531 O O . ALA B 1 212 ? 5.816 -33.438 -6.445 1 98.81 212 ALA B O 1
ATOM 5532 N N . VAL B 1 213 ? 5.352 -31.469 -7.363 1 98.94 213 VAL B N 1
ATOM 5533 C CA . VAL B 1 213 ? 5.918 -31.828 -8.664 1 98.94 213 VAL B CA 1
ATOM 5534 C C . VAL B 1 213 ? 7.43 -32 -8.531 1 98.94 213 VAL B C 1
ATOM 5536 O O . VAL B 1 213 ? 7.992 -32.969 -9.078 1 98.94 213 VAL B O 1
ATOM 5539 N N . SER B 1 214 ? 8.07 -31.125 -7.832 1 98.94 214 SER B N 1
ATOM 5540 C CA . SER B 1 214 ? 9.508 -31.219 -7.641 1 98.94 214 SER B CA 1
ATOM 5541 C C . SER B 1 214 ? 9.891 -32.5 -6.914 1 98.94 214 SER B C 1
ATOM 5543 O O . SER B 1 214 ? 10.875 -33.156 -7.266 1 98.94 214 SER B O 1
ATOM 5545 N N . HIS B 1 215 ? 9.117 -32.812 -5.906 1 98.75 215 HIS B N 1
ATOM 5546 C CA . HIS B 1 215 ? 9.352 -34.062 -5.168 1 98.75 215 HIS B CA 1
ATOM 5547 C C . HIS B 1 215 ? 9.164 -35.25 -6.07 1 98.75 215 HIS B C 1
ATOM 5549 O O . HIS B 1 215 ? 9.938 -36.219 -6 1 98.75 215 HIS B O 1
ATOM 5555 N N . ALA B 1 216 ? 8.133 -35.25 -6.871 1 98.75 216 ALA B N 1
ATOM 5556 C CA . ALA B 1 216 ? 7.895 -36.344 -7.812 1 98.75 216 ALA B CA 1
ATOM 5557 C C . ALA B 1 216 ? 9.078 -36.531 -8.766 1 98.75 216 ALA B C 1
ATOM 5559 O O . ALA B 1 216 ? 9.523 -37.656 -9.008 1 98.75 216 ALA B O 1
ATOM 5560 N N . ILE B 1 217 ? 9.562 -35.406 -9.289 1 98.81 217 ILE B N 1
ATOM 5561 C CA . ILE B 1 217 ? 10.703 -35.469 -10.203 1 98.81 217 ILE B CA 1
ATOM 5562 C C . ILE B 1 217 ? 11.898 -36.094 -9.492 1 98.81 217 ILE B C 1
ATOM 5564 O O . ILE B 1 217 ? 12.547 -37 -10.031 1 98.81 217 ILE B O 1
ATOM 5568 N N . LYS B 1 218 ? 12.203 -35.594 -8.32 1 98.5 218 LYS B N 1
ATOM 5569 C CA . LYS B 1 218 ? 13.328 -36.125 -7.539 1 98.5 218 LYS B CA 1
ATOM 5570 C C . LYS B 1 218 ? 13.219 -37.625 -7.355 1 98.5 218 LYS B C 1
ATOM 5572 O O . LYS B 1 218 ? 14.203 -38.344 -7.531 1 98.5 218 LYS B O 1
ATOM 5577 N N . ASP B 1 219 ? 12.055 -38.094 -7.02 1 98 219 ASP B N 1
ATOM 5578 C CA . ASP B 1 219 ? 11.828 -39.5 -6.723 1 98 219 ASP B CA 1
ATOM 5579 C C . ASP B 1 219 ? 11.898 -40.344 -7.992 1 98 219 ASP B C 1
ATOM 5581 O O . ASP B 1 219 ? 12.547 -41.375 -8.016 1 98 219 ASP B O 1
ATOM 5585 N N . TYR B 1 220 ? 11.227 -39.906 -9.023 1 97.44 220 TYR B N 1
ATOM 5586 C CA . TYR B 1 220 ? 11.141 -40.688 -10.25 1 97.44 220 TYR B CA 1
ATOM 5587 C C . TYR B 1 220 ? 12.477 -40.719 -10.984 1 97.44 220 TYR B C 1
ATOM 5589 O O . TYR B 1 220 ? 12.773 -41.656 -11.727 1 97.44 220 TYR B O 1
ATOM 5597 N N . ASN B 1 221 ? 13.227 -39.688 -10.812 1 96.31 221 ASN B N 1
ATOM 5598 C CA . ASN B 1 221 ? 14.539 -39.625 -11.453 1 96.31 221 ASN B CA 1
ATOM 5599 C C . ASN B 1 221 ? 15.422 -40.781 -11.055 1 96.31 221 ASN B C 1
ATOM 5601 O O . ASN B 1 221 ? 16.359 -41.156 -11.781 1 96.31 221 ASN B O 1
ATOM 5605 N N . ILE B 1 222 ? 15.195 -41.344 -9.953 1 94.94 222 ILE B N 1
ATOM 5606 C CA . ILE B 1 222 ? 16 -42.469 -9.445 1 94.94 222 ILE B CA 1
ATOM 5607 C C . ILE B 1 222 ? 15.984 -43.625 -10.438 1 94.94 222 ILE B C 1
ATOM 5609 O O . ILE B 1 222 ? 17.031 -44.219 -10.727 1 94.94 222 ILE B O 1
ATOM 5613 N N . LYS B 1 223 ? 14.883 -43.875 -11.086 1 94.25 223 LYS B N 1
ATOM 5614 C CA . LYS B 1 223 ? 14.766 -45.062 -11.938 1 94.25 223 LYS B CA 1
ATOM 5615 C C . LYS B 1 223 ? 14.281 -44.688 -13.336 1 94.25 223 LYS B C 1
ATOM 5617 O O . LYS B 1 223 ? 14.219 -45.531 -14.219 1 94.25 223 LYS B O 1
ATOM 5622 N N . ALA B 1 224 ? 14.109 -43.469 -13.523 1 91.81 224 ALA B N 1
ATOM 5623 C CA . ALA B 1 224 ? 13.492 -43.062 -14.781 1 91.81 224 ALA B CA 1
ATOM 5624 C C . ALA B 1 224 ? 14.469 -43.188 -15.945 1 91.81 224 ALA B C 1
ATOM 5626 O O . ALA B 1 224 ? 15.664 -42.938 -15.789 1 91.81 224 ALA B O 1
ATOM 5627 N N . GLU B 1 225 ? 13.938 -43.594 -17.031 1 91.81 225 GLU B N 1
ATOM 5628 C CA . GLU B 1 225 ? 14.719 -43.562 -18.266 1 91.81 225 GLU B CA 1
ATOM 5629 C C . GLU B 1 225 ? 14.953 -42.125 -18.75 1 91.81 225 GLU B C 1
ATOM 5631 O O . GLU B 1 225 ? 16.078 -41.781 -19.094 1 91.81 225 GLU B O 1
ATOM 5636 N N . THR B 1 226 ? 13.945 -41.375 -18.797 1 94.31 226 THR B N 1
ATOM 5637 C CA . THR B 1 226 ? 14.023 -39.969 -19.094 1 94.31 226 THR B CA 1
ATOM 5638 C C . THR B 1 226 ? 14.148 -39.156 -17.797 1 94.31 226 THR B C 1
ATOM 5640 O O . THR B 1 226 ? 13.141 -38.875 -17.141 1 94.31 226 THR B O 1
ATOM 5643 N N . LYS B 1 227 ? 15.336 -38.719 -17.5 1 96.56 227 LYS B N 1
ATOM 5644 C CA . LYS B 1 227 ? 15.562 -37.969 -16.281 1 96.56 227 LYS B CA 1
ATOM 5645 C C . LYS B 1 227 ? 15.367 -36.469 -16.531 1 96.56 227 LYS B C 1
ATOM 5647 O O . LYS B 1 227 ? 15.656 -35.969 -17.625 1 96.56 227 LYS B O 1
ATOM 5652 N N . ILE B 1 228 ? 14.836 -35.844 -15.641 1 98.5 228 ILE B N 1
ATOM 5653 C CA . ILE B 1 228 ? 14.617 -34.375 -15.695 1 98.5 228 ILE B CA 1
ATOM 5654 C C . ILE B 1 228 ? 15.68 -33.688 -14.867 1 98.5 228 ILE B C 1
ATOM 5656 O O . ILE B 1 228 ? 15.922 -34.031 -13.711 1 98.5 228 ILE B O 1
ATOM 5660 N N . ASN B 1 229 ? 16.344 -32.688 -15.414 1 98.62 229 ASN B N 1
ATOM 5661 C CA . ASN B 1 229 ? 17.484 -32 -14.805 1 98.62 229 ASN B CA 1
ATOM 5662 C C . ASN B 1 229 ? 17.031 -30.875 -13.883 1 98.62 229 ASN B C 1
ATOM 5664 O O . ASN B 1 229 ? 17.406 -29.719 -14.078 1 98.62 229 ASN B O 1
ATOM 5668 N N . LEU B 1 230 ? 16.344 -31.25 -12.836 1 98.88 230 LEU B N 1
ATOM 5669 C CA . LEU B 1 230 ? 15.805 -30.297 -11.875 1 98.88 230 LEU B CA 1
ATOM 5670 C C . LEU B 1 230 ? 16.938 -29.562 -11.141 1 98.88 230 LEU B C 1
ATOM 5672 O O . LEU B 1 230 ? 17.797 -30.203 -10.539 1 98.88 230 LEU B O 1
ATOM 5676 N N . LYS B 1 231 ? 16.875 -28.172 -11.195 1 98.88 231 LYS B N 1
ATOM 5677 C CA . LYS B 1 231 ? 17.906 -27.375 -10.531 1 98.88 231 LYS B CA 1
ATOM 5678 C C . LYS B 1 231 ? 17.312 -26.531 -9.406 1 98.88 231 LYS B C 1
ATOM 5680 O O . LYS B 1 231 ? 18.031 -26.094 -8.508 1 98.88 231 LYS B O 1
ATOM 5685 N N . GLY B 1 232 ? 16.016 -26.359 -9.469 1 98.88 232 GLY B N 1
ATOM 5686 C CA . GLY B 1 232 ? 15.414 -25.531 -8.43 1 98.88 232 GLY B CA 1
ATOM 5687 C C . GLY B 1 232 ? 13.914 -25.359 -8.586 1 98.88 232 GLY B C 1
ATOM 5688 O O . GLY B 1 232 ? 13.32 -25.891 -9.539 1 98.88 232 GLY B O 1
ATOM 5689 N N . LEU B 1 233 ? 13.305 -24.734 -7.605 1 98.94 233 LEU B N 1
ATOM 5690 C CA . LEU B 1 233 ? 11.883 -24.406 -7.613 1 98.94 233 LEU B CA 1
ATOM 5691 C C . LEU B 1 233 ? 11.648 -23 -7.078 1 98.94 233 LEU B C 1
ATOM 5693 O O . LEU B 1 233 ? 12.359 -22.547 -6.184 1 98.94 233 LEU B O 1
ATOM 5697 N N . ALA B 1 234 ? 10.664 -22.266 -7.641 1 98.94 234 ALA B N 1
ATOM 5698 C CA . ALA B 1 234 ? 10.281 -20.922 -7.23 1 98.94 234 ALA B CA 1
ATOM 5699 C C . ALA B 1 234 ? 8.781 -20.828 -6.953 1 98.94 234 ALA B C 1
ATOM 5701 O O . ALA B 1 234 ? 7.965 -21.281 -7.762 1 98.94 234 ALA B O 1
ATOM 5702 N N . ILE B 1 235 ? 8.43 -20.297 -5.816 1 98.94 235 ILE B N 1
ATOM 5703 C CA . ILE B 1 235 ? 7.035 -20.203 -5.395 1 98.94 235 ILE B CA 1
ATOM 5704 C C . ILE B 1 235 ? 6.688 -18.766 -5.059 1 98.94 235 ILE B C 1
ATOM 5706 O O . ILE B 1 235 ? 7.219 -18.188 -4.098 1 98.94 235 ILE B O 1
ATOM 5710 N N . GLY B 1 236 ? 5.789 -18.156 -5.836 1 98.81 236 GLY B N 1
ATOM 5711 C CA . GLY B 1 236 ? 5.324 -16.797 -5.59 1 98.81 236 GLY B CA 1
ATOM 5712 C C . GLY B 1 236 ? 4.043 -16.75 -4.777 1 98.81 236 GLY B C 1
ATOM 5713 O O . GLY B 1 236 ? 3.033 -17.344 -5.164 1 98.81 236 GLY B O 1
ATOM 5714 N N . ASN B 1 237 ? 4.102 -16.031 -3.713 1 98.56 237 ASN B N 1
ATOM 5715 C CA . ASN B 1 237 ? 2.908 -15.922 -2.885 1 98.56 237 ASN B CA 1
ATOM 5716 C C . ASN B 1 237 ? 2.256 -17.281 -2.648 1 98.56 237 ASN B C 1
ATOM 5718 O O . ASN B 1 237 ? 1.046 -17.438 -2.83 1 98.56 237 ASN B O 1
ATOM 5722 N N . GLY B 1 238 ? 3.055 -18.203 -2.242 1 98.56 238 GLY B N 1
ATOM 5723 C CA . GLY B 1 238 ? 2.637 -19.594 -2.229 1 98.56 238 GLY B CA 1
ATOM 5724 C C . GLY B 1 238 ? 1.91 -19.984 -0.955 1 98.56 238 GLY B C 1
ATOM 5725 O O . GLY B 1 238 ? 2.328 -19.609 0.144 1 98.56 238 GLY B O 1
ATOM 5726 N N . PHE B 1 239 ? 0.831 -20.656 -1.088 1 97.81 239 PHE B N 1
ATOM 5727 C CA . PHE B 1 239 ? 0.122 -21.281 0.024 1 97.81 239 PHE B CA 1
ATOM 5728 C C . PHE B 1 239 ? 0.63 -22.703 0.267 1 97.81 239 PHE B C 1
ATOM 5730 O O . PHE B 1 239 ? 0.09 -23.656 -0.284 1 97.81 239 PHE B O 1
ATOM 5737 N N . THR B 1 240 ? 1.614 -22.844 1.192 1 98.62 240 THR B N 1
ATOM 5738 C CA . THR B 1 240 ? 2.334 -24.094 1.37 1 98.62 240 THR B CA 1
ATOM 5739 C C . THR B 1 240 ? 2.02 -24.703 2.73 1 98.62 240 THR B C 1
ATOM 5741 O O . THR B 1 240 ? 1.885 -25.922 2.852 1 98.62 240 THR B O 1
ATOM 5744 N N . ASP B 1 241 ? 1.882 -23.859 3.705 1 98.44 241 ASP B N 1
ATOM 5745 C CA . ASP B 1 241 ? 1.79 -24.297 5.098 1 98.44 241 ASP B CA 1
ATOM 5746 C C . ASP B 1 241 ? 0.65 -23.578 5.816 1 98.44 241 ASP B C 1
ATOM 5748 O O . ASP B 1 241 ? 0.89 -22.719 6.672 1 98.44 241 ASP B O 1
ATOM 5752 N N . PRO B 1 242 ? -0.576 -24.109 5.629 1 97.62 242 PRO B N 1
ATOM 5753 C CA . PRO B 1 242 ? -1.739 -23.453 6.223 1 97.62 242 PRO B CA 1
ATOM 5754 C C . PRO B 1 242 ? -1.625 -23.312 7.738 1 97.62 242 PRO B C 1
ATOM 5756 O O . PRO B 1 242 ? -2.049 -22.297 8.305 1 97.62 242 PRO B O 1
ATOM 5759 N N . GLU B 1 243 ? -1.056 -24.188 8.367 1 96 243 GLU B N 1
ATOM 5760 C CA . GLU B 1 243 ? -0.923 -24.156 9.82 1 96 243 GLU B CA 1
ATOM 5761 C C . GLU B 1 243 ? -0.226 -22.891 10.281 1 96 243 GLU B C 1
ATOM 5763 O O . GLU B 1 243 ? -0.569 -22.328 11.328 1 96 243 GLU B O 1
ATOM 5768 N N . HIS B 1 244 ? 0.707 -22.469 9.539 1 97.88 244 HIS B N 1
ATOM 5769 C CA . HIS B 1 244 ? 1.519 -21.328 9.969 1 97.88 244 HIS B CA 1
ATOM 5770 C C . HIS B 1 244 ? 1.244 -20.094 9.102 1 97.88 244 HIS B C 1
ATOM 5772 O O . HIS B 1 244 ? 1.854 -19.047 9.305 1 97.88 244 HIS B O 1
ATOM 5778 N N . GLN B 1 245 ? 0.316 -20.203 8.172 1 97.94 245 GLN B N 1
ATOM 5779 C CA . GLN B 1 245 ? 0.116 -19.078 7.258 1 97.94 245 GLN B CA 1
ATOM 5780 C C . GLN B 1 245 ? -1.25 -18.438 7.473 1 97.94 245 GLN B C 1
ATOM 5782 O O . GLN B 1 245 ? -1.495 -17.312 7.008 1 97.94 245 GLN B O 1
ATOM 5787 N N . LEU B 1 246 ? -2.152 -19.062 8.172 1 96.81 246 LEU B N 1
ATOM 5788 C CA . LEU B 1 246 ? -3.473 -18.484 8.398 1 96.81 246 LEU B CA 1
ATOM 5789 C C . LEU B 1 246 ? -3.434 -17.453 9.531 1 96.81 246 LEU B C 1
ATOM 5791 O O . LEU B 1 246 ? -4.035 -17.672 10.586 1 96.81 246 LEU B O 1
ATOM 5795 N N . LEU B 1 247 ? -2.76 -16.344 9.352 1 96.94 247 LEU B N 1
ATOM 5796 C CA . LEU B 1 247 ? -2.551 -15.266 10.312 1 96.94 247 LEU B CA 1
ATOM 5797 C C . LEU B 1 247 ? -2.83 -13.906 9.68 1 96.94 247 LEU B C 1
ATOM 5799 O O . LEU B 1 247 ? -1.9 -13.148 9.391 1 96.94 247 LEU B O 1
ATOM 5803 N N . TYR B 1 248 ? -4.105 -13.555 9.617 1 97.94 248 TYR B N 1
ATOM 5804 C CA . TYR B 1 248 ? -4.5 -12.367 8.867 1 97.94 248 TYR B CA 1
ATOM 5805 C C . TYR B 1 248 ? -4.734 -11.188 9.797 1 97.94 248 TYR B C 1
ATOM 5807 O O . TYR B 1 248 ? -4.559 -10.031 9.406 1 97.94 248 TYR B O 1
ATOM 5815 N N . GLY B 1 249 ? -5.121 -11.43 11.016 1 98.25 249 GLY B N 1
ATOM 5816 C CA . GLY B 1 249 ? -5.613 -10.398 11.914 1 98.25 249 GLY B CA 1
ATOM 5817 C C . GLY B 1 249 ? -4.617 -9.281 12.141 1 98.25 249 GLY B C 1
ATOM 5818 O O . GLY B 1 249 ? -4.941 -8.109 11.953 1 98.25 249 GLY B O 1
ATOM 5819 N N . ASP B 1 250 ? -3.385 -9.633 12.508 1 98.19 250 ASP B N 1
ATOM 5820 C CA . ASP B 1 250 ? -2.365 -8.633 12.789 1 98.19 250 ASP B CA 1
ATOM 5821 C C . ASP B 1 250 ? -2.016 -7.832 11.531 1 98.19 250 ASP B C 1
ATOM 5823 O O . ASP B 1 250 ? -1.843 -6.613 11.594 1 98.19 250 ASP B O 1
ATOM 5827 N N . TYR B 1 251 ? -1.893 -8.492 10.461 1 98.62 251 TYR B N 1
ATOM 5828 C CA . TYR B 1 251 ? -1.521 -7.883 9.188 1 98.62 251 TYR B CA 1
ATOM 5829 C C . TYR B 1 251 ? -2.57 -6.867 8.75 1 98.62 251 TYR B C 1
ATOM 5831 O O . TYR B 1 251 ? -2.25 -5.699 8.508 1 98.62 251 TYR B O 1
ATOM 5839 N N . LEU B 1 252 ? -3.811 -7.316 8.727 1 98.62 252 LEU B N 1
ATOM 5840 C CA . LEU B 1 252 ? -4.898 -6.461 8.273 1 98.62 252 LEU B CA 1
ATOM 5841 C C . LEU B 1 252 ? -5.09 -5.277 9.219 1 98.62 252 LEU B C 1
ATOM 5843 O O . LEU B 1 252 ? -5.438 -4.18 8.773 1 98.62 252 LEU B O 1
ATOM 5847 N N . TYR B 1 253 ? -4.863 -5.484 10.477 1 98.62 253 TYR B N 1
ATOM 5848 C CA . TYR B 1 253 ? -4.969 -4.414 11.461 1 98.62 253 TYR B CA 1
ATOM 5849 C C . TYR B 1 253 ? -3.904 -3.348 11.227 1 98.62 253 TYR B C 1
ATOM 5851 O O . TYR B 1 253 ? -4.199 -2.15 11.258 1 98.62 253 TYR B O 1
ATOM 5859 N N . GLN B 1 254 ? -2.689 -3.791 10.953 1 98.56 254 GLN B N 1
ATOM 5860 C CA . GLN B 1 254 ? -1.609 -2.832 10.742 1 98.56 254 GLN B CA 1
ATOM 5861 C C . GLN B 1 254 ? -1.806 -2.053 9.445 1 98.56 254 GLN B C 1
ATOM 5863 O O . GLN B 1 254 ? -1.413 -0.887 9.352 1 98.56 254 GLN B O 1
ATOM 5868 N N . LEU B 1 255 ? -2.498 -2.662 8.5 1 98.38 255 LEU B N 1
ATOM 5869 C CA . LEU B 1 255 ? -2.812 -1.97 7.258 1 98.38 255 LEU B CA 1
ATOM 5870 C C . LEU B 1 255 ? -3.934 -0.958 7.469 1 98.38 255 LEU B C 1
ATOM 5872 O O . LEU B 1 255 ? -4.168 -0.099 6.613 1 98.38 255 LEU B O 1
ATOM 5876 N N . GLY B 1 256 ? -4.598 -1.075 8.562 1 98.44 256 GLY B N 1
ATOM 5877 C CA . GLY B 1 256 ? -5.73 -0.204 8.844 1 98.44 256 GLY B CA 1
ATOM 5878 C C . GLY B 1 256 ? -7.012 -0.657 8.18 1 98.44 256 GLY B C 1
ATOM 5879 O O . GLY B 1 256 ? -8.031 0.031 8.25 1 98.44 256 GLY B O 1
ATOM 5880 N N . ILE B 1 257 ? -6.98 -1.801 7.605 1 97.44 257 ILE B N 1
ATOM 5881 C CA . ILE B 1 257 ? -8.117 -2.295 6.832 1 97.44 257 ILE B CA 1
ATOM 5882 C C . ILE B 1 257 ? -9.188 -2.824 7.781 1 97.44 257 ILE B C 1
ATOM 5884 O O . ILE B 1 257 ? -10.383 -2.758 7.473 1 97.44 257 ILE B O 1
ATOM 5888 N N . ILE B 1 258 ? -8.773 -3.35 8.891 1 98.06 258 ILE B N 1
ATOM 5889 C CA . ILE B 1 258 ? -9.719 -3.713 9.938 1 98.06 258 ILE B CA 1
ATOM 5890 C C . ILE B 1 258 ? -9.336 -3.016 11.242 1 98.06 258 ILE B C 1
ATOM 5892 O O . ILE B 1 258 ? -8.188 -2.596 11.414 1 98.06 258 ILE B O 1
ATOM 5896 N N . ASP B 1 259 ? -10.328 -2.814 12.109 1 97.88 259 ASP B N 1
ATOM 5897 C CA . ASP B 1 259 ? -10.055 -2.219 13.414 1 97.88 259 ASP B CA 1
ATOM 5898 C C . ASP B 1 259 ? -9.773 -3.293 14.461 1 97.88 259 ASP B C 1
ATOM 5900 O O . ASP B 1 259 ? -9.594 -4.465 14.125 1 97.88 259 ASP B O 1
ATOM 5904 N N . LEU B 1 260 ? -9.672 -2.93 15.727 1 97.56 260 LEU B N 1
ATOM 5905 C CA . LEU B 1 260 ? -9.344 -3.857 16.797 1 97.56 260 LEU B CA 1
ATOM 5906 C C . LEU B 1 260 ? -10.422 -4.926 16.953 1 97.56 260 LEU B C 1
ATOM 5908 O O . LEU B 1 260 ? -10.117 -6.086 17.234 1 97.56 260 LEU B O 1
ATOM 5912 N N . ASN B 1 261 ? -11.711 -4.527 16.734 1 97.38 261 ASN B N 1
ATOM 5913 C CA . ASN B 1 261 ? -12.789 -5.512 16.734 1 97.38 261 ASN B CA 1
ATOM 5914 C C . ASN B 1 261 ? -12.586 -6.57 15.664 1 97.38 261 ASN B C 1
ATOM 5916 O O . ASN B 1 261 ? -12.727 -7.766 15.922 1 97.38 261 ASN B O 1
ATOM 5920 N N . GLY B 1 262 ? -12.297 -6.074 14.5 1 97.25 262 GLY B N 1
ATOM 5921 C CA . GLY B 1 262 ? -12.023 -6.988 13.398 1 97.25 262 GLY B CA 1
ATOM 5922 C C . GLY B 1 262 ? -10.82 -7.879 13.648 1 97.25 262 GLY B C 1
ATOM 5923 O O . GLY B 1 262 ? -10.859 -9.078 13.367 1 97.25 262 GLY B O 1
ATOM 5924 N N . LYS B 1 263 ? -9.805 -7.301 14.195 1 98 263 LYS B N 1
ATOM 5925 C CA . LYS B 1 263 ? -8.602 -8.062 14.523 1 98 263 LYS B CA 1
ATOM 5926 C C . LYS B 1 263 ? -8.914 -9.203 15.484 1 98 263 LYS B C 1
ATOM 5928 O O . LYS B 1 263 ? -8.492 -10.336 15.266 1 98 263 LYS B O 1
ATOM 5933 N N . ASN B 1 264 ? -9.625 -8.891 16.531 1 97.75 264 ASN B N 1
ATOM 5934 C CA . ASN B 1 264 ? -9.992 -9.898 17.531 1 97.75 264 ASN B CA 1
ATOM 5935 C C . ASN B 1 264 ? -10.836 -11.008 16.906 1 97.75 264 ASN B C 1
ATOM 5937 O O . ASN B 1 264 ? -10.648 -12.18 17.219 1 97.75 264 ASN B O 1
ATOM 5941 N N . LEU B 1 265 ? -11.75 -10.625 16.109 1 97.19 265 LEU B N 1
ATOM 5942 C CA . LEU B 1 265 ? -12.586 -11.602 15.422 1 97.19 265 LEU B CA 1
ATOM 5943 C C . LEU B 1 265 ? -11.742 -12.508 14.531 1 97.19 265 LEU B C 1
ATOM 5945 O O . LEU B 1 265 ? -11.922 -13.727 14.531 1 97.19 265 LEU B O 1
ATOM 5949 N N . PHE B 1 266 ? -10.836 -11.953 13.781 1 97.81 266 PHE B N 1
ATOM 5950 C CA . PHE B 1 266 ? -9.953 -12.75 12.938 1 97.81 266 PHE B CA 1
ATOM 5951 C C . PHE B 1 266 ? -9.109 -13.703 13.773 1 97.81 266 PHE B C 1
ATOM 5953 O O . PHE B 1 266 ? -8.922 -14.859 13.398 1 97.81 266 PHE B O 1
ATOM 5960 N N . HIS B 1 267 ? -8.633 -13.227 14.898 1 98.19 267 HIS B N 1
ATOM 5961 C CA . HIS B 1 267 ? -7.828 -14.07 15.781 1 98.19 267 HIS B CA 1
ATOM 5962 C C . HIS B 1 267 ? -8.625 -15.281 16.25 1 98.19 267 HIS B C 1
ATOM 5964 O O . HIS B 1 267 ? -8.078 -16.375 16.375 1 98.19 267 HIS B O 1
ATOM 5970 N N . GLN B 1 268 ? -9.883 -15.055 16.531 1 98.06 268 GLN B N 1
ATOM 5971 C CA . GLN B 1 268 ? -10.75 -16.156 16.953 1 98.06 268 GLN B CA 1
ATOM 5972 C C . GLN B 1 268 ? -10.875 -17.203 15.852 1 98.06 268 GLN B C 1
ATOM 5974 O O . GLN B 1 268 ? -10.75 -18.406 16.125 1 98.06 268 GLN B O 1
ATOM 5979 N N . TYR B 1 269 ? -11.102 -16.781 14.672 1 96.81 269 TYR B N 1
ATOM 5980 C CA . TYR B 1 269 ? -11.258 -17.703 13.555 1 96.81 269 TYR B CA 1
ATOM 5981 C C . TYR B 1 269 ? -9.938 -18.391 13.227 1 96.81 269 TYR B C 1
ATOM 5983 O O . TYR B 1 269 ? -9.922 -19.562 12.875 1 96.81 269 TYR B O 1
ATOM 5991 N N . GLU B 1 270 ? -8.852 -17.641 13.289 1 97.31 270 GLU B N 1
ATOM 5992 C CA . GLU B 1 270 ? -7.523 -18.203 13.062 1 97.31 270 GLU B CA 1
ATOM 5993 C C . GLU B 1 270 ? -7.234 -19.344 14.047 1 97.31 270 GLU B C 1
ATOM 5995 O O . GLU B 1 270 ? -6.734 -20.391 13.656 1 97.31 270 GLU B O 1
ATOM 6000 N N . LYS B 1 271 ? -7.523 -19.078 15.297 1 98.06 271 LYS B N 1
ATOM 6001 C CA . LYS B 1 271 ? -7.316 -20.109 16.312 1 98.06 271 LYS B CA 1
ATOM 6002 C C . LYS B 1 271 ? -8.164 -21.344 16.031 1 98.06 271 LYS B C 1
ATOM 6004 O O . LYS B 1 271 ? -7.676 -22.469 16.141 1 98.06 271 LYS B O 1
ATOM 6009 N N . LYS B 1 272 ? -9.398 -21.141 15.688 1 98 272 LYS B N 1
ATOM 6010 C CA . LYS B 1 272 ? -10.281 -22.25 15.352 1 98 272 LYS B CA 1
ATOM 6011 C C . LYS B 1 272 ? -9.742 -23.047 14.164 1 98 272 LYS B C 1
ATOM 6013 O O . LYS B 1 272 ? -9.789 -24.266 14.156 1 98 272 LYS B O 1
ATOM 6018 N N . ALA B 1 273 ? -9.297 -22.375 13.148 1 96.94 273 ALA B N 1
ATOM 6019 C CA . ALA B 1 273 ? -8.734 -23.031 11.969 1 96.94 273 ALA B CA 1
ATOM 6020 C C . ALA B 1 273 ? -7.52 -23.875 12.344 1 96.94 273 ALA B C 1
ATOM 6022 O O . ALA B 1 273 ? -7.367 -25 11.883 1 96.94 273 ALA B O 1
ATOM 6023 N N . HIS B 1 274 ? -6.676 -23.312 13.156 1 97.38 274 HIS B N 1
ATOM 6024 C CA . HIS B 1 274 ? -5.496 -24.031 13.617 1 97.38 274 HIS B CA 1
ATOM 6025 C C . HIS B 1 274 ? -5.883 -25.297 14.375 1 97.38 274 HIS B C 1
ATOM 6027 O O . HIS B 1 274 ? -5.289 -26.359 14.156 1 97.38 274 HIS B O 1
ATOM 6033 N N . ASP B 1 275 ? -6.855 -25.141 15.242 1 98.31 275 ASP B N 1
ATOM 6034 C CA . ASP B 1 275 ? -7.332 -26.297 16 1 98.31 275 ASP B CA 1
ATOM 6035 C C . ASP B 1 275 ? -7.867 -27.391 15.07 1 98.31 275 ASP B C 1
ATOM 6037 O O . ASP B 1 275 ? -7.605 -28.578 15.281 1 98.31 275 ASP B O 1
ATOM 6041 N N . LEU B 1 276 ? -8.602 -26.984 14.078 1 98.56 276 LEU B N 1
ATOM 6042 C CA . LEU B 1 276 ? -9.156 -27.938 13.125 1 98.56 276 LEU B CA 1
ATOM 6043 C C . LEU B 1 276 ? -8.047 -28.656 12.359 1 98.56 276 LEU B C 1
ATOM 6045 O O . LEU B 1 276 ? -8.109 -29.859 12.148 1 98.56 276 LEU B O 1
ATOM 6049 N N . ILE B 1 277 ? -7.043 -27.969 11.945 1 98.31 277 ILE B N 1
ATOM 6050 C CA . ILE B 1 277 ? -5.918 -28.547 11.219 1 98.31 277 ILE B CA 1
ATOM 6051 C C . ILE B 1 277 ? -5.188 -29.547 12.109 1 98.31 277 ILE B C 1
ATOM 6053 O O . ILE B 1 277 ? -4.848 -30.641 11.672 1 98.31 277 ILE B O 1
ATOM 6057 N N . GLU B 1 278 ? -4.965 -29.156 13.352 1 97.69 278 GLU B N 1
ATOM 6058 C CA . GLU B 1 278 ? -4.305 -30.031 14.305 1 97.69 278 GLU B CA 1
ATOM 6059 C C . GLU B 1 278 ? -5.09 -31.328 14.492 1 97.69 278 GLU B C 1
ATOM 6061 O O . GLU B 1 278 ? -4.504 -32.406 14.695 1 97.69 278 GLU B O 1
ATOM 6066 N N . GLN B 1 279 ? -6.398 -31.266 14.406 1 98.31 279 GLN B N 1
ATOM 6067 C CA . GLN B 1 279 ? -7.277 -32.406 14.562 1 98.31 279 GLN B CA 1
ATOM 6068 C C . GLN B 1 279 ? -7.441 -33.156 13.242 1 98.31 279 GLN B C 1
ATOM 6070 O O . GLN B 1 279 ? -8.188 -34.125 13.164 1 98.31 279 GLN B O 1
ATOM 6075 N N . LYS B 1 280 ? -6.844 -32.656 12.18 1 97.81 280 LYS B N 1
ATOM 6076 C CA . LYS B 1 280 ? -6.863 -33.25 10.836 1 97.81 280 LYS B CA 1
ATOM 6077 C C . LYS B 1 280 ? -8.266 -33.156 10.227 1 97.81 280 LYS B C 1
ATOM 6079 O O . LYS B 1 280 ? -8.656 -34.031 9.453 1 97.81 280 LYS B O 1
ATOM 6084 N N . LYS B 1 281 ? -8.984 -32.219 10.75 1 98.19 281 LYS B N 1
ATOM 6085 C CA . LYS B 1 281 ? -10.281 -31.875 10.148 1 98.19 281 LYS B CA 1
ATOM 6086 C C . LYS B 1 281 ? -10.125 -30.844 9.039 1 98.19 281 LYS B C 1
ATOM 6088 O O . LYS B 1 281 ? -10.656 -29.734 9.141 1 98.19 281 LYS B O 1
ATOM 6093 N N . TYR B 1 282 ? -9.586 -31.266 7.949 1 97.5 282 TYR B N 1
ATOM 6094 C CA . TYR B 1 282 ? -9.109 -30.359 6.91 1 97.5 282 TYR B CA 1
ATOM 6095 C C . TYR B 1 282 ? -10.273 -29.766 6.137 1 97.5 282 TYR B C 1
ATOM 6097 O O . TYR B 1 282 ? -10.227 -28.594 5.734 1 97.5 282 TYR B O 1
ATOM 6105 N N . VAL B 1 283 ? -11.305 -30.469 5.906 1 96.38 283 VAL B N 1
ATOM 6106 C CA . VAL B 1 283 ? -12.461 -29.938 5.176 1 96.38 283 VAL B CA 1
ATOM 6107 C C . VAL B 1 283 ? -13.133 -28.844 5.988 1 96.38 283 VAL B C 1
ATOM 6109 O O . VAL B 1 283 ? -13.492 -27.797 5.445 1 96.38 283 VAL B O 1
ATOM 6112 N N . ASP B 1 284 ? -13.242 -29.062 7.293 1 96.75 284 ASP B N 1
ATOM 6113 C CA . ASP B 1 284 ? -13.82 -28.062 8.172 1 96.75 284 ASP B CA 1
ATOM 6114 C C . ASP B 1 284 ? -12.961 -26.797 8.195 1 96.75 284 ASP B C 1
ATOM 6116 O O . ASP B 1 284 ? -13.484 -25.672 8.219 1 96.75 284 ASP B O 1
ATOM 6120 N N . ALA B 1 285 ? -11.656 -27.031 8.258 1 96.69 285 ALA B N 1
ATOM 6121 C CA . ALA B 1 285 ? -10.734 -25.906 8.242 1 96.69 285 ALA B CA 1
ATOM 6122 C C . ALA B 1 285 ? -10.867 -25.109 6.949 1 96.69 285 ALA B C 1
ATOM 6124 O O . ALA B 1 285 ? -10.805 -23.875 6.961 1 96.69 285 ALA B O 1
ATOM 6125 N N . PHE B 1 286 ? -11.031 -25.812 5.895 1 94.25 286 PHE B N 1
ATOM 6126 C CA . PHE B 1 286 ? -11.203 -25.172 4.598 1 94.25 286 PHE B CA 1
ATOM 6127 C C . PHE B 1 286 ? -12.484 -24.344 4.566 1 94.25 286 PHE B C 1
ATOM 6129 O O . PHE B 1 286 ? -12.492 -23.219 4.078 1 94.25 286 PHE B O 1
ATOM 6136 N N . GLU B 1 287 ? -13.539 -24.875 5.055 1 91.75 287 GLU B N 1
ATOM 6137 C CA . GLU B 1 287 ? -14.805 -24.156 5.102 1 91.75 287 GLU B CA 1
ATOM 6138 C C . GLU B 1 287 ? -14.695 -22.906 5.953 1 91.75 287 GLU B C 1
ATOM 6140 O O . GLU B 1 287 ? -15.281 -21.859 5.621 1 91.75 287 GLU B O 1
ATOM 6145 N N . LEU B 1 288 ? -14 -23.047 6.969 1 93.31 288 LEU B N 1
ATOM 6146 C CA . LEU B 1 288 ? -13.773 -21.891 7.824 1 93.31 288 LEU B CA 1
ATOM 6147 C C . LEU B 1 288 ? -12.969 -20.812 7.098 1 93.31 288 LEU B C 1
ATOM 6149 O O . LEU B 1 288 ? -13.227 -19.625 7.246 1 93.31 288 LEU B O 1
ATOM 6153 N N . PHE B 1 289 ? -12 -21.234 6.391 1 92.44 289 PHE B N 1
ATOM 6154 C CA . PHE B 1 289 ? -11.203 -20.328 5.582 1 92.44 289 PHE B CA 1
ATOM 6155 C C . PHE B 1 289 ? -12.078 -19.594 4.574 1 92.44 289 PHE B C 1
ATOM 6157 O O . PHE B 1 289 ? -11.914 -18.391 4.363 1 92.44 289 PHE B O 1
ATOM 6164 N N . ASN B 1 290 ? -12.945 -20.234 3.977 1 89.44 290 ASN B N 1
ATOM 6165 C CA . ASN B 1 290 ? -13.891 -19.625 3.043 1 89.44 290 ASN B CA 1
ATOM 6166 C C . ASN B 1 290 ? -14.758 -18.562 3.729 1 89.44 290 ASN B C 1
ATOM 6168 O O . ASN B 1 290 ? -15.023 -17.5 3.162 1 89.44 290 ASN B O 1
ATOM 6172 N N . THR B 1 291 ? -15.148 -18.891 4.879 1 90.25 291 THR B N 1
ATOM 6173 C CA . THR B 1 291 ? -15.953 -17.953 5.656 1 90.25 291 THR B CA 1
ATOM 6174 C C . THR B 1 291 ? -15.156 -16.688 5.977 1 90.25 291 THR B C 1
ATOM 6176 O O . THR B 1 291 ? -15.703 -15.578 5.961 1 90.25 291 THR B O 1
ATOM 6179 N N . LEU B 1 292 ? -13.977 -16.875 6.195 1 91.88 292 LEU B N 1
ATOM 6180 C CA . LEU B 1 292 ? -13.109 -15.781 6.617 1 91.88 292 LEU B CA 1
ATOM 6181 C C . LEU B 1 292 ? -12.773 -14.867 5.441 1 91.88 292 LEU B C 1
ATOM 6183 O O . LEU B 1 292 ? -12.906 -13.641 5.543 1 91.88 292 LEU B O 1
ATOM 6187 N N . LEU B 1 293 ? -12.367 -15.43 4.285 1 89.25 293 LEU B N 1
ATOM 6188 C CA . LEU B 1 293 ? -11.742 -14.594 3.264 1 89.25 293 LEU B CA 1
ATOM 6189 C C . LEU B 1 293 ? -12.484 -14.711 1.938 1 89.25 293 LEU B C 1
ATOM 6191 O O . LEU B 1 293 ? -12.672 -13.711 1.239 1 89.25 293 LEU B O 1
ATOM 6195 N N . SER B 1 294 ? -12.836 -15.789 1.452 1 79.88 294 SER B N 1
ATOM 6196 C CA . SER B 1 294 ? -13.258 -15.984 0.07 1 79.88 294 SER B CA 1
ATOM 6197 C C . SER B 1 294 ? -14.781 -15.961 -0.054 1 79.88 294 SER B C 1
ATOM 6199 O O . SER B 1 294 ? -15.312 -15.555 -1.087 1 79.88 294 SER B O 1
ATOM 6201 N N . GLY B 1 295 ? -15.43 -16.156 0.941 1 73.69 295 GLY B N 1
ATOM 6202 C CA . GLY B 1 295 ? -16.875 -16.234 0.849 1 73.69 295 GLY B CA 1
ATOM 6203 C C . GLY B 1 295 ? -17.375 -17.453 0.079 1 73.69 295 GLY B C 1
ATOM 6204 O O . GLY B 1 295 ? -16.578 -18.297 -0.316 1 73.69 295 GLY B O 1
ATOM 6205 N N . ASP B 1 296 ? -18.656 -17.641 0.121 1 64.5 296 ASP B N 1
ATOM 6206 C CA . ASP B 1 296 ? -19.312 -18.688 -0.664 1 64.5 296 ASP B CA 1
ATOM 6207 C C . ASP B 1 296 ? -20.312 -18.078 -1.644 1 64.5 296 ASP B C 1
ATOM 6209 O O . ASP B 1 296 ? -20.469 -16.859 -1.711 1 64.5 296 ASP B O 1
ATOM 6213 N N . TYR B 1 297 ? -20.656 -18.922 -2.559 1 56.66 297 TYR B N 1
ATOM 6214 C CA . TYR B 1 297 ? -21.609 -18.5 -3.578 1 56.66 297 TYR B CA 1
ATOM 6215 C C . TYR B 1 297 ? -22.75 -17.719 -2.959 1 56.66 297 TYR B C 1
ATOM 6217 O O . TYR B 1 297 ? -23.25 -16.75 -3.551 1 56.66 297 TYR B O 1
ATOM 6225 N N . ASP B 1 298 ? -22.969 -17.969 -1.782 1 63.25 298 ASP B N 1
ATOM 6226 C CA . ASP B 1 298 ? -24.219 -17.406 -1.289 1 63.25 298 ASP B CA 1
ATOM 6227 C C . ASP B 1 298 ? -23.969 -16.297 -0.263 1 63.25 298 ASP B C 1
ATOM 6229 O O . ASP B 1 298 ? -24.891 -15.594 0.137 1 63.25 298 ASP B O 1
ATOM 6233 N N . SER B 1 299 ? -22.719 -16.234 0.128 1 80.38 299 SER B N 1
ATOM 6234 C CA . SER B 1 299 ? -22.531 -15.25 1.191 1 80.38 299 SER B CA 1
ATOM 6235 C C . SER B 1 299 ? -21.125 -14.633 1.126 1 80.38 299 SER B C 1
ATOM 6237 O O . SER B 1 299 ? -20.141 -15.352 0.941 1 80.38 299 SER B O 1
ATOM 6239 N N . PRO B 1 300 ? -21.125 -13.367 1.287 1 87.38 300 PRO B N 1
ATOM 6240 C CA . PRO B 1 300 ? -19.797 -12.727 1.351 1 87.38 300 PRO B CA 1
ATOM 6241 C C . PRO B 1 300 ? -18.984 -13.195 2.551 1 87.38 300 PRO B C 1
ATOM 6243 O O . PRO B 1 300 ? -19.547 -13.672 3.539 1 87.38 300 PRO B O 1
ATOM 6246 N N . SER B 1 301 ? -17.75 -13.164 2.457 1 92.12 301 SER B N 1
ATOM 6247 C CA . SER B 1 301 ? -16.844 -13.531 3.543 1 92.12 301 SER B CA 1
ATOM 6248 C C . SER B 1 301 ? -16.875 -12.484 4.652 1 92.12 301 SER B C 1
ATOM 6250 O O . SER B 1 301 ? -17.391 -11.383 4.465 1 92.12 301 SER B O 1
ATOM 6252 N N . LEU B 1 302 ? -16.328 -12.859 5.785 1 94.25 302 LEU B N 1
ATOM 6253 C CA . LEU B 1 302 ? -16.125 -11.914 6.875 1 94.25 302 LEU B CA 1
ATOM 6254 C C . LEU B 1 302 ? -15.242 -10.75 6.43 1 94.25 302 LEU B C 1
ATOM 6256 O O . LEU B 1 302 ? -15.508 -9.602 6.777 1 94.25 302 LEU B O 1
ATOM 6260 N N . PHE B 1 303 ? -14.234 -11 5.676 1 96.62 303 PHE B N 1
ATOM 6261 C CA . PHE B 1 303 ? -13.336 -9.984 5.133 1 96.62 303 PHE B CA 1
ATOM 6262 C C . PHE B 1 303 ? -14.109 -8.969 4.297 1 96.62 303 PHE B C 1
ATOM 6264 O O . PHE B 1 303 ? -13.977 -7.762 4.5 1 96.62 303 PHE B O 1
ATOM 6271 N N . THR B 1 304 ? -14.906 -9.438 3.393 1 95.44 304 THR B N 1
ATOM 6272 C CA . THR B 1 304 ? -15.672 -8.555 2.52 1 95.44 304 THR B CA 1
ATOM 6273 C C . THR B 1 304 ? -16.656 -7.715 3.328 1 95.44 304 THR B C 1
ATOM 6275 O O . THR B 1 304 ? -16.797 -6.516 3.092 1 95.44 304 THR B O 1
ATOM 6278 N N . ASN B 1 305 ? -17.266 -8.359 4.281 1 95.12 305 ASN B N 1
ATOM 6279 C CA . ASN B 1 305 ? -18.266 -7.66 5.086 1 95.12 305 ASN B CA 1
ATOM 6280 C C . ASN B 1 305 ? -17.641 -6.531 5.898 1 95.12 305 ASN B C 1
ATOM 6282 O O . ASN B 1 305 ? -18.203 -5.449 6.008 1 95.12 305 ASN B O 1
ATOM 6286 N N . ILE B 1 306 ? -16.484 -6.789 6.402 1 96.12 306 ILE B N 1
ATOM 6287 C CA . ILE B 1 306 ? -15.844 -5.828 7.297 1 96.12 306 ILE B CA 1
ATOM 6288 C C . ILE B 1 306 ? -15.164 -4.73 6.48 1 96.12 306 ILE B C 1
ATOM 6290 O O . ILE B 1 306 ? -15.227 -3.555 6.84 1 96.12 306 ILE B O 1
ATOM 6294 N N . THR B 1 307 ? -14.562 -5.062 5.348 1 97.31 307 THR B N 1
ATOM 6295 C CA . THR B 1 307 ? -13.656 -4.133 4.684 1 97.31 307 THR B CA 1
ATOM 6296 C C . THR B 1 307 ? -14.352 -3.459 3.5 1 97.31 307 THR B C 1
ATOM 6298 O O . THR B 1 307 ? -13.93 -2.383 3.064 1 97.31 307 THR B O 1
ATOM 6301 N N . GLY B 1 308 ? -15.32 -4.18 2.918 1 96.19 308 GLY B N 1
ATOM 6302 C CA . GLY B 1 308 ? -15.93 -3.699 1.687 1 96.19 308 GLY B CA 1
ATOM 6303 C C . GLY B 1 308 ? -15.156 -4.105 0.444 1 96.19 308 GLY B C 1
ATOM 6304 O O . GLY B 1 308 ? -15.547 -3.76 -0.674 1 96.19 308 GLY B O 1
ATOM 6305 N N . PHE B 1 309 ? -14.117 -4.918 0.616 1 96.06 309 PHE B N 1
ATOM 6306 C CA . PHE B 1 309 ? -13.305 -5.375 -0.505 1 96.06 309 PHE B CA 1
ATOM 6307 C C . PHE B 1 309 ? -13.961 -6.551 -1.21 1 96.06 309 PHE B C 1
ATOM 6309 O O . PHE B 1 309 ? -14.508 -7.445 -0.559 1 96.06 309 PHE B O 1
ATOM 6316 N N . ASN B 1 310 ? -13.914 -6.516 -2.477 1 92.12 310 ASN B N 1
ATOM 6317 C CA . ASN B 1 310 ? -14.266 -7.676 -3.289 1 92.12 310 ASN B CA 1
ATOM 6318 C C . ASN B 1 310 ? -13.062 -8.203 -4.062 1 92.12 310 ASN B C 1
ATOM 6320 O O . ASN B 1 310 ? -13.195 -8.672 -5.191 1 92.12 310 ASN B O 1
ATOM 6324 N N . TYR B 1 311 ? -11.938 -7.926 -3.57 1 92.69 311 TYR B N 1
ATOM 6325 C CA . TYR B 1 311 ? -10.648 -8.227 -4.184 1 92.69 311 TYR B CA 1
ATOM 6326 C C . TYR B 1 311 ? -9.555 -8.336 -3.133 1 92.69 311 TYR B C 1
ATOM 6328 O O . TYR B 1 311 ? -9.516 -7.539 -2.189 1 92.69 311 TYR B O 1
ATOM 6336 N N . TYR B 1 312 ? -8.695 -9.281 -3.186 1 94.62 312 TYR B N 1
ATOM 6337 C CA . TYR B 1 312 ? -7.723 -9.453 -2.111 1 94.62 312 TYR B CA 1
ATOM 6338 C C . TYR B 1 312 ? -6.328 -9.703 -2.672 1 94.62 312 TYR B C 1
ATOM 6340 O O . TYR B 1 312 ? -5.438 -10.172 -1.958 1 94.62 312 TYR B O 1
ATOM 6348 N N . PHE B 1 313 ? -6.047 -9.445 -3.998 1 96.44 313 PHE B N 1
ATOM 6349 C CA . PHE B 1 313 ? -4.738 -9.664 -4.594 1 96.44 313 PHE B CA 1
ATOM 6350 C C . PHE B 1 313 ? -3.84 -8.453 -4.398 1 96.44 313 PHE B C 1
ATOM 6352 O O . PHE B 1 313 ? -2.623 -8.531 -4.582 1 96.44 313 PHE B O 1
ATOM 6359 N N . ASN B 1 314 ? -4.422 -7.344 -4.039 1 98 314 ASN B N 1
ATOM 6360 C CA . ASN B 1 314 ? -3.742 -6.066 -3.844 1 98 314 ASN B CA 1
ATOM 6361 C C . ASN B 1 314 ? -4.594 -5.098 -3.031 1 98 314 ASN B C 1
ATOM 6363 O O . ASN B 1 314 ? -5.645 -4.645 -3.494 1 98 314 ASN B O 1
ATOM 6367 N N . TYR B 1 315 ? -4.16 -4.707 -1.874 1 98.12 315 TYR B N 1
ATOM 6368 C CA . TYR B 1 315 ? -5.051 -3.988 -0.969 1 98.12 315 TYR B CA 1
ATOM 6369 C C . TYR B 1 315 ? -5.199 -2.531 -1.393 1 98.12 315 TYR B C 1
ATOM 6371 O O . TYR B 1 315 ? -5.938 -1.77 -0.768 1 98.12 315 TYR B O 1
ATOM 6379 N N . LEU B 1 316 ? -4.559 -2.068 -2.518 1 98.19 316 LEU B N 1
ATOM 6380 C CA . LEU B 1 316 ? -4.781 -0.732 -3.062 1 98.19 316 LEU B CA 1
ATOM 6381 C C . LEU B 1 316 ? -6.035 -0.701 -3.928 1 98.19 316 LEU B C 1
ATOM 6383 O O . LEU B 1 316 ? -6.535 0.375 -4.266 1 98.19 316 LEU B O 1
ATOM 6387 N N . ARG B 1 317 ? -6.562 -1.917 -4.223 1 96.44 317 ARG B N 1
ATOM 6388 C CA . ARG B 1 317 ? -7.742 -2.033 -5.074 1 96.44 317 ARG B CA 1
ATOM 6389 C C . ARG B 1 317 ? -8.859 -2.793 -4.363 1 96.44 317 ARG B C 1
ATOM 6391 O O . ARG B 1 317 ? -8.594 -3.764 -3.648 1 96.44 317 ARG B O 1
ATOM 6398 N N . THR B 1 318 ? -10.094 -2.377 -4.676 1 95.94 318 THR B N 1
ATOM 6399 C CA . THR B 1 318 ? -11.219 -3.031 -4.02 1 95.94 318 THR B CA 1
ATOM 6400 C C . THR B 1 318 ? -11.906 -4.008 -4.969 1 95.94 318 THR B C 1
ATOM 6402 O O . THR B 1 318 ? -12.727 -4.824 -4.543 1 95.94 318 THR B O 1
ATOM 6405 N N . GLU B 1 319 ? -11.531 -3.877 -6.238 1 93.31 319 GLU B N 1
ATOM 6406 C CA . GLU B 1 319 ? -12.109 -4.734 -7.266 1 93.31 319 GLU B CA 1
ATOM 6407 C C . GLU B 1 319 ? -11.086 -5.094 -8.336 1 93.31 319 GLU B C 1
ATOM 6409 O O . GLU B 1 319 ? -10.055 -4.426 -8.461 1 93.31 319 GLU B O 1
ATOM 6414 N N . ASP B 1 320 ? -11.383 -6.152 -9.008 1 90.81 320 ASP B N 1
ATOM 6415 C CA . ASP B 1 320 ? -10.516 -6.586 -10.102 1 90.81 320 ASP B CA 1
ATOM 6416 C C . ASP B 1 320 ? -10.742 -5.734 -11.352 1 90.81 320 ASP B C 1
ATOM 6418 O O . ASP B 1 320 ? -11.688 -4.941 -11.406 1 90.81 320 ASP B O 1
ATOM 6422 N N . THR B 1 321 ? -9.781 -5.852 -12.297 1 91.88 321 THR B N 1
ATOM 6423 C CA . THR B 1 321 ? -9.945 -5.211 -13.602 1 91.88 321 THR B CA 1
ATOM 6424 C C . THR B 1 321 ? -10.602 -6.168 -14.594 1 91.88 321 THR B C 1
ATOM 6426 O O . THR B 1 321 ? -10.891 -7.32 -14.258 1 91.88 321 THR B O 1
ATOM 6429 N N . ASN B 1 322 ? -10.75 -5.699 -15.82 1 94.12 322 ASN B N 1
ATOM 6430 C CA . ASN B 1 322 ? -11.383 -6.516 -16.859 1 94.12 322 ASN B CA 1
ATOM 6431 C C . ASN B 1 322 ? -10.359 -7.328 -17.641 1 94.12 322 ASN B C 1
ATOM 6433 O O . ASN B 1 322 ? -10.719 -8.078 -18.547 1 94.12 322 ASN B O 1
ATOM 6437 N N . GLU B 1 323 ? -9.195 -7.258 -17.25 1 95.44 323 GLU B N 1
ATOM 6438 C CA . GLU B 1 323 ? -8.141 -7.879 -18.047 1 95.44 323 GLU B CA 1
ATOM 6439 C C . GLU B 1 323 ? -8.297 -9.398 -18.078 1 95.44 323 GLU B C 1
ATOM 6441 O O . GLU B 1 323 ? -8.031 -10.031 -19.109 1 95.44 323 GLU B O 1
ATOM 6446 N N . SER B 1 324 ? -8.656 -9.961 -16.969 1 93.88 324 SER B N 1
ATOM 6447 C CA . SER B 1 324 ? -8.883 -11.398 -16.938 1 93.88 324 SER B CA 1
ATOM 6448 C C . SER B 1 324 ? -10.016 -11.797 -17.891 1 93.88 324 SER B C 1
ATOM 6450 O O . SER B 1 324 ? -9.969 -12.859 -18.5 1 93.88 324 SER B O 1
ATOM 6452 N N . GLN B 1 325 ? -11 -10.977 -17.984 1 95 325 GLN B N 1
ATOM 6453 C CA . GLN B 1 325 ? -12.125 -11.266 -18.875 1 95 325 GLN B CA 1
ATOM 6454 C C . GLN B 1 325 ? -11.71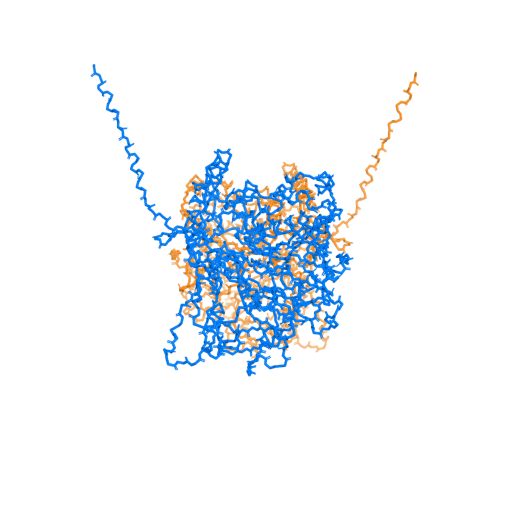9 -11.141 -20.344 1 95 325 GLN B C 1
ATOM 6456 O O . GLN B 1 325 ? -12.203 -11.891 -21.188 1 95 325 GLN B O 1
ATOM 6461 N N . TRP B 1 326 ? -10.844 -10.148 -20.625 1 96.94 326 TRP B N 1
ATOM 6462 C CA . TRP B 1 326 ? -10.328 -10.039 -21.984 1 96.94 326 TRP B CA 1
ATOM 6463 C C . TRP B 1 326 ? -9.586 -11.305 -22.391 1 96.94 326 TRP B C 1
ATOM 6465 O O . TRP B 1 326 ? -9.766 -11.812 -23.5 1 96.94 326 TRP B O 1
ATOM 6475 N N . MET B 1 327 ? -8.812 -11.781 -21.469 1 96.19 327 MET B N 1
ATOM 6476 C CA . MET B 1 327 ? -8.094 -13.031 -21.719 1 96.19 327 MET B CA 1
ATOM 6477 C C . MET B 1 327 ? -9.07 -14.188 -21.922 1 96.19 327 MET B C 1
ATOM 6479 O O . MET B 1 327 ? -8.914 -14.977 -22.859 1 96.19 327 MET B O 1
ATOM 6483 N N . SER B 1 328 ? -10.047 -14.266 -21.078 1 95.44 328 SER B N 1
ATOM 6484 C CA . SER B 1 328 ? -11.039 -15.328 -21.172 1 95.44 328 SER B CA 1
ATOM 6485 C C . SER B 1 328 ? -11.727 -15.328 -22.531 1 95.44 328 SER B C 1
ATOM 6487 O O . SER B 1 328 ? -11.922 -16.391 -23.125 1 95.44 328 SER B O 1
ATOM 6489 N N . GLU B 1 329 ? -12.047 -14.18 -22.969 1 96.06 329 GLU B N 1
ATOM 6490 C CA . GLU B 1 329 ? -12.703 -14.055 -24.266 1 96.06 329 GLU B CA 1
ATOM 6491 C C . GLU B 1 329 ? -11.781 -14.492 -25.391 1 96.06 329 GLU B C 1
ATOM 6493 O O . GLU B 1 329 ? -12.195 -15.227 -26.297 1 96.06 329 GLU B O 1
ATOM 6498 N N . TRP B 1 330 ? -10.602 -14.078 -25.328 1 97.44 330 TRP B N 1
ATOM 6499 C CA . TRP B 1 330 ? -9.648 -14.359 -26.391 1 97.44 330 TRP B CA 1
ATOM 6500 C C . TRP B 1 330 ? -9.375 -15.859 -26.5 1 97.44 330 TRP B C 1
ATOM 6502 O O . TRP B 1 330 ? -9.383 -16.422 -27.594 1 97.44 330 TRP B O 1
ATOM 6512 N N . VAL B 1 331 ? -9.188 -16.562 -25.438 1 96.56 331 VAL B N 1
ATOM 6513 C CA . VAL B 1 331 ? -8.734 -17.938 -25.453 1 96.56 331 VAL B CA 1
ATOM 6514 C C . VAL B 1 331 ? -9.883 -18.859 -25.859 1 96.56 331 VAL B C 1
ATOM 6516 O O . VAL B 1 331 ? -9.664 -20.016 -26.234 1 96.56 331 VAL B O 1
ATOM 6519 N N . GLN B 1 332 ? -11.102 -18.359 -25.797 1 95.81 332 GLN B N 1
ATOM 6520 C CA . GLN B 1 332 ? -12.266 -19.203 -26.094 1 95.81 332 GLN B CA 1
ATOM 6521 C C . GLN B 1 332 ? -12.75 -18.984 -27.516 1 95.81 332 GLN B C 1
ATOM 6523 O O . GLN B 1 332 ? -13.719 -19.609 -27.953 1 95.81 332 GLN B O 1
ATOM 6528 N N . ARG B 1 333 ? -12.078 -18.125 -28.234 1 95.88 333 ARG B N 1
ATOM 6529 C CA . ARG B 1 333 ? -12.469 -17.859 -29.625 1 95.88 333 ARG B CA 1
ATOM 6530 C C . ARG B 1 333 ? -12.266 -19.109 -30.484 1 95.88 333 ARG B C 1
ATOM 6532 O O . ARG B 1 333 ? -11.328 -19.875 -30.281 1 95.88 333 ARG B O 1
ATOM 6539 N N . ASP B 1 334 ? -13.031 -19.125 -31.578 1 95.44 334 ASP B N 1
ATOM 6540 C CA . ASP B 1 334 ? -12.992 -20.281 -32.469 1 95.44 334 ASP B CA 1
ATOM 6541 C C . ASP B 1 334 ? -11.641 -20.391 -33.156 1 95.44 334 ASP B C 1
ATOM 6543 O O . ASP B 1 334 ? -11.07 -21.484 -33.25 1 95.44 334 ASP B O 1
ATOM 6547 N N . ASP B 1 335 ? -11.148 -19.281 -33.656 1 95.75 335 ASP B N 1
ATOM 6548 C CA . ASP B 1 335 ? -9.891 -19.297 -34.375 1 95.75 335 ASP B CA 1
ATOM 6549 C C . ASP B 1 335 ? -8.719 -19.625 -33.469 1 95.75 335 ASP B C 1
ATOM 6551 O O . ASP B 1 335 ? -7.75 -20.266 -33.875 1 95.75 335 ASP B O 1
ATOM 6555 N N . VAL B 1 336 ? -8.805 -19.234 -32.219 1 97.12 336 VAL B N 1
ATOM 6556 C CA . VAL B 1 336 ? -7.75 -19.5 -31.25 1 97.12 336 VAL B CA 1
ATOM 6557 C C . VAL B 1 336 ? -7.781 -20.984 -30.859 1 97.12 336 VAL B C 1
ATOM 6559 O O . VAL B 1 336 ? -6.738 -21.641 -30.797 1 97.12 336 VAL B O 1
ATOM 6562 N N . ARG B 1 337 ? -8.953 -21.516 -30.578 1 97.06 337 ARG B N 1
ATOM 6563 C CA . ARG B 1 337 ? -9.102 -22.922 -30.25 1 97.06 337 ARG B CA 1
ATOM 6564 C C . ARG B 1 337 ? -8.477 -23.828 -31.312 1 97.06 337 ARG B C 1
ATOM 6566 O O . ARG B 1 337 ? -7.82 -24.812 -30.984 1 97.06 337 ARG B O 1
ATOM 6573 N N . ARG B 1 338 ? -8.734 -23.438 -32.562 1 97.44 338 ARG B N 1
ATOM 6574 C CA . ARG B 1 338 ? -8.133 -24.188 -33.688 1 97.44 338 ARG B CA 1
ATOM 6575 C C . ARG B 1 338 ? -6.613 -24.078 -33.656 1 97.44 338 ARG B C 1
ATOM 6577 O O . ARG B 1 338 ? -5.91 -25.062 -33.812 1 97.44 338 ARG B O 1
ATOM 6584 N N . ALA B 1 339 ? -6.137 -22.922 -33.406 1 97.94 339 ALA B N 1
ATOM 6585 C CA . ALA B 1 339 ? -4.703 -22.641 -33.469 1 97.94 339 ALA B CA 1
ATOM 6586 C C . ALA B 1 339 ? -3.961 -23.391 -32.344 1 97.94 339 ALA B C 1
ATOM 6588 O O . ALA B 1 339 ? -2.84 -23.859 -32.562 1 97.94 339 ALA B O 1
ATOM 6589 N N . ILE B 1 340 ? -4.605 -23.5 -31.188 1 98.56 340 ILE B N 1
ATOM 6590 C CA . ILE B 1 340 ? -3.889 -24.094 -30.062 1 98.56 340 ILE B CA 1
ATOM 6591 C C . ILE B 1 340 ? -4.305 -25.547 -29.875 1 98.56 340 ILE B C 1
ATOM 6593 O O . ILE B 1 340 ? -3.973 -26.172 -28.875 1 98.56 340 ILE B O 1
ATOM 6597 N N . HIS B 1 341 ? -5.09 -26.078 -30.75 1 98.62 341 HIS B N 1
ATOM 6598 C CA . HIS B 1 341 ? -5.363 -27.5 -30.922 1 98.62 341 HIS B CA 1
ATOM 6599 C C . HIS B 1 341 ? -6.207 -28.047 -29.766 1 98.62 341 HIS B C 1
ATOM 6601 O O . HIS B 1 341 ? -5.941 -29.125 -29.266 1 98.62 341 HIS B O 1
ATOM 6607 N N . VAL B 1 342 ? -7.172 -27.25 -29.297 1 98.06 342 VAL B N 1
ATOM 6608 C CA . VAL B 1 342 ? -8.031 -27.75 -28.234 1 98.06 342 VAL B CA 1
ATOM 6609 C C . VAL B 1 342 ? -9.375 -28.172 -28.797 1 98.06 342 VAL B C 1
ATOM 6611 O O . VAL B 1 342 ? -10.156 -28.859 -28.125 1 98.06 342 VAL B O 1
ATOM 6614 N N . GLY B 1 343 ? -9.656 -27.781 -30.031 1 96 343 GLY B N 1
ATOM 6615 C CA . GLY B 1 343 ? -10.922 -28.141 -30.641 1 96 343 GLY B CA 1
ATOM 6616 C C . GLY B 1 343 ? -12.125 -27.688 -29.844 1 96 343 GLY B C 1
ATOM 6617 O O . GLY B 1 343 ? -12.18 -26.547 -29.391 1 96 343 GLY B O 1
ATOM 6618 N N . ASN B 1 344 ? -13.117 -28.594 -29.719 1 93.81 344 ASN B N 1
ATOM 6619 C CA . ASN B 1 344 ? -14.367 -28.234 -29.047 1 93.81 344 ASN B CA 1
ATOM 6620 C C . ASN B 1 344 ? -14.336 -28.641 -27.578 1 93.81 344 ASN B C 1
ATOM 6622 O O . ASN B 1 344 ? -15.383 -28.672 -26.922 1 93.81 344 ASN B O 1
ATOM 6626 N N . CYS B 1 345 ? -13.141 -28.953 -27.078 1 93.62 345 CYS B N 1
ATOM 6627 C CA . CYS B 1 345 ? -13.039 -29.25 -25.656 1 93.62 345 CYS B CA 1
ATOM 6628 C C . CYS B 1 345 ? -13.469 -28.047 -24.812 1 93.62 345 CYS B C 1
ATOM 6630 O O . CYS B 1 345 ? -13.211 -26.906 -25.188 1 93.62 345 CYS B O 1
ATOM 6632 N N . SER B 1 346 ? -14.086 -28.328 -23.719 1 91.88 346 SER B N 1
ATOM 6633 C CA . SER B 1 346 ? -14.609 -27.266 -22.859 1 91.88 346 SER B CA 1
ATOM 6634 C C . SER B 1 346 ? -13.492 -26.531 -22.125 1 91.88 346 SER B C 1
ATOM 6636 O O . SER B 1 346 ? -12.516 -27.156 -21.703 1 91.88 346 SER B O 1
ATOM 6638 N N . PHE B 1 347 ? -13.648 -25.234 -22.078 1 94.19 347 PHE B N 1
ATOM 6639 C CA . PHE B 1 347 ? -12.789 -24.422 -21.203 1 94.19 347 PHE B CA 1
ATOM 6640 C C . PHE B 1 347 ? -13.398 -24.297 -19.812 1 94.19 347 PHE B C 1
ATOM 6642 O O . PHE B 1 347 ? -14.383 -23.594 -19.625 1 94.19 347 PHE B O 1
ATOM 6649 N N . ASN B 1 348 ? -12.797 -24.906 -18.859 1 89.69 348 ASN B N 1
ATOM 6650 C CA . ASN B 1 348 ? -13.336 -24.953 -17.5 1 89.69 348 ASN B CA 1
ATOM 6651 C C . ASN B 1 348 ? -12.984 -23.688 -16.719 1 89.69 348 ASN B C 1
ATOM 6653 O O . ASN B 1 348 ? -11.82 -23.422 -16.422 1 89.69 348 ASN B O 1
ATOM 6657 N N . LEU B 1 349 ? -13.969 -22.781 -16.406 1 74.62 349 LEU B N 1
ATOM 6658 C CA . LEU B 1 349 ? -13.805 -21.5 -15.734 1 74.62 349 LEU B CA 1
ATOM 6659 C C . LEU B 1 349 ? -13.648 -21.703 -14.227 1 74.62 349 LEU B C 1
ATOM 6661 O O . LEU B 1 349 ? -12.766 -21.094 -13.609 1 74.62 349 LEU B O 1
ATOM 6665 N N . GLU B 1 350 ? -14.781 -22.078 -13.438 1 59.84 350 GLU B N 1
ATOM 6666 C CA . GLU B 1 350 ? -14.922 -22.141 -11.984 1 59.84 350 GLU B CA 1
ATOM 6667 C C . GLU B 1 350 ? -14.672 -23.562 -11.469 1 59.84 350 GLU B C 1
ATOM 6669 O O . GLU B 1 350 ? -15.547 -24.422 -11.586 1 59.84 350 GLU B O 1
ATOM 6674 N N . THR B 1 351 ? -13.367 -23.859 -11.414 1 70.31 351 THR B N 1
ATOM 6675 C CA . THR B 1 351 ? -13.32 -25.312 -11.422 1 70.31 351 THR B CA 1
ATOM 6676 C C . THR B 1 351 ? -13.695 -25.875 -10.055 1 70.31 351 THR B C 1
ATOM 6678 O O . THR B 1 351 ? -12.844 -26.406 -9.344 1 70.31 351 THR B O 1
ATOM 6681 N N . LYS B 1 352 ? -15 -25.656 -9.664 1 78.38 352 LYS B N 1
ATOM 6682 C CA . LYS B 1 352 ? -15.609 -26.266 -8.492 1 78.38 352 LYS B CA 1
ATOM 6683 C C . LYS B 1 352 ? -15.234 -27.75 -8.383 1 78.38 352 LYS B C 1
ATOM 6685 O O . LYS B 1 352 ? -14.906 -28.219 -7.297 1 78.38 352 LYS B O 1
ATOM 6690 N N . ASN B 1 353 ? -15.227 -28.438 -9.523 1 89.12 353 ASN B N 1
ATOM 6691 C CA . ASN B 1 353 ? -14.906 -29.859 -9.5 1 89.12 353 ASN B CA 1
ATOM 6692 C C . ASN B 1 353 ? -13.484 -30.109 -9 1 89.12 353 ASN B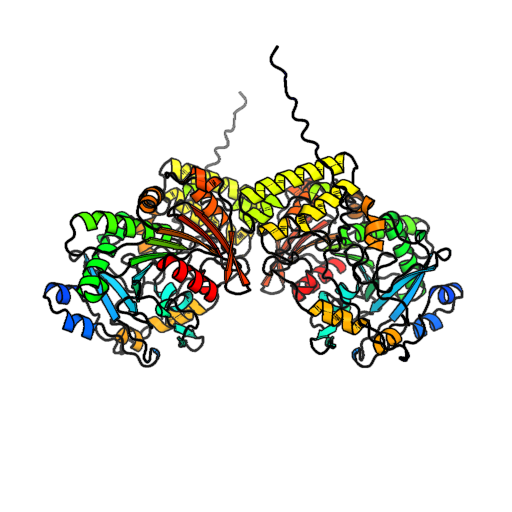 C 1
ATOM 6694 O O . ASN B 1 353 ? -13.25 -31.016 -8.195 1 89.12 353 ASN B O 1
ATOM 6698 N N . VAL B 1 354 ? -12.602 -29.344 -9.516 1 93.31 354 VAL B N 1
ATOM 6699 C CA . VAL B 1 354 ? -11.211 -29.484 -9.094 1 93.31 354 VAL B CA 1
ATOM 6700 C C . VAL B 1 354 ? -11.094 -29.203 -7.602 1 93.31 354 VAL B C 1
ATOM 6702 O O . VAL B 1 354 ? -10.469 -29.984 -6.867 1 93.31 354 VAL B O 1
ATOM 6705 N N . GLU B 1 355 ? -11.695 -28.156 -7.141 1 89.88 355 GLU B N 1
ATOM 6706 C CA . GLU B 1 355 ? -11.641 -27.766 -5.734 1 89.88 355 GLU B CA 1
ATOM 6707 C C . GLU B 1 355 ? -12.281 -28.844 -4.852 1 89.88 355 GLU B C 1
ATOM 6709 O O . GLU B 1 355 ? -11.758 -29.172 -3.785 1 89.88 355 GLU B O 1
ATOM 6714 N N . ASP B 1 356 ? -13.406 -29.344 -5.301 1 90.88 356 ASP B N 1
ATOM 6715 C CA . ASP B 1 356 ? -14.133 -30.344 -4.52 1 90.88 356 ASP B CA 1
ATOM 6716 C C . ASP B 1 356 ? -13.289 -31.609 -4.32 1 90.88 356 ASP B C 1
ATOM 6718 O O . ASP B 1 356 ? -13.344 -32.25 -3.262 1 90.88 356 ASP B O 1
ATOM 6722 N N . HIS B 1 357 ? -12.57 -31.906 -5.312 1 94.56 357 HIS B N 1
ATOM 6723 C CA . HIS B 1 357 ? -11.766 -33.125 -5.223 1 94.56 357 HIS B CA 1
ATOM 6724 C C . HIS B 1 357 ? -10.508 -32.875 -4.391 1 94.56 357 HIS B C 1
ATOM 6726 O O . HIS B 1 357 ? -9.891 -33.844 -3.916 1 94.56 357 HIS B O 1
ATOM 6732 N N . LEU B 1 358 ? -10.188 -31.625 -4.164 1 94.25 358 LEU B N 1
ATOM 6733 C CA . LEU B 1 358 ? -8.969 -31.312 -3.424 1 94.25 358 LEU B CA 1
ATOM 6734 C C . LEU B 1 358 ? -9.305 -30.734 -2.047 1 94.25 358 LEU B C 1
ATOM 6736 O O . LEU B 1 358 ? -8.398 -30.359 -1.293 1 94.25 358 LEU B O 1
ATOM 6740 N N . LYS B 1 359 ? -10.523 -30.688 -1.628 1 92.12 359 LYS B N 1
ATOM 6741 C CA . LYS B 1 359 ? -10.984 -30.016 -0.414 1 92.12 359 LYS B CA 1
ATOM 6742 C C . LYS B 1 359 ? -10.273 -30.562 0.819 1 92.12 359 LYS B C 1
ATOM 6744 O O . LYS B 1 359 ? -9.977 -29.828 1.758 1 92.12 359 LYS B O 1
ATOM 6749 N N . GLY B 1 360 ? -10.062 -31.828 0.823 1 94.06 360 GLY B N 1
ATOM 6750 C CA . GLY B 1 360 ? -9.422 -32.469 1.959 1 94.06 360 GLY B CA 1
ATOM 6751 C C . GLY B 1 360 ? -7.914 -32.25 1.984 1 94.06 360 GLY B C 1
ATOM 6752 O O . GLY B 1 360 ? -7.266 -32.531 2.996 1 94.06 360 GLY B O 1
ATOM 6753 N N . ASP B 1 361 ? -7.414 -31.719 0.94 1 94.75 361 ASP B N 1
ATOM 6754 C CA . ASP B 1 361 ? -5.965 -31.578 0.799 1 94.75 361 ASP B CA 1
ATOM 6755 C C . ASP B 1 361 ? -5.535 -30.125 1.021 1 94.75 361 ASP B C 1
ATOM 6757 O O . ASP B 1 361 ? -4.426 -29.875 1.492 1 94.75 361 ASP B O 1
ATOM 6761 N N . ILE B 1 362 ? -6.332 -29.203 0.813 1 94.5 362 ILE B N 1
ATOM 6762 C CA . ILE B 1 362 ? -6.02 -27.781 0.717 1 94.5 362 ILE B CA 1
ATOM 6763 C C . ILE B 1 362 ? -5.406 -27.297 2.029 1 94.5 362 ILE B C 1
ATOM 6765 O O . ILE B 1 362 ? -4.426 -26.547 2.023 1 94.5 362 ILE B O 1
ATOM 6769 N N . MET B 1 363 ? -5.871 -27.781 3.152 1 97.12 363 MET B N 1
ATOM 6770 C CA . MET B 1 363 ? -5.43 -27.25 4.438 1 97.12 363 MET B CA 1
ATOM 6771 C C . MET B 1 363 ? -4.328 -28.109 5.035 1 97.12 363 MET B C 1
ATOM 6773 O O . MET B 1 363 ? -3.902 -27.891 6.172 1 97.12 363 MET B O 1
ATOM 6777 N N . GLN B 1 364 ? -3.865 -29.062 4.246 1 97.44 364 GLN B N 1
ATOM 6778 C CA . GLN B 1 364 ? -2.713 -29.859 4.672 1 97.44 364 GLN B CA 1
ATOM 6779 C C . GLN B 1 364 ? -1.406 -29.156 4.312 1 97.44 364 GLN B C 1
ATOM 6781 O O . GLN B 1 364 ? -1.28 -28.578 3.232 1 97.44 364 GLN B O 1
ATOM 6786 N N . SER B 1 365 ? -0.451 -29.266 5.258 1 97.88 365 SER B N 1
ATOM 6787 C CA . SER B 1 365 ? 0.838 -28.625 5.02 1 97.88 365 SER B CA 1
ATOM 6788 C C . SER B 1 365 ? 1.714 -29.469 4.098 1 97.88 365 SER B C 1
ATOM 6790 O O . SER B 1 365 ? 1.729 -30.688 4.203 1 97.88 365 SER B O 1
ATOM 6792 N N . LEU B 1 366 ? 2.439 -28.812 3.207 1 98.19 366 LEU B N 1
ATOM 6793 C CA . LEU B 1 366 ? 3.447 -29.484 2.391 1 98.19 366 LEU B CA 1
ATOM 6794 C C . LEU B 1 366 ? 4.844 -28.969 2.727 1 98.19 366 LEU B C 1
ATOM 6796 O O . LEU B 1 366 ? 5.785 -29.172 1.955 1 98.19 366 LEU B O 1
ATOM 6800 N N . ALA B 1 367 ? 4.984 -28.359 3.875 1 98.5 367 ALA B N 1
ATOM 6801 C CA . ALA B 1 367 ? 6.266 -27.828 4.32 1 98.5 367 ALA B CA 1
ATOM 6802 C C . ALA B 1 367 ? 7.324 -28.922 4.395 1 98.5 367 ALA B C 1
ATOM 6804 O O . ALA B 1 367 ? 8.508 -28.656 4.16 1 98.5 367 ALA B O 1
ATOM 6805 N N . ILE B 1 368 ? 6.934 -30.109 4.641 1 98.19 368 ILE B N 1
ATOM 6806 C CA . ILE B 1 368 ? 7.867 -31.219 4.781 1 98.19 368 ILE B CA 1
ATOM 6807 C C . ILE B 1 368 ? 8.578 -31.469 3.451 1 98.19 368 ILE B C 1
ATOM 6809 O O . ILE B 1 368 ? 9.75 -31.844 3.43 1 98.19 368 ILE B O 1
ATOM 6813 N N . LEU B 1 369 ? 7.863 -31.312 2.33 1 98.69 369 LEU B N 1
ATOM 6814 C CA . LEU B 1 369 ? 8.492 -31.469 1.023 1 98.69 369 LEU B CA 1
ATOM 6815 C C . LEU B 1 369 ? 9.516 -30.375 0.773 1 98.69 369 LEU B C 1
ATOM 6817 O O . LEU B 1 369 ? 10.586 -30.625 0.225 1 98.69 369 LEU B O 1
ATOM 6821 N N . VAL B 1 370 ? 9.18 -29.172 1.188 1 98.81 370 VAL B N 1
ATOM 6822 C CA . VAL B 1 370 ? 10.102 -28.062 1.012 1 98.81 370 VAL B CA 1
ATOM 6823 C C . VAL B 1 370 ? 11.352 -28.281 1.863 1 98.81 370 VAL B C 1
ATOM 6825 O O . VAL B 1 370 ? 12.469 -28 1.426 1 98.81 370 VAL B O 1
ATOM 6828 N N . SER B 1 371 ? 11.156 -28.797 3.08 1 98.75 371 SER B N 1
ATOM 6829 C CA . SER B 1 371 ? 12.258 -29.125 3.973 1 98.75 371 SER B CA 1
ATOM 6830 C C . SER B 1 371 ? 13.234 -30.094 3.309 1 98.75 371 SER B C 1
ATOM 6832 O O . SER B 1 371 ? 14.445 -29.969 3.473 1 98.75 371 SER B O 1
ATOM 6834 N N . ASP B 1 372 ? 12.711 -30.984 2.598 1 98.62 372 ASP B N 1
ATOM 6835 C CA . ASP B 1 372 ? 13.531 -31.969 1.899 1 98.62 372 ASP B CA 1
ATOM 6836 C C . ASP B 1 372 ? 14.18 -31.359 0.66 1 98.62 372 ASP B C 1
ATOM 6838 O O . ASP B 1 372 ? 15.391 -31.469 0.463 1 98.62 372 ASP B O 1
ATOM 6842 N N . LEU B 1 373 ? 13.43 -30.688 -0.125 1 98.88 373 LEU B N 1
ATOM 6843 C CA . LEU B 1 373 ? 13.859 -30.188 -1.426 1 98.88 373 LEU B CA 1
ATOM 6844 C C . LEU B 1 373 ? 14.961 -29.141 -1.269 1 98.88 373 LEU B C 1
ATOM 6846 O O . LEU B 1 373 ? 15.883 -29.078 -2.082 1 98.88 373 LEU B O 1
ATOM 6850 N N . VAL B 1 374 ? 14.859 -28.375 -0.215 1 98.75 374 VAL B N 1
ATOM 6851 C CA . VAL B 1 374 ? 15.789 -27.281 -0.027 1 98.75 374 VAL B CA 1
ATOM 6852 C C . VAL B 1 374 ? 17.188 -27.828 0.267 1 98.75 374 VAL B C 1
ATOM 6854 O O . VAL B 1 374 ? 18.188 -27.109 0.127 1 98.75 374 VAL B O 1
ATOM 6857 N N . GLN B 1 375 ? 17.281 -29.047 0.596 1 98.38 375 GLN B N 1
ATOM 6858 C CA . GLN B 1 375 ? 18.578 -29.656 0.867 1 98.38 375 GLN B CA 1
ATOM 6859 C C . GLN B 1 375 ? 19.25 -30.094 -0.426 1 98.38 375 GLN B C 1
ATOM 6861 O O . GLN B 1 375 ? 20.453 -30.422 -0.428 1 98.38 375 GLN B O 1
ATOM 6866 N N . HIS B 1 376 ? 18.531 -30.125 -1.562 1 98.25 376 HIS B N 1
ATOM 6867 C CA . HIS B 1 376 ? 19.062 -30.688 -2.793 1 98.25 376 HIS B CA 1
ATOM 6868 C C . HIS B 1 376 ? 19.016 -29.688 -3.938 1 98.25 376 HIS B C 1
ATOM 6870 O O . HIS B 1 376 ? 19.812 -29.75 -4.875 1 98.25 376 HIS B O 1
ATOM 6876 N N . TYR B 1 377 ? 18.109 -28.766 -3.885 1 98.81 377 TYR B N 1
ATOM 6877 C CA . TYR B 1 377 ? 17.844 -27.844 -4.988 1 98.81 377 TYR B CA 1
ATOM 6878 C C . TYR B 1 377 ? 17.766 -26.406 -4.496 1 98.81 377 TYR B C 1
ATOM 6880 O O . TYR B 1 377 ? 17.578 -26.156 -3.305 1 98.81 377 TYR B O 1
ATOM 6888 N N . ARG B 1 378 ? 17.922 -25.438 -5.406 1 98.75 378 ARG B N 1
ATOM 6889 C CA . ARG B 1 378 ? 17.672 -24.031 -5.074 1 98.75 378 ARG B CA 1
ATOM 6890 C C . ARG B 1 378 ? 16.188 -23.766 -4.895 1 98.75 378 ARG B C 1
ATOM 6892 O O . ARG B 1 378 ? 15.375 -24.203 -5.715 1 98.75 378 ARG B O 1
ATOM 6899 N N . VAL B 1 379 ? 15.852 -23.062 -3.816 1 98.88 379 VAL B N 1
ATOM 6900 C CA . VAL B 1 379 ? 14.453 -22.766 -3.531 1 98.88 379 VAL B CA 1
ATOM 6901 C C . VAL B 1 379 ? 14.266 -21.266 -3.391 1 98.88 379 VAL B C 1
ATOM 6903 O O . VAL B 1 379 ? 14.922 -20.625 -2.566 1 98.88 379 VAL B O 1
ATOM 6906 N N . LEU B 1 380 ? 13.422 -20.703 -4.203 1 98.88 380 LEU B N 1
ATOM 6907 C CA . LEU B 1 380 ? 13.062 -19.281 -4.152 1 98.88 380 LEU B CA 1
ATOM 6908 C C . LEU B 1 380 ? 11.617 -19.109 -3.688 1 98.88 380 LEU B C 1
ATOM 6910 O O . LEU B 1 380 ? 10.688 -19.609 -4.328 1 98.88 380 LEU B O 1
ATOM 6914 N N . ILE B 1 381 ? 11.453 -18.469 -2.57 1 98.94 381 ILE B N 1
ATOM 6915 C CA . ILE B 1 381 ? 10.133 -18.094 -2.068 1 98.94 381 ILE B CA 1
ATOM 6916 C C . ILE B 1 381 ? 9.984 -16.578 -2.125 1 98.94 381 ILE B C 1
ATOM 6918 O O . ILE B 1 381 ? 10.742 -15.844 -1.483 1 98.94 381 ILE B O 1
ATOM 6922 N N . TYR B 1 382 ? 8.992 -16.094 -2.898 1 98.94 382 TYR B N 1
ATOM 6923 C CA . TYR B 1 382 ? 8.867 -14.656 -3.016 1 98.94 382 TYR B CA 1
ATOM 6924 C C . TYR B 1 382 ? 7.41 -14.219 -2.875 1 98.94 382 TYR B C 1
ATOM 6926 O O . TYR B 1 382 ? 6.496 -14.984 -3.184 1 98.94 382 TYR B O 1
ATOM 6934 N N . ASN B 1 383 ? 7.227 -13.039 -2.34 1 98.88 383 ASN B N 1
ATOM 6935 C CA . ASN B 1 383 ? 5.902 -12.453 -2.135 1 98.88 383 ASN B CA 1
ATOM 6936 C C . ASN B 1 383 ? 5.855 -11.008 -2.611 1 98.88 383 ASN B C 1
ATOM 6938 O O . ASN B 1 383 ? 6.84 -10.281 -2.494 1 98.88 383 ASN B O 1
ATOM 6942 N N . GLY B 1 384 ? 4.656 -10.688 -3.172 1 98.88 384 GLY B N 1
ATOM 6943 C CA . GLY B 1 384 ? 4.359 -9.273 -3.314 1 98.88 384 GLY B CA 1
ATOM 6944 C C . GLY B 1 384 ? 3.979 -8.609 -2.006 1 98.88 384 GLY B C 1
ATOM 6945 O O . GLY B 1 384 ? 3.242 -9.188 -1.201 1 98.88 384 GLY B O 1
ATOM 6946 N N . GLN B 1 385 ? 4.375 -7.41 -1.836 1 98.88 385 GLN B N 1
ATOM 6947 C CA . GLN B 1 385 ? 4.203 -6.652 -0.6 1 98.88 385 GLN B CA 1
ATOM 6948 C C . GLN B 1 385 ? 2.73 -6.359 -0.331 1 98.88 385 GLN B C 1
ATOM 6950 O O . GLN B 1 385 ? 2.305 -6.297 0.824 1 98.88 385 GLN B O 1
ATOM 6955 N N . LEU B 1 386 ? 1.958 -6.227 -1.324 1 98.81 386 LEU B N 1
ATOM 6956 C CA . LEU B 1 386 ? 0.614 -5.668 -1.204 1 98.81 386 LEU B CA 1
ATOM 6957 C C . LEU B 1 386 ? -0.434 -6.777 -1.207 1 98.81 386 LEU B C 1
ATOM 6959 O O . LEU B 1 386 ? -1.635 -6.5 -1.241 1 98.81 386 LEU B O 1
ATOM 6963 N N . ASP B 1 387 ? 0.038 -8 -1.122 1 98.56 387 ASP B N 1
ATOM 6964 C CA . ASP B 1 387 ? -0.847 -9.156 -1.165 1 98.56 387 ASP B CA 1
ATOM 6965 C C . ASP B 1 387 ? -1.613 -9.312 0.147 1 98.56 387 ASP B C 1
ATOM 6967 O O . ASP B 1 387 ? -1.042 -9.156 1.228 1 98.56 387 ASP B O 1
ATOM 6971 N N . ILE B 1 388 ? -2.898 -9.703 -0.002 1 97.81 388 ILE B N 1
ATOM 6972 C CA . ILE B 1 388 ? -3.703 -9.961 1.187 1 97.81 388 ILE B CA 1
ATOM 6973 C C . ILE B 1 388 ? -3.828 -11.469 1.407 1 97.81 388 ILE B C 1
ATOM 6975 O O . ILE B 1 388 ? -3.654 -11.953 2.527 1 97.81 388 ILE B O 1
ATOM 6979 N N . ILE B 1 389 ? -4.098 -12.219 0.397 1 96.62 389 ILE B N 1
ATOM 6980 C CA . ILE B 1 389 ? -4.523 -13.609 0.52 1 96.62 389 ILE B CA 1
ATOM 6981 C C . ILE B 1 389 ? -3.355 -14.469 1.008 1 96.62 389 ILE B C 1
ATOM 6983 O O . ILE B 1 389 ? -3.537 -15.367 1.831 1 96.62 389 ILE B O 1
ATOM 6987 N N . VAL B 1 390 ? -2.219 -14.242 0.429 1 98 390 VAL B N 1
ATOM 6988 C CA . VAL B 1 390 ? -0.991 -14.844 0.937 1 98 390 VAL B CA 1
ATOM 6989 C C . VAL B 1 390 ? 0.042 -13.75 1.218 1 98 390 VAL B C 1
ATOM 6991 O O . VAL B 1 390 ? 1.066 -13.672 0.536 1 98 390 VAL B O 1
ATOM 6994 N N . ALA B 1 391 ? -0.194 -13.062 2.277 1 98.5 391 ALA B N 1
ATOM 6995 C CA . ALA B 1 391 ? 0.623 -11.898 2.613 1 98.5 391 ALA B CA 1
ATOM 6996 C C . ALA B 1 391 ? 2.041 -12.32 2.994 1 98.5 391 ALA B C 1
ATOM 6998 O O . ALA B 1 391 ? 2.262 -13.438 3.463 1 98.5 391 ALA B O 1
ATOM 6999 N N . TYR B 1 392 ? 2.957 -11.414 2.764 1 98.81 392 TYR B N 1
ATOM 7000 C CA . TYR B 1 392 ? 4.375 -11.656 3.006 1 98.81 392 TYR B CA 1
ATOM 7001 C C . TYR B 1 392 ? 4.613 -12.109 4.441 1 98.81 392 TYR B C 1
ATOM 7003 O O . TYR B 1 392 ? 5.32 -13.086 4.684 1 98.81 392 TYR B O 1
ATOM 7011 N N . PRO B 1 393 ? 4.043 -11.469 5.492 1 98.69 393 PRO B N 1
ATOM 7012 C CA . PRO B 1 393 ? 4.324 -11.906 6.863 1 98.69 393 PRO B CA 1
ATOM 7013 C C . PRO B 1 393 ? 3.812 -13.312 7.152 1 98.69 393 PRO B C 1
ATOM 7015 O O . PRO B 1 393 ? 4.363 -14.008 8.008 1 98.69 393 PRO B O 1
ATOM 7018 N N . LEU B 1 394 ? 2.801 -13.734 6.477 1 98.56 394 LEU B N 1
ATOM 7019 C CA . LEU B 1 394 ? 2.318 -15.102 6.633 1 98.56 394 LEU B CA 1
ATOM 7020 C C . LEU B 1 394 ? 3.359 -16.109 6.148 1 98.56 394 LEU B C 1
ATOM 7022 O O . LEU B 1 394 ? 3.602 -17.125 6.805 1 98.56 394 LEU B O 1
ATOM 7026 N N . THR B 1 395 ? 3.9 -15.789 4.973 1 98.81 395 THR B N 1
ATOM 7027 C CA . THR B 1 395 ? 4.957 -16.625 4.414 1 98.81 395 THR B CA 1
ATOM 7028 C C . THR B 1 395 ? 6.184 -16.641 5.32 1 98.81 395 THR B C 1
ATOM 7030 O O . THR B 1 395 ? 6.801 -17.688 5.531 1 98.81 395 THR B O 1
ATOM 7033 N N . VAL B 1 396 ? 6.508 -15.5 5.871 1 98.69 396 VAL B N 1
ATOM 7034 C CA . VAL B 1 396 ? 7.648 -15.414 6.773 1 98.69 396 VAL B CA 1
ATOM 7035 C C . VAL B 1 396 ? 7.41 -16.312 7.992 1 98.69 396 VAL B C 1
ATOM 7037 O O . VAL B 1 396 ? 8.32 -17 8.453 1 98.69 396 VAL B O 1
ATOM 7040 N N . ASN B 1 397 ? 6.219 -16.266 8.547 1 98.62 397 ASN B N 1
ATOM 7041 C CA . ASN B 1 397 ? 5.922 -17.125 9.688 1 98.62 397 ASN B CA 1
ATOM 7042 C C . ASN B 1 397 ? 6.102 -18.594 9.336 1 98.62 397 ASN B C 1
ATOM 7044 O O . ASN B 1 397 ? 6.621 -19.375 10.141 1 98.62 397 ASN B O 1
ATOM 7048 N N . TYR B 1 398 ? 5.66 -19.016 8.148 1 98.5 398 TYR B N 1
ATOM 7049 C CA . TYR B 1 398 ? 5.887 -20.344 7.613 1 98.5 398 TYR B CA 1
ATOM 7050 C C . TYR B 1 398 ? 7.371 -20.672 7.574 1 98.5 398 TYR B C 1
ATOM 7052 O O . TYR B 1 398 ? 7.797 -21.719 8.086 1 98.5 398 TYR B O 1
ATOM 7060 N N . LEU B 1 399 ? 8.188 -19.781 7.066 1 98.75 399 LEU B N 1
ATOM 7061 C CA . LEU B 1 399 ? 9.617 -20.031 6.906 1 98.75 399 LEU B CA 1
ATOM 7062 C C . LEU B 1 399 ? 10.32 -20.078 8.258 1 98.75 399 LEU B C 1
ATOM 7064 O O . LEU B 1 399 ? 11.273 -20.828 8.453 1 98.75 399 LEU B O 1
ATOM 7068 N N . GLN B 1 400 ? 9.836 -19.25 9.211 1 98.12 400 GLN B N 1
ATOM 7069 C CA . GLN B 1 400 ? 10.391 -19.25 10.555 1 98.12 400 GLN B CA 1
ATOM 7070 C C . GLN B 1 400 ? 10.148 -20.594 11.25 1 98.12 400 GLN B C 1
ATOM 7072 O O . GLN B 1 400 ? 10.891 -20.969 12.164 1 98.12 400 GLN B O 1
ATOM 7077 N N . ASN B 1 401 ? 9.172 -21.297 10.781 1 98.19 401 ASN B N 1
ATOM 7078 C CA . ASN B 1 401 ? 8.805 -22.547 11.43 1 98.19 401 ASN B CA 1
ATOM 7079 C C . ASN B 1 401 ? 9.227 -23.75 10.594 1 98.19 401 ASN B C 1
ATOM 7081 O O . ASN B 1 401 ? 8.977 -24.906 10.977 1 98.19 401 ASN B O 1
ATOM 7085 N N . LEU B 1 402 ? 9.789 -23.5 9.445 1 98.5 402 LEU B N 1
ATOM 7086 C CA . LEU B 1 402 ? 10.266 -24.578 8.586 1 98.5 402 LEU B CA 1
ATOM 7087 C C . LEU B 1 402 ? 11.406 -25.344 9.258 1 98.5 402 LEU B C 1
ATOM 7089 O O . LEU B 1 402 ? 12.344 -24.734 9.773 1 98.5 402 LEU B O 1
ATOM 7093 N N . LYS B 1 403 ? 11.32 -26.688 9.227 1 97.69 403 LYS B N 1
ATOM 7094 C CA . LYS B 1 403 ? 12.367 -27.516 9.805 1 97.69 403 LYS B CA 1
ATOM 7095 C C . LYS B 1 403 ? 13.344 -28 8.734 1 97.69 403 LYS B C 1
ATOM 7097 O O . LYS B 1 403 ? 12.992 -28.812 7.887 1 97.69 403 LYS B O 1
ATOM 7102 N N . TRP B 1 404 ? 14.516 -27.594 8.773 1 97.62 404 TRP B N 1
ATOM 7103 C CA . TRP B 1 404 ? 15.586 -27.938 7.844 1 97.62 404 TRP B CA 1
ATOM 7104 C C . TRP B 1 404 ? 16.938 -27.531 8.406 1 97.62 404 TRP B C 1
ATOM 7106 O O . TRP B 1 404 ? 17.016 -26.812 9.406 1 97.62 404 TRP B O 1
ATOM 7116 N N . PRO B 1 405 ? 18.062 -27.984 7.953 1 98.06 405 PRO B N 1
ATOM 7117 C CA . PRO B 1 405 ? 19.391 -27.75 8.547 1 98.06 405 PRO B CA 1
ATOM 7118 C C . PRO B 1 405 ? 19.75 -26.266 8.625 1 98.06 405 PRO B C 1
ATOM 7120 O O . PRO B 1 405 ? 20.5 -25.859 9.516 1 98.06 405 PRO B O 1
ATOM 7123 N N . GLY B 1 406 ? 19.188 -25.469 7.77 1 98.12 406 GLY B N 1
ATOM 7124 C CA . GLY B 1 406 ? 19.516 -24.062 7.742 1 98.12 406 GLY B CA 1
ATOM 7125 C C . GLY B 1 406 ? 18.578 -23.203 8.57 1 98.12 406 GLY B C 1
ATOM 7126 O O . GLY B 1 406 ? 18.672 -21.969 8.57 1 98.12 406 GLY B O 1
ATOM 7127 N N . ALA B 1 407 ? 17.703 -23.766 9.367 1 98.12 407 ALA B N 1
ATOM 7128 C CA . ALA B 1 407 ? 16.625 -23.062 10.047 1 98.12 407 ALA B CA 1
ATOM 7129 C C . ALA B 1 407 ? 17.172 -22.047 11.055 1 98.12 407 ALA B C 1
ATOM 7131 O O . ALA B 1 407 ? 16.672 -20.922 11.141 1 98.12 407 ALA B O 1
ATOM 7132 N N . LYS B 1 408 ? 18.125 -22.422 11.836 1 97.81 408 LYS B N 1
ATOM 7133 C CA . LYS B 1 408 ? 18.703 -21.531 12.836 1 97.81 408 LYS B CA 1
ATOM 7134 C C . LYS B 1 408 ? 19.375 -20.328 12.18 1 97.81 408 LYS B C 1
ATOM 7136 O O . LYS B 1 408 ? 19.219 -19.203 12.633 1 97.81 408 LYS B O 1
ATOM 7141 N N . LYS B 1 409 ? 20.109 -20.578 11.133 1 98.06 409 LYS B N 1
ATOM 7142 C CA . LYS B 1 409 ? 20.781 -19.516 10.398 1 98.06 409 LYS B CA 1
ATOM 7143 C C . LYS B 1 409 ? 19.766 -18.547 9.773 1 98.06 409 LYS B C 1
ATOM 7145 O O . LYS B 1 409 ? 19.984 -17.344 9.75 1 98.06 409 LYS B O 1
ATOM 7150 N N . TYR B 1 410 ? 18.703 -19.062 9.32 1 98.12 410 TYR B N 1
ATOM 7151 C CA . TYR B 1 410 ? 17.656 -18.266 8.672 1 98.12 410 TYR B CA 1
ATOM 7152 C C . TYR B 1 410 ? 17.078 -17.234 9.633 1 98.12 410 TYR B C 1
ATOM 7154 O O . TYR B 1 410 ? 16.766 -16.109 9.227 1 98.12 410 TYR B O 1
ATOM 7162 N N . LYS B 1 411 ? 16.984 -17.516 10.883 1 96.44 411 LYS B N 1
ATOM 7163 C CA . LYS B 1 411 ? 16.344 -16.656 11.875 1 96.44 411 LYS B CA 1
ATOM 7164 C C . LYS B 1 411 ? 17.203 -15.43 12.164 1 96.44 411 LYS B C 1
ATOM 7166 O O . LYS B 1 411 ? 16.688 -14.398 12.594 1 96.44 411 LYS B O 1
ATOM 7171 N N . THR B 1 412 ? 18.531 -15.508 11.797 1 95.25 412 THR B N 1
ATOM 7172 C CA . THR B 1 412 ? 19.391 -14.438 12.297 1 95.25 412 THR B CA 1
ATOM 7173 C C . THR B 1 412 ? 20.141 -13.758 11.148 1 95.25 412 THR B C 1
ATOM 7175 O O . THR B 1 412 ? 20.688 -12.664 11.312 1 95.25 412 THR B O 1
ATOM 7178 N N . VAL B 1 413 ? 20.125 -14.398 10.023 1 97.06 413 VAL B N 1
ATOM 7179 C CA . VAL B 1 413 ? 20.891 -13.844 8.906 1 97.06 413 VAL B CA 1
ATOM 7180 C C . VAL B 1 413 ? 20.344 -12.469 8.531 1 97.06 413 VAL B C 1
ATOM 7182 O O . VAL B 1 413 ? 19.141 -12.227 8.648 1 97.06 413 VAL B O 1
ATOM 7185 N N . ASP B 1 414 ? 21.219 -11.578 8.047 1 95.81 414 ASP B N 1
ATOM 7186 C CA . ASP B 1 414 ? 20.812 -10.227 7.672 1 95.81 414 ASP B CA 1
ATOM 7187 C C . ASP B 1 414 ? 20.031 -10.234 6.363 1 95.81 414 ASP B C 1
ATOM 7189 O O . ASP B 1 414 ? 20.344 -10.984 5.441 1 95.81 414 ASP B O 1
ATOM 7193 N N . ARG B 1 415 ? 19.062 -9.445 6.367 1 96.94 415 ARG B N 1
ATOM 7194 C CA . ARG B 1 415 ? 18.328 -9.18 5.133 1 96.94 415 ARG B CA 1
ATOM 7195 C C . ARG B 1 415 ? 19.047 -8.125 4.293 1 96.94 415 ARG B C 1
ATOM 7197 O O . ARG B 1 415 ? 19.609 -7.172 4.836 1 96.94 415 ARG B O 1
ATOM 7204 N N . LYS B 1 416 ? 18.938 -8.266 3 1 97.12 416 LYS B N 1
ATOM 7205 C CA . LYS B 1 416 ? 19.609 -7.332 2.104 1 97.12 416 LYS B CA 1
ATOM 7206 C C . LYS B 1 416 ? 18.594 -6.602 1.217 1 97.12 416 LYS B C 1
ATOM 7208 O O . LYS B 1 416 ? 17.547 -7.145 0.893 1 97.12 416 LYS B O 1
ATOM 7213 N N . GLN B 1 417 ? 19 -5.418 0.859 1 97.5 417 GLN B N 1
ATOM 7214 C CA . GLN B 1 417 ? 18.25 -4.676 -0.151 1 97.5 417 GLN B CA 1
ATOM 7215 C C . GLN B 1 417 ? 18.516 -5.23 -1.548 1 97.5 417 GLN B C 1
ATOM 7217 O O . GLN B 1 417 ? 19.656 -5.598 -1.871 1 97.5 417 GLN B O 1
ATOM 7222 N N . TRP B 1 418 ? 17.516 -5.348 -2.332 1 98.44 418 TRP B N 1
ATOM 7223 C CA . TRP B 1 418 ? 17.594 -5.762 -3.73 1 98.44 418 TRP B CA 1
ATOM 7224 C C . TRP B 1 418 ? 17.266 -4.594 -4.66 1 98.44 418 TRP B C 1
ATOM 7226 O O . TRP B 1 418 ? 16.172 -4.043 -4.613 1 98.44 418 TRP B O 1
ATOM 7236 N N . TRP B 1 419 ? 18.281 -4.191 -5.477 1 97.19 419 TRP B N 1
ATOM 7237 C CA . TRP B 1 419 ? 18.172 -3.049 -6.375 1 97.19 419 TRP B CA 1
ATOM 7238 C C . TRP B 1 419 ? 18.188 -3.498 -7.832 1 97.19 419 TRP B C 1
ATOM 7240 O O . TRP B 1 419 ? 19 -4.352 -8.211 1 97.19 419 TRP B O 1
ATOM 7250 N N . VAL B 1 420 ? 17.266 -3.092 -8.609 1 96.94 420 VAL B N 1
ATOM 7251 C CA . VAL B 1 420 ? 17.281 -3.234 -10.062 1 96.94 420 VAL B CA 1
ATOM 7252 C C . VAL B 1 420 ? 17.594 -1.888 -10.711 1 96.94 420 VAL B C 1
ATOM 7254 O O . VAL B 1 420 ? 16.734 -1.006 -10.773 1 96.94 420 VAL B O 1
ATOM 7257 N N . GLN B 1 421 ? 18.812 -1.777 -11.102 1 92.69 421 GLN B N 1
ATOM 7258 C CA . GLN B 1 421 ? 19.359 -0.484 -11.492 1 92.69 421 GLN B CA 1
ATOM 7259 C C . GLN B 1 421 ? 19.312 0.509 -10.336 1 92.69 421 GLN B C 1
ATOM 7261 O O . GLN B 1 421 ? 19.844 0.249 -9.258 1 92.69 421 GLN B O 1
ATOM 7266 N N . ASP B 1 422 ? 18.547 1.552 -10.438 1 92.81 422 ASP B N 1
ATOM 7267 C CA . ASP B 1 422 ? 18.547 2.58 -9.398 1 92.81 422 ASP B CA 1
ATOM 7268 C C . ASP B 1 422 ? 17.234 2.564 -8.617 1 92.81 422 ASP B C 1
ATOM 7270 O O . ASP B 1 422 ? 16.938 3.5 -7.867 1 92.81 422 ASP B O 1
ATOM 7274 N N . GLU B 1 423 ? 16.594 1.479 -8.742 1 96.25 423 GLU B N 1
ATOM 7275 C CA . GLU B 1 423 ? 15.312 1.39 -8.055 1 96.25 423 GLU B CA 1
ATOM 7276 C C . GLU B 1 423 ? 15.312 0.271 -7.02 1 96.25 423 GLU B C 1
ATOM 7278 O O . GLU B 1 423 ? 15.781 -0.836 -7.293 1 96.25 423 GLU B O 1
ATOM 7283 N N . LEU B 1 424 ? 14.867 0.588 -5.84 1 98.06 424 LEU B N 1
ATOM 7284 C CA . LEU B 1 424 ? 14.727 -0.418 -4.793 1 98.06 424 LEU B CA 1
ATOM 7285 C C . LEU B 1 424 ? 13.578 -1.372 -5.102 1 98.06 424 LEU B C 1
ATOM 7287 O O . LEU B 1 424 ? 12.406 -1.007 -4.965 1 98.06 424 LEU B O 1
ATOM 7291 N N . ALA B 1 425 ? 13.875 -2.605 -5.453 1 98.56 425 ALA B N 1
ATOM 7292 C CA . ALA B 1 425 ? 12.883 -3.582 -5.898 1 98.56 425 ALA B CA 1
ATOM 7293 C C . ALA B 1 425 ? 12.297 -4.348 -4.719 1 98.56 425 ALA B C 1
ATOM 7295 O O . ALA B 1 425 ? 11.141 -4.781 -4.762 1 98.56 425 ALA B O 1
ATOM 7296 N N . GLY B 1 426 ? 13.141 -4.52 -3.703 1 98.5 426 GLY B N 1
ATOM 7297 C CA . GLY B 1 426 ? 12.672 -5.254 -2.537 1 98.5 426 GLY B CA 1
ATOM 7298 C C . GLY B 1 426 ? 13.797 -5.695 -1.623 1 98.5 426 GLY B C 1
ATOM 7299 O O . GLY B 1 426 ? 14.781 -4.973 -1.447 1 98.5 426 GLY B O 1
ATOM 7300 N N . TYR B 1 427 ? 13.547 -6.797 -0.942 1 98.75 427 TYR B N 1
ATOM 7301 C CA . TYR B 1 427 ? 14.484 -7.305 0.053 1 98.75 427 TYR B CA 1
ATOM 7302 C C . TYR B 1 427 ? 14.672 -8.812 -0.087 1 98.75 427 TYR B C 1
ATOM 7304 O O . TYR B 1 427 ? 13.758 -9.516 -0.528 1 98.75 427 TYR B O 1
ATOM 7312 N N . THR B 1 428 ? 15.836 -9.266 0.292 1 98.38 428 THR B N 1
ATOM 7313 C CA . THR B 1 428 ? 16.141 -10.68 0.15 1 98.38 428 THR B CA 1
ATOM 7314 C C . THR B 1 428 ? 16.828 -11.219 1.404 1 98.38 428 THR B C 1
ATOM 7316 O O . THR B 1 428 ? 17.547 -10.484 2.08 1 98.38 428 THR B O 1
ATOM 7319 N N . LYS B 1 429 ? 16.547 -12.375 1.755 1 96.88 429 LYS B N 1
ATOM 7320 C CA . LYS B 1 429 ? 17.234 -13.18 2.76 1 96.88 429 LYS B CA 1
ATOM 7321 C C . LYS B 1 429 ? 17.625 -14.547 2.201 1 96.88 429 LYS B C 1
ATOM 7323 O O . LYS B 1 429 ? 16.766 -15.289 1.706 1 96.88 429 LYS B O 1
ATOM 7328 N N . SER B 1 430 ? 18.906 -14.898 2.26 1 97.31 430 SER B N 1
ATOM 7329 C CA . SER B 1 430 ? 19.375 -16.156 1.671 1 97.31 430 SER B CA 1
ATOM 7330 C C . SER B 1 430 ? 20.188 -16.969 2.676 1 97.31 430 SER B C 1
ATOM 7332 O O . SER B 1 430 ? 21.062 -16.438 3.359 1 97.31 430 SER B O 1
ATOM 7334 N N . VAL B 1 431 ? 19.828 -18.188 2.795 1 97.62 431 VAL B N 1
ATOM 7335 C CA . VAL B 1 431 ? 20.562 -19.156 3.594 1 97.62 431 VAL B CA 1
ATOM 7336 C C . VAL B 1 431 ? 20.672 -20.484 2.824 1 97.62 431 VAL B C 1
ATOM 7338 O O . VAL B 1 431 ? 19.656 -21.094 2.482 1 97.62 431 VAL B O 1
ATOM 7341 N N . ASP B 1 432 ? 21.938 -20.859 2.525 1 97.12 432 ASP B N 1
ATOM 7342 C CA . ASP B 1 432 ? 22.156 -22.094 1.776 1 97.12 432 ASP B CA 1
ATOM 7343 C C . ASP B 1 432 ? 21.375 -22.094 0.464 1 97.12 432 ASP B C 1
ATOM 7345 O O . ASP B 1 432 ? 21.531 -21.172 -0.35 1 97.12 432 ASP B O 1
ATOM 7349 N N . ASN B 1 433 ? 20.375 -23.031 0.302 1 98.06 433 ASN B N 1
ATOM 7350 C CA . ASN B 1 433 ? 19.656 -23.141 -0.964 1 98.06 433 ASN B CA 1
ATOM 7351 C C . ASN B 1 433 ? 18.344 -22.344 -0.934 1 98.06 433 ASN B C 1
ATOM 7353 O O . ASN B 1 433 ? 17.625 -22.281 -1.935 1 98.06 433 ASN B O 1
ATOM 7357 N N . LEU B 1 434 ? 18.031 -21.703 0.201 1 98.69 434 LEU B N 1
ATOM 7358 C CA . LEU B 1 434 ? 16.781 -20.969 0.339 1 98.69 434 LEU B CA 1
ATOM 7359 C C . LEU B 1 434 ? 17 -19.469 0.147 1 98.69 434 LEU B C 1
ATOM 7361 O O . LEU B 1 434 ? 17.875 -18.875 0.78 1 98.69 434 LEU B O 1
ATOM 7365 N N . THR B 1 435 ? 16.25 -18.875 -0.726 1 98.62 435 THR B N 1
ATOM 7366 C CA . THR B 1 435 ? 16.188 -17.422 -0.88 1 98.62 435 THR B CA 1
ATOM 7367 C C . THR B 1 435 ? 14.75 -16.938 -0.696 1 98.62 435 THR B C 1
ATOM 7369 O O . THR B 1 435 ? 13.828 -17.422 -1.36 1 98.62 435 THR B O 1
ATOM 7372 N N . GLU B 1 436 ? 14.555 -16.109 0.26 1 98.75 436 GLU B N 1
ATOM 7373 C CA . GLU B 1 436 ? 13.297 -15.406 0.514 1 98.75 436 GLU B CA 1
ATOM 7374 C C . GLU B 1 436 ? 13.336 -13.992 -0.043 1 98.75 436 GLU B C 1
ATOM 7376 O O . GLU B 1 436 ? 14.289 -13.25 0.189 1 98.75 436 GLU B O 1
ATOM 7381 N N . VAL B 1 437 ? 12.266 -13.578 -0.826 1 98.81 437 VAL B N 1
ATOM 7382 C CA . VAL B 1 437 ? 12.281 -12.25 -1.431 1 98.81 437 VAL B CA 1
ATOM 7383 C C . VAL B 1 437 ? 10.938 -11.555 -1.188 1 98.81 437 VAL B C 1
ATOM 7385 O O . VAL B 1 437 ? 9.883 -12.164 -1.364 1 98.81 437 VAL B O 1
ATOM 7388 N N . LEU B 1 438 ? 11 -10.352 -0.732 1 98.88 438 LEU B N 1
ATOM 7389 C CA . LEU B 1 438 ? 9.852 -9.453 -0.799 1 98.88 438 LEU B CA 1
ATOM 7390 C C . LEU B 1 438 ? 9.961 -8.523 -2.004 1 98.88 438 LEU B C 1
ATOM 7392 O O . LEU B 1 438 ? 10.977 -7.855 -2.188 1 98.88 438 LEU B O 1
ATOM 7396 N N . VAL B 1 439 ? 8.945 -8.523 -2.844 1 98.94 439 VAL B N 1
ATOM 7397 C CA . VAL B 1 439 ? 8.898 -7.621 -3.988 1 98.94 439 VAL B CA 1
ATOM 7398 C C . VAL B 1 439 ? 8.023 -6.414 -3.658 1 98.94 439 VAL B C 1
ATOM 7400 O O . VAL B 1 439 ? 6.812 -6.551 -3.465 1 98.94 439 VAL B O 1
ATOM 7403 N N . ARG B 1 440 ? 8.594 -5.27 -3.631 1 98.69 440 ARG B N 1
ATOM 7404 C CA . ARG B 1 440 ? 7.887 -4.043 -3.277 1 98.69 440 ARG B CA 1
ATOM 7405 C C . ARG B 1 440 ? 6.828 -3.701 -4.32 1 98.69 440 ARG B C 1
ATOM 7407 O O . ARG B 1 440 ? 7.027 -3.934 -5.516 1 98.69 440 ARG B O 1
ATOM 7414 N N . ASN B 1 441 ? 5.73 -3.131 -3.812 1 98.62 441 ASN B N 1
ATOM 7415 C CA . ASN B 1 441 ? 4.664 -2.572 -4.637 1 98.62 441 ASN B CA 1
ATOM 7416 C C . ASN B 1 441 ? 4.039 -3.633 -5.539 1 98.62 441 ASN B C 1
ATOM 7418 O O . ASN B 1 441 ? 3.559 -3.32 -6.629 1 98.62 441 ASN B O 1
ATOM 7422 N N . ALA B 1 442 ? 4.156 -4.902 -5.164 1 98.81 442 ALA B N 1
ATOM 7423 C CA . ALA B 1 442 ? 3.508 -5.992 -5.887 1 98.81 442 ALA B CA 1
ATOM 7424 C C . ALA B 1 442 ? 2.449 -6.672 -5.027 1 98.81 442 ALA B C 1
ATOM 7426 O O . ALA B 1 442 ? 2.619 -6.805 -3.812 1 98.81 442 ALA B O 1
ATOM 7427 N N . GLY B 1 443 ? 1.379 -7.094 -5.688 1 98.44 443 GLY B N 1
ATOM 7428 C CA . GLY B 1 443 ? 0.347 -7.879 -5.027 1 98.44 443 GLY B CA 1
ATOM 7429 C C . GLY B 1 443 ? 0.536 -9.375 -5.188 1 98.44 443 GLY B C 1
ATOM 7430 O O . GLY B 1 443 ? 1.661 -9.875 -5.129 1 98.44 443 GLY B O 1
ATOM 7431 N N . HIS B 1 444 ? -0.556 -10.055 -5.316 1 98.19 444 HIS B N 1
ATOM 7432 C CA . HIS B 1 444 ? -0.585 -11.516 -5.367 1 98.19 444 HIS B CA 1
ATOM 7433 C C . HIS B 1 444 ? 0.058 -12.031 -6.648 1 98.19 444 HIS B C 1
ATOM 7435 O O . HIS B 1 444 ? 0.623 -13.133 -6.664 1 98.19 444 HIS B O 1
ATOM 7441 N N . MET B 1 445 ? -0.087 -11.289 -7.715 1 98.25 445 MET B N 1
ATOM 7442 C CA . MET B 1 445 ? 0.506 -11.641 -9 1 98.25 445 MET B CA 1
ATOM 7443 C C . MET B 1 445 ? 1.728 -10.773 -9.297 1 98.25 445 MET B C 1
ATOM 7445 O O . MET B 1 445 ? 1.646 -9.82 -10.062 1 98.25 445 MET B O 1
ATOM 7449 N N . VAL B 1 446 ? 2.816 -11.203 -8.781 1 98.81 446 VAL B N 1
ATOM 7450 C CA . VAL B 1 446 ? 4.039 -10.414 -8.75 1 98.81 446 VAL B CA 1
ATOM 7451 C C . VAL B 1 446 ? 4.461 -10.062 -10.172 1 98.81 446 VAL B C 1
ATOM 7453 O O . VAL B 1 446 ? 4.727 -8.898 -10.477 1 98.81 446 VAL B O 1
ATOM 7456 N N . PRO B 1 447 ? 4.477 -11.023 -11.148 1 98.75 447 PRO B N 1
ATOM 7457 C CA . PRO B 1 447 ? 4.918 -10.633 -12.492 1 98.75 447 PRO B CA 1
ATOM 7458 C C . PRO B 1 447 ? 3.953 -9.664 -13.172 1 98.75 447 PRO B C 1
ATOM 7460 O O . PRO B 1 447 ? 4.359 -8.898 -14.055 1 98.75 447 PRO B O 1
ATOM 7463 N N . TYR B 1 448 ? 2.664 -9.727 -12.75 1 98.38 448 TYR B N 1
ATOM 7464 C CA . TYR B 1 448 ? 1.681 -8.781 -13.266 1 98.38 448 TYR B CA 1
ATOM 7465 C C . TYR B 1 448 ? 1.917 -7.387 -12.703 1 98.38 448 TYR B C 1
ATOM 7467 O O . TYR B 1 448 ? 1.924 -6.406 -13.453 1 98.38 448 TYR B O 1
ATOM 7475 N N . ASP B 1 449 ? 2.211 -7.305 -11.438 1 98.44 449 ASP B N 1
ATOM 7476 C CA . ASP B 1 449 ? 2.289 -6.035 -10.719 1 98.44 449 ASP B CA 1
ATOM 7477 C C . ASP B 1 449 ? 3.639 -5.359 -10.945 1 98.44 449 ASP B C 1
ATOM 7479 O O . ASP B 1 449 ? 3.727 -4.129 -10.961 1 98.44 449 ASP B O 1
ATOM 7483 N N . GLN B 1 450 ? 4.707 -6.172 -10.984 1 98.62 450 GLN B N 1
ATOM 7484 C CA . GLN B 1 450 ? 6.07 -5.68 -11.156 1 98.62 450 GLN B CA 1
ATOM 7485 C C . GLN B 1 450 ? 6.84 -6.531 -12.164 1 98.62 450 GLN B C 1
ATOM 7487 O O . GLN B 1 450 ? 7.789 -7.227 -11.797 1 98.62 450 GLN B O 1
ATOM 7492 N N . PRO B 1 451 ? 6.477 -6.363 -13.445 1 98.5 451 PRO B N 1
ATOM 7493 C CA . PRO B 1 451 ? 7.035 -7.266 -14.461 1 98.5 451 PRO B CA 1
ATOM 7494 C C . PRO B 1 451 ? 8.555 -7.148 -14.57 1 98.5 451 PRO B C 1
ATOM 7496 O O . PRO B 1 451 ? 9.242 -8.164 -14.727 1 98.5 451 PRO B O 1
ATOM 7499 N N . ARG B 1 452 ? 9.102 -5.91 -14.477 1 98.19 452 ARG B N 1
ATOM 7500 C CA . ARG B 1 452 ? 10.547 -5.719 -14.594 1 98.19 452 ARG B CA 1
ATOM 7501 C C . ARG B 1 452 ? 11.281 -6.402 -13.445 1 98.19 452 ARG B C 1
ATOM 7503 O O . ARG B 1 452 ? 12.281 -7.086 -13.664 1 98.19 452 ARG B O 1
ATOM 7510 N N . TRP B 1 453 ? 10.805 -6.219 -12.273 1 98.5 453 TRP B N 1
ATOM 7511 C CA . TRP B 1 453 ? 11.438 -6.812 -11.102 1 98.5 453 TRP B CA 1
ATOM 7512 C C . TRP B 1 453 ? 11.281 -8.328 -11.109 1 98.5 453 TRP B C 1
ATOM 7514 O O . TRP B 1 453 ? 12.188 -9.055 -10.695 1 98.5 453 TRP B O 1
ATOM 7524 N N . ALA B 1 454 ? 10.125 -8.789 -11.547 1 98.69 454 ALA B N 1
ATOM 7525 C CA . ALA B 1 454 ? 9.883 -10.227 -11.625 1 98.69 454 ALA B CA 1
ATOM 7526 C C . ALA B 1 454 ? 10.844 -10.891 -12.609 1 98.69 454 ALA B C 1
ATOM 7528 O O . ALA B 1 454 ? 11.336 -11.992 -12.359 1 98.69 454 ALA B O 1
ATOM 7529 N N . LEU B 1 455 ? 11.062 -10.234 -13.75 1 98.62 455 LEU B N 1
ATOM 7530 C CA . LEU B 1 455 ? 12 -10.773 -14.734 1 98.62 455 LEU B CA 1
ATOM 7531 C C . LEU B 1 455 ? 13.414 -10.812 -14.164 1 98.62 455 LEU B C 1
ATOM 7533 O O . LEU B 1 455 ? 14.141 -11.797 -14.359 1 98.62 455 LEU B O 1
ATOM 7537 N N . ASP B 1 456 ? 13.812 -9.719 -13.477 1 98.31 456 ASP B N 1
ATOM 7538 C CA . ASP B 1 456 ? 15.125 -9.711 -12.836 1 98.31 456 ASP B CA 1
ATOM 7539 C C . ASP B 1 456 ? 15.25 -10.844 -11.812 1 98.31 456 ASP B C 1
ATOM 7541 O O . ASP B 1 456 ? 16.266 -11.547 -11.781 1 98.31 456 ASP B O 1
ATOM 7545 N N . LEU B 1 457 ? 14.25 -11 -11.008 1 98.5 457 LEU B N 1
ATOM 7546 C CA . LEU B 1 457 ? 14.188 -11.992 -9.945 1 98.5 457 LEU B CA 1
ATOM 7547 C C . LEU B 1 457 ? 14.367 -13.406 -10.5 1 98.5 457 LEU B C 1
ATOM 7549 O O . LEU B 1 457 ? 15.242 -14.141 -10.047 1 98.5 457 LEU B O 1
ATOM 7553 N N . ILE B 1 458 ? 13.594 -13.789 -11.531 1 98.81 458 ILE B N 1
ATOM 7554 C CA . ILE B 1 458 ? 13.617 -15.156 -12.031 1 98.81 458 ILE B CA 1
ATOM 7555 C C . ILE B 1 458 ? 14.914 -15.414 -12.781 1 98.81 458 ILE B C 1
ATOM 7557 O O . ILE B 1 458 ? 15.445 -16.531 -12.758 1 98.81 458 ILE B O 1
ATOM 7561 N N . THR B 1 459 ? 15.391 -14.359 -13.453 1 98.19 459 THR B N 1
ATOM 7562 C CA . THR B 1 459 ? 16.625 -14.516 -14.203 1 98.19 459 THR B CA 1
ATOM 7563 C C . THR B 1 459 ? 17.812 -14.75 -13.258 1 98.19 459 THR B C 1
ATOM 7565 O O . THR B 1 459 ? 18.641 -15.625 -13.5 1 98.19 459 THR B O 1
ATOM 7568 N N . ARG B 1 460 ? 17.859 -13.992 -12.18 1 97.75 460 ARG B N 1
ATOM 7569 C CA . ARG B 1 460 ? 18.906 -14.219 -11.195 1 97.75 460 ARG B CA 1
ATOM 7570 C C . ARG B 1 460 ? 18.812 -15.617 -10.609 1 97.75 460 ARG B C 1
ATOM 7572 O O . ARG B 1 460 ? 19.828 -16.312 -10.461 1 97.75 460 ARG B O 1
ATOM 7579 N N . PHE B 1 461 ? 17.656 -16 -10.305 1 98.5 461 PHE B N 1
ATOM 7580 C CA . PHE B 1 461 ? 17.422 -17.297 -9.672 1 98.5 461 PHE B CA 1
ATOM 7581 C C . PHE B 1 461 ? 17.875 -18.438 -10.578 1 98.5 461 PHE B C 1
ATOM 7583 O O . PHE B 1 461 ? 18.641 -19.297 -10.156 1 98.5 461 PHE B O 1
ATOM 7590 N N . THR B 1 462 ? 17.453 -18.391 -11.875 1 98.56 462 THR B N 1
ATOM 7591 C CA . THR B 1 462 ? 17.703 -19.516 -12.781 1 98.56 462 THR B CA 1
ATOM 7592 C C . THR B 1 462 ? 19.156 -19.531 -13.227 1 98.56 462 THR B C 1
ATOM 7594 O O . THR B 1 462 ? 19.641 -20.547 -13.719 1 98.56 462 THR B O 1
ATOM 7597 N N . HIS B 1 463 ? 19.844 -18.453 -13.094 1 96.75 463 HIS B N 1
ATOM 7598 C CA . HIS B 1 463 ? 21.25 -18.406 -13.484 1 96.75 463 HIS B CA 1
ATOM 7599 C C . HIS B 1 463 ? 22.172 -18.391 -12.266 1 96.75 463 HIS B C 1
ATOM 7601 O O . HIS B 1 463 ? 23.375 -18.156 -12.391 1 96.75 463 HIS B O 1
ATOM 7607 N N . ASN B 1 464 ? 21.531 -18.562 -11.102 1 95.88 464 ASN B N 1
ATOM 7608 C CA . ASN B 1 464 ? 22.25 -18.656 -9.836 1 95.88 464 ASN B CA 1
ATOM 7609 C C . ASN B 1 464 ? 23.078 -17.406 -9.562 1 95.88 464 ASN B C 1
ATOM 7611 O O . ASN B 1 464 ? 24.25 -17.5 -9.219 1 95.88 464 ASN B O 1
ATOM 7615 N N . LYS B 1 465 ? 22.453 -16.344 -9.789 1 92.56 465 LYS B N 1
ATOM 7616 C CA . LYS B 1 465 ? 23.094 -15.055 -9.508 1 92.56 465 LYS B CA 1
ATOM 7617 C C . LYS B 1 465 ? 22.594 -14.484 -8.18 1 92.56 465 LYS B C 1
ATOM 7619 O O . LYS B 1 465 ? 21.406 -14.617 -7.844 1 92.56 465 LYS B O 1
ATOM 7624 N N . LYS B 1 466 ? 23.453 -13.859 -7.469 1 87.25 466 LYS B N 1
ATOM 7625 C CA . LYS B 1 466 ? 23.094 -13.266 -6.184 1 87.25 466 LYS B CA 1
ATOM 7626 C C . LYS B 1 466 ? 22.281 -11.992 -6.371 1 87.25 466 LYS B C 1
ATOM 7628 O O . LYS B 1 466 ? 22.438 -11.289 -7.371 1 87.25 466 LYS B O 1
ATOM 7633 N N . PHE B 1 467 ? 21.469 -11.828 -5.453 1 86.56 467 PHE B N 1
ATOM 7634 C CA . PHE B 1 467 ? 20.75 -10.562 -5.414 1 86.56 467 PHE B CA 1
ATOM 7635 C C . PHE B 1 467 ? 21.641 -9.445 -4.867 1 86.56 467 PHE B C 1
ATOM 7637 O O . PHE B 1 467 ? 22.453 -9.68 -3.965 1 86.56 467 PHE B O 1
ATOM 7644 N N . LYS B 1 468 ? 21.719 -8.242 -5.445 1 79.12 468 LYS B N 1
ATOM 7645 C CA . LYS B 1 468 ? 22.516 -7.109 -5 1 79.12 468 LYS B CA 1
ATOM 7646 C C . LYS B 1 468 ? 21.703 -5.82 -5.02 1 79.12 468 LYS B C 1
ATOM 7648 O O . LYS B 1 468 ? 20.75 -5.695 -5.785 1 79.12 468 LYS B O 1
#

Sequence (936 aa):
MTQLFSLFVFFVFVRADTHGFTNIYPKLKKFVLDKNADVGEPLFLTPLIESGKIDEARKEAIVEHKEIGAVSSYAGYFTVNKEYNSNLFFWFFPAQHNPKDAPVVLWLQGGPGATSLFGLFMENGPFFVTSNITLAPRKYSWSISHNLIYIDNPVGTGYSFTKNDKGYASNETQVGRDIHNVLVQFFKLFPELQNNDFFVTGESYGGKYVPAVSHAIKDYNIKAETKINLKGLAIGNGFTDPEHQLLYGDYLYQLGIIDLNGKNLFHQYEKKAHDLIEQKKYVDAFELFNTLLSGDYDSPSLFTNITGFNYYFNYLRTEDTNESQWMSEWVQRDDVRRAIHVGNCSFNLETKNVEDHLKGDIMQSLAILVSDLVQHYRVLIYNGQLDIIVAYPLTVNYLQNLKWPGAKKYKTVDRKQWWVQDELAGYTKSVDNLTEVLVRNAGHMVPYDQPRWALDLITRFTHNKKFKMTQLFSLFVFFVFVRADTHGFTNIYPKLKKFVLDKNADVGEPLFLTPLIESGKIDEARKEAIVEHKEIGAVSSYAGYFTVNKEYNSNLFFWFFPAQHNPKDAPVVLWLQGGPGATSLFGLFMENGPFFVTSNITLAPRKYSWSISHNLIYIDNPVGTGYSFTKNDKGYASNETQVGRDIHNVLVQFFKLFPELQNNDFFVTGESYGGKYVPAVSHAIKDYNIKAETKINLKGLAIGNGFTDPEHQLLYGDYLYQLGIIDLNGKNLFHQYEKKAHDLIEQKKYVDAFELFNTLLSGDYDSPSLFTNITGFNYYFNYLRTEDTNESQWMSEWVQRDDVRRAIHVGNCSFNLETKNVEDHLKGDIMQSLAILVSDLVQHYRVLIYNGQLDIIVAYPLTVNYLQNLKWPGAKKYKTVDRKQWWVQDELAGYTKSVDNLTEVLVRNAGHMVPYDQPRWALDLITRFTHNKKFK